Protein AF-A0A1W9QPV8-F1 (afdb_monomer_lite)

Structure (mmCIF, N/CA/C/O backbone):
data_AF-A0A1W9QPV8-F1
#
_entry.id   AF-A0A1W9QPV8-F1
#
loop_
_atom_site.group_PDB
_atom_site.id
_atom_site.type_symbol
_atom_site.label_atom_id
_atom_site.label_alt_id
_atom_site.label_comp_id
_atom_site.label_asym_id
_atom_site.label_entity_id
_atom_site.label_seq_id
_atom_site.pdbx_PDB_ins_code
_atom_site.Cartn_x
_atom_site.Cartn_y
_atom_site.Cartn_z
_atom_site.occupancy
_atom_site.B_iso_or_equiv
_atom_site.auth_seq_id
_atom_site.auth_comp_id
_atom_site.auth_asym_id
_atom_site.auth_atom_id
_atom_site.pdbx_PDB_model_num
ATOM 1 N N . PHE A 1 1 ? 1.964 -17.399 -36.280 1.00 34.78 1 PHE A N 1
ATOM 2 C CA . PHE A 1 1 ? 0.607 -16.808 -36.168 1.00 34.78 1 PHE A CA 1
ATOM 3 C C . PHE A 1 1 ? -0.359 -17.374 -37.215 1.00 34.78 1 PHE A C 1
ATOM 5 O O . PHE A 1 1 ? 0.056 -17.690 -38.329 1.00 34.78 1 PHE A O 1
ATOM 12 N N . SER A 1 2 ? -1.652 -17.508 -36.872 1.00 34.12 2 SER A N 1
ATOM 13 C CA . SER A 1 2 ? -2.726 -17.988 -37.774 1.00 34.12 2 SER A CA 1
ATOM 14 C C . SER A 1 2 ? -3.276 -16.906 -38.723 1.00 34.12 2 SER A C 1
ATOM 16 O O . SER A 1 2 ? -4.057 -17.199 -39.630 1.00 34.12 2 SER A O 1
ATOM 18 N N . SER A 1 3 ? -2.827 -15.660 -38.560 1.00 48.94 3 SER A N 1
ATOM 19 C CA . SER A 1 3 ? -3.122 -14.510 -39.417 1.00 48.94 3 SER A CA 1
ATOM 20 C C . SER A 1 3 ? -1.878 -13.632 -39.571 1.00 48.94 3 SER A C 1
ATOM 22 O O . SER A 1 3 ? -1.022 -13.631 -38.693 1.00 48.94 3 SER A O 1
ATOM 24 N N . ALA A 1 4 ? -1.786 -12.892 -40.679 1.00 53.75 4 ALA A N 1
ATOM 25 C CA . ALA A 1 4 ? -0.687 -11.962 -40.947 1.00 53.75 4 ALA A CA 1
ATOM 26 C C . ALA A 1 4 ? -0.536 -10.912 -39.836 1.00 53.75 4 ALA A C 1
ATOM 28 O O . ALA A 1 4 ? -1.549 -10.498 -39.262 1.00 53.75 4 ALA A O 1
ATOM 29 N N . ILE A 1 5 ? 0.681 -10.398 -39.614 1.00 61.19 5 ILE A N 1
ATOM 30 C CA . ILE A 1 5 ? 0.854 -9.130 -38.889 1.00 61.19 5 ILE A CA 1
ATOM 31 C C . ILE A 1 5 ? 0.200 -8.049 -39.753 1.00 61.19 5 ILE A C 1
ATOM 33 O O . ILE A 1 5 ? 0.721 -7.655 -40.800 1.00 61.19 5 ILE A O 1
ATOM 37 N N . SER A 1 6 ? -1.008 -7.653 -39.360 1.00 59.75 6 SER A N 1
ATOM 38 C CA . SER A 1 6 ? -1.895 -6.838 -40.177 1.00 59.75 6 SER A CA 1
ATOM 39 C C . SER A 1 6 ? -1.816 -5.379 -39.757 1.00 59.75 6 SER A C 1
ATOM 41 O O . SER A 1 6 ? -2.353 -4.980 -38.729 1.00 59.75 6 SER A O 1
ATOM 43 N N . ILE A 1 7 ? -1.175 -4.570 -40.592 1.00 59.84 7 ILE A N 1
ATOM 44 C CA . ILE A 1 7 ? -1.059 -3.123 -40.439 1.00 59.84 7 ILE A CA 1
ATOM 45 C C . ILE A 1 7 ? -2.258 -2.506 -41.164 1.00 59.84 7 ILE A C 1
ATOM 47 O O . ILE A 1 7 ? -2.306 -2.579 -42.389 1.00 59.84 7 ILE A O 1
ATOM 51 N N . ILE A 1 8 ? -3.262 -1.995 -40.436 1.00 52.81 8 ILE A N 1
ATOM 52 C CA . ILE A 1 8 ? -4.569 -1.613 -41.029 1.00 52.81 8 ILE A CA 1
ATOM 53 C C . ILE A 1 8 ? -4.961 -0.140 -40.796 1.00 52.81 8 ILE A C 1
ATOM 55 O O . ILE A 1 8 ? -5.785 0.386 -41.543 1.00 52.81 8 ILE A O 1
ATOM 59 N N . SER A 1 9 ? -4.407 0.540 -39.781 1.00 50.62 9 SER A N 1
ATOM 60 C CA . SER A 1 9 ? -4.856 1.893 -39.379 1.00 50.62 9 SER A CA 1
ATOM 61 C C . SER A 1 9 ? -3.764 2.875 -38.931 1.00 50.62 9 SER A C 1
ATOM 63 O O . SER A 1 9 ? -4.057 4.057 -38.772 1.00 50.62 9 SER A O 1
ATOM 65 N N . ALA A 1 10 ? -2.517 2.433 -38.764 1.00 56.22 10 ALA A N 1
ATOM 66 C CA . ALA A 1 10 ? -1.366 3.279 -38.434 1.00 56.22 10 ALA A CA 1
ATOM 67 C C . ALA A 1 10 ? -0.387 3.306 -39.619 1.00 56.22 10 ALA A C 1
ATOM 69 O O . ALA A 1 10 ? -0.411 2.390 -40.435 1.00 56.22 10 ALA A O 1
ATOM 70 N N . SER A 1 11 ? 0.494 4.310 -39.721 1.00 70.81 11 SER A N 1
ATOM 71 C CA . SER A 1 11 ? 1.635 4.302 -40.665 1.00 70.81 11 SER A CA 1
ATOM 72 C C . SER A 1 11 ? 2.939 3.921 -39.945 1.00 70.81 11 SER A C 1
ATOM 74 O O . SER A 1 11 ? 3.831 4.762 -39.858 1.00 70.81 11 SER A O 1
ATOM 76 N N . PRO A 1 12 ? 3.057 2.699 -39.380 1.00 69.81 12 PRO A N 1
ATOM 77 C CA . PRO A 1 12 ? 4.211 2.313 -38.581 1.00 69.81 12 PRO A CA 1
ATOM 78 C C . PRO A 1 12 ? 5.470 2.179 -39.436 1.00 69.81 12 PRO A C 1
ATOM 80 O O . PRO A 1 12 ? 5.405 1.871 -40.636 1.00 69.81 12 PRO A O 1
ATOM 83 N N . THR A 1 13 ? 6.608 2.354 -38.772 1.00 67.56 13 THR A N 1
ATOM 84 C CA . THR A 1 13 ? 7.922 1.969 -39.281 1.00 67.56 13 THR A CA 1
ATOM 85 C C . THR A 1 13 ? 8.312 0.657 -38.604 1.00 67.56 13 THR A C 1
ATOM 87 O O . THR A 1 13 ? 8.445 0.616 -37.388 1.00 67.56 13 THR A O 1
ATOM 90 N N . ILE A 1 14 ? 8.457 -0.412 -39.383 1.00 57.84 14 ILE A N 1
ATOM 91 C CA . ILE A 1 14 ? 8.998 -1.697 -38.936 1.00 57.84 14 ILE A CA 1
ATOM 92 C C . ILE A 1 14 ? 10.449 -1.728 -39.380 1.00 57.84 14 ILE A C 1
ATOM 94 O O . ILE A 1 14 ? 10.734 -1.584 -40.571 1.00 57.84 14 ILE A O 1
ATOM 98 N N . ILE A 1 15 ? 11.354 -1.879 -38.425 1.00 49.75 15 ILE A N 1
ATOM 99 C CA . ILE A 1 15 ? 12.788 -1.894 -38.670 1.00 49.75 15 ILE A CA 1
ATOM 100 C C . ILE A 1 15 ? 13.296 -3.225 -38.147 1.00 49.75 15 ILE A C 1
ATOM 102 O O . ILE A 1 15 ? 12.879 -3.664 -37.077 1.00 49.75 15 ILE A O 1
ATOM 106 N N . ASN A 1 16 ? 14.218 -3.844 -38.875 1.00 48.56 16 ASN A N 1
ATOM 107 C CA . ASN A 1 16 ? 15.126 -4.796 -38.265 1.00 48.56 16 ASN A CA 1
ATOM 108 C C . ASN A 1 16 ? 14.419 -6.021 -37.639 1.00 48.56 16 ASN A C 1
ATOM 110 O O . ASN A 1 16 ? 14.691 -6.434 -36.518 1.00 48.56 16 ASN A O 1
ATOM 114 N N . SER A 1 17 ? 13.434 -6.570 -38.352 1.00 49.12 17 SER A N 1
ATOM 115 C CA . SER A 1 17 ? 12.549 -7.613 -37.820 1.00 49.12 17 SER A CA 1
ATOM 116 C C . SER A 1 17 ? 12.583 -8.888 -38.657 1.00 49.12 17 SER A C 1
ATOM 118 O O . SER A 1 17 ? 12.691 -8.844 -39.886 1.00 49.12 17 SER A O 1
ATOM 120 N N . TRP A 1 18 ? 12.449 -10.036 -37.996 1.00 54.41 18 TRP A N 1
ATOM 121 C CA . TRP A 1 18 ? 12.322 -11.347 -38.633 1.00 54.41 18 TRP A CA 1
ATOM 122 C C . TRP A 1 18 ? 10.866 -11.813 -38.568 1.00 54.41 18 TRP A C 1
ATOM 124 O O . TRP A 1 18 ? 10.258 -11.831 -37.503 1.00 54.41 18 TRP A O 1
ATOM 134 N N . VAL A 1 19 ? 10.281 -12.153 -39.717 1.00 64.44 19 VAL A N 1
ATOM 135 C CA . VAL A 1 19 ? 8.868 -12.536 -39.850 1.00 64.44 19 VAL A CA 1
ATOM 136 C C . VAL A 1 19 ? 8.767 -13.819 -40.659 1.00 64.44 19 VAL A C 1
ATOM 138 O O . VAL A 1 19 ? 8.725 -13.818 -41.892 1.00 64.44 19 VAL A O 1
ATOM 141 N N . LEU A 1 20 ? 8.757 -14.930 -39.938 1.00 70.94 20 LEU A N 1
ATOM 142 C CA . LEU A 1 20 ? 8.993 -16.254 -40.496 1.00 70.94 20 LEU A CA 1
ATOM 143 C C . LEU A 1 20 ? 7.765 -17.160 -40.274 1.00 70.94 20 LEU A C 1
ATOM 145 O O . LEU A 1 20 ? 6.973 -16.912 -39.363 1.00 70.94 20 LEU A O 1
ATOM 149 N N . ASN A 1 21 ? 7.606 -18.220 -41.072 1.00 74.31 21 ASN A N 1
ATOM 150 C CA . ASN A 1 21 ? 6.706 -19.357 -40.791 1.00 74.31 21 ASN A CA 1
ATOM 151 C C . ASN A 1 21 ? 5.210 -19.039 -40.562 1.00 74.31 21 ASN A C 1
ATOM 153 O O . ASN A 1 21 ? 4.493 -19.783 -39.888 1.00 74.31 21 ASN A O 1
ATOM 157 N N . ASN A 1 22 ? 4.675 -17.952 -41.121 1.00 79.88 22 ASN A N 1
ATOM 158 C CA . ASN A 1 22 ? 3.257 -17.629 -40.945 1.00 79.88 22 ASN A CA 1
ATOM 159 C C . ASN A 1 22 ? 2.339 -18.524 -41.795 1.00 79.88 22 ASN A C 1
ATOM 161 O O . ASN A 1 22 ? 2.616 -18.849 -42.954 1.00 79.88 22 ASN A O 1
ATOM 165 N N . ALA A 1 23 ? 1.165 -18.860 -41.246 1.00 79.75 23 ALA A N 1
ATOM 166 C CA . ALA A 1 23 ? 0.139 -19.680 -41.907 1.00 79.75 23 ALA A CA 1
ATOM 167 C C . ALA A 1 23 ? -0.569 -18.972 -43.090 1.00 79.75 23 ALA A C 1
ATOM 169 O O . ALA A 1 23 ? -1.482 -19.530 -43.701 1.00 79.75 23 ALA A O 1
ATOM 170 N N . ASN A 1 24 ? -0.158 -17.742 -43.418 1.00 83.88 24 ASN A N 1
ATOM 171 C CA . ASN A 1 24 ? -0.572 -17.008 -44.609 1.00 83.88 24 ASN A CA 1
ATOM 172 C C . ASN A 1 24 ? 0.503 -15.959 -44.966 1.00 83.88 24 ASN A C 1
ATOM 174 O O . ASN A 1 24 ? 1.666 -16.313 -45.123 1.00 83.88 24 ASN A O 1
ATOM 178 N N . THR A 1 25 ? 0.146 -14.681 -45.109 1.00 86.75 25 THR A N 1
ATOM 179 C CA . THR A 1 25 ? 1.093 -13.583 -45.323 1.00 86.75 25 THR A CA 1
ATOM 180 C C . THR A 1 25 ? 1.970 -13.351 -44.092 1.00 86.75 25 THR A C 1
ATOM 182 O O . THR A 1 25 ? 1.428 -13.316 -42.992 1.00 86.75 25 THR A O 1
ATOM 185 N N . GLY A 1 26 ? 3.272 -13.112 -44.270 1.00 86.38 26 GLY A N 1
ATOM 186 C CA . GLY A 1 26 ? 4.159 -12.653 -43.196 1.00 86.38 26 GLY A CA 1
ATOM 187 C C . GLY A 1 26 ? 3.787 -11.249 -42.705 1.00 86.38 26 GLY A C 1
ATOM 188 O O . GLY A 1 26 ? 3.194 -11.082 -41.639 1.00 86.38 26 GLY A O 1
ATOM 189 N N . LEU A 1 27 ? 4.070 -10.228 -43.517 1.00 88.56 27 LEU A N 1
ATOM 190 C CA . LEU A 1 27 ? 3.725 -8.830 -43.228 1.00 88.56 27 LEU A CA 1
ATOM 191 C C . LEU A 1 27 ? 2.608 -8.330 -44.140 1.00 88.56 27 LEU A C 1
ATOM 193 O O . LEU A 1 27 ? 2.736 -8.395 -45.360 1.00 88.56 27 LEU A O 1
ATOM 197 N N . TYR A 1 28 ? 1.538 -7.770 -43.576 1.00 87.75 28 TYR A N 1
ATOM 198 C CA . TYR A 1 28 ? 0.454 -7.160 -44.348 1.00 87.75 28 TYR A CA 1
ATOM 199 C C . TYR A 1 28 ? 0.390 -5.638 -44.132 1.00 87.75 28 TYR A C 1
ATOM 201 O O . TYR A 1 28 ? 0.033 -5.170 -43.058 1.00 87.75 28 TYR A O 1
ATOM 209 N N . CYS A 1 29 ? 0.699 -4.863 -45.174 1.00 82.50 29 CYS A N 1
ATOM 210 C CA . CYS A 1 29 ? 0.618 -3.398 -45.252 1.00 82.50 29 CYS A CA 1
ATOM 211 C C . CYS A 1 29 ? -0.703 -2.969 -45.922 1.00 82.50 29 CYS A C 1
ATOM 213 O O . CYS A 1 29 ? -0.764 -2.747 -47.135 1.00 82.50 29 CYS A O 1
ATOM 215 N N . GLY A 1 30 ? -1.794 -2.888 -45.159 1.00 70.44 30 GLY A N 1
ATOM 216 C CA . GLY A 1 30 ? -3.111 -2.477 -45.649 1.00 70.44 30 GLY A CA 1
ATOM 217 C C . GLY A 1 30 ? -3.462 -1.038 -45.270 1.00 70.44 30 GLY A C 1
ATOM 218 O O . GLY A 1 30 ? -3.569 -0.708 -44.100 1.00 70.44 30 GLY A O 1
ATOM 219 N N . SER A 1 31 ? -3.764 -0.188 -46.252 1.00 71.31 31 SER A N 1
ATOM 220 C CA . SER A 1 31 ? -4.318 1.162 -46.007 1.00 71.31 31 SER A CA 1
ATOM 221 C C . SER A 1 31 ? -3.438 2.132 -45.182 1.00 71.31 31 SER A C 1
ATOM 223 O O . SER A 1 31 ? -3.970 2.971 -44.455 1.00 71.31 31 SER A O 1
ATOM 225 N N . SER A 1 32 ? -2.107 2.069 -45.313 1.00 71.56 32 SER A N 1
ATOM 226 C CA . SER A 1 32 ? -1.156 2.911 -44.563 1.00 71.56 32 SER A CA 1
ATOM 227 C C . SER A 1 32 ? 0.103 3.295 -45.362 1.00 71.56 32 SER A C 1
ATOM 229 O O . SER A 1 32 ? 0.490 2.605 -46.306 1.00 71.56 32 SER A O 1
ATOM 231 N N . ASN A 1 33 ? 0.794 4.379 -44.971 1.00 81.06 33 ASN A N 1
ATOM 232 C CA . ASN A 1 33 ? 2.111 4.762 -45.517 1.00 81.06 33 ASN A CA 1
ATOM 233 C C . ASN A 1 33 ? 3.260 4.090 -44.740 1.00 81.06 33 ASN A C 1
ATOM 235 O O . ASN A 1 33 ? 4.209 4.754 -44.327 1.00 81.06 33 ASN A O 1
ATOM 239 N N . SER A 1 34 ? 3.150 2.786 -44.484 1.00 82.06 34 SER A N 1
ATOM 240 C CA . SER A 1 34 ? 4.127 2.056 -43.670 1.00 82.06 34 SER A CA 1
ATOM 241 C C . SER A 1 34 ? 5.520 2.031 -44.293 1.00 82.06 34 SER A C 1
ATOM 243 O O . SER A 1 34 ? 5.664 1.914 -45.513 1.00 82.06 34 SER A O 1
ATOM 245 N N . LYS A 1 35 ? 6.544 2.072 -43.440 1.00 78.94 35 LYS A N 1
ATOM 246 C CA . LYS A 1 35 ? 7.940 1.836 -43.818 1.00 78.94 35 LYS A CA 1
ATOM 247 C C . LYS A 1 35 ? 8.372 0.485 -43.261 1.00 78.94 35 LYS A C 1
ATOM 249 O O . LYS A 1 35 ? 8.193 0.240 -42.078 1.00 78.94 35 LYS A O 1
ATOM 254 N N . ILE A 1 36 ? 8.910 -0.390 -44.099 1.00 73.44 36 ILE A N 1
ATOM 255 C CA . ILE A 1 36 ? 9.445 -1.694 -43.692 1.00 73.44 36 ILE A CA 1
ATOM 256 C C . ILE A 1 36 ? 10.904 -1.714 -44.127 1.00 73.44 36 ILE A C 1
ATOM 258 O O . ILE A 1 36 ? 11.193 -1.592 -45.323 1.00 73.44 36 ILE A O 1
ATOM 262 N N . ILE A 1 37 ? 11.809 -1.779 -43.158 1.00 61.00 37 ILE A N 1
ATOM 263 C CA . ILE A 1 37 ? 13.235 -1.534 -43.348 1.00 61.00 37 ILE A CA 1
ATOM 264 C C . ILE A 1 37 ? 14.023 -2.699 -42.756 1.00 61.00 37 ILE A C 1
ATOM 266 O O . ILE A 1 37 ? 13.832 -3.040 -41.594 1.00 61.00 37 ILE A O 1
ATOM 270 N N . GLY A 1 38 ? 14.906 -3.309 -43.546 1.00 51.56 38 GLY A N 1
ATOM 271 C CA . GLY A 1 38 ? 15.836 -4.323 -43.042 1.00 51.56 38 GLY A CA 1
ATOM 272 C C . GLY A 1 38 ? 15.154 -5.585 -42.517 1.00 51.56 38 GLY A C 1
ATOM 273 O O . GLY A 1 38 ? 15.672 -6.219 -41.619 1.00 51.56 38 GLY A O 1
ATOM 274 N N . CYS A 1 39 ? 13.963 -5.945 -42.990 1.00 57.69 39 CYS A N 1
ATOM 275 C CA . CYS A 1 39 ? 13.253 -7.110 -42.464 1.00 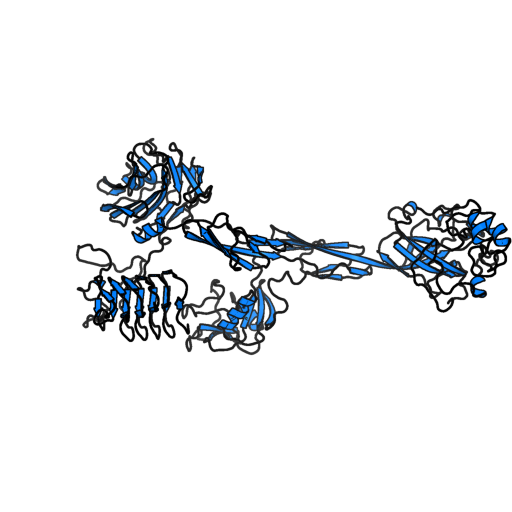57.69 39 CYS A CA 1
ATOM 276 C C . CYS A 1 39 ? 13.555 -8.376 -43.275 1.00 57.69 39 CYS A C 1
ATOM 278 O O . CYS A 1 39 ? 13.595 -8.340 -44.510 1.00 57.69 39 CYS A O 1
ATOM 280 N N . LEU A 1 40 ? 13.692 -9.510 -42.586 1.00 63.94 40 LEU A N 1
ATOM 281 C CA . LEU A 1 40 ? 13.715 -10.842 -43.192 1.00 63.94 40 LEU A CA 1
ATOM 282 C C . LEU A 1 40 ? 12.322 -11.459 -43.064 1.00 63.94 40 LEU A C 1
ATOM 284 O O . LEU A 1 40 ? 11.841 -11.666 -41.959 1.00 63.94 40 LEU A O 1
ATOM 288 N N . VAL A 1 41 ? 11.668 -11.753 -44.185 1.00 71.75 41 VAL A N 1
ATOM 289 C CA . VAL A 1 41 ? 10.299 -12.276 -44.219 1.00 71.75 41 VAL A CA 1
ATOM 290 C C . VAL A 1 41 ? 10.255 -13.561 -45.035 1.00 71.75 41 VAL A C 1
ATOM 292 O O . VAL A 1 41 ? 10.134 -13.524 -46.266 1.00 71.75 41 VAL A O 1
ATOM 295 N N . ASN A 1 42 ? 10.415 -14.707 -44.379 1.00 74.75 42 ASN A N 1
ATOM 296 C CA . ASN A 1 42 ? 10.621 -15.974 -45.070 1.00 74.75 42 ASN A CA 1
ATOM 297 C C . ASN A 1 42 ? 9.706 -17.117 -44.613 1.00 74.75 42 ASN A C 1
ATOM 299 O O . ASN A 1 42 ? 9.011 -17.016 -43.611 1.00 74.75 42 ASN A O 1
ATOM 303 N N . ASP A 1 43 ? 9.668 -18.191 -45.400 1.00 72.06 43 ASP A N 1
ATOM 304 C CA . ASP A 1 43 ? 9.010 -19.458 -45.055 1.00 72.06 43 ASP A CA 1
ATOM 305 C C . ASP A 1 43 ? 7.513 -19.321 -44.678 1.00 72.06 43 ASP A C 1
ATOM 307 O O . ASP A 1 43 ? 6.910 -20.197 -44.061 1.00 72.06 43 ASP A O 1
ATOM 311 N N . ASN A 1 44 ? 6.856 -18.228 -45.084 1.00 84.38 44 ASN A N 1
ATOM 312 C CA . ASN A 1 44 ? 5.433 -18.009 -44.832 1.00 84.38 44 ASN A CA 1
ATOM 313 C C . ASN A 1 44 ? 4.606 -18.735 -45.896 1.00 84.38 44 ASN A C 1
ATOM 315 O O . ASN A 1 44 ? 4.848 -18.577 -47.085 1.00 84.38 44 ASN A O 1
ATOM 319 N N . SER A 1 45 ? 3.577 -19.489 -45.519 1.00 86.44 45 SER A N 1
ATOM 320 C CA . SER A 1 45 ? 2.775 -20.295 -46.463 1.00 86.44 45 SER A CA 1
ATOM 321 C C . SER A 1 45 ? 1.955 -19.484 -47.490 1.00 86.44 45 SER A C 1
ATOM 323 O O . SER A 1 45 ? 1.502 -20.042 -48.492 1.00 86.44 45 SER A O 1
ATOM 325 N N . GLY A 1 46 ? 1.779 -18.175 -47.274 1.00 89.38 46 GLY A N 1
ATOM 326 C CA . GLY A 1 46 ? 1.158 -17.219 -48.195 1.00 89.38 46 GLY A CA 1
ATOM 327 C C . GLY A 1 46 ? 2.180 -16.279 -48.847 1.00 89.38 46 GLY A C 1
ATOM 328 O O . GLY A 1 46 ? 3.123 -16.725 -49.497 1.00 89.38 46 GLY A O 1
ATOM 329 N N . TYR A 1 47 ? 1.962 -14.964 -48.753 1.00 92.19 47 TYR A N 1
ATOM 330 C CA . TYR A 1 47 ? 2.908 -13.961 -49.265 1.00 92.19 47 TYR A CA 1
ATOM 331 C C . TYR A 1 47 ? 4.006 -13.650 -48.233 1.00 92.19 47 TYR A C 1
ATOM 333 O O . TYR A 1 47 ? 3.763 -13.757 -47.037 1.00 92.19 47 TYR A O 1
ATOM 341 N N . GLY A 1 48 ? 5.184 -13.190 -48.658 1.00 91.69 48 GLY A N 1
ATOM 342 C CA . GLY A 1 48 ? 6.147 -12.618 -47.707 1.00 91.69 48 GLY A CA 1
ATOM 343 C C . GLY A 1 48 ? 5.614 -11.292 -47.157 1.00 91.69 48 GLY A C 1
ATOM 344 O O . GLY A 1 48 ? 5.076 -11.219 -46.055 1.00 91.69 48 GLY A O 1
ATOM 345 N N . ILE A 1 49 ? 5.678 -10.245 -47.978 1.00 92.25 49 ILE A N 1
ATOM 346 C CA . ILE A 1 49 ? 5.114 -8.924 -47.683 1.00 92.25 49 ILE A CA 1
ATOM 347 C C . ILE A 1 49 ? 3.942 -8.665 -48.630 1.00 92.25 49 ILE A C 1
ATOM 349 O O . ILE A 1 49 ? 4.114 -8.667 -49.846 1.00 92.25 49 ILE A O 1
ATOM 353 N N . GLN A 1 50 ? 2.751 -8.399 -48.106 1.00 91.62 50 GLN A N 1
ATOM 354 C CA . GLN A 1 50 ? 1.570 -8.044 -48.886 1.00 91.62 50 GLN A CA 1
ATOM 355 C C . GLN A 1 50 ? 1.134 -6.607 -48.609 1.00 91.62 50 GLN A C 1
ATOM 357 O O . GLN A 1 50 ? 0.602 -6.332 -47.540 1.00 91.62 50 GLN A O 1
ATOM 362 N N . CYS A 1 51 ? 1.225 -5.717 -49.596 1.00 88.56 51 CYS A N 1
ATOM 363 C CA . CYS A 1 51 ? 0.633 -4.384 -49.502 1.00 88.56 51 CYS A CA 1
ATOM 364 C C . CYS A 1 51 ? -0.683 -4.294 -50.283 1.00 88.56 51 CYS A C 1
ATOM 366 O O . CYS A 1 51 ? -0.721 -4.601 -51.474 1.00 88.56 51 CYS A O 1
ATOM 368 N N . SER A 1 52 ? -1.764 -3.858 -49.627 1.00 84.06 52 SER A N 1
ATOM 369 C CA . SER A 1 52 ? -3.096 -3.689 -50.234 1.00 84.06 52 SER A CA 1
ATOM 370 C C . SER A 1 52 ? -3.613 -2.252 -50.053 1.00 84.06 52 SER A C 1
ATOM 372 O O . SER A 1 52 ? -4.261 -1.942 -49.053 1.00 84.06 52 SER A O 1
ATOM 374 N N . ASN A 1 53 ? -3.329 -1.350 -51.003 1.00 71.50 53 ASN A N 1
ATOM 375 C CA . ASN A 1 53 ? -3.509 0.101 -50.826 1.00 71.50 53 ASN A CA 1
ATOM 376 C C . ASN A 1 53 ? -4.706 0.667 -51.615 1.00 71.50 53 ASN A C 1
ATOM 378 O O . ASN A 1 53 ? -4.553 1.302 -52.660 1.00 71.50 53 ASN A O 1
ATOM 382 N N . TYR A 1 54 ? -5.922 0.496 -51.096 1.00 67.88 54 TYR A N 1
ATOM 383 C CA . TYR A 1 54 ? -7.158 0.909 -51.780 1.00 67.88 54 TYR A CA 1
ATOM 384 C C . TYR A 1 54 ? -7.383 2.443 -51.890 1.00 67.88 54 TYR A C 1
ATOM 386 O O . TYR A 1 54 ? -8.313 2.855 -52.582 1.00 67.88 54 TYR A O 1
ATOM 394 N N . TYR A 1 55 ? -6.542 3.301 -51.278 1.00 60.66 55 TYR A N 1
ATOM 395 C CA . TYR A 1 55 ? -6.817 4.748 -51.119 1.00 60.66 55 TYR A CA 1
ATOM 396 C C . TYR A 1 55 ? -5.618 5.720 -51.298 1.00 60.66 55 TYR A C 1
ATOM 398 O O . TYR A 1 55 ? -5.560 6.753 -50.641 1.00 60.66 55 TYR A O 1
ATOM 406 N N . SER A 1 56 ? -4.695 5.476 -52.238 1.00 67.38 56 SER A N 1
ATOM 407 C CA . SER A 1 56 ? -3.528 6.358 -52.535 1.00 67.38 56 SER A CA 1
ATOM 408 C C . SER A 1 56 ? -2.397 6.374 -51.488 1.00 67.38 56 SER A C 1
ATOM 410 O O . SER A 1 56 ? -1.603 7.315 -51.461 1.00 67.38 56 SER A O 1
ATOM 412 N N . TYR A 1 57 ? -2.297 5.342 -50.649 1.00 77.31 57 TYR A N 1
ATOM 413 C CA . TYR A 1 57 ? -1.160 5.154 -49.742 1.00 77.31 57 TYR A CA 1
ATOM 414 C C . TYR A 1 57 ? 0.088 4.660 -50.481 1.00 77.31 57 TYR A C 1
ATOM 416 O O . TYR A 1 57 ? -0.026 3.936 -51.478 1.00 77.31 57 TYR A O 1
ATOM 424 N N . ASN A 1 58 ? 1.263 5.052 -49.978 1.00 82.12 58 ASN A N 1
ATOM 425 C CA . ASN A 1 58 ? 2.558 4.793 -50.597 1.00 82.12 58 ASN A CA 1
ATOM 426 C C . ASN A 1 58 ? 3.566 4.142 -49.628 1.00 82.12 58 ASN A C 1
ATOM 428 O O . ASN A 1 58 ? 4.487 4.820 -49.162 1.00 82.12 58 ASN A O 1
ATOM 432 N N . PRO A 1 59 ? 3.409 2.848 -49.293 1.00 86.88 59 PRO A N 1
ATOM 433 C CA . PRO A 1 59 ? 4.351 2.166 -48.412 1.00 86.88 59 PRO A CA 1
ATOM 434 C C . PRO A 1 59 ? 5.758 2.072 -49.027 1.00 86.88 59 PRO A C 1
ATOM 436 O O . PRO A 1 59 ? 5.922 2.018 -50.252 1.00 86.88 59 PRO A O 1
ATOM 439 N N . GLN A 1 60 ? 6.777 2.043 -48.167 1.00 87.00 60 GLN A N 1
ATOM 440 C CA . GLN A 1 60 ? 8.189 1.955 -48.547 1.00 87.00 60 GLN A CA 1
ATOM 441 C C . GLN A 1 60 ? 8.802 0.666 -48.002 1.00 87.00 60 GLN A C 1
ATOM 443 O O . GLN A 1 60 ? 8.762 0.419 -46.801 1.00 87.00 60 GLN A O 1
ATOM 448 N N . LEU A 1 61 ? 9.387 -0.136 -48.887 1.00 86.81 61 LEU A N 1
ATOM 449 C CA . LEU A 1 61 ? 10.101 -1.367 -48.573 1.00 86.81 61 LEU A CA 1
ATOM 450 C C . LEU A 1 61 ? 11.581 -1.156 -48.909 1.00 86.81 61 LEU A C 1
ATOM 452 O O . LEU A 1 61 ? 11.935 -0.978 -50.077 1.00 86.81 61 LEU A O 1
ATOM 456 N N . ILE A 1 62 ? 12.441 -1.141 -47.895 1.00 68.12 62 ILE A N 1
ATOM 457 C CA . ILE A 1 62 ? 13.866 -0.828 -48.031 1.00 68.12 62 ILE A CA 1
ATOM 458 C C . ILE A 1 62 ? 14.694 -1.951 -47.402 1.00 68.12 62 ILE A C 1
ATOM 460 O O . ILE A 1 62 ? 14.451 -2.322 -46.262 1.00 68.12 62 ILE A O 1
ATOM 464 N N . ASN A 1 63 ? 15.681 -2.488 -48.122 1.00 59.75 63 ASN A N 1
ATOM 465 C CA . ASN A 1 63 ? 16.612 -3.509 -47.611 1.00 59.75 63 ASN A CA 1
ATOM 466 C C . ASN A 1 63 ? 15.932 -4.785 -47.067 1.00 59.75 63 ASN A C 1
ATOM 468 O O . ASN A 1 63 ? 16.465 -5.434 -46.176 1.00 59.75 63 ASN A O 1
ATOM 472 N N . ASN A 1 64 ? 14.745 -5.148 -47.560 1.00 67.62 64 ASN A N 1
ATOM 473 C CA . ASN A 1 64 ? 14.045 -6.335 -47.067 1.00 67.62 64 ASN A CA 1
ATOM 474 C C . ASN A 1 64 ? 14.432 -7.576 -47.861 1.00 67.62 64 ASN A C 1
ATOM 476 O O . ASN A 1 64 ? 14.542 -7.522 -49.090 1.00 67.62 64 ASN A O 1
ATOM 480 N N . THR A 1 65 ? 14.527 -8.707 -47.173 1.00 72.69 65 THR A N 1
ATOM 481 C CA . THR A 1 65 ? 14.685 -10.019 -47.797 1.00 72.69 65 THR A CA 1
ATOM 482 C C . THR A 1 65 ? 13.403 -10.810 -47.634 1.00 72.69 65 THR A C 1
ATOM 484 O O . THR A 1 65 ? 12.914 -10.978 -46.526 1.00 72.69 65 THR A O 1
ATOM 487 N N . THR A 1 66 ? 12.848 -11.314 -48.733 1.00 78.75 66 THR A N 1
ATOM 488 C CA . THR A 1 66 ? 11.670 -12.186 -48.719 1.00 78.75 66 THR A CA 1
ATOM 489 C C . THR A 1 66 ? 12.016 -13.526 -49.347 1.00 78.75 66 THR A C 1
ATOM 491 O O . THR A 1 66 ? 12.374 -13.575 -50.526 1.00 78.75 66 THR A O 1
ATOM 494 N N . ALA A 1 67 ? 11.947 -14.612 -48.579 1.00 75.75 67 ALA A N 1
ATOM 495 C CA . ALA A 1 67 ? 12.417 -15.903 -49.069 1.00 75.75 67 ALA A CA 1
ATOM 496 C C . ALA A 1 67 ? 11.463 -17.069 -48.823 1.00 75.75 67 ALA A C 1
ATOM 498 O O . ALA A 1 67 ? 10.767 -17.080 -47.825 1.00 75.75 67 ALA A O 1
ATOM 499 N N . ASN A 1 68 ? 11.430 -18.065 -49.709 1.00 74.81 68 ASN A N 1
ATOM 500 C CA . ASN A 1 68 ? 10.733 -19.339 -49.458 1.00 74.81 68 ASN A CA 1
ATOM 501 C C . ASN A 1 68 ? 9.240 -19.237 -49.074 1.00 74.81 68 ASN A C 1
ATOM 503 O O . ASN A 1 68 ? 8.681 -20.153 -48.478 1.00 74.81 68 ASN A O 1
ATOM 507 N N . ASN A 1 69 ? 8.561 -18.139 -49.413 1.00 86.56 69 ASN A N 1
ATOM 508 C CA . ASN A 1 69 ? 7.146 -17.986 -49.088 1.00 86.56 69 ASN A CA 1
ATOM 509 C C . ASN A 1 69 ? 6.284 -18.784 -50.083 1.00 86.56 69 ASN A C 1
ATOM 511 O O . ASN A 1 69 ? 6.610 -18.849 -51.264 1.00 86.56 69 ASN A O 1
ATOM 515 N N . GLY A 1 70 ? 5.161 -19.362 -49.659 1.00 86.31 70 GLY A N 1
ATOM 516 C CA . GLY A 1 70 ? 4.319 -20.254 -50.466 1.00 86.31 70 GLY A CA 1
ATOM 517 C C . GLY A 1 70 ? 3.664 -19.605 -51.695 1.00 86.31 70 GLY A C 1
ATOM 518 O O . GLY A 1 70 ? 3.164 -20.312 -52.571 1.00 86.31 70 GLY A O 1
ATOM 519 N N . ASN A 1 71 ? 3.678 -18.272 -51.799 1.00 91.81 71 ASN A N 1
ATOM 520 C CA . ASN A 1 71 ? 3.146 -17.506 -52.926 1.00 91.81 71 ASN A CA 1
ATOM 521 C C . ASN A 1 71 ? 4.177 -16.480 -53.454 1.00 91.81 71 ASN A C 1
ATOM 523 O O . ASN A 1 71 ? 5.295 -16.866 -53.775 1.00 91.81 71 ASN A O 1
ATOM 527 N N . TYR A 1 72 ? 3.828 -15.198 -53.630 1.00 93.00 72 TYR A N 1
ATOM 528 C CA . TYR A 1 72 ? 4.790 -14.150 -54.005 1.00 93.00 72 TYR A CA 1
ATOM 529 C C . TYR A 1 72 ? 5.589 -13.670 -52.787 1.00 93.00 72 TYR A C 1
ATOM 531 O O . TYR A 1 72 ? 5.012 -13.490 -51.713 1.00 93.00 72 TYR A O 1
ATOM 539 N N . GLY A 1 73 ? 6.880 -13.378 -52.961 1.00 90.12 73 GLY A N 1
ATOM 540 C CA . GLY A 1 73 ? 7.690 -12.798 -51.882 1.00 90.12 73 GLY A CA 1
ATOM 541 C C . GLY A 1 73 ? 7.203 -11.405 -51.483 1.00 90.12 73 GLY A C 1
ATOM 542 O O . GLY A 1 73 ? 7.010 -11.126 -50.306 1.00 90.12 73 GLY A O 1
ATOM 543 N N . ILE A 1 74 ? 6.891 -10.563 -52.468 1.00 93.25 74 ILE A N 1
ATOM 544 C CA . ILE A 1 74 ? 6.266 -9.253 -52.284 1.00 93.25 74 ILE A CA 1
ATOM 545 C C . ILE A 1 74 ? 5.029 -9.156 -53.184 1.00 93.25 74 ILE A C 1
ATOM 547 O O . ILE A 1 74 ? 5.117 -9.231 -54.412 1.00 93.25 74 ILE A O 1
ATOM 551 N N . HIS A 1 75 ? 3.859 -8.972 -52.576 1.00 92.62 75 HIS A N 1
ATOM 552 C CA . HIS A 1 75 ? 2.561 -8.894 -53.237 1.00 92.62 75 HIS A CA 1
ATOM 553 C C . HIS A 1 75 ? 1.936 -7.507 -53.070 1.00 92.62 75 HIS A C 1
ATOM 555 O O . HIS A 1 75 ? 1.539 -7.124 -51.975 1.00 92.62 75 HIS A O 1
ATOM 561 N N . ILE A 1 76 ? 1.797 -6.752 -54.160 1.00 90.56 76 ILE A N 1
ATOM 562 C CA . ILE A 1 76 ? 1.240 -5.393 -54.133 1.00 90.56 76 ILE A CA 1
ATOM 563 C C . ILE A 1 76 ? -0.072 -5.345 -54.913 1.00 90.56 76 ILE A C 1
ATOM 565 O O . ILE A 1 76 ? -0.139 -5.643 -56.109 1.00 90.56 76 ILE A O 1
ATOM 569 N N . SER A 1 77 ? -1.131 -4.941 -54.220 1.00 84.81 77 SER A N 1
ATOM 570 C CA . SER A 1 77 ? -2.474 -4.752 -54.756 1.00 84.81 77 SER A CA 1
ATOM 571 C C . SER A 1 77 ? -2.922 -3.316 -54.497 1.00 84.81 77 SER A C 1
ATOM 573 O O . SER A 1 77 ? -3.102 -2.942 -53.345 1.00 84.81 77 SER A O 1
ATOM 575 N N . TYR A 1 78 ? -3.165 -2.528 -55.549 1.00 72.75 78 TYR A N 1
ATOM 576 C CA . TYR A 1 78 ? -3.571 -1.112 -55.464 1.00 72.75 78 TYR A CA 1
ATOM 577 C C . TYR A 1 78 ? -2.472 -0.175 -54.866 1.00 72.75 78 TYR A C 1
ATOM 579 O O . TYR A 1 78 ? -1.696 -0.575 -54.001 1.00 72.75 78 TYR A O 1
ATOM 587 N N . GLY A 1 79 ? -2.388 1.086 -55.329 1.00 68.38 79 GLY A N 1
ATOM 588 C CA . GLY A 1 79 ? -1.475 2.147 -54.823 1.00 68.38 79 GLY A CA 1
ATOM 589 C C . GLY A 1 79 ? -0.028 2.160 -55.359 1.00 68.38 79 GLY A C 1
ATOM 590 O O . GLY A 1 79 ? 0.308 1.391 -56.253 1.00 68.38 79 GLY A O 1
ATOM 591 N N . ASN A 1 80 ? 0.828 3.069 -54.861 1.00 80.75 80 ASN A N 1
ATOM 592 C CA . ASN A 1 80 ? 2.228 3.204 -55.316 1.00 80.75 80 ASN A CA 1
ATOM 593 C C . ASN A 1 80 ? 3.203 2.792 -54.206 1.00 80.75 80 ASN A C 1
ATOM 595 O O . ASN A 1 80 ? 3.383 3.530 -53.251 1.00 80.75 80 ASN A O 1
ATOM 599 N N . THR A 1 81 ? 3.871 1.648 -54.312 1.00 87.00 81 THR A N 1
ATOM 600 C CA . THR A 1 81 ? 4.887 1.233 -53.323 1.00 87.00 81 THR A CA 1
ATOM 601 C C . THR A 1 81 ? 6.290 1.540 -53.840 1.00 87.00 81 THR A C 1
ATOM 603 O O . THR A 1 81 ? 6.541 1.415 -55.038 1.00 87.00 81 THR A O 1
ATOM 606 N N . VAL A 1 82 ? 7.218 1.916 -52.960 1.00 88.12 82 VAL A N 1
ATOM 607 C CA . VAL A 1 82 ? 8.644 2.047 -53.311 1.00 88.12 82 VAL A CA 1
ATOM 608 C C . VAL A 1 82 ? 9.402 0.836 -52.783 1.00 88.12 82 VAL A C 1
ATOM 610 O O . VAL A 1 82 ? 9.360 0.575 -51.586 1.00 88.12 82 VAL A O 1
ATOM 613 N N . LEU A 1 83 ? 10.093 0.111 -53.662 1.00 87.38 83 LEU A N 1
ATOM 614 C CA . LEU A 1 83 ? 11.017 -0.970 -53.320 1.00 87.38 83 LEU A CA 1
ATOM 615 C C . LEU A 1 83 ? 12.437 -0.508 -53.621 1.00 87.38 83 LEU A C 1
ATOM 617 O O . LEU A 1 83 ? 12.745 -0.148 -54.761 1.00 87.38 83 LEU A O 1
ATOM 621 N N . LYS A 1 84 ? 13.305 -0.552 -52.613 1.00 70.44 84 LYS A N 1
ATOM 622 C CA . LYS A 1 84 ? 14.727 -0.241 -52.763 1.00 70.44 84 LYS A CA 1
ATOM 623 C C . LYS A 1 84 ? 15.569 -1.325 -52.103 1.00 70.44 84 LYS A C 1
ATOM 625 O O . LYS A 1 84 ? 15.299 -1.691 -50.961 1.00 70.44 84 LYS A O 1
ATOM 630 N N . ASN A 1 85 ? 16.584 -1.820 -52.811 1.00 60.50 85 ASN A N 1
ATOM 631 C CA . ASN A 1 85 ? 17.570 -2.774 -52.285 1.00 60.50 85 ASN A CA 1
ATOM 632 C C . ASN A 1 85 ? 16.950 -4.059 -51.686 1.00 60.50 85 ASN A C 1
ATOM 634 O O . ASN A 1 85 ? 17.477 -4.620 -50.732 1.00 60.50 85 ASN A O 1
ATOM 638 N N . CYS A 1 86 ? 15.796 -4.502 -52.186 1.00 72.75 86 CYS A N 1
ATOM 639 C CA . CYS A 1 86 ? 15.123 -5.685 -51.655 1.00 72.75 86 CYS A CA 1
ATOM 640 C C . CYS A 1 86 ? 15.575 -6.956 -52.384 1.00 72.75 86 CYS A C 1
ATOM 642 O O . CYS A 1 86 ? 15.817 -6.941 -53.594 1.00 72.75 86 CYS A O 1
ATOM 644 N N . ILE A 1 87 ? 15.618 -8.066 -51.654 1.00 72.94 87 ILE A N 1
ATOM 645 C CA . ILE A 1 87 ? 15.874 -9.403 -52.187 1.00 72.94 87 ILE A CA 1
ATOM 646 C C . ILE A 1 87 ? 14.583 -10.211 -52.079 1.00 72.94 87 ILE A C 1
ATOM 648 O O . ILE A 1 87 ? 13.920 -10.218 -51.043 1.00 72.94 87 ILE A O 1
ATOM 652 N N . SER A 1 88 ? 14.198 -10.893 -53.152 1.00 81.88 88 SER A N 1
ATOM 653 C CA . SER A 1 88 ? 13.043 -11.782 -53.135 1.00 81.88 88 SER A CA 1
ATOM 654 C C . SER A 1 88 ? 13.300 -13.059 -53.921 1.00 81.88 88 SER A C 1
ATOM 656 O O . SER A 1 88 ? 13.404 -13.012 -55.149 1.00 81.88 88 SER A O 1
ATOM 658 N N . TRP A 1 89 ? 13.420 -14.191 -53.222 1.00 73.25 89 TRP A N 1
ATOM 659 C CA . TRP A 1 89 ? 13.917 -15.445 -53.799 1.00 73.25 89 TRP A CA 1
ATOM 660 C C . TRP A 1 89 ? 13.325 -16.717 -53.168 1.00 73.25 89 TRP A C 1
ATOM 662 O O . TRP A 1 89 ? 12.976 -16.729 -52.003 1.00 73.25 89 TRP A O 1
ATOM 672 N N . GLY A 1 90 ? 13.221 -17.814 -53.918 1.00 69.44 90 GLY A N 1
ATOM 673 C CA . GLY A 1 90 ? 12.741 -19.106 -53.411 1.00 69.44 90 GLY A CA 1
ATOM 674 C C . GLY A 1 90 ? 11.235 -19.169 -53.136 1.00 69.44 90 GLY A C 1
ATOM 675 O O . GLY A 1 90 ? 10.746 -20.170 -52.628 1.00 69.44 90 GLY A O 1
ATOM 676 N N . ASN A 1 91 ? 10.482 -18.126 -53.479 1.00 83.94 91 ASN A N 1
ATOM 677 C CA . ASN A 1 91 ? 9.043 -18.065 -53.258 1.00 83.94 91 ASN A CA 1
ATOM 678 C C . ASN A 1 91 ? 8.297 -18.967 -54.263 1.00 83.94 91 ASN A C 1
ATOM 680 O O . ASN A 1 91 ? 8.775 -19.219 -55.373 1.00 83.94 91 ASN A O 1
ATOM 684 N N . GLY A 1 92 ? 7.116 -19.459 -53.886 1.00 83.88 92 GLY A N 1
ATOM 685 C CA . GLY A 1 92 ? 6.314 -20.399 -54.674 1.00 83.88 92 GLY A CA 1
ATOM 686 C C . GLY A 1 92 ? 5.842 -19.834 -56.018 1.00 83.88 92 GLY A C 1
ATOM 687 O O . GLY A 1 92 ? 5.606 -20.595 -56.955 1.00 83.88 92 GLY A O 1
ATOM 688 N N . ASN A 1 93 ? 5.743 -18.505 -56.128 1.00 89.94 93 ASN A N 1
ATOM 689 C CA . ASN A 1 93 ? 5.534 -17.769 -57.375 1.00 89.94 93 ASN A CA 1
ATOM 690 C C . ASN A 1 93 ? 6.688 -16.766 -57.614 1.00 89.94 93 ASN A C 1
ATOM 692 O O . ASN A 1 93 ? 7.833 -17.026 -57.271 1.00 89.94 93 ASN A O 1
ATOM 696 N N . ASN A 1 94 ? 6.420 -15.614 -58.239 1.00 89.69 94 ASN A N 1
ATOM 697 C CA . ASN A 1 94 ? 7.443 -14.592 -58.474 1.00 89.69 94 ASN A CA 1
ATOM 698 C C . ASN A 1 94 ? 7.874 -13.885 -57.172 1.00 89.69 94 ASN A C 1
ATOM 700 O O . ASN A 1 94 ? 7.102 -13.773 -56.220 1.00 89.69 94 ASN A O 1
ATOM 704 N N . GLY A 1 95 ? 9.069 -13.302 -57.161 1.00 86.06 95 GLY A N 1
ATOM 705 C CA . GLY A 1 95 ? 9.558 -12.489 -56.048 1.00 86.06 95 GLY A CA 1
ATOM 706 C C . GLY A 1 95 ? 8.755 -11.198 -55.871 1.00 86.06 95 GLY A C 1
ATOM 707 O O . GLY A 1 95 ? 8.443 -10.792 -54.759 1.00 86.06 95 GLY A O 1
ATOM 708 N N . LEU A 1 96 ? 8.319 -10.590 -56.974 1.00 92.44 96 LEU A N 1
ATOM 709 C CA . LEU A 1 96 ? 7.454 -9.413 -56.972 1.00 92.44 96 LEU A CA 1
ATOM 710 C C . LEU A 1 96 ? 6.216 -9.621 -57.842 1.00 92.44 96 LEU A C 1
ATOM 712 O O . LEU A 1 96 ? 6.312 -9.972 -59.024 1.00 92.44 96 LEU A O 1
ATOM 716 N N . TYR A 1 97 ? 5.058 -9.286 -57.283 1.00 93.12 97 TYR A N 1
ATOM 717 C CA . TYR A 1 97 ? 3.803 -9.121 -58.003 1.00 93.12 97 TYR A CA 1
ATOM 718 C C . TYR A 1 97 ? 3.201 -7.740 -57.740 1.00 93.12 97 TYR A C 1
ATOM 720 O O . TYR A 1 97 ? 3.126 -7.294 -56.599 1.00 93.12 97 TYR A O 1
ATOM 728 N N . ALA A 1 98 ? 2.720 -7.091 -58.801 1.00 90.25 98 ALA A N 1
ATOM 729 C CA . ALA A 1 98 ? 1.970 -5.842 -58.724 1.00 90.25 98 ALA A CA 1
ATOM 730 C C . ALA A 1 98 ? 0.792 -5.884 -59.707 1.00 90.25 98 ALA A C 1
ATOM 732 O O . ALA A 1 98 ? 0.992 -6.227 -60.876 1.00 90.25 98 ALA A O 1
ATOM 733 N N . SER A 1 99 ? -0.420 -5.544 -59.250 1.00 85.19 99 SER A N 1
ATOM 734 C CA . SER A 1 99 ? -1.649 -5.656 -60.060 1.00 85.19 99 SER A CA 1
ATOM 735 C C . SER A 1 99 ? -2.321 -4.337 -60.441 1.00 85.19 99 SER A C 1
ATOM 737 O O . SER A 1 99 ? -3.056 -4.330 -61.425 1.00 85.19 99 SER A O 1
ATOM 739 N N . GLN A 1 100 ? -2.113 -3.242 -59.695 1.00 79.06 100 GLN A N 1
ATOM 740 C CA . GLN A 1 100 ? -2.682 -1.907 -59.959 1.00 79.06 100 GLN A CA 1
ATOM 741 C C . GLN A 1 100 ? -1.849 -0.817 -59.259 1.00 79.06 100 GLN A C 1
ATOM 743 O O . GLN A 1 100 ? -1.383 -1.049 -58.148 1.00 79.06 100 GLN A O 1
ATOM 748 N N . GLY A 1 101 ? -1.727 0.374 -59.865 1.00 78.06 101 GLY A N 1
ATOM 749 C CA . GLY A 1 101 ? -0.926 1.500 -59.352 1.00 78.06 101 GLY A CA 1
ATOM 750 C C . GLY A 1 101 ? 0.433 1.652 -60.050 1.00 78.06 101 GLY A C 1
ATOM 751 O O . GLY A 1 101 ? 0.583 1.174 -61.176 1.00 78.06 101 GLY A O 1
ATOM 752 N N . ASN A 1 102 ? 1.390 2.352 -59.424 1.00 84.31 102 ASN A N 1
ATOM 753 C CA . ASN A 1 102 ? 2.758 2.499 -59.933 1.00 84.31 102 ASN A CA 1
ATOM 754 C C . ASN A 1 102 ? 3.812 2.176 -58.861 1.00 84.31 102 ASN A C 1
ATOM 756 O O . ASN A 1 102 ? 4.273 3.064 -58.144 1.00 84.31 102 ASN A O 1
ATOM 760 N N . THR A 1 103 ? 4.217 0.910 -58.766 1.00 89.06 103 THR A N 1
ATOM 761 C CA . THR A 1 103 ? 5.291 0.495 -57.854 1.00 89.06 103 THR A CA 1
ATOM 762 C C . THR A 1 103 ? 6.655 0.865 -58.429 1.00 89.06 103 THR A C 1
ATOM 764 O O . THR A 1 103 ? 7.033 0.399 -59.500 1.00 89.06 103 THR A O 1
ATOM 767 N N . GLN A 1 104 ? 7.419 1.685 -57.721 1.00 89.50 104 GLN A N 1
ATOM 768 C CA . GLN A 1 104 ? 8.778 2.054 -58.107 1.00 89.50 104 GLN A CA 1
ATOM 769 C C . GLN A 1 104 ? 9.767 1.028 -57.558 1.00 89.50 104 GLN A C 1
ATOM 771 O O . GLN A 1 104 ? 9.728 0.732 -56.368 1.00 89.50 104 GLN A O 1
ATOM 776 N N . VAL A 1 105 ? 10.646 0.489 -58.404 1.00 84.44 105 VAL A N 1
ATOM 777 C CA . VAL A 1 105 ? 11.597 -0.560 -58.005 1.00 84.44 105 VAL A CA 1
ATOM 778 C C . VAL A 1 105 ? 13.014 -0.135 -58.374 1.00 84.44 105 VAL A C 1
ATOM 780 O O . VAL A 1 105 ? 13.280 0.171 -59.538 1.00 84.44 105 VAL A O 1
ATOM 783 N N . ALA A 1 106 ? 13.922 -0.122 -57.400 1.00 71.69 106 ALA A N 1
ATOM 784 C CA . ALA A 1 106 ? 15.330 0.226 -57.579 1.00 71.69 106 ALA A CA 1
ATOM 785 C C . ALA A 1 106 ? 16.248 -0.787 -56.880 1.00 71.69 106 ALA A C 1
ATOM 787 O O . ALA A 1 106 ? 16.011 -1.141 -55.723 1.00 71.69 106 ALA A O 1
ATOM 788 N N . ASN A 1 107 ? 17.336 -1.191 -57.542 1.00 58.16 107 ASN A N 1
ATOM 789 C CA . ASN A 1 107 ? 18.411 -2.013 -56.966 1.00 58.16 107 ASN A CA 1
ATOM 790 C C . ASN A 1 107 ? 17.964 -3.340 -56.312 1.00 58.16 107 ASN A C 1
ATOM 792 O O . ASN A 1 107 ? 18.580 -3.797 -55.353 1.00 58.16 107 ASN A O 1
ATOM 796 N N . CYS A 1 108 ? 16.872 -3.946 -56.774 1.00 67.56 108 CYS A N 1
ATOM 797 C CA . CYS A 1 108 ? 16.323 -5.169 -56.191 1.00 67.56 108 CYS A CA 1
ATOM 798 C C . CYS A 1 108 ? 16.776 -6.427 -56.946 1.00 67.56 108 CYS A C 1
ATOM 800 O O . CYS A 1 108 ? 16.898 -6.414 -58.173 1.00 67.56 108 CYS A O 1
ATOM 802 N N . LEU A 1 109 ? 16.937 -7.535 -56.221 1.00 69.12 109 LEU A N 1
ATOM 803 C CA . LEU A 1 109 ? 17.090 -8.876 -56.791 1.00 69.12 109 LEU A CA 1
ATOM 804 C C . LEU A 1 109 ? 15.761 -9.617 -56.658 1.00 69.12 109 LEU A C 1
ATOM 806 O O . LEU A 1 109 ? 15.329 -9.912 -55.546 1.00 69.12 109 LEU A O 1
ATOM 810 N N . LEU A 1 110 ? 15.104 -9.909 -57.779 1.00 79.06 110 LEU A N 1
ATOM 811 C CA . LEU A 1 110 ? 13.750 -10.454 -57.780 1.00 79.06 110 LEU A CA 1
ATOM 812 C C . LEU A 1 110 ? 13.673 -11.746 -58.595 1.00 79.06 110 LEU A C 1
ATOM 814 O O . LEU A 1 110 ? 14.084 -11.782 -59.757 1.00 79.06 110 LEU A O 1
ATOM 818 N N . GLN A 1 111 ? 13.073 -12.778 -58.000 1.00 81.75 111 GLN A N 1
ATOM 819 C CA . GLN A 1 111 ? 12.672 -14.019 -58.663 1.00 81.75 111 GLN A CA 1
ATOM 820 C C . GLN A 1 111 ? 11.578 -13.762 -59.714 1.00 81.75 111 GLN A C 1
ATOM 822 O O . GLN A 1 111 ? 10.396 -14.028 -59.506 1.00 81.75 111 GLN A O 1
ATOM 827 N N . ASN A 1 112 ? 11.934 -13.160 -60.838 1.00 81.12 112 ASN A N 1
ATOM 828 C CA . ASN A 1 112 ? 11.013 -12.672 -61.853 1.00 81.12 112 ASN A CA 1
ATOM 829 C C . ASN A 1 112 ? 11.647 -12.857 -63.243 1.00 81.12 112 ASN A C 1
ATOM 831 O O . ASN A 1 112 ? 12.854 -12.769 -63.395 1.00 81.12 112 ASN A O 1
ATOM 835 N N . THR A 1 113 ? 10.849 -13.015 -64.304 1.00 75.81 113 THR A N 1
ATOM 836 C CA . THR A 1 113 ? 11.345 -12.922 -65.702 1.00 75.81 113 THR A CA 1
ATOM 837 C C . THR A 1 113 ? 11.579 -11.475 -66.163 1.00 75.81 113 THR A C 1
ATOM 839 O O . THR A 1 113 ? 11.965 -11.228 -67.303 1.00 75.81 113 THR A O 1
ATOM 842 N N . GLY A 1 114 ? 11.224 -10.512 -65.316 1.00 78.50 114 GLY A N 1
ATOM 843 C CA . GLY A 1 114 ? 11.147 -9.086 -65.601 1.00 78.50 114 GLY A CA 1
ATOM 844 C C . GLY A 1 114 ? 10.136 -8.405 -64.678 1.00 78.50 114 GLY A C 1
ATOM 845 O O . GLY A 1 114 ? 9.395 -9.063 -63.940 1.00 78.50 114 GLY A O 1
ATOM 846 N N . LEU A 1 115 ? 10.093 -7.078 -64.728 1.00 84.38 115 LEU A N 1
ATOM 847 C CA . LEU A 1 115 ? 9.176 -6.289 -63.914 1.00 84.38 115 LEU A CA 1
ATOM 848 C C . LEU A 1 115 ? 7.692 -6.530 -64.265 1.00 84.38 115 LEU A C 1
ATOM 850 O O . LEU A 1 115 ? 7.344 -6.604 -65.447 1.00 84.38 115 LEU A O 1
ATOM 854 N N . PRO A 1 116 ? 6.789 -6.609 -63.267 1.00 86.56 116 PRO A N 1
ATOM 855 C CA . PRO A 1 116 ? 5.346 -6.646 -63.510 1.00 86.56 116 PRO A CA 1
ATOM 856 C C . PRO A 1 116 ? 4.829 -5.368 -64.197 1.00 86.56 116 PRO A C 1
ATOM 858 O O . PRO A 1 116 ? 5.387 -4.286 -64.028 1.00 86.56 116 PRO A O 1
ATOM 861 N N . SER A 1 117 ? 3.709 -5.461 -64.925 1.00 84.12 117 SER A N 1
ATOM 862 C CA . SER A 1 117 ? 3.167 -4.376 -65.771 1.00 84.12 117 SER A CA 1
ATOM 863 C C . SER A 1 117 ? 2.790 -3.073 -65.045 1.00 84.12 117 SER A C 1
ATOM 865 O O . SER A 1 117 ? 2.611 -2.054 -65.705 1.00 84.12 117 SER A O 1
ATOM 867 N N . TYR A 1 118 ? 2.669 -3.094 -63.717 1.00 87.69 118 TYR A N 1
ATOM 868 C CA . TYR A 1 118 ? 2.296 -1.951 -62.869 1.00 87.69 118 TYR A CA 1
ATOM 869 C C . TYR A 1 118 ? 3.478 -1.420 -62.052 1.00 87.69 118 TYR A C 1
ATOM 871 O O . TYR A 1 118 ? 3.319 -0.964 -60.919 1.00 87.69 118 TYR A O 1
ATOM 879 N N . THR A 1 119 ? 4.681 -1.524 -62.614 1.00 87.56 119 THR A N 1
ATOM 880 C CA . THR A 1 119 ? 5.910 -1.071 -61.969 1.00 87.56 119 THR A CA 1
ATOM 881 C C . THR A 1 119 ? 6.693 -0.108 -62.862 1.00 87.56 119 THR A C 1
ATOM 883 O O . THR A 1 119 ? 6.640 -0.195 -64.090 1.00 87.56 119 THR A O 1
ATOM 886 N N . THR A 1 120 ? 7.416 0.820 -62.238 1.00 89.94 120 THR A N 1
ATOM 887 C CA . THR A 1 120 ? 8.411 1.679 -62.882 1.00 89.94 120 THR A CA 1
ATOM 888 C C . THR A 1 120 ? 9.798 1.211 -62.463 1.00 89.94 120 THR A C 1
ATOM 890 O O . THR A 1 120 ? 10.126 1.218 -61.275 1.00 89.94 120 THR A O 1
ATOM 893 N N . ASP A 1 121 ? 10.616 0.842 -63.447 1.00 85.06 121 ASP A N 1
ATOM 894 C CA . ASP A 1 121 ? 12.034 0.554 -63.244 1.00 85.06 121 ASP A CA 1
ATOM 895 C C . ASP A 1 121 ? 12.798 1.855 -62.981 1.00 85.06 121 ASP A C 1
ATOM 897 O O . ASP A 1 121 ? 12.831 2.741 -63.839 1.00 85.06 121 ASP A O 1
ATOM 901 N N . LEU A 1 122 ? 13.407 1.980 -61.804 1.00 71.00 122 LEU A N 1
ATOM 902 C CA . LEU A 1 122 ? 14.308 3.085 -61.473 1.00 71.00 122 LEU A CA 1
ATOM 903 C C . LEU A 1 122 ? 15.793 2.711 -61.655 1.00 71.00 122 LEU A C 1
ATOM 905 O O . LEU A 1 122 ? 16.661 3.544 -61.400 1.00 71.00 122 LEU A O 1
ATOM 909 N N . GLY A 1 123 ? 16.088 1.499 -62.142 1.00 58.81 123 GLY A N 1
ATOM 910 C CA . GLY A 1 123 ? 17.435 1.014 -62.445 1.00 58.81 123 GLY A CA 1
ATOM 911 C C . GLY A 1 123 ? 18.044 0.112 -61.364 1.00 58.81 123 GLY A C 1
ATOM 912 O O . GLY A 1 123 ? 17.600 0.077 -60.218 1.00 58.81 123 GLY A O 1
ATOM 913 N N . GLY A 1 124 ? 19.071 -0.653 -61.756 1.00 52.28 124 GLY A N 1
ATOM 914 C CA . GLY A 1 124 ? 19.860 -1.516 -60.862 1.00 52.28 124 GLY A CA 1
ATOM 915 C C . GLY A 1 124 ? 19.209 -2.850 -60.473 1.00 52.28 124 GLY A C 1
ATOM 916 O O . GLY A 1 124 ? 19.772 -3.582 -59.665 1.00 52.28 124 GLY A O 1
ATOM 917 N N . ASN A 1 125 ? 18.043 -3.177 -61.032 1.00 61.66 125 ASN A N 1
ATOM 918 C CA . ASN A 1 125 ? 17.307 -4.399 -60.710 1.00 61.66 125 ASN A CA 1
ATOM 919 C C . ASN A 1 125 ? 17.817 -5.621 -61.492 1.00 61.66 125 ASN A C 1
ATOM 921 O O . ASN A 1 125 ? 18.175 -5.510 -62.668 1.00 61.66 125 ASN A O 1
ATOM 925 N N . ILE A 1 126 ? 17.783 -6.798 -60.865 1.00 58.47 126 ILE A N 1
ATOM 926 C CA . ILE A 1 126 ? 18.071 -8.089 -61.500 1.00 58.47 126 ILE A CA 1
ATOM 927 C C . ILE A 1 126 ? 16.837 -8.983 -61.417 1.00 58.47 126 ILE A C 1
ATOM 929 O O . ILE A 1 126 ? 16.233 -9.130 -60.354 1.00 58.47 126 ILE A O 1
ATOM 933 N N . PHE A 1 127 ? 16.492 -9.597 -62.549 1.00 70.75 127 PHE A N 1
ATOM 934 C CA . PHE A 1 127 ? 15.366 -10.513 -62.684 1.00 70.75 127 PHE A CA 1
ATOM 935 C C . PHE A 1 127 ? 15.875 -11.853 -63.190 1.00 70.75 127 PHE A C 1
ATOM 937 O O . PHE A 1 127 ? 16.478 -11.915 -64.263 1.00 70.75 127 PHE A O 1
ATOM 944 N N . ASP A 1 128 ? 15.621 -12.907 -62.431 1.00 61.03 128 ASP A N 1
ATOM 945 C CA . ASP A 1 128 ? 15.863 -14.268 -62.884 1.00 61.03 128 ASP A CA 1
ATOM 946 C C . ASP A 1 128 ? 14.759 -15.199 -62.346 1.00 61.03 128 ASP A C 1
ATOM 948 O O . ASP A 1 128 ? 14.260 -15.019 -61.237 1.00 61.03 128 ASP A O 1
ATOM 952 N N . THR A 1 129 ? 14.309 -16.160 -63.156 1.00 59.69 129 THR A N 1
ATOM 953 C CA . THR A 1 129 ? 13.296 -17.164 -62.770 1.00 59.69 129 THR A CA 1
ATOM 954 C C . THR A 1 129 ? 13.819 -18.170 -61.765 1.00 59.69 129 THR A C 1
ATOM 956 O O . THR A 1 129 ? 13.046 -18.740 -60.997 1.00 59.69 129 THR A O 1
ATOM 959 N N . ALA A 1 130 ? 15.126 -18.379 -61.807 1.00 55.19 130 ALA A N 1
ATOM 960 C CA . ALA A 1 130 ? 15.885 -19.138 -60.850 1.00 55.19 130 ALA A CA 1
ATOM 961 C C . ALA A 1 130 ? 17.283 -18.524 -60.863 1.00 55.19 130 ALA A C 1
ATOM 963 O O . ALA A 1 130 ? 18.101 -19.002 -61.640 1.00 55.19 130 ALA A O 1
ATOM 964 N N . PRO A 1 131 ? 17.555 -17.427 -60.123 1.00 49.53 131 PRO A N 1
ATOM 965 C CA . PRO A 1 131 ? 18.918 -16.977 -59.868 1.00 49.53 131 PRO A CA 1
ATOM 966 C C . PRO A 1 131 ? 19.726 -18.139 -59.278 1.00 49.53 131 PRO A C 1
ATOM 968 O O . PRO A 1 131 ? 19.800 -18.328 -58.066 1.00 49.53 131 PRO A O 1
ATOM 971 N N . ASP A 1 132 ? 20.277 -18.966 -60.163 1.00 41.41 132 ASP A N 1
ATOM 972 C CA . ASP A 1 132 ? 21.042 -20.154 -59.837 1.00 41.41 132 ASP A CA 1
ATOM 973 C C . ASP A 1 132 ? 22.328 -19.678 -59.169 1.00 41.41 132 ASP A C 1
ATOM 975 O O . ASP A 1 132 ? 23.254 -19.169 -59.806 1.00 41.41 132 ASP A O 1
ATOM 979 N N . PHE A 1 133 ? 22.391 -19.850 -57.854 1.00 47.19 133 PHE A N 1
ATOM 980 C CA . PHE A 1 133 ? 23.601 -19.683 -57.062 1.00 47.19 133 PHE A CA 1
ATOM 981 C C . PHE A 1 133 ? 24.598 -20.830 -57.324 1.00 47.19 133 PHE A C 1
ATOM 983 O O . PHE A 1 133 ? 25.113 -21.384 -56.366 1.00 47.19 133 PHE A O 1
ATOM 990 N N . VAL A 1 134 ? 24.877 -21.266 -58.561 1.00 38.62 134 VAL A N 1
ATOM 991 C CA . VAL A 1 134 ? 25.728 -22.459 -58.790 1.00 38.62 134 VAL A CA 1
ATOM 992 C C . VAL A 1 134 ? 26.730 -22.277 -59.935 1.00 38.62 134 VAL A C 1
ATOM 994 O O . VAL A 1 134 ? 26.362 -22.009 -61.075 1.00 38.62 134 VAL A O 1
ATOM 997 N N . ASP A 1 135 ? 28.015 -22.503 -59.635 1.00 38.88 135 ASP A N 1
ATOM 998 C CA . ASP A 1 135 ? 29.033 -22.910 -60.616 1.00 38.88 135 ASP A CA 1
ATOM 999 C C . ASP A 1 135 ? 29.107 -24.451 -60.613 1.00 38.88 135 ASP A C 1
ATOM 1001 O O . ASP A 1 135 ? 29.590 -25.063 -59.652 1.00 38.88 135 ASP A O 1
ATOM 1005 N N . GLU A 1 136 ? 28.582 -25.083 -61.669 1.00 35.38 136 GLU A N 1
ATOM 1006 C CA . GLU A 1 136 ? 28.391 -26.542 -61.784 1.00 35.38 136 GLU A CA 1
ATOM 1007 C C . GLU A 1 136 ? 29.621 -27.450 -61.530 1.00 35.38 136 GLU A C 1
ATOM 1009 O O . GLU A 1 136 ? 29.411 -28.611 -61.178 1.00 35.38 136 GLU A O 1
ATOM 1014 N N . PRO A 1 137 ? 30.899 -27.033 -61.651 1.00 36.16 137 PRO A N 1
ATOM 1015 C CA . PRO A 1 137 ? 32.013 -27.954 -61.423 1.00 36.16 137 PRO A CA 1
ATOM 1016 C C . PRO A 1 137 ? 32.280 -28.274 -59.947 1.00 36.16 137 PRO A C 1
ATOM 1018 O O . PRO A 1 137 ? 32.866 -29.318 -59.662 1.00 36.16 137 PRO A O 1
ATOM 1021 N N . ASN A 1 138 ? 31.897 -27.387 -59.018 1.00 36.66 138 ASN A N 1
ATOM 1022 C CA . ASN A 1 138 ? 32.389 -27.439 -57.633 1.00 36.66 138 ASN A CA 1
ATOM 1023 C C . ASN A 1 138 ? 31.297 -27.331 -56.560 1.00 36.66 138 ASN A C 1
ATOM 1025 O O . ASN A 1 138 ? 31.638 -27.335 -55.379 1.00 36.66 138 ASN A O 1
ATOM 1029 N N . ASN A 1 139 ? 30.018 -27.220 -56.941 1.00 36.94 139 ASN A N 1
ATOM 1030 C CA . ASN A 1 139 ? 28.895 -27.141 -55.998 1.00 36.94 139 ASN A CA 1
ATOM 1031 C C . ASN A 1 139 ? 29.025 -26.007 -54.951 1.00 36.94 139 ASN A C 1
ATOM 1033 O O . ASN A 1 139 ? 28.559 -26.143 -53.826 1.00 36.94 139 ASN A O 1
ATOM 1037 N N . ASN A 1 140 ? 29.669 -24.889 -55.310 1.00 35.72 140 ASN A N 1
ATOM 1038 C CA . ASN A 1 140 ? 29.841 -23.728 -54.431 1.00 35.72 140 ASN A CA 1
ATOM 1039 C C . ASN A 1 140 ? 28.874 -22.602 -54.832 1.00 35.72 140 ASN A C 1
ATOM 1041 O O . ASN A 1 140 ? 28.776 -22.263 -56.017 1.00 35.72 140 ASN A O 1
ATOM 1045 N N . PHE A 1 141 ? 28.207 -22.017 -53.835 1.00 40.50 141 PHE A N 1
ATOM 1046 C CA . PHE A 1 141 ? 27.229 -20.948 -53.977 1.00 40.50 141 PHE A CA 1
ATOM 1047 C C . PHE A 1 141 ? 27.868 -19.619 -54.413 1.00 40.50 141 PHE A C 1
ATOM 1049 O O . PHE A 1 141 ? 28.647 -19.025 -53.667 1.00 40.50 141 PHE A O 1
ATOM 1056 N N . ARG A 1 142 ? 27.572 -19.116 -55.623 1.00 38.94 142 ARG A N 1
ATOM 1057 C CA . ARG A 1 142 ? 28.109 -17.824 -56.112 1.00 38.94 142 ARG A CA 1
ATOM 1058 C C . ARG A 1 142 ? 27.107 -17.035 -56.951 1.00 38.94 142 ARG A C 1
ATOM 1060 O O . ARG A 1 142 ? 26.462 -17.586 -57.833 1.00 38.94 142 ARG A O 1
ATOM 1067 N N . ILE A 1 143 ? 27.079 -15.715 -56.753 1.00 41.31 143 ILE A N 1
ATOM 1068 C CA . ILE A 1 143 ? 26.499 -14.754 -57.703 1.00 41.31 143 ILE A CA 1
ATOM 1069 C C . ILE A 1 143 ? 27.452 -14.611 -58.905 1.00 41.31 143 ILE A C 1
ATOM 1071 O O . ILE A 1 143 ? 28.666 -14.479 -58.730 1.00 41.31 143 ILE A O 1
ATOM 1075 N N . ASN A 1 144 ? 26.915 -14.607 -60.129 1.00 37.31 144 ASN A N 1
ATOM 1076 C CA . ASN A 1 144 ? 27.681 -14.419 -61.367 1.00 37.31 144 ASN A CA 1
ATOM 1077 C C . ASN A 1 144 ? 28.591 -13.168 -61.298 1.00 37.31 144 ASN A C 1
ATOM 1079 O O . ASN A 1 144 ? 28.141 -12.089 -60.922 1.00 37.31 144 ASN A O 1
ATOM 1083 N N . TYR A 1 145 ? 29.858 -13.288 -61.719 1.00 37.72 145 TYR A N 1
ATOM 1084 C CA . TYR A 1 145 ? 30.862 -12.204 -61.710 1.00 37.72 145 TYR A CA 1
ATOM 1085 C C . TYR A 1 145 ? 30.432 -10.932 -62.470 1.00 37.72 145 TYR A C 1
ATOM 1087 O O . TYR A 1 145 ? 30.942 -9.849 -62.200 1.00 37.72 145 TYR A O 1
ATOM 1095 N N . SER A 1 146 ? 29.486 -11.053 -63.402 1.00 35.91 146 SER A N 1
ATOM 1096 C CA . SER A 1 146 ? 28.919 -9.936 -64.173 1.00 35.91 146 SER A CA 1
ATOM 1097 C C . SER A 1 146 ? 27.619 -9.349 -63.589 1.00 35.91 146 SER A C 1
ATOM 1099 O O . SER A 1 146 ? 27.011 -8.477 -64.206 1.00 35.91 146 SER A O 1
ATOM 1101 N N . SER A 1 147 ? 27.198 -9.798 -62.400 1.00 36.38 147 SER A N 1
ATOM 1102 C CA . SER A 1 147 ? 25.991 -9.338 -61.699 1.00 36.38 147 SER A CA 1
ATOM 1103 C C . SER A 1 147 ? 26.199 -8.002 -60.979 1.00 36.38 147 SER A C 1
ATOM 1105 O O . SER A 1 147 ? 27.124 -7.847 -60.180 1.00 36.38 147 SER A O 1
ATOM 1107 N N . VAL A 1 148 ? 25.288 -7.052 -61.205 1.00 35.41 148 VAL A N 1
ATOM 1108 C CA . VAL A 1 148 ? 25.289 -5.727 -60.559 1.00 35.41 148 VAL A CA 1
ATOM 1109 C C . VAL A 1 148 ? 24.847 -5.755 -59.084 1.00 35.41 148 VAL A C 1
ATOM 1111 O O . VAL A 1 148 ? 25.201 -4.850 -58.337 1.00 35.41 148 VAL A O 1
ATOM 1114 N N . CYS A 1 149 ? 24.171 -6.817 -58.619 1.00 36.50 149 CYS A N 1
ATOM 1115 C CA . CYS A 1 149 ? 23.774 -6.990 -57.208 1.00 36.50 149 CYS A CA 1
ATOM 1116 C C . CYS A 1 149 ? 24.943 -7.343 -56.278 1.00 36.50 149 CYS A C 1
ATOM 1118 O O . CYS A 1 149 ? 24.778 -7.356 -55.065 1.00 36.50 149 CYS A O 1
ATOM 1120 N N . ARG A 1 150 ? 26.138 -7.595 -56.822 1.00 38.69 150 ARG A N 1
ATOM 1121 C CA . ARG A 1 150 ? 27.362 -7.775 -56.028 1.00 38.69 150 ARG A CA 1
ATOM 1122 C C . ARG A 1 150 ? 27.837 -6.468 -55.369 1.00 38.69 150 ARG A C 1
ATOM 1124 O O . ARG A 1 150 ? 28.737 -6.518 -54.543 1.00 38.69 150 ARG A O 1
ATOM 1131 N N . ASN A 1 151 ? 27.292 -5.316 -55.780 1.00 36.12 151 ASN A N 1
ATOM 1132 C CA . ASN A 1 151 ? 27.876 -3.999 -55.528 1.00 36.12 151 ASN A CA 1
ATOM 1133 C C . ASN A 1 151 ? 26.806 -2.903 -55.309 1.00 36.12 151 ASN A C 1
ATOM 1135 O O . ASN A 1 151 ? 26.862 -1.842 -55.924 1.00 36.12 151 ASN A O 1
ATOM 1139 N N . ALA A 1 152 ? 25.815 -3.143 -54.441 1.00 35.47 152 ALA A N 1
ATOM 1140 C CA . ALA A 1 152 ? 24.812 -2.132 -54.059 1.00 35.47 152 ALA A CA 1
ATOM 1141 C C . ALA A 1 152 ? 25.344 -1.060 -53.066 1.00 35.47 152 ALA A C 1
ATOM 1143 O O . ALA A 1 152 ? 24.562 -0.423 -52.366 1.00 35.47 152 ALA A O 1
ATOM 1144 N N . GLY A 1 153 ? 26.665 -0.845 -53.043 1.00 34.78 153 GLY A N 1
ATOM 1145 C CA . GLY A 1 153 ? 27.380 0.267 -52.407 1.00 34.78 153 GLY A CA 1
ATOM 1146 C C . GLY A 1 153 ? 28.463 0.800 -53.362 1.00 34.78 153 GLY A C 1
ATOM 1147 O O . GLY A 1 153 ? 28.858 0.105 -54.302 1.00 34.78 153 GLY A O 1
ATOM 1148 N N . THR A 1 154 ? 28.896 2.053 -53.201 1.00 30.23 154 THR A N 1
ATOM 1149 C CA . THR A 1 154 ? 29.777 2.752 -54.163 1.00 30.23 154 THR A CA 1
ATOM 1150 C C . THR A 1 154 ? 31.201 2.158 -54.273 1.00 30.23 154 THR A C 1
ATOM 1152 O O . THR A 1 154 ? 31.667 1.513 -53.339 1.00 30.23 154 THR A O 1
ATOM 1155 N N . PRO A 1 155 ? 31.902 2.325 -55.421 1.00 33.47 155 PRO A N 1
ATOM 1156 C CA . PRO A 1 155 ? 32.988 1.437 -55.860 1.00 33.47 155 PRO A CA 1
ATOM 1157 C C . PRO A 1 155 ? 34.418 1.940 -55.570 1.00 33.47 155 PRO A C 1
ATOM 1159 O O . PRO A 1 155 ? 34.687 3.121 -55.756 1.00 33.47 155 PRO A O 1
ATOM 1162 N N . ASP A 1 156 ? 35.369 1.025 -55.315 1.00 34.62 156 ASP A N 1
ATOM 1163 C CA . ASP A 1 156 ? 36.800 1.235 -55.622 1.00 34.62 156 ASP A CA 1
ATOM 1164 C C . ASP A 1 156 ? 37.424 0.025 -56.366 1.00 34.62 156 ASP A C 1
ATOM 1166 O O . ASP A 1 156 ? 36.939 -1.106 -56.335 1.00 34.62 156 ASP A O 1
ATOM 1170 N N . THR A 1 157 ? 38.473 0.306 -57.133 1.00 39.31 157 THR A N 1
ATOM 1171 C CA . THR A 1 157 ? 38.742 -0.104 -58.517 1.00 39.31 157 THR A CA 1
ATOM 1172 C C . THR A 1 157 ? 40.020 -0.945 -58.671 1.00 39.31 157 THR A C 1
ATOM 1174 O O . THR A 1 157 ? 40.567 -1.075 -59.767 1.00 39.31 157 THR A O 1
ATOM 1177 N N . THR A 1 158 ? 40.509 -1.552 -57.587 1.00 32.09 158 THR A N 1
ATOM 1178 C CA . THR A 1 158 ? 41.882 -2.093 -57.489 1.00 32.09 158 THR A CA 1
ATOM 1179 C C . THR A 1 158 ? 42.042 -3.583 -57.805 1.00 32.09 158 THR A C 1
ATOM 1181 O O . THR A 1 158 ? 43.165 -4.055 -57.958 1.00 32.09 158 THR A O 1
ATOM 1184 N N . GLY A 1 159 ? 40.948 -4.327 -57.981 1.00 39.94 159 GLY A N 1
ATOM 1185 C CA . GLY A 1 159 ? 40.979 -5.677 -58.545 1.00 39.94 159 GLY A CA 1
ATOM 1186 C C . GLY A 1 159 ? 41.853 -6.702 -57.804 1.00 39.94 159 GLY A C 1
ATOM 1187 O O . GLY A 1 159 ? 42.790 -7.204 -58.412 1.00 39.94 159 GLY A O 1
ATOM 1188 N N . LEU A 1 160 ? 41.520 -7.066 -56.554 1.00 28.25 160 LEU A N 1
ATOM 1189 C CA . LEU A 1 160 ? 41.571 -8.436 -55.976 1.00 28.25 160 LEU A CA 1
ATOM 1190 C C . LEU A 1 160 ? 41.358 -8.433 -54.442 1.00 28.25 160 LEU A C 1
ATOM 1192 O O . LEU A 1 160 ? 41.889 -7.576 -53.752 1.00 28.25 160 LEU A O 1
ATOM 1196 N N . ASN A 1 161 ? 40.687 -9.495 -53.960 1.00 31.45 161 ASN A N 1
ATOM 1197 C CA . ASN A 1 161 ? 40.485 -9.988 -52.578 1.00 31.45 161 ASN A CA 1
ATOM 1198 C C . ASN A 1 161 ? 39.448 -9.302 -51.663 1.00 31.45 161 ASN A C 1
ATOM 1200 O O . ASN A 1 161 ? 39.649 -8.198 -51.180 1.00 31.45 161 ASN A O 1
ATOM 1204 N N . LEU A 1 162 ? 38.379 -10.047 -51.340 1.00 36.62 162 LEU A N 1
ATOM 1205 C CA . LEU A 1 162 ? 37.490 -9.778 -50.202 1.00 36.62 162 LEU A CA 1
ATOM 1206 C C . LEU A 1 162 ? 38.003 -10.535 -48.954 1.00 36.62 162 LEU A C 1
ATOM 1208 O O . LEU A 1 162 ? 38.499 -11.656 -49.113 1.00 36.62 162 LEU A O 1
ATOM 1212 N N . PRO A 1 163 ? 37.897 -9.963 -47.740 1.00 38.28 163 PRO A N 1
ATOM 1213 C CA . PRO A 1 163 ? 38.297 -10.611 -46.490 1.00 38.28 163 PRO A CA 1
ATOM 1214 C C . PRO A 1 163 ? 37.383 -11.788 -46.100 1.00 38.28 163 PRO A C 1
ATOM 1216 O O . PRO A 1 163 ? 36.240 -11.892 -46.539 1.00 38.28 163 PRO A O 1
ATOM 1219 N N . ILE A 1 164 ? 37.926 -12.686 -45.271 1.00 38.59 164 ILE A N 1
ATOM 1220 C CA . ILE A 1 164 ? 37.310 -13.952 -44.826 1.00 38.59 164 ILE A CA 1
ATOM 1221 C C . ILE A 1 164 ? 36.187 -13.705 -43.798 1.00 38.59 164 ILE A C 1
ATOM 1223 O O . ILE A 1 164 ? 35.351 -14.578 -43.593 1.00 38.59 164 ILE A O 1
ATOM 1227 N N . TYR A 1 165 ? 36.145 -12.511 -43.199 1.00 43.25 165 TYR A N 1
ATOM 1228 C CA . TYR A 1 165 ? 35.192 -12.114 -42.165 1.00 43.25 165 TYR A CA 1
ATOM 1229 C C . TYR A 1 165 ? 34.342 -10.900 -42.578 1.00 43.25 165 TYR A C 1
ATOM 1231 O O . TYR A 1 165 ? 34.733 -10.132 -43.467 1.00 43.25 165 TYR A O 1
ATOM 1239 N N . ASP A 1 166 ? 33.164 -10.754 -41.974 1.00 41.00 166 ASP A N 1
ATOM 1240 C CA . ASP A 1 166 ? 32.291 -9.593 -42.094 1.00 41.00 166 ASP A CA 1
ATOM 1241 C C . ASP A 1 166 ? 32.658 -8.485 -41.119 1.00 41.00 166 ASP A C 1
ATOM 1243 O O . ASP A 1 166 ? 33.686 -8.561 -40.447 1.00 41.00 166 ASP A O 1
ATOM 1247 N N . LEU A 1 167 ? 31.897 -7.390 -41.151 1.00 36.69 167 LEU A N 1
ATOM 1248 C CA . LEU A 1 167 ? 32.208 -6.206 -40.354 1.00 36.69 167 LEU A CA 1
ATOM 1249 C C . LEU A 1 167 ? 31.849 -6.394 -38.866 1.00 36.69 167 LEU A C 1
ATOM 1251 O O . LEU A 1 167 ? 32.315 -5.601 -38.054 1.00 36.69 167 LEU A O 1
ATOM 1255 N N . ALA A 1 168 ? 31.138 -7.475 -38.512 1.00 35.25 168 ALA A N 1
ATOM 1256 C CA . ALA A 1 168 ? 30.932 -7.977 -37.152 1.00 35.25 168 ALA A CA 1
ATOM 1257 C C . ALA A 1 168 ? 31.938 -9.081 -36.745 1.00 35.25 168 ALA A C 1
ATOM 1259 O O . ALA A 1 168 ? 31.898 -9.587 -35.625 1.00 35.25 168 ALA A O 1
ATOM 1260 N N . GLY A 1 169 ? 32.867 -9.461 -37.632 1.00 37.41 169 GLY A N 1
ATOM 1261 C CA . GLY A 1 169 ? 33.884 -10.484 -37.375 1.00 37.41 169 GLY A CA 1
ATOM 1262 C C . GLY A 1 169 ? 33.452 -11.930 -37.663 1.00 37.41 169 GLY A C 1
ATOM 1263 O O . GLY A 1 169 ? 34.237 -12.848 -37.409 1.00 37.41 169 GLY A O 1
ATOM 1264 N N . ASN A 1 170 ? 32.264 -12.169 -38.233 1.00 40.84 170 ASN A N 1
ATOM 1265 C CA . ASN A 1 170 ? 31.785 -13.510 -38.600 1.00 40.84 170 ASN A CA 1
ATOM 1266 C C . ASN A 1 170 ? 32.338 -13.956 -39.955 1.00 40.84 170 ASN A C 1
ATOM 1268 O O . ASN A 1 170 ? 32.657 -13.144 -40.811 1.00 40.84 170 ASN A O 1
ATOM 1272 N N . THR A 1 171 ? 32.480 -15.260 -40.198 1.00 41.03 171 THR A N 1
ATOM 1273 C CA . THR A 1 171 ? 33.120 -15.761 -41.431 1.00 41.03 171 THR A CA 1
ATOM 1274 C C . THR A 1 171 ? 32.185 -15.608 -42.645 1.00 41.03 171 THR A C 1
ATOM 1276 O O . THR A 1 171 ? 31.216 -16.349 -42.760 1.00 41.03 171 THR A O 1
ATOM 1279 N N . ARG A 1 172 ? 32.501 -14.715 -43.601 1.00 41.47 172 ARG A N 1
ATOM 1280 C CA . ARG A 1 172 ? 31.682 -14.435 -44.812 1.00 41.47 172 ARG A CA 1
ATOM 1281 C C . ARG A 1 172 ? 31.524 -15.626 -45.758 1.00 41.47 172 ARG A C 1
ATOM 1283 O O . ARG A 1 172 ? 30.627 -15.644 -46.598 1.00 41.47 172 ARG A O 1
ATOM 1290 N N . ILE A 1 173 ? 32.448 -16.582 -45.699 1.00 41.75 173 ILE A N 1
ATOM 1291 C CA . ILE A 1 173 ? 32.467 -17.757 -46.574 1.00 41.75 173 ILE A CA 1
ATOM 1292 C C . ILE A 1 173 ? 32.644 -18.996 -45.703 1.00 41.75 173 ILE A C 1
ATOM 1294 O O . ILE A 1 173 ? 33.762 -19.309 -45.291 1.00 41.75 173 ILE A O 1
ATOM 1298 N N . MET A 1 174 ? 31.554 -19.722 -45.463 1.00 38.00 174 MET A N 1
ATOM 1299 C CA . MET A 1 174 ? 31.627 -21.100 -44.982 1.00 38.00 174 MET A CA 1
ATOM 1300 C C . MET A 1 174 ? 31.617 -22.063 -46.172 1.00 38.00 174 MET A C 1
ATOM 1302 O O . MET A 1 174 ? 31.178 -21.715 -47.268 1.00 38.00 174 MET A O 1
ATOM 1306 N N . THR A 1 175 ? 32.133 -23.278 -45.973 1.00 35.53 175 THR A N 1
ATOM 1307 C CA . THR A 1 175 ? 32.251 -24.308 -47.021 1.00 35.53 175 THR A CA 1
ATOM 1308 C C . THR A 1 175 ? 30.917 -24.620 -47.703 1.00 35.53 175 THR A C 1
ATOM 1310 O O . THR A 1 175 ? 30.929 -24.977 -48.880 1.00 35.53 175 THR A O 1
ATOM 1313 N N . ASP A 1 176 ? 29.796 -24.400 -47.001 1.00 32.84 176 ASP A N 1
ATOM 1314 C CA . ASP A 1 176 ? 28.472 -24.874 -47.408 1.00 32.84 176 ASP A CA 1
ATOM 1315 C C . ASP A 1 176 ? 27.345 -23.816 -47.275 1.00 32.84 176 ASP A C 1
ATOM 1317 O O . ASP A 1 176 ? 26.200 -24.108 -47.611 1.00 32.84 176 ASP A O 1
ATOM 1321 N N . THR A 1 177 ? 27.641 -22.580 -46.839 1.00 32.44 177 THR A N 1
ATOM 1322 C CA . THR A 1 177 ? 26.680 -21.456 -46.752 1.00 32.44 177 THR A CA 1
ATOM 1323 C C . THR A 1 177 ? 27.375 -20.109 -46.985 1.00 32.44 177 THR A C 1
ATOM 1325 O O . THR A 1 177 ? 28.460 -19.860 -46.455 1.00 32.44 177 THR A O 1
ATOM 1328 N N . VAL A 1 178 ? 26.740 -19.226 -47.766 1.00 37.50 178 VAL A N 1
ATOM 1329 C CA . VAL A 1 178 ? 27.162 -17.826 -47.945 1.00 37.50 178 VAL A CA 1
ATOM 1330 C C . VAL A 1 178 ? 26.254 -16.950 -47.095 1.00 37.50 178 VAL A C 1
ATOM 1332 O O . VAL A 1 178 ? 25.046 -16.927 -47.326 1.00 37.50 178 VAL A O 1
ATOM 1335 N N . ASP A 1 179 ? 26.836 -16.214 -46.154 1.00 40.53 179 ASP A N 1
ATOM 1336 C CA . ASP A 1 179 ? 26.142 -15.118 -45.490 1.00 40.53 179 ASP A CA 1
ATOM 1337 C C . ASP A 1 179 ? 26.142 -13.903 -46.429 1.00 40.53 179 ASP A C 1
ATOM 1339 O O . ASP A 1 179 ? 27.175 -13.280 -46.693 1.00 40.53 179 ASP A O 1
ATOM 1343 N N . MET A 1 180 ? 24.980 -13.621 -47.015 1.00 43.59 180 MET A N 1
ATOM 1344 C CA . MET A 1 180 ? 24.734 -12.401 -47.780 1.00 43.59 180 MET A CA 1
ATOM 1345 C C . MET A 1 180 ? 23.752 -11.528 -47.007 1.00 43.59 180 MET A C 1
ATOM 1347 O O . MET A 1 180 ? 22.657 -11.253 -47.501 1.00 43.59 180 MET A O 1
ATOM 1351 N N . GLY A 1 181 ? 24.124 -11.136 -45.788 1.00 40.22 181 GLY A N 1
ATOM 1352 C CA . GLY A 1 181 ? 23.369 -10.201 -44.967 1.00 40.22 181 GLY A CA 1
ATOM 1353 C C . GLY A 1 181 ? 22.923 -8.966 -45.752 1.00 40.22 181 GLY A C 1
ATOM 1354 O O . GLY A 1 181 ? 23.663 -8.000 -45.916 1.00 40.22 181 GLY A O 1
ATOM 1355 N N . ALA A 1 182 ? 21.660 -8.959 -46.172 1.00 37.34 182 ALA A N 1
ATOM 1356 C CA . ALA A 1 182 ? 20.855 -7.749 -46.168 1.00 37.34 182 ALA A CA 1
ATOM 1357 C C . ALA A 1 182 ? 20.391 -7.523 -44.722 1.00 37.34 182 ALA A C 1
ATOM 1359 O O . ALA A 1 182 ? 19.200 -7.587 -44.436 1.00 37.34 182 ALA A O 1
ATOM 1360 N N . TYR A 1 183 ? 21.356 -7.363 -43.813 1.00 35.47 183 TYR A N 1
ATOM 1361 C CA . TYR A 1 183 ? 21.145 -6.928 -42.443 1.00 35.47 183 TYR A CA 1
ATOM 1362 C C . TYR A 1 183 ? 22.474 -6.583 -41.772 1.00 35.47 183 TYR A C 1
ATOM 1364 O O . TYR A 1 183 ? 23.073 -7.423 -41.126 1.00 35.47 183 TYR A O 1
ATOM 1372 N N . GLU A 1 184 ? 22.907 -5.337 -41.905 1.00 35.59 184 GLU A N 1
ATOM 1373 C CA . GLU A 1 184 ? 23.538 -4.602 -40.806 1.00 35.59 184 GLU A CA 1
ATOM 1374 C C . GLU A 1 184 ? 23.101 -3.149 -41.013 1.00 35.59 184 GLU A C 1
ATOM 1376 O O . GLU A 1 184 ? 23.815 -2.332 -41.590 1.00 35.59 184 GLU A O 1
ATOM 1381 N N . ALA A 1 185 ? 21.858 -2.821 -40.642 1.00 36.25 185 ALA A N 1
ATOM 1382 C CA . ALA A 1 185 ? 21.624 -1.447 -40.224 1.00 36.25 185 ALA A CA 1
ATOM 1383 C C . ALA A 1 185 ? 22.379 -1.331 -38.903 1.00 36.25 185 ALA A C 1
ATOM 1385 O O . ALA A 1 185 ? 21.952 -1.896 -37.895 1.00 36.25 185 ALA A O 1
ATOM 1386 N N . TYR A 1 186 ? 23.556 -0.716 -38.946 1.00 41.50 186 TYR A N 1
ATOM 1387 C CA . TYR A 1 186 ? 24.269 -0.373 -37.736 1.00 41.50 186 TYR A CA 1
ATOM 1388 C C . TYR A 1 186 ? 23.326 0.446 -36.845 1.00 41.50 186 TYR A C 1
ATOM 1390 O O . TYR A 1 186 ? 22.772 1.455 -37.275 1.00 41.50 186 TYR A O 1
ATOM 1398 N N . SER A 1 187 ? 23.102 -0.027 -35.622 1.00 53.78 187 SER A N 1
ATOM 1399 C CA . SER A 1 187 ? 22.495 0.803 -34.588 1.00 53.78 187 SER A CA 1
ATOM 1400 C C . SER A 1 187 ? 23.521 1.846 -34.158 1.00 53.78 187 SER A C 1
ATOM 1402 O O . SER A 1 187 ? 24.692 1.508 -33.950 1.00 53.78 187 SER A O 1
ATOM 1404 N N . ILE A 1 188 ? 23.080 3.080 -33.917 1.00 66.38 188 ILE A N 1
ATOM 1405 C CA . ILE A 1 188 ? 23.896 4.135 -33.298 1.00 66.38 188 ILE A CA 1
ATOM 1406 C C . ILE A 1 188 ? 24.350 3.792 -31.863 1.00 66.38 188 ILE A C 1
ATOM 1408 O O . ILE A 1 188 ? 25.061 4.584 -31.252 1.00 66.38 188 ILE A O 1
ATOM 1412 N N . SER A 1 189 ? 23.966 2.636 -31.309 1.00 64.69 189 SER A N 1
ATOM 1413 C CA . SER A 1 189 ? 24.537 2.079 -30.072 1.00 64.69 189 SER A CA 1
ATOM 1414 C C . SER A 1 189 ? 25.758 1.177 -30.306 1.00 64.69 189 SER A C 1
ATOM 1416 O O . SER A 1 189 ? 26.544 0.951 -29.391 1.00 64.69 189 SER A O 1
ATOM 1418 N N . SER A 1 190 ? 25.956 0.665 -31.524 1.00 67.94 190 SER A N 1
ATOM 1419 C CA . SER A 1 190 ? 27.071 -0.230 -31.845 1.00 67.94 190 SER A CA 1
ATOM 1420 C C . SER A 1 190 ? 28.381 0.544 -31.954 1.00 67.94 190 SER A C 1
ATOM 1422 O O . SER A 1 190 ? 28.462 1.512 -32.713 1.00 67.94 190 SER A O 1
ATOM 1424 N N . GLY A 1 191 ? 29.425 0.062 -31.278 1.00 74.25 191 GLY A N 1
ATOM 1425 C CA . GLY A 1 191 ? 30.758 0.672 -31.282 1.00 74.25 191 GLY A CA 1
ATOM 1426 C C . GLY A 1 191 ? 30.851 1.981 -30.495 1.00 74.25 191 GLY A C 1
ATOM 1427 O O . GLY A 1 191 ? 31.803 2.727 -30.677 1.00 74.25 191 GLY A O 1
ATOM 1428 N N . LEU A 1 192 ? 29.853 2.311 -29.670 1.00 88.56 192 LEU A N 1
ATOM 1429 C CA . LEU A 1 192 ? 29.866 3.497 -28.813 1.00 88.56 192 LEU A CA 1
ATOM 1430 C C . LEU A 1 192 ? 30.813 3.260 -27.627 1.00 88.56 192 LEU A C 1
ATOM 1432 O O . LEU A 1 192 ? 30.595 2.345 -26.840 1.00 88.56 192 LEU A O 1
ATOM 1436 N N . VAL A 1 193 ? 31.852 4.086 -27.500 1.00 92.25 193 VAL A N 1
ATOM 1437 C CA . VAL A 1 193 ? 32.907 3.948 -26.474 1.00 92.25 193 VAL A CA 1
ATOM 1438 C C . VAL A 1 193 ? 32.971 5.112 -25.488 1.00 92.25 193 VAL A C 1
ATOM 1440 O O . VAL A 1 193 ? 33.686 5.035 -24.488 1.00 92.25 193 VAL A O 1
ATOM 1443 N N . ALA A 1 194 ? 32.261 6.203 -25.776 1.00 94.19 194 ALA A N 1
ATOM 1444 C CA . ALA A 1 194 ? 31.992 7.258 -24.809 1.00 94.19 194 ALA A CA 1
ATOM 1445 C C . ALA A 1 194 ? 30.698 8.002 -25.165 1.00 94.19 194 ALA A C 1
ATOM 1447 O O . ALA A 1 194 ? 30.493 8.354 -26.332 1.00 94.19 194 ALA A O 1
ATOM 1448 N N . HIS A 1 195 ? 29.850 8.278 -24.173 1.00 93.94 195 HIS A N 1
ATOM 1449 C CA . HIS A 1 195 ? 28.629 9.074 -24.333 1.00 93.94 195 HIS A CA 1
ATOM 1450 C C . HIS A 1 195 ? 28.419 9.998 -23.137 1.00 93.94 195 HIS A C 1
ATOM 1452 O O . HIS A 1 195 ? 28.238 9.537 -22.017 1.00 93.94 195 HIS A O 1
ATOM 1458 N N . TYR A 1 196 ? 28.420 11.306 -23.388 1.00 95.25 196 TYR A N 1
ATOM 1459 C CA . TYR A 1 196 ? 28.199 12.338 -22.379 1.00 95.25 196 TYR A CA 1
ATOM 1460 C C . TYR A 1 196 ? 26.955 13.150 -22.748 1.00 95.25 196 TYR A C 1
ATOM 1462 O O . TYR A 1 196 ? 27.066 14.135 -23.484 1.00 95.25 196 TYR A O 1
ATOM 1470 N N . PRO A 1 197 ? 25.769 12.764 -22.250 1.00 86.81 197 PRO A N 1
ATOM 1471 C CA . PRO A 1 197 ? 24.544 13.537 -22.447 1.00 86.81 197 PRO A CA 1
ATOM 1472 C C . PRO A 1 197 ? 24.464 14.776 -21.542 1.00 86.81 197 PRO A C 1
ATOM 1474 O O . PRO A 1 197 ? 23.530 15.549 -21.657 1.00 86.81 197 PRO A O 1
ATOM 1477 N N . PHE A 1 198 ? 25.407 14.947 -20.608 1.00 88.94 198 PHE A N 1
ATOM 1478 C CA . PHE A 1 198 ? 25.494 16.082 -19.681 1.00 88.94 198 PHE A CA 1
ATOM 1479 C C . PHE A 1 198 ? 24.250 16.359 -18.820 1.00 88.94 198 PHE A C 1
ATOM 1481 O O . PHE A 1 198 ? 24.030 17.489 -18.386 1.00 88.94 198 PHE A O 1
ATOM 1488 N N . ASN A 1 199 ? 23.510 15.304 -18.463 1.00 79.44 199 ASN A N 1
ATOM 1489 C CA . ASN A 1 199 ? 22.354 15.326 -17.557 1.00 79.44 199 ASN A CA 1
ATOM 1490 C C . ASN A 1 199 ? 22.755 15.567 -16.083 1.00 79.44 199 ASN A C 1
ATOM 1492 O O . ASN A 1 199 ? 22.612 14.707 -15.213 1.00 79.44 199 ASN A O 1
ATOM 1496 N N . GLY A 1 200 ? 23.290 16.751 -15.793 1.00 86.38 200 GLY A N 1
ATOM 1497 C CA . GLY A 1 200 ? 23.685 17.205 -14.458 1.00 86.38 200 GLY A CA 1
ATOM 1498 C C . GLY A 1 200 ? 25.105 16.818 -14.039 1.00 86.38 200 GLY A C 1
ATOM 1499 O O . GLY A 1 200 ? 25.533 17.168 -12.938 1.00 86.38 200 GLY A O 1
ATOM 1500 N N . ASN A 1 201 ? 25.845 16.100 -14.882 1.00 89.12 201 ASN A N 1
ATOM 1501 C CA . ASN A 1 201 ? 27.205 15.636 -14.607 1.00 89.12 201 ASN A CA 1
ATOM 1502 C C . ASN A 1 201 ? 27.973 15.369 -15.921 1.00 89.12 201 ASN A C 1
ATOM 1504 O O . ASN A 1 201 ? 27.394 15.442 -16.997 1.00 89.12 201 ASN A O 1
ATOM 1508 N N . ALA A 1 202 ? 29.270 15.057 -15.839 1.00 92.38 202 ALA A N 1
ATOM 1509 C CA . ALA A 1 202 ? 30.105 14.661 -16.982 1.00 92.38 202 ALA A CA 1
ATOM 1510 C C . ALA A 1 202 ? 30.450 13.155 -16.964 1.00 92.38 202 ALA A C 1
ATOM 1512 O O . ALA A 1 202 ? 31.575 12.763 -17.277 1.00 92.38 202 ALA A O 1
ATOM 1513 N N . ILE A 1 203 ? 29.507 12.309 -16.543 1.00 92.12 203 ILE A N 1
ATOM 1514 C CA . ILE A 1 203 ? 29.673 10.851 -16.485 1.00 92.12 203 ILE A CA 1
ATOM 1515 C C . ILE A 1 203 ? 29.462 10.265 -17.886 1.00 92.12 203 ILE A C 1
ATOM 1517 O O . ILE A 1 203 ? 28.520 10.620 -18.584 1.00 92.12 203 ILE A O 1
ATOM 1521 N N . ASP A 1 204 ? 30.374 9.382 -18.288 1.00 90.88 204 ASP A N 1
ATOM 1522 C CA . ASP A 1 204 ? 30.220 8.517 -19.461 1.00 90.88 204 ASP A CA 1
ATOM 1523 C C . ASP A 1 204 ? 29.140 7.436 -19.245 1.00 90.88 204 ASP A C 1
ATOM 1525 O O . ASP A 1 204 ? 29.277 6.607 -18.343 1.00 90.88 204 ASP A O 1
ATOM 1529 N N . GLU A 1 205 ? 28.112 7.429 -20.097 1.00 87.94 205 GLU A N 1
ATOM 1530 C CA . GLU A 1 205 ? 26.982 6.483 -20.097 1.00 87.94 205 GLU A CA 1
ATOM 1531 C C . GLU A 1 205 ? 27.135 5.344 -21.130 1.00 87.94 205 GLU A C 1
ATOM 1533 O O . GLU A 1 205 ? 26.240 4.516 -21.283 1.00 87.94 205 GLU A O 1
ATOM 1538 N N . SER A 1 206 ? 28.276 5.243 -21.826 1.00 80.25 206 SER A N 1
ATOM 1539 C CA . SER A 1 206 ? 28.523 4.177 -22.818 1.00 80.25 206 SER A CA 1
ATOM 1540 C C . SER A 1 206 ? 28.801 2.790 -22.217 1.00 80.25 206 SER A C 1
ATOM 1542 O O . SER A 1 206 ? 28.818 1.796 -22.940 1.00 80.25 206 SER A O 1
ATOM 1544 N N . GLY A 1 207 ? 29.058 2.716 -20.906 1.00 82.38 207 GLY A N 1
ATOM 1545 C CA . GLY A 1 207 ? 29.474 1.495 -20.206 1.00 82.38 207 GLY A CA 1
ATOM 1546 C C . GLY A 1 207 ? 30.992 1.270 -20.139 1.00 82.38 207 GLY A C 1
ATOM 1547 O O . GLY A 1 207 ? 31.424 0.289 -19.540 1.00 82.38 207 GLY A O 1
ATOM 1548 N N . TYR A 1 208 ? 31.808 2.172 -20.701 1.00 85.62 208 TYR A N 1
ATOM 1549 C CA . TYR A 1 208 ? 33.278 2.095 -20.653 1.00 85.62 208 TYR A CA 1
ATOM 1550 C C . TYR A 1 208 ? 33.919 2.850 -19.479 1.00 85.62 208 TYR A C 1
ATOM 1552 O O . TYR A 1 208 ? 35.141 2.816 -19.332 1.00 85.62 208 TYR A O 1
ATOM 1560 N N . GLU A 1 209 ? 33.115 3.506 -18.638 1.00 91.25 209 GLU A N 1
ATOM 1561 C CA . GLU A 1 209 ? 33.559 4.253 -17.451 1.00 91.25 209 GLU A CA 1
ATOM 1562 C C . GLU A 1 209 ? 34.575 5.375 -17.756 1.00 91.25 209 GLU A C 1
ATOM 1564 O O . GLU A 1 209 ? 35.358 5.782 -16.893 1.00 91.25 209 GLU A O 1
ATOM 1569 N N . ASN A 1 210 ? 34.547 5.942 -18.968 1.00 93.25 210 ASN A N 1
ATOM 1570 C CA . ASN A 1 210 ? 35.410 7.051 -19.382 1.00 93.25 210 ASN A CA 1
ATOM 1571 C C . ASN A 1 210 ? 34.929 8.394 -18.789 1.00 93.25 210 ASN A C 1
ATOM 1573 O O . ASN A 1 210 ? 34.692 9.364 -19.506 1.00 93.25 210 ASN A O 1
ATOM 1577 N N . HIS A 1 211 ? 34.709 8.478 -17.479 1.00 95.50 211 HIS A N 1
ATOM 1578 C CA . HIS A 1 211 ? 34.086 9.649 -16.856 1.00 95.50 211 HIS A CA 1
ATOM 1579 C C . HIS A 1 211 ? 34.953 10.919 -16.957 1.00 95.50 211 HIS A C 1
ATOM 1581 O O . HIS A 1 211 ? 36.172 10.889 -16.774 1.00 95.50 211 HIS A O 1
ATOM 1587 N N . GLY A 1 212 ? 34.306 12.056 -17.217 1.00 94.69 212 GLY A N 1
ATOM 1588 C CA . GLY A 1 212 ? 34.945 13.364 -17.308 1.00 94.69 212 GLY A CA 1
ATOM 1589 C C . GLY A 1 212 ? 35.056 14.077 -15.963 1.00 94.69 212 GLY A C 1
ATOM 1590 O O . GLY A 1 212 ? 34.159 14.037 -15.120 1.00 94.69 212 GLY A O 1
ATOM 1591 N N . VAL A 1 213 ? 36.162 14.793 -15.779 1.00 97.50 213 VAL A N 1
ATOM 1592 C CA . VAL A 1 213 ? 36.402 15.707 -14.661 1.00 97.50 213 VAL A CA 1
ATOM 1593 C C . VAL A 1 213 ? 36.186 17.135 -15.145 1.00 97.50 213 VAL A C 1
ATOM 1595 O O . VAL A 1 213 ? 36.903 17.617 -16.019 1.00 97.50 213 VAL A O 1
ATOM 1598 N N . VAL A 1 214 ? 35.202 17.816 -14.563 1.00 97.62 214 VAL A N 1
ATOM 1599 C CA . VAL A 1 214 ? 34.841 19.193 -14.923 1.00 97.62 214 VAL A CA 1
ATOM 1600 C C . VAL A 1 214 ? 35.746 20.193 -14.205 1.00 97.62 214 VAL A C 1
ATOM 1602 O O . VAL A 1 214 ? 35.854 20.171 -12.977 1.00 97.62 214 VAL A O 1
ATOM 1605 N N . ILE A 1 215 ? 36.363 21.100 -14.962 1.00 96.75 215 ILE A N 1
ATOM 1606 C CA . ILE A 1 215 ? 37.211 22.182 -14.456 1.00 96.75 215 ILE A CA 1
ATOM 1607 C C . ILE A 1 215 ? 36.682 23.501 -15.031 1.00 96.75 215 ILE A C 1
ATOM 1609 O O . ILE A 1 215 ? 36.795 23.755 -16.224 1.00 96.75 215 ILE A O 1
ATOM 1613 N N . GLY A 1 216 ? 36.079 24.337 -14.184 1.00 96.06 216 GLY A N 1
ATOM 1614 C CA . GLY A 1 216 ? 35.585 25.673 -14.553 1.00 96.06 216 GLY A CA 1
ATOM 1615 C C . GLY A 1 216 ? 34.209 25.695 -15.234 1.00 96.06 216 GLY A C 1
ATOM 1616 O O . GLY A 1 216 ? 33.338 26.444 -14.788 1.00 96.06 216 GLY A O 1
ATOM 1617 N N . ALA A 1 217 ? 33.972 24.809 -16.211 1.00 97.12 217 ALA A N 1
ATOM 1618 C CA . ALA A 1 217 ? 32.715 24.757 -16.964 1.00 97.12 217 ALA A CA 1
ATOM 1619 C C . ALA A 1 217 ? 31.488 24.571 -16.050 1.00 97.12 217 ALA A C 1
ATOM 1621 O O . ALA A 1 217 ? 31.522 23.842 -15.053 1.00 97.12 217 ALA A O 1
ATOM 1622 N N . THR A 1 218 ? 30.370 25.209 -16.407 1.00 97.69 218 THR A N 1
ATOM 1623 C CA . THR A 1 218 ? 29.152 25.233 -15.574 1.00 97.69 218 THR A CA 1
ATOM 1624 C C . THR A 1 218 ? 27.957 24.614 -16.281 1.00 97.69 218 THR A C 1
ATOM 1626 O O . THR A 1 218 ? 27.788 24.771 -17.485 1.00 97.69 218 THR A O 1
ATOM 1629 N N . LEU A 1 219 ? 27.111 23.915 -15.525 1.00 95.69 219 LEU A N 1
ATOM 1630 C CA . LEU A 1 219 ? 25.868 23.350 -16.043 1.00 95.69 219 LEU A CA 1
ATOM 1631 C C . LEU A 1 219 ? 24.927 24.457 -16.539 1.00 95.69 219 LEU A C 1
ATOM 1633 O O . LEU A 1 219 ? 24.783 25.502 -15.902 1.00 95.69 219 LEU A O 1
ATOM 1637 N N . THR A 1 220 ? 24.281 24.222 -17.677 1.00 94.81 220 THR A N 1
ATOM 1638 C CA . THR A 1 220 ? 23.408 25.189 -18.348 1.00 94.81 220 THR A CA 1
ATOM 1639 C C . THR A 1 220 ? 22.252 24.500 -19.077 1.00 94.81 220 THR A C 1
ATOM 1641 O O . THR A 1 220 ? 22.015 23.306 -18.909 1.00 94.81 220 THR A O 1
ATOM 1644 N N . THR A 1 221 ? 21.478 25.284 -19.825 1.00 88.25 221 THR A N 1
ATOM 1645 C CA . THR A 1 221 ? 20.359 24.812 -20.641 1.00 88.25 221 THR A CA 1
ATOM 1646 C C . THR A 1 221 ? 20.842 24.217 -21.965 1.00 88.25 221 THR A C 1
ATOM 1648 O O . THR A 1 221 ? 21.673 24.832 -22.636 1.00 88.25 221 THR A O 1
ATOM 1651 N N . ASP A 1 222 ? 20.322 23.051 -22.334 1.00 87.12 222 ASP A N 1
ATOM 1652 C CA . ASP A 1 222 ? 20.662 22.343 -23.574 1.00 87.12 222 ASP A CA 1
ATOM 1653 C C . ASP A 1 222 ? 19.916 22.880 -24.818 1.00 87.12 222 ASP A C 1
ATOM 1655 O O . ASP A 1 222 ? 19.310 23.960 -24.810 1.00 87.12 222 ASP A O 1
ATOM 1659 N N . ARG A 1 223 ? 19.971 22.121 -25.922 1.00 86.56 223 ARG A N 1
ATOM 1660 C CA . ARG A 1 223 ? 19.298 22.456 -27.189 1.00 86.56 223 ARG A CA 1
ATOM 1661 C C . ARG A 1 223 ? 17.776 22.324 -27.160 1.00 86.56 223 ARG A C 1
ATOM 1663 O O . ARG A 1 223 ? 17.115 22.906 -28.022 1.00 86.56 223 ARG A O 1
ATOM 1670 N N . PHE A 1 224 ? 17.233 21.612 -26.177 1.00 77.88 224 PHE A N 1
ATOM 1671 C CA . PHE A 1 224 ? 15.802 21.363 -26.014 1.00 77.88 224 PHE A CA 1
ATOM 1672 C C . PHE A 1 224 ? 15.156 22.262 -24.949 1.00 77.88 224 PHE A C 1
ATOM 1674 O O . PHE A 1 224 ? 13.932 22.351 -24.879 1.00 77.88 224 PHE A O 1
ATOM 1681 N N . GLY A 1 225 ? 15.957 22.998 -24.173 1.00 76.31 225 GLY A N 1
ATOM 1682 C CA . GLY A 1 225 ? 15.472 23.897 -23.127 1.00 76.31 225 GLY A CA 1
ATOM 1683 C C . GLY A 1 225 ? 15.541 23.307 -21.716 1.00 76.31 225 GLY A C 1
ATOM 1684 O O . GLY A 1 225 ? 15.060 23.949 -20.778 1.00 76.31 225 GLY A O 1
ATOM 1685 N N . TYR A 1 226 ? 16.150 22.133 -21.537 1.00 71.31 226 TYR A N 1
ATOM 1686 C CA . TYR A 1 226 ? 16.306 21.484 -20.238 1.00 71.31 226 TYR A CA 1
ATOM 1687 C C . TYR A 1 226 ? 17.472 22.088 -19.459 1.00 71.31 226 TYR A C 1
ATOM 1689 O O . TYR A 1 226 ? 18.590 22.205 -19.955 1.00 71.31 226 TYR A O 1
ATOM 1697 N N . THR A 1 227 ? 17.218 22.487 -18.214 1.00 81.19 227 THR A N 1
ATOM 1698 C CA . THR A 1 227 ? 18.242 23.060 -17.333 1.00 81.19 227 THR A CA 1
ATOM 1699 C C . THR A 1 227 ? 19.190 21.988 -16.807 1.00 81.19 227 THR A C 1
ATOM 1701 O O . THR A 1 227 ? 18.736 20.915 -16.426 1.00 81.19 227 THR A O 1
ATOM 1704 N N . ASN A 1 228 ? 20.473 22.325 -16.663 1.00 83.62 228 ASN A N 1
ATOM 1705 C CA . ASN A 1 228 ? 21.533 21.415 -16.219 1.00 83.62 228 ASN A CA 1
ATOM 1706 C C . ASN A 1 228 ? 21.724 20.190 -17.127 1.00 83.62 228 ASN A C 1
ATOM 1708 O O . ASN A 1 228 ? 22.135 19.147 -16.635 1.00 83.62 228 ASN A O 1
ATOM 1712 N N . ALA A 1 229 ? 21.432 20.321 -18.419 1.00 85.38 229 ALA A N 1
ATOM 1713 C CA . ALA A 1 229 ? 21.547 19.248 -19.408 1.00 85.38 229 ALA A CA 1
ATOM 1714 C C . ALA A 1 229 ? 22.668 19.500 -20.440 1.00 85.38 229 ALA A C 1
ATOM 1716 O O . ALA A 1 229 ? 22.786 18.790 -21.420 1.00 85.38 229 ALA A O 1
ATOM 1717 N N . ALA A 1 230 ? 23.490 20.534 -20.242 1.00 94.56 230 ALA A N 1
ATOM 1718 C CA . ALA A 1 230 ? 24.651 20.852 -21.074 1.00 94.56 230 ALA A CA 1
ATOM 1719 C C . ALA A 1 230 ? 25.702 21.615 -20.252 1.00 94.56 230 ALA A C 1
ATOM 1721 O O . ALA A 1 230 ? 25.396 22.097 -19.155 1.00 94.56 230 ALA A O 1
ATOM 1722 N N . TYR A 1 231 ? 26.915 21.800 -20.786 1.00 98.19 231 TYR A N 1
ATOM 1723 C CA . TYR A 1 231 ? 27.956 22.620 -20.147 1.00 98.19 231 TYR A CA 1
ATOM 1724 C C . TYR A 1 231 ? 28.254 23.901 -20.930 1.00 98.19 231 TYR A C 1
ATOM 1726 O O . TYR A 1 231 ? 28.475 23.879 -22.141 1.00 98.19 231 TYR A O 1
ATOM 1734 N N . TYR A 1 232 ? 28.288 25.023 -20.212 1.00 98.00 232 TYR A N 1
ATOM 1735 C CA . TYR A 1 232 ? 28.758 26.319 -20.684 1.00 98.00 232 TYR A CA 1
ATOM 1736 C C . TYR A 1 232 ? 30.253 26.483 -20.394 1.00 98.00 232 TYR A C 1
ATOM 1738 O O . TYR A 1 232 ? 30.687 26.292 -19.255 1.00 98.00 232 TYR A O 1
ATOM 1746 N N . PHE A 1 233 ? 30.989 26.893 -21.426 1.00 98.00 233 PHE A N 1
ATOM 1747 C CA . PHE A 1 233 ? 32.411 27.221 -21.415 1.00 98.00 233 PHE A CA 1
ATOM 1748 C C . PHE A 1 233 ? 32.583 28.715 -21.703 1.00 98.00 233 PHE A C 1
ATOM 1750 O O . PHE A 1 233 ? 32.021 29.244 -22.669 1.00 98.00 233 PHE A O 1
ATOM 1757 N N . ASP A 1 234 ? 33.353 29.407 -20.869 1.00 95.44 234 ASP A N 1
ATOM 1758 C CA . ASP A 1 234 ? 33.432 30.870 -20.849 1.00 95.44 234 ASP A CA 1
ATOM 1759 C C . ASP A 1 234 ? 34.419 31.492 -21.857 1.00 95.44 234 ASP A C 1
ATOM 1761 O O . ASP A 1 234 ? 34.450 32.717 -22.031 1.00 95.44 234 ASP A O 1
ATOM 1765 N N . GLY A 1 235 ? 35.206 30.665 -22.551 1.00 94.00 235 GLY A N 1
ATOM 1766 C CA . GLY A 1 235 ? 36.218 31.106 -23.506 1.00 94.00 235 GLY A CA 1
ATOM 1767 C C . GLY A 1 235 ? 37.580 31.473 -22.917 1.00 94.00 235 GLY A C 1
ATOM 1768 O O . GLY A 1 235 ? 38.376 32.059 -23.652 1.00 94.00 235 GLY A O 1
ATOM 1769 N N . ASN A 1 236 ? 37.864 31.160 -21.648 1.00 92.38 236 ASN A N 1
ATOM 1770 C CA . ASN A 1 236 ? 39.145 31.459 -21.002 1.00 92.38 236 ASN A CA 1
ATOM 1771 C C . ASN A 1 236 ? 39.942 30.189 -20.667 1.00 92.38 236 ASN A C 1
ATOM 1773 O O . ASN A 1 236 ? 40.990 29.941 -21.276 1.00 92.38 236 ASN A O 1
ATOM 1777 N N . ASP A 1 237 ? 39.471 29.409 -19.695 1.00 92.44 237 ASP A N 1
ATOM 1778 C CA . ASP A 1 237 ? 40.203 28.279 -19.108 1.00 92.44 237 ASP A CA 1
ATOM 1779 C C . ASP A 1 237 ? 39.343 27.037 -18.819 1.00 92.44 237 ASP A C 1
ATOM 1781 O O . ASP A 1 237 ? 39.909 25.985 -18.519 1.00 92.44 237 ASP A O 1
ATOM 1785 N N . ASP A 1 238 ? 38.023 27.118 -18.996 1.00 97.25 238 ASP A N 1
ATOM 1786 C CA . ASP A 1 238 ? 37.092 26.006 -18.784 1.00 97.25 238 ASP A CA 1
ATOM 1787 C C . ASP A 1 238 ? 37.440 24.770 -19.632 1.00 97.25 238 ASP A C 1
ATOM 1789 O O . ASP A 1 238 ? 37.634 24.871 -20.843 1.00 97.25 238 ASP A O 1
ATOM 1793 N N . VAL A 1 239 ? 37.488 23.588 -19.012 1.00 97.00 239 VAL A N 1
ATOM 1794 C CA . VAL A 1 239 ? 37.781 22.311 -19.681 1.00 97.00 239 VAL A CA 1
ATOM 1795 C C . VAL A 1 239 ? 37.121 21.140 -18.955 1.00 97.00 239 VAL A C 1
ATOM 1797 O O . VAL A 1 239 ? 37.038 21.115 -17.727 1.00 97.00 239 VAL A O 1
ATOM 1800 N N . ILE A 1 240 ? 36.672 20.135 -19.705 1.00 98.25 240 ILE A N 1
ATOM 1801 C CA . ILE A 1 240 ? 36.348 18.814 -19.148 1.00 98.25 240 ILE A CA 1
ATOM 1802 C C . ILE A 1 240 ? 37.435 17.846 -19.604 1.00 98.25 240 ILE A C 1
ATOM 1804 O O . ILE A 1 240 ? 37.688 17.748 -20.802 1.00 98.25 240 ILE A O 1
ATOM 1808 N N . THR A 1 241 ? 38.072 17.145 -18.667 1.00 97.19 241 THR A N 1
ATOM 1809 C CA . THR A 1 241 ? 39.184 16.223 -18.950 1.00 97.19 241 THR A CA 1
ATOM 1810 C C . THR A 1 241 ? 38.783 14.784 -18.653 1.00 97.19 241 THR A C 1
ATOM 1812 O O . THR A 1 241 ? 38.275 14.493 -17.573 1.00 97.19 241 THR A O 1
ATOM 1815 N N . VAL A 1 242 ? 39.056 13.879 -19.586 1.00 97.19 242 VAL A N 1
ATOM 1816 C CA . VAL A 1 242 ? 38.825 12.435 -19.491 1.00 97.19 242 VAL A CA 1
ATOM 1817 C C . VAL A 1 242 ? 40.177 11.737 -19.622 1.00 97.19 242 VAL A C 1
ATOM 1819 O O . VAL A 1 242 ? 40.906 11.969 -20.589 1.00 97.19 242 VAL A O 1
ATOM 1822 N N . ALA A 1 243 ? 40.524 10.902 -18.642 1.00 95.44 243 ALA A N 1
ATOM 1823 C CA . ALA A 1 243 ? 41.805 10.199 -18.628 1.00 95.44 243 ALA A CA 1
ATOM 1824 C C . ALA A 1 243 ? 41.970 9.297 -19.864 1.00 95.44 243 ALA A C 1
ATOM 1826 O O . ALA A 1 243 ? 41.004 8.700 -20.339 1.00 95.44 243 ALA A O 1
ATOM 1827 N N . ASP A 1 244 ? 43.197 9.185 -20.375 1.00 93.00 244 ASP A N 1
ATOM 1828 C CA . ASP A 1 244 ? 43.496 8.268 -21.477 1.00 93.00 244 ASP A CA 1
ATOM 1829 C C . ASP A 1 244 ? 43.113 6.807 -21.157 1.00 93.00 244 ASP A C 1
ATOM 1831 O O . ASP A 1 244 ? 43.391 6.293 -20.070 1.00 93.00 244 ASP A O 1
ATOM 1835 N N . ALA A 1 245 ? 42.502 6.127 -22.131 1.00 92.25 245 ALA A N 1
ATOM 1836 C CA . ALA A 1 245 ? 42.035 4.748 -22.016 1.00 92.25 245 ALA A CA 1
ATOM 1837 C C . ALA A 1 245 ? 42.128 4.013 -23.367 1.00 92.25 245 ALA A C 1
ATOM 1839 O O . ALA A 1 245 ? 41.992 4.646 -24.417 1.00 92.25 245 ALA A O 1
ATOM 1840 N N . PRO A 1 246 ? 42.298 2.673 -23.393 1.00 90.38 246 PRO A N 1
ATOM 1841 C CA . PRO A 1 246 ? 42.375 1.914 -24.644 1.00 90.38 246 PRO A CA 1
ATOM 1842 C C . PRO A 1 246 ? 41.163 2.095 -25.571 1.00 90.38 246 PRO A C 1
ATOM 1844 O O . PRO A 1 246 ? 41.342 2.175 -26.782 1.00 90.38 246 PRO A O 1
ATOM 1847 N N . SER A 1 247 ? 39.950 2.212 -25.018 1.00 90.19 247 SER A N 1
ATOM 1848 C CA . SER A 1 247 ? 38.715 2.433 -25.789 1.00 90.19 247 SER A CA 1
ATOM 1849 C C . SER A 1 247 ? 38.665 3.802 -26.478 1.00 90.19 247 SER A C 1
ATOM 1851 O O . SER A 1 247 ? 37.988 3.952 -27.488 1.00 90.19 247 SER A O 1
ATOM 1853 N N . LEU A 1 248 ? 39.439 4.779 -25.994 1.00 91.88 248 LEU A N 1
ATOM 1854 C CA . LEU A 1 248 ? 39.597 6.110 -26.592 1.00 91.88 248 LEU A CA 1
ATOM 1855 C C . LEU A 1 248 ? 40.774 6.187 -27.580 1.00 91.88 248 LEU A C 1
ATOM 1857 O O . LEU A 1 248 ? 41.117 7.271 -28.041 1.00 91.88 248 LEU A O 1
ATOM 1861 N N . ASN A 1 249 ? 41.415 5.063 -27.909 1.00 88.50 249 ASN A N 1
ATOM 1862 C CA . ASN A 1 249 ? 42.478 4.994 -28.917 1.00 88.50 249 ASN A CA 1
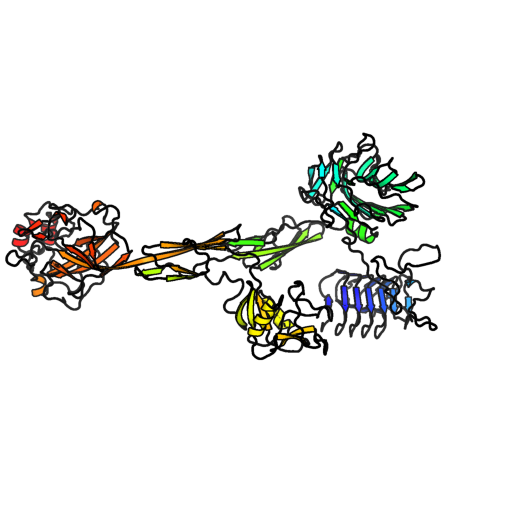ATOM 1863 C C . ASN A 1 249 ? 42.126 4.002 -30.045 1.00 88.50 249 ASN A C 1
ATOM 1865 O O . ASN A 1 249 ? 42.891 3.063 -30.291 1.00 88.50 249 ASN A O 1
ATOM 1869 N N . PRO A 1 250 ? 40.968 4.153 -30.716 1.00 86.88 250 PRO A N 1
ATOM 1870 C CA . PRO A 1 250 ? 40.521 3.182 -31.705 1.00 86.88 250 PRO A CA 1
ATOM 1871 C C . PRO A 1 250 ? 41.239 3.349 -33.059 1.00 86.88 250 PRO A C 1
ATOM 1873 O O . PRO A 1 250 ? 41.726 4.425 -33.408 1.00 86.88 250 PRO A O 1
ATOM 1876 N N . GLU A 1 251 ? 41.290 2.274 -33.852 1.00 85.25 251 GLU A N 1
ATOM 1877 C CA . GLU A 1 251 ? 41.897 2.289 -35.199 1.00 85.25 251 GLU A CA 1
ATOM 1878 C C . GLU A 1 251 ? 41.028 3.027 -36.235 1.00 85.25 251 GLU A C 1
ATOM 1880 O O . GLU A 1 251 ? 41.538 3.563 -37.220 1.00 85.25 251 GLU A O 1
ATOM 1885 N N . ASN A 1 252 ? 39.718 3.069 -35.986 1.00 87.62 252 ASN A N 1
ATOM 1886 C CA . ASN A 1 252 ? 38.695 3.793 -36.736 1.00 87.62 252 ASN A CA 1
ATOM 1887 C C . ASN A 1 252 ? 37.835 4.552 -35.728 1.00 87.62 252 ASN A C 1
ATOM 1889 O O . ASN A 1 252 ? 37.737 4.126 -34.585 1.00 87.62 252 ASN A O 1
ATOM 1893 N N . PHE A 1 253 ? 37.183 5.645 -36.112 1.00 91.44 253 PHE A N 1
ATOM 1894 C CA . PHE A 1 253 ? 36.344 6.350 -35.145 1.00 91.44 253 PHE A CA 1
ATOM 1895 C C . PHE A 1 253 ? 35.234 7.179 -35.761 1.00 91.44 253 PHE A C 1
ATOM 1897 O O . PHE A 1 253 ? 35.258 7.524 -36.944 1.00 91.44 253 PHE A O 1
ATOM 1904 N N . THR A 1 254 ? 34.299 7.565 -34.897 1.00 95.81 254 THR A N 1
ATOM 1905 C CA . THR A 1 254 ? 33.398 8.690 -35.130 1.00 95.81 254 THR A CA 1
ATOM 1906 C C . THR A 1 254 ? 33.363 9.585 -33.909 1.00 95.81 254 THR A C 1
ATOM 1908 O O . THR A 1 254 ? 33.236 9.103 -32.789 1.00 95.81 254 THR A O 1
ATOM 1911 N N . LEU A 1 255 ? 33.458 10.889 -34.131 1.00 97.56 255 LEU A N 1
ATOM 1912 C CA . LEU A 1 255 ? 33.279 11.928 -33.124 1.00 97.56 255 LEU A CA 1
ATOM 1913 C C . LEU A 1 255 ? 31.981 12.662 -33.436 1.00 97.56 255 LEU A C 1
ATOM 1915 O O . LEU A 1 255 ? 31.758 13.010 -34.594 1.00 97.56 255 LEU A O 1
ATOM 1919 N N . SER A 1 256 ? 31.156 12.922 -32.429 1.00 96.88 256 SER A N 1
ATOM 1920 C CA . SER A 1 256 ? 29.900 13.659 -32.564 1.00 96.88 256 SER A CA 1
ATOM 1921 C C . SER A 1 256 ? 29.706 14.580 -31.367 1.00 96.88 256 SER A C 1
ATOM 1923 O O . SER A 1 256 ? 29.929 14.160 -30.235 1.00 96.88 256 SER A O 1
ATOM 1925 N N . ALA A 1 257 ? 29.271 15.815 -31.609 1.00 97.31 257 ALA A N 1
ATOM 1926 C CA . ALA A 1 257 ? 28.885 16.753 -30.558 1.00 97.31 257 ALA A CA 1
ATOM 1927 C C . ALA A 1 257 ? 27.832 17.747 -31.053 1.00 97.31 257 ALA A C 1
ATOM 1929 O O . ALA A 1 257 ? 27.891 18.227 -32.192 1.00 97.31 257 ALA A O 1
ATOM 1930 N N . TRP A 1 258 ? 26.918 18.115 -30.159 1.00 96.69 258 TRP A N 1
ATOM 1931 C CA . TRP A 1 258 ? 26.095 19.307 -30.303 1.00 96.69 258 TRP A CA 1
ATOM 1932 C C . TRP A 1 258 ? 26.776 20.487 -29.626 1.00 96.69 258 TRP A C 1
ATOM 1934 O O . TRP A 1 258 ? 27.367 20.367 -28.556 1.00 96.69 258 TRP A O 1
ATOM 1944 N N . PHE A 1 259 ? 26.714 21.657 -30.250 1.00 97.31 259 PHE A N 1
ATOM 1945 C CA . PHE A 1 259 ? 27.320 22.852 -29.680 1.00 97.31 259 PHE A CA 1
ATOM 1946 C C . PHE A 1 259 ? 26.619 24.128 -30.141 1.00 97.31 259 PHE A C 1
ATOM 1948 O O . PHE A 1 259 ? 26.001 24.184 -31.205 1.00 97.31 259 PHE A O 1
ATOM 1955 N N . ASN A 1 260 ? 26.747 25.180 -29.341 1.00 96.94 260 ASN A N 1
ATOM 1956 C CA . ASN A 1 260 ? 26.290 26.525 -29.650 1.00 96.94 260 ASN A CA 1
ATOM 1957 C C . ASN A 1 260 ? 27.395 27.514 -29.274 1.00 96.94 260 ASN A C 1
ATOM 1959 O O . ASN A 1 260 ? 27.595 27.830 -28.100 1.00 96.94 260 ASN A O 1
ATOM 1963 N N . GLN A 1 261 ? 28.146 27.976 -30.273 1.00 95.19 261 GLN A N 1
ATOM 1964 C CA . GLN A 1 261 ? 29.234 28.924 -30.054 1.00 95.19 261 GLN A CA 1
ATOM 1965 C C . GLN A 1 261 ? 28.672 30.327 -29.792 1.00 95.19 261 GLN A C 1
ATOM 1967 O O . GLN A 1 261 ? 28.002 30.901 -30.646 1.00 95.19 261 GLN A O 1
ATOM 1972 N N . THR A 1 262 ? 29.005 30.936 -28.656 1.00 94.06 262 THR A N 1
ATOM 1973 C CA . THR A 1 262 ? 28.653 32.335 -28.364 1.00 94.06 262 THR A CA 1
ATOM 1974 C C . THR A 1 262 ? 29.526 33.293 -29.175 1.00 94.06 262 THR A C 1
ATOM 1976 O O . THR A 1 262 ? 29.041 34.276 -29.742 1.00 94.06 262 THR A O 1
ATOM 1979 N N . GLN A 1 263 ? 30.830 33.017 -29.234 1.00 88.25 263 GLN A N 1
ATOM 1980 C CA . GLN A 1 263 ? 31.813 33.838 -29.936 1.00 88.25 263 GLN A CA 1
ATOM 1981 C C . GLN A 1 263 ? 33.034 32.996 -30.321 1.00 88.25 263 GLN A C 1
ATOM 1983 O O . GLN A 1 263 ? 33.566 32.279 -29.483 1.00 88.25 263 GLN A O 1
ATOM 1988 N N . GLY A 1 264 ? 33.518 33.122 -31.559 1.00 79.69 264 GLY A N 1
ATOM 1989 C CA . GLY A 1 264 ? 34.761 32.465 -31.981 1.00 79.69 264 GLY A CA 1
ATOM 1990 C C . GLY A 1 264 ? 35.971 32.994 -31.208 1.00 79.69 264 GLY A C 1
ATOM 1991 O O . GLY A 1 264 ? 36.093 34.209 -31.013 1.00 79.69 264 GLY A O 1
ATOM 1992 N N . GLN A 1 265 ? 36.856 32.093 -30.773 1.00 77.69 265 GLN A N 1
ATOM 1993 C CA . GLN A 1 265 ? 38.046 32.423 -29.988 1.00 77.69 265 GLN A CA 1
ATOM 1994 C C . GLN A 1 265 ? 39.331 32.094 -30.750 1.00 77.69 265 GLN A C 1
ATOM 1996 O O . GLN A 1 265 ? 39.545 30.971 -31.206 1.00 77.69 265 GLN A O 1
ATOM 2001 N N . GLY A 1 266 ? 40.228 33.080 -30.825 1.00 78.44 266 GLY A N 1
ATOM 2002 C CA . GLY A 1 266 ? 41.586 32.895 -31.332 1.00 78.44 266 GLY A CA 1
ATOM 2003 C C . GLY A 1 266 ? 41.657 32.328 -32.755 1.00 78.44 266 GLY A C 1
ATOM 2004 O O . GLY A 1 266 ? 40.848 32.660 -33.617 1.00 78.44 266 GLY A O 1
ATOM 2005 N N . ILE A 1 267 ? 42.693 31.521 -33.001 1.00 82.31 267 ILE A N 1
ATOM 2006 C CA . ILE A 1 267 ? 42.928 30.849 -34.290 1.00 82.31 267 ILE A CA 1
ATOM 2007 C C . ILE A 1 267 ? 42.195 29.504 -34.398 1.00 82.31 267 ILE A C 1
ATOM 2009 O O . ILE A 1 267 ? 41.841 29.118 -35.510 1.00 82.31 267 ILE A O 1
ATOM 2013 N N . PHE A 1 268 ? 41.961 28.838 -33.260 1.00 88.12 268 PHE A N 1
ATOM 2014 C CA . PHE A 1 268 ? 41.178 27.612 -33.115 1.00 88.12 268 PHE A CA 1
ATOM 2015 C C . PHE A 1 268 ? 40.500 27.571 -31.739 1.00 88.12 268 PHE A C 1
ATOM 2017 O O . PHE A 1 268 ? 41.122 27.935 -30.740 1.00 88.12 268 PHE A O 1
ATOM 2024 N N . SER A 1 269 ? 39.268 27.070 -31.688 1.00 92.81 269 SER A N 1
ATOM 2025 C CA . SER A 1 269 ? 38.513 26.761 -30.464 1.00 92.81 269 SER A CA 1
ATOM 2026 C C . SER A 1 269 ? 38.199 25.260 -30.427 1.00 92.81 269 SER A C 1
ATOM 2028 O O . SER A 1 269 ? 37.660 24.739 -31.405 1.00 92.81 269 SER A O 1
ATOM 2030 N N . LYS A 1 270 ? 38.552 24.538 -29.355 1.00 93.38 270 LYS A N 1
ATOM 2031 C CA . LYS A 1 270 ? 38.391 23.068 -29.292 1.00 93.38 270 LYS A CA 1
ATOM 2032 C C . LYS A 1 270 ? 37.015 22.650 -28.768 1.00 93.38 270 LYS A C 1
ATOM 2034 O O . LYS A 1 270 ? 36.624 23.076 -27.691 1.00 93.38 270 LYS A O 1
ATOM 2039 N N . ILE A 1 271 ? 36.323 21.768 -29.495 1.00 96.75 271 ILE A N 1
ATOM 2040 C CA . ILE A 1 271 ? 35.079 21.123 -29.032 1.00 96.75 271 ILE A CA 1
ATOM 2041 C C . ILE A 1 271 ? 35.422 19.769 -28.406 1.00 96.75 271 ILE A C 1
ATOM 2043 O O . ILE A 1 271 ? 35.154 19.552 -27.229 1.00 96.75 271 ILE A O 1
ATOM 2047 N N . ILE A 1 272 ? 36.081 18.901 -29.182 1.00 96.75 272 ILE A N 1
ATOM 2048 C CA . ILE A 1 272 ? 36.627 17.605 -28.760 1.00 96.75 272 ILE A CA 1
ATOM 2049 C C . ILE A 1 272 ? 38.106 17.589 -29.139 1.00 96.75 272 ILE A C 1
ATOM 2051 O O . ILE A 1 272 ? 38.439 17.866 -30.291 1.00 96.75 272 ILE A O 1
ATOM 2055 N N . ASN A 1 273 ? 38.998 17.249 -28.212 1.00 93.44 273 ASN A N 1
ATOM 2056 C CA . ASN A 1 273 ? 40.429 17.211 -28.482 1.00 93.44 273 ASN A CA 1
ATOM 2057 C C . ASN A 1 273 ? 41.103 16.003 -27.827 1.00 93.44 273 ASN A C 1
ATOM 2059 O O . ASN A 1 273 ? 41.169 15.899 -26.608 1.00 93.44 273 ASN A O 1
ATOM 2063 N N . LYS A 1 274 ? 41.696 15.142 -28.651 1.00 91.31 274 LYS A N 1
ATOM 2064 C CA . LYS A 1 274 ? 42.699 14.146 -28.252 1.00 91.31 274 LYS A CA 1
ATOM 2065 C C . LYS A 1 274 ? 43.927 14.262 -29.160 1.00 91.31 274 LYS A C 1
ATOM 2067 O O . LYS A 1 274 ? 44.539 13.274 -29.559 1.00 91.31 274 LYS A O 1
ATOM 2072 N N . TYR A 1 275 ? 44.257 15.503 -29.513 1.00 85.44 275 TYR A N 1
ATOM 2073 C CA . TYR A 1 275 ? 45.280 15.874 -30.480 1.00 85.44 275 TYR A CA 1
ATOM 2074 C C . TYR A 1 275 ? 46.291 16.868 -29.885 1.00 85.44 275 TYR A C 1
ATOM 2076 O O . TYR A 1 275 ? 45.920 17.754 -29.108 1.00 85.44 275 TYR A O 1
ATOM 2084 N N . LYS A 1 276 ? 47.563 16.733 -30.285 1.00 79.88 276 LYS A N 1
ATOM 2085 C CA . LYS A 1 276 ? 48.633 17.725 -30.078 1.00 79.88 276 LYS A CA 1
ATOM 2086 C C . LYS A 1 276 ? 49.458 17.881 -31.353 1.00 79.88 276 LYS A C 1
ATOM 2088 O O . LYS A 1 276 ? 49.974 16.901 -31.891 1.00 79.88 276 LYS A O 1
ATOM 2093 N N . PHE A 1 277 ? 49.636 19.119 -31.808 1.00 74.50 277 PHE A N 1
ATOM 2094 C CA . PHE A 1 277 ? 50.283 19.426 -33.084 1.00 74.50 277 PHE A CA 1
ATOM 2095 C C . PHE A 1 277 ? 51.740 18.949 -33.153 1.00 74.50 277 PHE A C 1
ATOM 2097 O O . PHE A 1 277 ? 52.181 18.446 -34.187 1.00 74.50 277 PHE A O 1
ATOM 2104 N N . PHE A 1 278 ? 52.509 19.104 -32.073 1.00 69.81 278 PHE A N 1
ATOM 2105 C CA . PHE A 1 278 ? 53.937 18.752 -32.083 1.00 69.81 278 PHE A CA 1
ATOM 2106 C C . PHE A 1 278 ? 54.242 17.312 -31.665 1.00 69.81 278 PHE A C 1
ATOM 2108 O O . PHE A 1 278 ? 55.319 16.823 -32.010 1.00 69.81 278 PHE A O 1
ATOM 2115 N N . ASP A 1 279 ? 53.312 16.645 -30.977 1.00 69.56 279 ASP A N 1
ATOM 2116 C CA . ASP A 1 279 ? 53.404 15.204 -30.709 1.00 69.56 279 ASP A CA 1
ATOM 2117 C C . ASP A 1 279 ? 52.984 14.389 -31.948 1.00 69.56 279 ASP A C 1
ATOM 2119 O O . ASP A 1 279 ? 53.349 13.227 -32.054 1.00 69.56 279 ASP A O 1
ATOM 2123 N N . GLN A 1 280 ? 52.341 15.045 -32.930 1.00 70.31 280 GLN A N 1
ATOM 2124 C CA . GLN A 1 280 ? 52.021 14.538 -34.271 1.00 70.31 280 GLN A CA 1
ATOM 2125 C C . GLN A 1 280 ? 51.053 13.346 -34.291 1.00 70.31 280 GLN A C 1
ATOM 2127 O O . GLN A 1 280 ? 51.069 12.556 -35.226 1.00 70.31 280 GLN A O 1
ATOM 2132 N N . GLU A 1 281 ? 50.184 13.210 -33.290 1.00 74.81 281 GLU A N 1
ATOM 2133 C CA . GLU A 1 281 ? 49.263 12.072 -33.177 1.00 74.81 281 GLU A CA 1
ATOM 2134 C C . GLU A 1 281 ? 47.933 12.523 -32.554 1.00 74.81 281 GLU A C 1
ATOM 2136 O O . GLU A 1 281 ? 47.909 13.420 -31.702 1.00 74.81 281 GLU A O 1
ATOM 2141 N N . GLY A 1 282 ? 46.823 11.907 -32.973 1.00 84.00 282 GLY A N 1
ATOM 2142 C CA . GLY A 1 282 ? 45.515 12.088 -32.337 1.00 84.00 282 GLY A CA 1
ATOM 2143 C C . GLY A 1 282 ? 44.351 12.366 -33.285 1.00 84.00 282 GLY A C 1
ATOM 2144 O O . GLY A 1 282 ? 44.422 12.100 -34.483 1.00 84.00 282 GLY A O 1
ATOM 2145 N N . TYR A 1 283 ? 43.263 12.879 -32.709 1.00 90.88 283 TYR A N 1
ATOM 2146 C CA . TYR A 1 283 ? 42.047 13.287 -33.410 1.00 90.88 283 TYR A CA 1
ATOM 2147 C C . TYR A 1 283 ? 41.329 14.419 -32.656 1.00 90.88 283 TYR A C 1
ATOM 2149 O O . TYR A 1 283 ? 41.535 14.624 -31.456 1.00 90.88 283 TYR A O 1
ATOM 2157 N N . GLY A 1 284 ? 40.445 15.148 -33.337 1.00 93.06 284 GLY A N 1
ATOM 2158 C CA . GLY A 1 284 ? 39.667 16.216 -32.712 1.00 93.06 284 GLY A CA 1
ATOM 2159 C C . GLY A 1 284 ? 38.665 16.889 -33.645 1.00 93.06 284 GLY A C 1
ATOM 2160 O O . GLY A 1 284 ? 38.649 16.638 -34.853 1.00 93.06 284 GLY A O 1
ATOM 2161 N N . ILE A 1 285 ? 37.836 17.748 -33.048 1.00 95.88 285 ILE A N 1
ATOM 2162 C CA . ILE A 1 285 ? 36.932 18.695 -33.707 1.00 95.88 285 ILE A CA 1
ATOM 2163 C C . ILE A 1 285 ? 37.173 20.080 -33.097 1.00 95.88 285 ILE A C 1
ATOM 2165 O O . ILE A 1 285 ? 37.134 20.266 -31.876 1.00 95.88 285 ILE A O 1
ATOM 2169 N N . SER A 1 286 ? 37.390 21.071 -33.955 1.00 94.88 286 SER A N 1
ATOM 2170 C CA . SER A 1 286 ? 37.621 22.463 -33.581 1.00 94.88 286 SER A CA 1
ATOM 2171 C C . SER A 1 286 ? 36.913 23.433 -34.524 1.00 94.88 286 SER A C 1
ATOM 2173 O O . SER A 1 286 ? 36.395 23.035 -35.564 1.00 94.88 286 SER A O 1
ATOM 2175 N N . ILE A 1 287 ? 36.872 24.709 -34.153 1.00 95.12 287 ILE A N 1
ATOM 2176 C CA . ILE A 1 287 ? 36.352 25.799 -34.984 1.00 95.12 287 ILE A CA 1
ATOM 2177 C C . ILE A 1 287 ? 37.493 26.774 -35.260 1.00 95.12 287 ILE A C 1
ATOM 2179 O O . ILE A 1 287 ? 38.188 27.177 -34.326 1.00 95.12 287 ILE A O 1
ATOM 2183 N N . ASP A 1 288 ? 37.708 27.143 -36.522 1.00 92.38 288 ASP A N 1
ATOM 2184 C CA . ASP A 1 288 ? 38.745 28.103 -36.910 1.00 92.38 288 ASP A CA 1
ATOM 2185 C C . ASP A 1 288 ? 38.309 29.571 -36.696 1.00 92.38 288 ASP A C 1
ATOM 2187 O O . ASP A 1 288 ? 37.151 29.889 -36.422 1.00 92.38 288 ASP A O 1
ATOM 2191 N N . GLN A 1 289 ? 39.240 30.509 -36.888 1.00 90.38 289 GLN A N 1
ATOM 2192 C CA . GLN A 1 289 ? 38.976 31.956 -36.797 1.00 90.38 289 GLN A CA 1
ATOM 2193 C C . GLN A 1 289 ? 37.907 32.499 -37.773 1.00 90.38 289 GLN A C 1
ATOM 2195 O O . GLN A 1 289 ? 37.474 33.645 -37.633 1.00 90.38 289 GLN A O 1
ATOM 2200 N N . ASN A 1 290 ? 37.519 31.724 -38.790 1.00 90.88 290 ASN A N 1
ATOM 2201 C CA . ASN A 1 290 ? 36.477 32.070 -39.756 1.00 90.88 290 ASN A CA 1
ATOM 2202 C C . ASN A 1 290 ? 35.132 31.396 -39.421 1.00 90.88 290 ASN A C 1
ATOM 2204 O O . ASN A 1 290 ? 34.169 31.567 -40.167 1.00 90.88 290 ASN A O 1
ATOM 2208 N N . ASN A 1 291 ? 35.039 30.679 -38.297 1.00 91.69 291 ASN A N 1
ATOM 2209 C CA . ASN A 1 291 ? 33.909 29.839 -37.899 1.00 91.69 291 ASN A CA 1
ATOM 2210 C C . ASN A 1 291 ? 33.665 28.622 -38.810 1.00 91.69 291 ASN A C 1
ATOM 2212 O O . ASN A 1 291 ? 32.528 28.164 -38.917 1.00 91.69 291 ASN A O 1
ATOM 2216 N N . ASN A 1 292 ? 34.694 28.101 -39.476 1.00 94.38 292 ASN A N 1
ATOM 2217 C CA . ASN A 1 292 ? 34.616 26.800 -40.141 1.00 94.38 292 ASN A CA 1
ATOM 2218 C C . ASN A 1 292 ? 34.891 25.698 -39.114 1.00 94.38 292 ASN A C 1
ATOM 2220 O O . ASN A 1 292 ? 35.790 25.841 -38.280 1.00 94.38 292 ASN A O 1
ATOM 2224 N N . LEU A 1 293 ? 34.150 24.593 -39.185 1.00 95.50 293 LEU A N 1
ATOM 2225 C CA . LEU A 1 293 ? 34.493 23.387 -38.439 1.00 95.50 293 LEU A CA 1
ATOM 2226 C C . LEU A 1 293 ? 35.718 22.736 -39.074 1.00 95.50 293 LEU A C 1
ATOM 2228 O O . LEU A 1 293 ? 35.802 22.615 -40.293 1.00 95.50 293 LEU A O 1
ATOM 2232 N N . VAL A 1 294 ? 36.651 22.307 -38.234 1.00 94.69 294 VAL A N 1
ATOM 2233 C CA . VAL A 1 294 ? 37.883 21.623 -38.616 1.00 94.69 294 VAL A CA 1
ATOM 2234 C C . VAL A 1 294 ? 37.961 20.321 -37.839 1.00 94.69 294 VAL A C 1
ATOM 2236 O O . VAL A 1 294 ? 37.899 20.338 -36.609 1.00 94.69 294 VAL A O 1
ATOM 2239 N N . ALA A 1 295 ? 38.088 19.196 -38.536 1.00 93.69 295 ALA A N 1
ATOM 2240 C CA . ALA A 1 295 ? 38.029 17.882 -37.905 1.00 93.69 295 ALA A CA 1
ATOM 2241 C C . ALA A 1 295 ? 39.011 16.868 -38.501 1.00 93.69 295 ALA A C 1
ATOM 2243 O O . ALA A 1 295 ? 39.564 17.077 -39.583 1.00 93.69 295 ALA A O 1
ATOM 2244 N N . GLY A 1 296 ? 39.232 15.778 -37.761 1.00 83.62 296 GLY A N 1
ATOM 2245 C CA . GLY A 1 296 ? 40.134 14.691 -38.148 1.00 83.62 296 GLY A CA 1
ATOM 2246 C C . GLY A 1 296 ? 41.618 15.046 -38.036 1.00 83.62 296 GLY A C 1
ATOM 2247 O O . GLY A 1 296 ? 42.423 14.434 -38.720 1.00 83.62 296 GLY A O 1
ATOM 2248 N N . GLU A 1 297 ? 41.966 16.041 -37.209 1.00 85.38 297 GLU A N 1
ATOM 2249 C CA . GLU A 1 297 ? 43.330 16.548 -36.982 1.00 85.38 297 GLU A CA 1
ATOM 2250 C C . GLU A 1 297 ? 44.329 15.417 -36.655 1.00 85.38 297 GLU A C 1
ATOM 2252 O O . GLU A 1 297 ? 44.453 15.010 -35.502 1.00 85.38 297 GLU A O 1
ATOM 2257 N N . MET A 1 298 ? 45.036 14.911 -37.672 1.00 86.56 298 MET A N 1
ATOM 2258 C CA . MET A 1 298 ? 45.929 13.746 -37.569 1.00 86.56 298 MET A CA 1
ATOM 2259 C C . MET A 1 298 ? 47.173 13.907 -38.452 1.00 86.56 298 MET A C 1
ATOM 2261 O O . MET A 1 298 ? 47.128 14.598 -39.474 1.00 86.56 298 MET A O 1
ATOM 2265 N N . PHE A 1 299 ? 48.287 13.258 -38.098 1.00 84.75 299 PHE A N 1
ATOM 2266 C CA . PHE A 1 299 ? 49.464 13.172 -38.972 1.00 84.75 299 PHE A CA 1
ATOM 2267 C C . PHE A 1 299 ? 49.707 11.750 -39.469 1.00 84.75 299 PHE A C 1
ATOM 2269 O O . PHE A 1 299 ? 49.201 10.782 -38.907 1.00 84.75 299 PHE A O 1
ATOM 2276 N N . ASP A 1 300 ? 50.513 11.628 -40.521 1.00 82.75 300 ASP A N 1
ATOM 2277 C CA . ASP A 1 300 ? 51.108 10.357 -40.926 1.00 82.75 300 ASP A CA 1
ATOM 2278 C C . ASP A 1 300 ? 52.573 10.217 -40.486 1.00 82.75 300 ASP A C 1
ATOM 2280 O O . ASP A 1 300 ? 53.220 11.157 -40.021 1.00 82.75 300 ASP A O 1
ATOM 2284 N N . ASN A 1 301 ? 53.136 9.030 -40.716 1.00 77.75 301 ASN A N 1
ATOM 2285 C CA . ASN A 1 301 ? 54.545 8.719 -40.451 1.00 77.75 301 ASN A CA 1
ATOM 2286 C C . ASN A 1 301 ? 55.572 9.526 -41.284 1.00 77.75 301 ASN A C 1
ATOM 2288 O O . ASN A 1 301 ? 56.781 9.327 -41.123 1.00 77.75 301 ASN A O 1
ATOM 2292 N N . THR A 1 302 ? 55.117 10.409 -42.180 1.00 82.12 302 THR A N 1
ATOM 2293 C CA . THR A 1 302 ? 55.939 11.356 -42.953 1.00 82.12 302 THR A CA 1
ATOM 2294 C C . THR A 1 302 ? 55.799 12.803 -42.472 1.00 82.12 302 THR A C 1
ATOM 2296 O O . THR A 1 302 ? 56.432 13.698 -43.041 1.00 82.12 302 THR A O 1
ATOM 2299 N N . ASN A 1 303 ? 55.038 13.023 -41.395 1.00 78.62 303 ASN A N 1
ATOM 2300 C CA . ASN A 1 303 ? 54.691 14.316 -40.806 1.00 78.62 303 ASN A CA 1
ATOM 2301 C C . ASN A 1 303 ? 53.780 15.181 -41.694 1.00 78.62 303 ASN A C 1
ATOM 2303 O O . ASN A 1 303 ? 53.783 16.411 -41.561 1.00 78.62 303 ASN A O 1
ATOM 2307 N N . ALA A 1 304 ? 53.008 14.581 -42.604 1.00 84.44 304 ALA A N 1
ATOM 2308 C CA . ALA A 1 304 ? 51.940 15.303 -43.289 1.00 84.44 304 ALA A CA 1
ATOM 2309 C C . ALA A 1 304 ? 50.734 15.445 -42.352 1.00 84.44 304 ALA A C 1
ATOM 2311 O O . ALA A 1 304 ? 50.347 14.474 -41.713 1.00 84.44 304 ALA A O 1
ATOM 2312 N N . HIS A 1 305 ? 50.164 16.648 -42.267 1.00 86.69 305 HIS A N 1
ATOM 2313 C CA . HIS A 1 305 ? 48.996 16.955 -41.436 1.00 86.69 305 HIS A CA 1
ATOM 2314 C C . HIS A 1 305 ? 47.718 16.885 -42.276 1.00 86.69 305 HIS A C 1
ATOM 2316 O O . HIS A 1 305 ? 47.626 17.558 -43.309 1.00 86.69 305 HIS A O 1
ATOM 2322 N N . TYR A 1 306 ? 46.740 16.114 -41.812 1.00 89.38 306 TYR A N 1
ATOM 2323 C CA . TYR A 1 306 ? 45.444 15.909 -42.449 1.00 89.38 306 TYR A CA 1
ATOM 2324 C C . TYR A 1 306 ? 44.342 16.504 -41.577 1.00 89.38 306 TYR A C 1
ATOM 2326 O O . TYR A 1 306 ? 44.329 16.328 -40.360 1.00 89.38 306 TYR A O 1
ATOM 2334 N N . LYS A 1 307 ? 43.436 17.239 -42.222 1.00 90.81 307 LYS A N 1
ATOM 2335 C CA . LYS A 1 307 ? 42.242 17.827 -41.618 1.00 90.81 307 LYS A CA 1
ATOM 2336 C C . LYS A 1 307 ? 41.219 18.133 -42.706 1.00 90.81 307 LYS A C 1
ATOM 2338 O O . LYS A 1 307 ? 41.603 18.533 -43.805 1.00 90.81 307 LYS A O 1
ATOM 2343 N N . THR A 1 308 ? 39.949 17.982 -42.377 1.00 95.19 308 THR A N 1
ATOM 2344 C CA . THR A 1 308 ? 38.814 18.426 -43.200 1.00 95.19 308 THR A CA 1
ATOM 2345 C C . THR A 1 308 ? 38.289 19.758 -42.681 1.00 95.19 308 THR A C 1
ATOM 2347 O O . THR A 1 308 ? 38.325 19.986 -41.468 1.00 95.19 308 THR A O 1
ATOM 2350 N N . GLU A 1 309 ? 37.790 20.619 -43.566 1.00 95.94 309 GLU A N 1
ATOM 2351 C CA . GLU A 1 309 ? 37.234 21.934 -43.210 1.00 95.94 309 GLU A CA 1
ATOM 2352 C C . GLU A 1 309 ? 35.822 22.096 -43.791 1.00 95.94 309 GLU A C 1
ATOM 2354 O O . GLU A 1 309 ? 35.598 21.822 -44.968 1.00 95.94 309 GLU A O 1
ATOM 2359 N N . SER A 1 310 ? 34.855 22.549 -42.987 1.00 95.38 310 SER A N 1
ATOM 2360 C CA . SER A 1 310 ? 33.482 22.739 -43.470 1.00 95.38 310 SER A CA 1
ATOM 2361 C C . SER A 1 310 ? 33.385 23.890 -44.475 1.00 95.38 310 SER A C 1
ATOM 2363 O O . SER A 1 310 ? 34.077 24.904 -44.354 1.00 95.38 310 SER A O 1
ATOM 2365 N N . VAL A 1 311 ? 32.477 23.767 -45.450 1.00 90.38 311 VAL A N 1
ATOM 2366 C CA . VAL A 1 311 ? 32.144 24.862 -46.376 1.00 90.38 311 VAL A CA 1
ATOM 2367 C C . VAL A 1 311 ? 31.104 25.784 -45.741 1.00 90.38 311 VAL A C 1
ATOM 2369 O O . VAL A 1 311 ? 31.137 27.002 -45.935 1.00 90.38 311 VAL A O 1
ATOM 2372 N N . THR A 1 312 ? 30.189 25.212 -44.960 1.00 87.56 312 THR A N 1
ATOM 2373 C CA . THR A 1 312 ? 29.214 25.957 -44.163 1.00 87.56 312 THR A CA 1
ATOM 2374 C C . THR A 1 312 ? 29.851 26.490 -42.876 1.00 87.56 312 THR A C 1
ATOM 2376 O O . THR A 1 312 ? 30.351 25.725 -42.048 1.00 87.56 312 THR A O 1
ATOM 2379 N N . ASN A 1 313 ? 29.802 27.812 -42.683 1.00 87.75 313 ASN A N 1
ATOM 2380 C CA . ASN A 1 313 ? 30.230 28.461 -41.442 1.00 87.75 313 ASN A CA 1
ATOM 2381 C C . ASN A 1 313 ? 29.216 28.227 -40.317 1.00 87.75 313 ASN A C 1
ATOM 2383 O O . ASN A 1 313 ? 28.004 28.371 -40.506 1.00 87.75 313 ASN A O 1
ATOM 2387 N N . VAL A 1 314 ? 29.720 27.988 -39.110 1.00 89.56 314 VAL A N 1
ATOM 2388 C CA . VAL A 1 314 ? 28.898 27.970 -37.903 1.00 89.56 314 VAL A CA 1
ATOM 2389 C C . VAL A 1 314 ? 28.427 29.388 -37.579 1.00 89.56 314 VAL A C 1
ATOM 2391 O O . VAL A 1 314 ? 29.192 30.355 -37.616 1.00 89.56 314 VAL A O 1
ATOM 2394 N N . THR A 1 315 ? 27.141 29.519 -37.260 1.00 93.19 315 THR A N 1
ATOM 2395 C CA . THR A 1 315 ? 26.542 30.790 -36.849 1.00 93.19 315 THR A CA 1
ATOM 2396 C C . THR A 1 315 ? 26.561 30.902 -35.330 1.00 93.19 315 THR A C 1
ATOM 2398 O O . THR A 1 315 ? 25.999 30.057 -34.642 1.00 93.19 315 THR A O 1
ATOM 2401 N N . ASN A 1 316 ? 27.166 31.968 -34.802 1.00 92.62 316 ASN A N 1
ATOM 2402 C CA . ASN A 1 316 ? 27.192 32.198 -33.359 1.00 92.62 316 ASN A CA 1
ATOM 2403 C C . ASN A 1 316 ? 25.772 32.334 -32.781 1.00 92.62 316 ASN A C 1
ATOM 2405 O O . ASN A 1 316 ? 24.928 33.024 -33.359 1.00 92.62 316 ASN A O 1
ATOM 2409 N N . GLY A 1 317 ? 25.532 31.729 -31.619 1.00 91.56 317 GLY A N 1
ATOM 2410 C CA . GLY A 1 317 ? 24.243 31.731 -30.927 1.00 91.56 317 GLY A CA 1
ATOM 2411 C C . GLY A 1 317 ? 23.238 30.704 -31.455 1.00 91.56 317 GLY A C 1
ATOM 2412 O O . GLY A 1 317 ? 22.118 30.648 -30.944 1.00 91.56 317 GLY A O 1
ATOM 2413 N N . VAL A 1 318 ? 23.603 29.898 -32.458 1.00 93.25 318 VAL A N 1
ATOM 2414 C CA . VAL A 1 318 ? 22.741 28.871 -33.057 1.00 93.25 318 VAL A CA 1
ATOM 2415 C C . VAL A 1 318 ? 23.338 27.491 -32.796 1.00 93.25 318 VAL A C 1
ATOM 2417 O O . VAL A 1 318 ? 24.534 27.286 -32.993 1.00 93.25 318 VAL A O 1
ATOM 2420 N N . TRP A 1 319 ? 22.498 26.548 -32.366 1.00 94.31 319 TRP A N 1
ATOM 2421 C CA . TRP A 1 319 ? 22.893 25.151 -32.209 1.00 94.31 319 TRP A CA 1
ATOM 2422 C C . TRP A 1 319 ? 23.288 24.535 -33.551 1.00 94.31 319 TRP A C 1
ATOM 2424 O O . TRP A 1 319 ? 22.577 24.679 -34.548 1.00 94.31 319 TRP A O 1
ATOM 2434 N N . ALA A 1 320 ? 24.414 23.833 -33.552 1.00 94.31 320 ALA A N 1
ATOM 2435 C CA . ALA A 1 320 ? 24.905 23.043 -34.664 1.00 94.31 320 ALA A CA 1
ATOM 2436 C C . ALA A 1 320 ? 25.356 21.666 -34.164 1.00 94.31 320 ALA A C 1
ATOM 2438 O O . ALA A 1 320 ? 25.785 21.509 -33.019 1.00 94.31 320 ALA A O 1
ATOM 2439 N N . HIS A 1 321 ? 25.270 20.677 -35.045 1.00 95.19 321 HIS A N 1
ATOM 2440 C CA . HIS A 1 321 ? 25.812 19.340 -34.834 1.00 95.19 321 HIS A CA 1
ATOM 2441 C C . HIS A 1 321 ? 27.058 19.164 -35.696 1.00 95.19 321 HIS A C 1
ATOM 2443 O O . HIS A 1 321 ? 27.020 19.426 -36.902 1.00 95.19 321 HIS A O 1
ATOM 2449 N N . ALA A 1 322 ? 28.160 18.750 -35.076 1.00 97.00 322 ALA A N 1
ATOM 2450 C CA . ALA A 1 322 ? 29.386 18.376 -35.768 1.00 97.00 322 ALA A CA 1
ATOM 2451 C C . ALA A 1 322 ? 29.588 16.870 -35.645 1.00 97.00 322 ALA A C 1
ATOM 2453 O O . ALA A 1 322 ? 29.571 16.340 -34.532 1.00 97.00 322 ALA A O 1
ATOM 2454 N N . ALA A 1 323 ? 29.854 16.206 -36.769 1.00 97.06 323 ALA A N 1
ATOM 2455 C CA . ALA A 1 323 ? 30.316 14.827 -36.763 1.00 97.06 323 ALA A CA 1
ATOM 2456 C C . ALA A 1 323 ? 31.519 14.620 -37.687 1.00 97.06 323 ALA A C 1
ATOM 2458 O O . ALA A 1 323 ? 31.574 15.155 -38.791 1.00 97.06 323 ALA A O 1
ATOM 2459 N N . CYS A 1 324 ? 32.486 13.828 -37.235 1.00 97.19 324 CYS A N 1
ATOM 2460 C CA . CYS A 1 324 ? 33.692 13.485 -37.981 1.00 97.19 324 CYS A CA 1
ATOM 2461 C C . CYS A 1 324 ? 33.899 11.977 -37.939 1.00 97.19 324 CYS A C 1
ATOM 2463 O O . CYS A 1 324 ? 33.995 11.408 -36.856 1.00 97.19 324 CYS A O 1
ATOM 2465 N N . THR A 1 325 ? 34.018 11.345 -39.101 1.00 95.81 325 THR A N 1
ATOM 2466 C CA . THR A 1 325 ? 34.240 9.896 -39.224 1.00 95.81 325 THR A CA 1
ATOM 2467 C C . THR A 1 325 ? 35.625 9.623 -39.799 1.00 95.81 325 THR A C 1
ATOM 2469 O O . THR A 1 325 ? 36.098 10.379 -40.649 1.00 95.81 325 THR A O 1
ATOM 2472 N N . PHE A 1 326 ? 36.269 8.548 -39.350 1.00 92.50 326 PHE A N 1
ATOM 2473 C CA . PHE A 1 326 ? 37.517 8.041 -39.907 1.00 92.50 326 PHE A CA 1
ATOM 2474 C C . PHE A 1 326 ? 37.470 6.519 -40.038 1.00 92.50 326 PHE A C 1
ATOM 2476 O O . PHE A 1 326 ? 37.359 5.805 -39.043 1.00 92.50 326 PHE A O 1
ATOM 2483 N N . ASN A 1 327 ? 37.563 6.017 -41.271 1.00 85.94 327 ASN A N 1
ATOM 2484 C CA . ASN A 1 327 ? 37.400 4.590 -41.593 1.00 85.94 327 ASN A CA 1
ATOM 2485 C C . ASN A 1 327 ? 38.726 3.833 -41.808 1.00 85.94 327 ASN A C 1
ATOM 2487 O O . ASN A 1 327 ? 38.747 2.812 -42.497 1.00 85.94 327 ASN A O 1
ATOM 2491 N N . GLY A 1 328 ? 39.842 4.386 -41.328 1.00 85.88 328 GLY A N 1
ATOM 2492 C CA . GLY A 1 328 ? 41.180 3.828 -41.546 1.00 85.88 328 GLY A CA 1
ATOM 2493 C C . GLY A 1 328 ? 41.882 4.392 -42.784 1.00 85.88 328 GLY A C 1
ATOM 2494 O O . GLY A 1 328 ? 43.099 4.263 -42.917 1.00 85.88 328 GLY A O 1
ATOM 2495 N N . SER A 1 329 ? 41.147 5.064 -43.677 1.00 86.88 329 SER A N 1
ATOM 2496 C CA . SER A 1 329 ? 41.693 5.604 -44.931 1.00 86.88 329 SER A CA 1
ATOM 2497 C C . SER A 1 329 ? 41.153 6.971 -45.344 1.00 86.88 329 SER A C 1
ATOM 2499 O O . SER A 1 329 ? 41.752 7.628 -46.188 1.00 86.88 329 SER A O 1
ATOM 2501 N N . THR A 1 330 ? 40.016 7.407 -44.806 1.00 89.56 330 THR A N 1
ATOM 2502 C CA . THR A 1 330 ? 39.348 8.652 -45.201 1.00 89.56 330 THR A CA 1
ATOM 2503 C C . THR A 1 330 ? 38.737 9.315 -43.978 1.00 89.56 330 THR A C 1
ATOM 2505 O O . THR A 1 330 ? 38.073 8.637 -43.193 1.00 89.56 330 THR A O 1
ATOM 2508 N N . ILE A 1 331 ? 38.963 10.623 -43.835 1.00 93.75 331 ILE A N 1
ATOM 2509 C CA . ILE A 1 331 ? 38.237 11.496 -42.907 1.00 93.75 331 ILE A CA 1
ATOM 2510 C C . ILE A 1 331 ? 37.023 12.047 -43.655 1.00 93.75 331 ILE A C 1
ATOM 2512 O O . ILE A 1 331 ? 37.181 12.518 -44.780 1.00 93.75 331 ILE A O 1
ATOM 2516 N N . ALA A 1 332 ? 35.846 12.045 -43.037 1.00 95.00 332 ALA A N 1
ATOM 2517 C CA . ALA A 1 332 ? 34.677 12.757 -43.551 1.00 95.00 332 ALA A CA 1
ATOM 2518 C C . ALA A 1 332 ? 34.035 13.619 -42.457 1.00 95.00 332 ALA A C 1
ATOM 2520 O O . ALA A 1 332 ? 33.792 13.132 -41.348 1.00 95.00 332 ALA A O 1
ATOM 2521 N N . LEU A 1 333 ? 33.763 14.883 -42.788 1.00 97.50 333 LEU A N 1
ATOM 2522 C CA . LEU A 1 333 ? 33.177 15.891 -41.905 1.00 97.50 333 LEU A CA 1
ATOM 2523 C C . LEU A 1 333 ? 31.736 16.187 -42.309 1.00 97.50 333 LEU A C 1
ATOM 2525 O O . LEU A 1 333 ? 31.448 16.522 -43.458 1.00 97.50 333 LEU A O 1
ATOM 2529 N N . TYR A 1 334 ? 30.851 16.123 -41.322 1.00 96.56 334 TYR A N 1
ATOM 2530 C CA . TYR A 1 334 ? 29.433 16.398 -41.449 1.00 96.56 334 TYR A CA 1
ATOM 2531 C C . TYR A 1 334 ? 29.036 17.562 -40.544 1.00 96.56 334 TYR A C 1
ATOM 2533 O O . TYR A 1 334 ? 29.456 17.641 -39.385 1.00 96.56 334 TYR A O 1
ATOM 2541 N N . VAL A 1 335 ? 28.182 18.440 -41.064 1.00 95.69 335 VAL A N 1
ATOM 2542 C CA . VAL A 1 335 ? 27.570 19.538 -40.311 1.00 95.69 335 VAL A CA 1
ATOM 2543 C C . VAL A 1 335 ? 26.060 19.400 -40.413 1.00 95.69 335 VAL A C 1
ATOM 2545 O O . VAL A 1 335 ? 25.512 19.339 -41.513 1.00 95.69 335 VAL A O 1
ATOM 2548 N N . ASN A 1 336 ? 25.378 19.332 -39.268 1.00 92.31 336 ASN A N 1
ATOM 2549 C CA . ASN A 1 336 ? 23.925 19.139 -39.192 1.00 92.31 336 ASN A CA 1
ATOM 2550 C C . ASN A 1 336 ? 23.436 17.929 -40.013 1.00 92.31 336 ASN A C 1
ATOM 2552 O O . ASN A 1 336 ? 22.477 18.023 -40.779 1.00 92.31 336 ASN A O 1
ATOM 2556 N N . GLY A 1 337 ? 24.158 16.808 -39.910 1.00 88.06 337 GLY A N 1
ATOM 2557 C CA . GLY A 1 337 ? 23.853 15.573 -40.636 1.00 88.06 337 GLY A CA 1
ATOM 2558 C C . GLY A 1 337 ? 24.210 15.568 -42.132 1.00 88.06 337 GLY A C 1
ATOM 2559 O O . GLY A 1 337 ? 23.964 14.567 -42.801 1.00 88.06 337 GLY A O 1
ATOM 2560 N N . VAL A 1 338 ? 24.781 16.648 -42.680 1.00 90.88 338 VAL A N 1
ATOM 2561 C CA . VAL A 1 338 ? 25.130 16.774 -44.109 1.00 90.88 338 VAL A CA 1
ATOM 2562 C C . VAL A 1 338 ? 26.643 16.684 -44.301 1.00 90.88 338 VAL A C 1
ATOM 2564 O O . VAL A 1 338 ? 27.379 17.389 -43.621 1.00 90.88 338 VAL A O 1
ATOM 2567 N N . LEU A 1 339 ? 27.108 15.843 -45.235 1.00 93.69 339 LEU A N 1
ATOM 2568 C CA . LEU A 1 339 ? 28.526 15.741 -45.607 1.00 93.69 339 LEU A CA 1
ATOM 2569 C C . LEU A 1 339 ? 29.007 17.050 -46.250 1.00 93.69 339 LEU A C 1
ATOM 2571 O O . LEU A 1 339 ? 28.421 17.508 -47.232 1.00 93.69 339 LEU A O 1
ATOM 2575 N N . GLU A 1 340 ? 30.087 17.615 -45.722 1.00 94.81 340 GLU A N 1
ATOM 2576 C CA . GLU A 1 340 ? 30.640 18.908 -46.144 1.00 94.81 340 GLU A CA 1
ATOM 2577 C C . GLU A 1 340 ? 32.033 18.776 -46.771 1.00 94.81 340 GLU A C 1
ATOM 2579 O O . GLU A 1 340 ? 32.325 19.477 -47.739 1.00 94.81 340 GLU A O 1
ATOM 2584 N N . ASP A 1 341 ? 32.873 17.871 -46.257 1.00 96.50 341 ASP A N 1
ATOM 2585 C CA . ASP A 1 341 ? 34.229 17.642 -46.767 1.00 96.50 341 ASP A CA 1
ATOM 2586 C C . ASP A 1 341 ? 34.697 16.200 -46.509 1.00 96.50 341 ASP A C 1
ATOM 2588 O O . ASP A 1 341 ? 34.281 15.561 -45.538 1.00 96.50 341 ASP A O 1
ATOM 2592 N N . GLU A 1 342 ? 35.571 15.692 -47.378 1.00 94.81 342 GLU A N 1
ATOM 2593 C CA . GLU A 1 342 ? 36.171 14.359 -47.275 1.00 94.81 342 GLU A CA 1
ATOM 2594 C C . GLU A 1 342 ? 37.629 14.367 -47.758 1.00 94.81 342 GLU A C 1
ATOM 2596 O O . GLU A 1 342 ? 37.964 14.936 -48.799 1.00 94.81 342 GLU A O 1
ATOM 2601 N N . LEU A 1 343 ? 38.519 13.714 -47.006 1.00 94.06 343 LEU A N 1
ATOM 2602 C CA . LEU A 1 343 ? 39.955 13.719 -47.281 1.00 94.06 343 LEU A CA 1
ATOM 2603 C C . LEU A 1 343 ? 40.573 12.320 -47.128 1.00 94.06 343 LEU A C 1
ATOM 2605 O O . LEU A 1 343 ? 40.512 11.741 -46.040 1.00 94.06 343 LEU A O 1
ATOM 2609 N N . PRO A 1 344 ? 41.235 11.783 -48.171 1.00 91.00 344 PRO A N 1
ATOM 2610 C CA . PRO A 1 344 ? 42.023 10.560 -48.061 1.00 91.00 344 PRO A CA 1
ATOM 2611 C C . PRO A 1 344 ? 43.266 10.745 -47.180 1.00 91.00 344 PRO A C 1
ATOM 2613 O O . PRO A 1 344 ? 43.998 11.728 -47.315 1.00 91.00 344 PRO A O 1
ATOM 2616 N N . VAL A 1 345 ? 43.554 9.749 -46.345 1.00 85.56 345 VAL A N 1
ATOM 2617 C CA . VAL A 1 345 ? 44.694 9.703 -45.421 1.00 85.56 345 VAL A CA 1
ATOM 2618 C C . VAL A 1 345 ? 45.481 8.412 -45.638 1.00 85.56 345 VAL A C 1
ATOM 2620 O O . VAL A 1 345 ? 44.916 7.352 -45.897 1.00 85.56 345 VAL A O 1
ATOM 2623 N N . SER A 1 346 ? 46.809 8.485 -45.549 1.00 83.06 346 SER A N 1
ATOM 2624 C CA . SER A 1 346 ? 47.702 7.328 -45.687 1.00 83.06 346 SER A CA 1
ATOM 2625 C C . SER A 1 346 ? 48.542 7.143 -44.427 1.00 83.06 346 SER A C 1
ATOM 2627 O O . SER A 1 346 ? 49.266 8.053 -44.055 1.00 83.06 346 SER A O 1
ATOM 2629 N N . ASN A 1 347 ? 48.517 5.950 -43.821 1.00 80.38 347 ASN A N 1
ATOM 2630 C CA . ASN A 1 347 ? 49.310 5.590 -42.629 1.00 80.38 347 ASN A CA 1
ATOM 2631 C C . ASN A 1 347 ? 49.171 6.581 -41.450 1.00 80.38 347 ASN A C 1
ATOM 2633 O O . ASN A 1 347 ? 50.181 7.156 -41.027 1.00 80.38 347 ASN A O 1
ATOM 2637 N N . PRO A 1 348 ? 47.954 6.797 -40.928 1.00 81.62 348 PRO A N 1
ATOM 2638 C CA . PRO A 1 348 ? 47.736 7.750 -39.847 1.00 81.62 348 PRO A CA 1
ATOM 2639 C C . PRO A 1 348 ? 48.385 7.318 -38.528 1.00 81.62 348 PRO A C 1
ATOM 2641 O O . PRO A 1 348 ? 48.527 6.125 -38.249 1.00 81.62 348 PRO A O 1
ATOM 2644 N N . LEU A 1 349 ? 48.715 8.297 -37.691 1.00 78.94 349 LEU A N 1
ATOM 2645 C CA . LEU A 1 349 ? 49.149 8.112 -36.312 1.00 78.94 349 LEU A CA 1
ATOM 2646 C C . LEU A 1 349 ? 48.043 8.609 -35.363 1.00 78.94 349 LEU A C 1
ATOM 2648 O O . LEU A 1 349 ? 47.779 9.807 -35.269 1.00 78.94 349 LEU A O 1
ATOM 2652 N N . LEU A 1 350 ? 47.365 7.673 -34.692 1.00 72.38 350 LEU A N 1
ATOM 2653 C CA . LEU A 1 350 ? 46.152 7.943 -33.899 1.00 72.38 350 LEU A CA 1
ATOM 2654 C C . LEU A 1 350 ? 46.332 7.811 -32.381 1.00 72.38 350 LEU A C 1
ATOM 2656 O O . LEU A 1 350 ? 45.505 8.315 -31.628 1.00 72.38 350 LEU A O 1
ATOM 2660 N N . ASN A 1 351 ? 47.387 7.139 -31.922 1.00 69.12 351 ASN A N 1
ATOM 2661 C CA . ASN A 1 351 ? 47.557 6.783 -30.515 1.00 69.12 351 ASN A CA 1
ATOM 2662 C C . ASN A 1 351 ? 48.383 7.834 -29.770 1.00 69.12 351 ASN A C 1
ATOM 2664 O O . ASN A 1 351 ? 49.592 7.688 -29.643 1.00 69.12 351 ASN A O 1
ATOM 2668 N N . SER A 1 352 ? 47.731 8.885 -29.279 1.00 67.19 352 SER A N 1
ATOM 2669 C CA . SER A 1 352 ? 48.425 10.034 -28.693 1.00 67.19 352 SER A CA 1
ATOM 2670 C C . SER A 1 352 ? 48.775 9.882 -27.206 1.00 67.19 352 SER A C 1
ATOM 2672 O O . SER A 1 352 ? 49.531 10.699 -26.687 1.00 67.19 352 SER A O 1
ATOM 2674 N N . GLY A 1 353 ? 48.266 8.867 -26.491 1.00 78.31 353 GLY A N 1
ATOM 2675 C CA . GLY A 1 353 ? 48.522 8.660 -25.052 1.00 78.31 353 GLY A CA 1
ATOM 2676 C C . GLY A 1 353 ? 48.184 9.865 -24.154 1.00 78.31 353 GLY A C 1
ATOM 2677 O O . GLY A 1 353 ? 48.612 9.922 -23.001 1.00 78.31 353 GLY A O 1
ATOM 2678 N N . ILE A 1 354 ? 47.477 10.862 -24.695 1.00 87.75 354 ILE A N 1
ATOM 2679 C CA . ILE A 1 354 ? 47.062 12.072 -23.991 1.00 87.75 354 ILE A CA 1
ATOM 2680 C C . ILE A 1 354 ? 45.609 11.954 -23.567 1.00 87.75 354 ILE A C 1
ATOM 2682 O O . ILE A 1 354 ? 44.803 11.306 -24.235 1.00 87.75 354 ILE A O 1
ATOM 2686 N N . ASP A 1 355 ? 45.268 12.649 -22.493 1.00 92.44 355 ASP A N 1
ATOM 2687 C CA . ASP A 1 355 ? 43.890 12.761 -22.036 1.00 92.44 355 ASP A CA 1
ATOM 2688 C C . ASP A 1 355 ? 43.004 13.402 -23.115 1.00 92.44 355 ASP A C 1
ATOM 2690 O O . ASP A 1 355 ? 43.423 14.290 -23.866 1.00 92.44 355 ASP A O 1
ATOM 2694 N N . LEU A 1 356 ? 41.766 12.925 -23.189 1.00 94.81 356 LEU A N 1
ATOM 2695 C CA . LEU A 1 356 ? 40.723 13.501 -24.023 1.00 94.81 356 LEU A CA 1
ATOM 2696 C C . LEU A 1 356 ? 40.167 14.740 -23.310 1.00 94.81 356 LEU A C 1
ATOM 2698 O O . LEU A 1 356 ? 39.868 14.692 -22.118 1.00 94.81 356 LEU A O 1
ATOM 2702 N N . THR A 1 357 ? 40.013 15.852 -24.023 1.00 96.25 357 THR A N 1
ATOM 2703 C CA . THR A 1 357 ? 39.464 17.089 -23.458 1.00 96.25 357 THR A CA 1
ATOM 2704 C C . THR A 1 357 ? 38.293 17.630 -24.269 1.00 96.25 357 THR A C 1
ATOM 2706 O O . THR A 1 357 ? 38.254 17.511 -25.497 1.00 96.25 357 THR A O 1
ATOM 2709 N N . PHE A 1 358 ? 37.346 18.265 -23.578 1.00 98.00 358 PHE A N 1
ATOM 2710 C CA . PHE A 1 358 ? 36.229 18.993 -24.177 1.00 98.00 358 PHE A CA 1
ATOM 2711 C C . PHE A 1 358 ? 36.304 20.477 -23.829 1.00 98.00 358 PHE A C 1
ATOM 2713 O O . PHE A 1 358 ? 36.639 20.843 -22.700 1.00 98.00 358 PHE A O 1
ATOM 2720 N N . GLY A 1 359 ? 35.997 21.329 -24.806 1.00 95.75 359 GLY A N 1
ATOM 2721 C CA . GLY A 1 359 ? 35.903 22.782 -24.636 1.00 95.75 359 GLY A CA 1
ATOM 2722 C C . GLY A 1 359 ? 37.228 23.545 -24.510 1.00 95.75 359 GLY A C 1
ATOM 2723 O O . GLY A 1 359 ? 37.220 24.770 -24.573 1.00 95.75 359 GLY A O 1
ATOM 2724 N N . ASN A 1 360 ? 38.376 22.871 -24.372 1.00 93.75 360 ASN A N 1
ATOM 2725 C CA . ASN A 1 360 ? 39.699 23.505 -24.389 1.00 93.75 360 ASN A CA 1
ATOM 2726 C C . ASN A 1 360 ? 40.809 22.475 -24.647 1.00 93.75 360 ASN A C 1
ATOM 2728 O O . ASN A 1 360 ? 40.621 21.269 -24.478 1.00 93.75 360 ASN A O 1
ATOM 2732 N N . ALA A 1 361 ? 41.988 22.964 -25.020 1.00 90.44 361 ALA A N 1
ATOM 2733 C CA . ALA A 1 361 ? 43.238 22.215 -25.003 1.00 90.44 361 ALA A CA 1
ATOM 2734 C C . ALA A 1 361 ? 44.398 23.164 -24.677 1.00 90.44 361 ALA A C 1
ATOM 2736 O O . ALA A 1 361 ? 44.367 24.336 -25.058 1.00 90.44 361 ALA A O 1
ATOM 2737 N N . GLU A 1 362 ? 45.434 22.651 -24.014 1.00 86.44 362 GLU A N 1
ATOM 2738 C CA . GLU A 1 362 ? 46.665 23.394 -23.740 1.00 86.44 362 GLU A CA 1
ATOM 2739 C C . GLU A 1 362 ? 47.843 22.802 -24.524 1.00 86.44 362 GLU A C 1
ATOM 2741 O O . GLU A 1 362 ? 48.146 21.611 -24.422 1.00 86.44 362 GLU A O 1
ATOM 2746 N N . GLU A 1 363 ? 48.550 23.650 -25.272 1.00 80.62 363 GLU A N 1
ATOM 2747 C CA . GLU A 1 363 ? 49.763 23.278 -26.000 1.00 80.62 363 GLU A CA 1
ATOM 2748 C C . GLU A 1 363 ? 50.832 24.376 -25.873 1.00 80.62 363 GLU A C 1
ATOM 2750 O O . GLU A 1 363 ? 50.580 25.543 -26.161 1.00 80.62 363 GLU A O 1
ATOM 2755 N N . PHE A 1 364 ? 52.048 24.026 -25.429 1.00 74.75 364 PHE A N 1
ATOM 2756 C CA . PHE A 1 364 ? 53.181 24.961 -25.249 1.00 74.75 364 PHE A CA 1
ATOM 2757 C C . PHE A 1 364 ? 52.861 26.239 -24.442 1.00 74.75 364 PHE A C 1
ATOM 2759 O O . PHE A 1 364 ? 53.447 27.297 -24.684 1.00 74.75 364 PHE A O 1
ATOM 2766 N N . GLY A 1 365 ? 51.959 26.149 -23.459 1.00 78.94 365 GLY A N 1
ATOM 2767 C CA . GLY A 1 365 ? 51.519 27.293 -22.653 1.00 78.94 365 GLY A CA 1
ATOM 2768 C C . GLY A 1 365 ? 50.559 28.241 -23.384 1.00 78.94 365 GLY A C 1
ATOM 2769 O O . GLY A 1 365 ? 50.370 29.375 -22.943 1.00 78.94 365 GLY A O 1
ATOM 2770 N N . MET A 1 366 ? 49.986 27.800 -24.507 1.00 85.00 366 MET A N 1
ATOM 2771 C CA . MET A 1 366 ? 48.846 28.419 -25.180 1.00 85.00 366 MET A CA 1
ATOM 2772 C C . MET A 1 366 ? 47.591 27.583 -24.928 1.00 85.00 366 MET A C 1
ATOM 2774 O O . MET A 1 366 ? 47.668 26.357 -24.907 1.00 85.00 366 MET A O 1
ATOM 2778 N N . THR A 1 367 ? 46.445 28.242 -24.780 1.00 88.44 367 THR A N 1
ATOM 2779 C CA . THR A 1 367 ? 45.136 27.592 -24.656 1.00 88.44 367 THR A CA 1
ATOM 2780 C C . THR A 1 367 ? 44.289 27.839 -25.902 1.00 88.44 367 THR A C 1
ATOM 2782 O O . THR A 1 367 ? 44.460 28.848 -26.596 1.00 88.44 367 THR A O 1
ATOM 2785 N N . PHE A 1 368 ? 43.367 26.919 -26.177 1.00 92.44 368 PHE A N 1
ATOM 2786 C CA . PHE A 1 368 ? 42.440 26.974 -27.311 1.00 92.44 368 PHE A CA 1
ATOM 2787 C C . PHE A 1 368 ? 40.983 26.859 -26.830 1.00 92.44 368 PHE A C 1
ATOM 2789 O O . PHE A 1 368 ? 40.288 25.898 -27.184 1.00 92.44 368 PHE A O 1
ATOM 2796 N N . PRO A 1 369 ? 40.525 27.806 -25.990 1.00 94.94 369 PRO A N 1
ATOM 2797 C CA . PRO A 1 369 ? 39.259 27.685 -25.286 1.00 94.94 369 PRO A CA 1
ATOM 2798 C C . PRO A 1 369 ? 38.062 27.883 -26.218 1.00 94.94 369 PRO A C 1
ATOM 2800 O O . PRO A 1 369 ? 38.091 28.693 -27.147 1.00 94.94 369 PRO A O 1
ATOM 2803 N N . PHE A 1 370 ? 36.985 27.165 -25.936 1.00 96.81 370 PHE A N 1
ATOM 2804 C CA . PHE A 1 370 ? 35.677 27.328 -26.552 1.00 96.81 370 PHE A CA 1
ATOM 2805 C C . PHE A 1 370 ? 34.825 28.293 -25.724 1.00 96.81 370 PHE A C 1
ATOM 2807 O O . PHE A 1 370 ? 34.822 28.234 -24.498 1.00 96.81 370 PHE A O 1
ATOM 2814 N N . ASN A 1 371 ? 34.109 29.200 -26.392 1.00 96.38 371 ASN A N 1
ATOM 2815 C CA . ASN A 1 371 ? 33.155 30.107 -25.752 1.00 96.38 371 ASN A CA 1
ATOM 2816 C C . ASN A 1 371 ? 31.746 29.790 -26.253 1.00 96.38 371 ASN A C 1
ATOM 2818 O O . ASN A 1 371 ? 31.382 30.169 -27.373 1.00 96.38 371 ASN A O 1
ATOM 2822 N N . GLY A 1 372 ? 30.959 29.102 -25.434 1.00 97.19 372 GLY A N 1
ATOM 2823 C CA . GLY A 1 372 ? 29.651 28.601 -25.831 1.00 97.19 372 GLY A CA 1
ATOM 2824 C C . GLY A 1 372 ? 29.173 27.427 -24.993 1.00 97.19 372 GLY A C 1
ATOM 2825 O O . GLY A 1 372 ? 29.712 27.136 -23.931 1.00 97.19 372 GLY A O 1
ATOM 2826 N N . VAL A 1 373 ? 28.152 26.743 -25.497 1.00 98.06 373 VAL A N 1
ATOM 2827 C CA . VAL A 1 373 ? 27.572 25.548 -24.876 1.00 98.06 373 VAL A CA 1
ATOM 2828 C C . VAL A 1 373 ? 27.957 24.312 -25.686 1.00 98.06 373 VAL A C 1
ATOM 2830 O O . VAL A 1 373 ? 27.907 24.367 -26.915 1.00 98.06 373 VAL A O 1
ATOM 2833 N N . ILE A 1 374 ? 28.336 23.221 -25.019 1.00 98.25 374 ILE A N 1
ATOM 2834 C CA . ILE A 1 374 ? 28.542 21.897 -25.630 1.00 98.25 374 ILE A CA 1
ATOM 2835 C C . ILE A 1 374 ? 27.587 20.902 -24.965 1.00 98.25 374 ILE A C 1
ATOM 2837 O O . ILE A 1 374 ? 27.377 20.952 -23.751 1.00 98.25 374 ILE A O 1
ATOM 2841 N N . ASP A 1 375 ? 27.016 20.021 -25.779 1.00 95.00 375 ASP A N 1
ATOM 2842 C CA . ASP A 1 375 ? 26.008 19.034 -25.415 1.00 95.00 375 ASP A CA 1
ATOM 2843 C C . ASP A 1 375 ? 26.204 17.715 -26.193 1.00 95.00 375 ASP A C 1
ATOM 2845 O O . ASP A 1 375 ? 26.755 17.705 -27.298 1.00 95.00 375 ASP A O 1
ATOM 2849 N N . ASP A 1 376 ? 25.745 16.613 -25.600 1.00 92.25 376 ASP A N 1
ATOM 2850 C CA . ASP A 1 376 ? 25.561 15.294 -26.213 1.00 92.25 376 ASP A CA 1
ATOM 2851 C C . ASP A 1 376 ? 26.759 14.805 -27.049 1.00 92.25 376 ASP A C 1
ATOM 2853 O O . ASP A 1 376 ? 26.675 14.572 -28.263 1.00 92.25 376 ASP A O 1
ATOM 2857 N N . ILE A 1 377 ? 27.909 14.674 -26.379 1.00 96.94 377 ILE A N 1
ATOM 2858 C CA . ILE A 1 377 ? 29.142 14.167 -26.989 1.00 96.94 377 ILE A CA 1
ATOM 2859 C C . ILE A 1 377 ? 29.057 12.647 -27.113 1.00 96.94 377 ILE A C 1
ATOM 2861 O O . ILE A 1 377 ? 28.809 11.955 -26.126 1.00 96.94 377 ILE A O 1
ATOM 2865 N N . LYS A 1 378 ? 29.342 12.117 -28.305 1.00 95.75 378 LYS A N 1
ATOM 2866 C CA . LYS A 1 378 ? 29.468 10.676 -28.561 1.00 95.75 378 LYS A CA 1
ATOM 2867 C C . LYS A 1 378 ? 30.769 10.360 -29.295 1.00 95.75 378 LYS A C 1
ATOM 2869 O O . LYS A 1 378 ? 31.142 11.067 -30.236 1.00 95.75 378 LYS A O 1
ATOM 2874 N N . ILE A 1 379 ? 31.442 9.291 -28.876 1.00 96.19 379 ILE A N 1
ATOM 2875 C CA . ILE A 1 379 ? 32.652 8.759 -29.512 1.00 96.19 379 ILE A CA 1
ATOM 2876 C C . ILE A 1 379 ? 32.430 7.286 -29.825 1.00 96.19 379 ILE A C 1
ATOM 2878 O O . ILE A 1 379 ? 32.007 6.522 -28.959 1.00 96.19 379 ILE A O 1
ATOM 2882 N N . TYR A 1 380 ? 32.751 6.900 -31.054 1.00 92.94 380 TYR A N 1
ATOM 2883 C CA . TYR A 1 380 ? 32.654 5.533 -31.542 1.00 92.94 380 TYR A CA 1
ATOM 2884 C C . TYR A 1 380 ? 34.024 4.985 -31.930 1.00 92.94 380 TYR A C 1
ATOM 2886 O O . TYR A 1 380 ? 34.846 5.739 -32.449 1.00 92.94 380 TYR A O 1
ATOM 2894 N N . ASP A 1 381 ? 34.232 3.678 -31.775 1.00 91.88 381 ASP A N 1
ATOM 2895 C CA . ASP A 1 381 ? 35.416 2.931 -32.237 1.00 91.88 381 ASP A CA 1
ATOM 2896 C C . ASP A 1 381 ? 35.326 2.465 -33.704 1.00 91.88 381 ASP A C 1
ATOM 2898 O O . ASP A 1 381 ? 36.141 1.677 -34.195 1.00 91.88 381 ASP A O 1
ATOM 2902 N N . ARG A 1 382 ? 34.332 2.985 -34.430 1.00 86.62 382 ARG A N 1
ATOM 2903 C CA . ARG A 1 382 ? 34.109 2.748 -35.855 1.00 86.62 382 ARG A CA 1
ATOM 2904 C C . ARG A 1 382 ? 33.679 4.020 -36.575 1.00 86.62 382 ARG A C 1
ATOM 2906 O O . ARG A 1 382 ? 33.136 4.948 -35.973 1.00 86.62 382 ARG A O 1
ATOM 2913 N N . ALA A 1 383 ? 33.872 4.038 -37.889 1.00 87.81 383 ALA A N 1
ATOM 2914 C CA . ALA A 1 383 ? 33.276 5.051 -38.752 1.00 87.81 383 ALA A CA 1
ATOM 2915 C C . ALA A 1 383 ? 31.781 4.762 -38.948 1.00 87.81 383 ALA A C 1
ATOM 2917 O O . ALA A 1 383 ? 31.425 3.695 -39.451 1.00 87.81 383 ALA A O 1
ATOM 2918 N N . LEU A 1 384 ? 30.923 5.706 -38.566 1.00 83.25 384 LEU A N 1
ATOM 2919 C CA . LEU A 1 384 ? 29.495 5.673 -38.867 1.00 83.25 384 LEU A CA 1
ATOM 2920 C C . LEU A 1 384 ? 29.256 6.021 -40.342 1.00 83.25 384 LEU A C 1
ATOM 2922 O O . LEU A 1 384 ? 29.985 6.829 -40.926 1.00 83.25 384 LEU A O 1
ATOM 2926 N N . ILE A 1 385 ? 28.224 5.435 -40.947 1.00 79.25 385 ILE A N 1
ATOM 2927 C CA . ILE A 1 385 ? 27.804 5.789 -42.312 1.00 79.25 385 ILE A CA 1
ATOM 2928 C C . ILE A 1 385 ? 26.937 7.057 -42.319 1.00 79.25 385 ILE A C 1
ATOM 2930 O O . ILE A 1 385 ? 26.395 7.464 -41.293 1.00 79.25 385 ILE A O 1
ATOM 2934 N N . ALA A 1 386 ? 26.763 7.683 -43.487 1.00 76.19 386 ALA A N 1
ATOM 2935 C CA . ALA A 1 386 ? 26.012 8.936 -43.621 1.00 76.19 386 ALA A CA 1
ATOM 2936 C C . ALA A 1 386 ? 24.565 8.842 -43.093 1.00 76.19 386 ALA A C 1
ATOM 2938 O O . ALA A 1 386 ? 24.058 9.803 -42.517 1.00 76.19 386 ALA A O 1
ATOM 2939 N N . GLU A 1 387 ? 23.905 7.693 -43.254 1.00 66.62 387 GLU A N 1
ATOM 2940 C CA . GLU A 1 387 ? 22.568 7.443 -42.712 1.00 66.62 387 GLU A CA 1
ATOM 2941 C C . GLU A 1 387 ? 22.548 7.454 -41.178 1.00 66.62 387 GLU A C 1
ATOM 2943 O O . GLU A 1 387 ? 21.657 8.067 -40.600 1.00 66.62 387 GLU A O 1
ATOM 2948 N N . GLU A 1 388 ? 23.546 6.859 -40.522 1.00 76.88 388 GLU A N 1
ATOM 2949 C CA . GLU A 1 388 ? 23.682 6.875 -39.058 1.00 76.88 388 GLU A CA 1
ATOM 2950 C C . GLU A 1 388 ? 24.049 8.265 -38.535 1.00 76.88 388 GLU A C 1
ATOM 2952 O O . GLU A 1 388 ? 23.583 8.676 -37.478 1.00 76.88 388 GLU A O 1
ATOM 2957 N N . ILE A 1 389 ? 24.857 9.024 -39.283 1.00 84.88 389 ILE A N 1
ATOM 2958 C CA . ILE A 1 389 ? 25.140 10.428 -38.960 1.00 84.88 389 ILE A CA 1
ATOM 2959 C C . ILE A 1 389 ? 23.869 11.276 -39.075 1.00 84.88 389 ILE A C 1
ATOM 2961 O O . ILE A 1 389 ? 23.618 12.146 -38.240 1.00 84.88 389 ILE A O 1
ATOM 2965 N N . SER A 1 390 ? 23.044 11.012 -40.090 1.00 78.31 390 SER A N 1
ATOM 2966 C CA . SER A 1 390 ? 21.734 11.644 -40.222 1.00 78.31 390 SER A CA 1
ATOM 2967 C C . SER A 1 390 ? 20.802 11.232 -39.082 1.00 78.31 390 SER A C 1
ATOM 2969 O O . SER A 1 390 ? 20.079 12.078 -38.563 1.00 78.31 390 SER A O 1
ATOM 2971 N N . GLU A 1 391 ? 20.836 9.971 -38.655 1.00 74.62 391 GLU A N 1
ATOM 2972 C CA . GLU A 1 391 ? 20.090 9.497 -37.491 1.00 74.62 391 GLU A CA 1
ATOM 2973 C C . GLU A 1 391 ? 20.540 10.219 -36.219 1.00 74.62 391 GLU A C 1
ATOM 2975 O O . GLU A 1 391 ? 19.697 10.840 -35.585 1.00 74.62 391 GLU A O 1
ATOM 2980 N N . LEU A 1 392 ? 21.847 10.276 -35.932 1.00 83.75 392 LEU A N 1
ATOM 2981 C CA . LEU A 1 392 ? 22.421 11.012 -34.797 1.00 83.75 392 LEU A CA 1
ATOM 2982 C C . LEU A 1 392 ? 22.032 12.493 -34.761 1.00 83.75 392 LEU A C 1
ATOM 2984 O O . LEU A 1 392 ? 21.808 13.049 -33.687 1.00 83.75 392 LEU A O 1
ATOM 2988 N N . TYR A 1 393 ? 21.958 13.139 -35.926 1.00 85.06 393 TYR A N 1
ATOM 2989 C CA . TYR A 1 393 ? 21.495 14.522 -36.036 1.00 85.06 393 TYR A CA 1
ATOM 2990 C C . TYR A 1 393 ? 19.990 14.665 -35.747 1.00 85.06 393 TYR A C 1
ATOM 2992 O O . TYR A 1 393 ? 19.550 15.686 -35.225 1.00 85.06 393 TYR A O 1
ATOM 3000 N N . ASN A 1 394 ? 19.189 13.657 -36.088 1.00 73.75 394 ASN A N 1
ATOM 3001 C CA . ASN A 1 394 ? 17.740 13.679 -35.892 1.00 73.75 394 ASN A CA 1
ATOM 3002 C C . ASN A 1 394 ? 17.296 13.048 -34.556 1.00 73.75 394 ASN A C 1
ATOM 3004 O O . ASN A 1 394 ? 16.117 13.148 -34.217 1.00 73.75 394 ASN A O 1
ATOM 3008 N N . THR A 1 395 ? 18.192 12.399 -33.800 1.00 66.62 395 THR A N 1
ATOM 3009 C CA . THR A 1 395 ? 17.868 11.787 -32.504 1.00 66.62 395 THR A CA 1
ATOM 3010 C C . THR A 1 395 ? 17.501 12.863 -31.478 1.00 66.62 395 THR A C 1
ATOM 3012 O O . THR A 1 395 ? 18.316 13.719 -31.120 1.00 66.62 395 THR A O 1
ATOM 3015 N N . CYS A 1 396 ? 16.273 12.795 -30.965 1.00 57.34 396 CYS A N 1
ATOM 3016 C CA . CYS A 1 396 ? 15.846 13.576 -29.810 1.00 57.34 396 CYS A CA 1
ATOM 3017 C C . CYS A 1 396 ? 16.232 12.829 -28.528 1.00 57.34 396 CYS A C 1
ATOM 3019 O O . CYS A 1 396 ? 15.880 11.663 -28.373 1.00 57.34 396 CYS A O 1
ATOM 3021 N N . THR A 1 397 ? 16.935 13.482 -27.607 1.00 54.06 397 THR A N 1
ATOM 3022 C CA . THR A 1 397 ? 17.275 12.917 -26.295 1.00 54.06 397 THR A CA 1
ATOM 3023 C C . THR A 1 397 ? 16.592 13.755 -25.224 1.00 54.06 397 THR A C 1
ATOM 3025 O O . THR A 1 397 ? 17.030 14.867 -24.948 1.00 54.06 397 THR A O 1
ATOM 3028 N N . PHE A 1 398 ? 15.509 13.250 -24.635 1.00 51.56 398 PHE A N 1
ATOM 3029 C CA . PHE A 1 398 ? 14.917 13.831 -23.432 1.00 51.56 398 PHE A CA 1
ATOM 3030 C C . PHE A 1 398 ? 14.626 12.730 -22.414 1.00 51.56 398 PHE A C 1
ATOM 3032 O O . PHE A 1 398 ? 14.274 11.612 -22.787 1.00 51.56 398 PHE A O 1
ATOM 3039 N N . LYS A 1 399 ? 14.828 13.043 -21.131 1.00 50.12 399 LYS A N 1
ATOM 3040 C CA . LYS A 1 399 ? 14.602 12.124 -20.015 1.00 50.12 399 LYS A CA 1
ATOM 3041 C C . LYS A 1 399 ? 13.276 12.475 -19.348 1.00 50.12 399 LYS A C 1
ATOM 3043 O O . LYS A 1 399 ? 13.086 13.609 -18.912 1.00 50.12 399 LYS A O 1
ATOM 3048 N N . LEU A 1 400 ? 12.375 11.505 -19.292 1.00 53.94 400 LEU A N 1
ATOM 3049 C CA . LEU A 1 400 ? 11.178 11.573 -18.464 1.00 53.94 400 LEU A CA 1
ATOM 3050 C C . LEU A 1 400 ? 11.559 11.280 -17.011 1.00 53.94 400 LEU A C 1
ATOM 3052 O O . LEU A 1 400 ? 12.579 10.642 -16.744 1.00 53.94 400 LEU A O 1
ATOM 3056 N N . ASN A 1 401 ? 10.809 11.858 -16.078 1.00 62.38 401 ASN A N 1
ATOM 3057 C CA . ASN A 1 401 ? 11.135 11.803 -14.655 1.00 62.38 401 ASN A CA 1
ATOM 3058 C C . ASN A 1 401 ? 10.057 11.065 -13.858 1.00 62.38 401 ASN A C 1
ATOM 3060 O O . ASN A 1 401 ? 9.530 11.607 -12.884 1.00 62.38 401 ASN A O 1
ATOM 3064 N N . LEU A 1 402 ? 9.713 9.845 -14.268 1.00 60.97 402 LEU A N 1
ATOM 3065 C CA . LEU A 1 402 ? 8.983 8.941 -13.393 1.00 60.97 402 LEU A CA 1
ATOM 3066 C C . LEU A 1 402 ? 9.973 8.228 -12.453 1.00 60.97 402 LEU A C 1
ATOM 3068 O O . LEU A 1 402 ? 11.011 7.745 -12.897 1.00 60.97 402 LEU A O 1
ATOM 3072 N N . PRO A 1 403 ? 9.707 8.180 -11.136 1.00 58.19 403 PRO A N 1
ATOM 3073 C CA . PRO A 1 403 ? 10.511 7.378 -10.216 1.00 58.19 403 PRO A CA 1
ATOM 3074 C C . PRO A 1 403 ? 10.371 5.888 -10.545 1.00 58.19 403 PRO A C 1
ATOM 3076 O O . PRO A 1 403 ? 9.255 5.442 -10.783 1.00 58.19 403 PRO A O 1
ATOM 3079 N N . ASP A 1 404 ? 11.438 5.092 -10.449 1.00 48.09 404 ASP A N 1
ATOM 3080 C CA . ASP A 1 404 ? 11.371 3.648 -10.749 1.00 48.09 404 ASP A CA 1
ATOM 3081 C C . ASP A 1 404 ? 10.333 2.905 -9.883 1.00 48.09 404 ASP A C 1
ATOM 3083 O O . ASP A 1 404 ? 9.650 1.984 -10.336 1.00 48.09 404 ASP A O 1
ATOM 3087 N N . THR A 1 405 ? 10.170 3.310 -8.619 1.00 54.97 405 THR A N 1
ATOM 3088 C CA . THR A 1 405 ? 9.152 2.761 -7.714 1.00 54.97 405 THR A CA 1
ATOM 3089 C C . THR A 1 405 ? 8.651 3.824 -6.742 1.00 54.97 405 THR A C 1
ATOM 3091 O O . THR A 1 405 ? 9.445 4.551 -6.143 1.00 54.97 405 THR A O 1
ATOM 3094 N N . ILE A 1 406 ? 7.331 3.897 -6.557 1.00 61.47 406 ILE A N 1
ATOM 3095 C CA . ILE A 1 406 ? 6.687 4.763 -5.566 1.00 61.47 406 ILE A CA 1
ATOM 3096 C C . ILE A 1 406 ? 5.876 3.904 -4.606 1.00 61.47 406 ILE A C 1
ATOM 3098 O O . ILE A 1 406 ? 4.952 3.209 -5.020 1.00 61.47 406 ILE A O 1
ATOM 3102 N N . MET A 1 407 ? 6.185 3.998 -3.314 1.00 62.94 407 MET A N 1
ATOM 3103 C CA . MET A 1 407 ? 5.391 3.387 -2.255 1.00 62.94 407 MET A CA 1
ATOM 3104 C C . MET A 1 407 ? 4.588 4.459 -1.515 1.00 62.94 407 MET A C 1
ATOM 3106 O O . MET A 1 407 ? 5.149 5.480 -1.119 1.00 62.94 407 MET A O 1
ATOM 3110 N N . THR A 1 408 ? 3.287 4.237 -1.318 1.00 64.69 408 THR A N 1
ATOM 3111 C CA . THR A 1 408 ? 2.423 5.139 -0.536 1.00 64.69 408 THR A CA 1
ATOM 3112 C C . THR A 1 408 ? 1.529 4.372 0.434 1.00 64.69 408 THR A C 1
ATOM 3114 O O . THR A 1 408 ? 1.268 3.182 0.253 1.00 64.69 408 THR A O 1
ATOM 3117 N N . CYS A 1 409 ? 1.030 5.083 1.443 1.00 66.56 409 CYS A N 1
ATOM 3118 C CA . CYS A 1 409 ? 0.164 4.572 2.499 1.00 66.56 409 CYS A CA 1
ATOM 3119 C C . CYS A 1 409 ? -1.145 5.360 2.517 1.00 66.56 409 CYS A C 1
ATOM 3121 O O . CYS A 1 409 ? -1.107 6.586 2.596 1.00 66.56 409 CYS A O 1
ATOM 3123 N N . HIS A 1 410 ? -2.293 4.679 2.535 1.00 60.66 410 HIS A N 1
ATOM 3124 C CA . HIS A 1 410 ? -3.614 5.293 2.771 1.00 60.66 410 HIS A CA 1
ATOM 3125 C C . HIS A 1 410 ? -4.025 6.448 1.836 1.00 60.66 410 HIS A C 1
ATOM 3127 O O . HIS A 1 410 ? -5.016 7.127 2.118 1.00 60.66 410 HIS A O 1
ATOM 3133 N N . GLU A 1 411 ? -3.319 6.692 0.733 1.00 54.00 411 GLU A N 1
ATOM 3134 C CA . GLU A 1 411 ? -3.778 7.656 -0.259 1.00 54.00 411 GLU A CA 1
ATOM 3135 C C . GLU A 1 411 ? -4.719 6.969 -1.249 1.00 54.00 411 GLU A C 1
ATOM 3137 O O . GLU A 1 411 ? -4.406 5.915 -1.798 1.00 54.00 411 GLU A O 1
ATOM 3142 N N . ASP A 1 412 ? -5.860 7.610 -1.525 1.00 59.66 412 ASP A N 1
ATOM 3143 C CA . ASP A 1 412 ? -6.781 7.202 -2.596 1.00 59.66 412 ASP A CA 1
ATOM 3144 C C . ASP A 1 412 ? -6.083 7.179 -3.977 1.00 59.66 412 ASP A C 1
ATOM 3146 O O . ASP A 1 412 ? -6.645 6.656 -4.944 1.00 59.66 412 ASP A O 1
ATOM 3150 N N . SER A 1 413 ? -4.894 7.795 -4.091 1.00 68.88 413 SER A N 1
ATOM 3151 C CA . SER A 1 413 ? -4.058 7.795 -5.290 1.00 68.88 413 SER A CA 1
ATOM 3152 C C . SER A 1 413 ? -2.650 8.375 -5.087 1.00 68.88 413 SER A C 1
ATOM 3154 O O . SER A 1 413 ? -2.512 9.335 -4.337 1.00 68.88 413 SER A O 1
ATOM 3156 N N . VAL A 1 414 ? -1.669 7.935 -5.881 1.00 78.62 414 VAL A N 1
ATOM 3157 C CA . VAL A 1 414 ? -0.335 8.553 -6.052 1.00 78.62 414 VAL A CA 1
ATOM 3158 C C . VAL A 1 414 ? -0.314 9.484 -7.266 1.00 78.62 414 VAL A C 1
ATOM 3160 O O . VAL A 1 414 ? -0.808 9.112 -8.328 1.00 78.62 414 VAL A O 1
ATOM 3163 N N . LEU A 1 415 ? 0.293 10.669 -7.147 1.00 83.94 415 LEU A N 1
ATOM 3164 C CA . LEU A 1 415 ? 0.531 11.569 -8.283 1.00 83.94 415 LEU A CA 1
ATOM 3165 C C . LEU A 1 415 ? 1.768 11.136 -9.086 1.00 83.94 415 LEU A C 1
ATOM 3167 O O . LEU A 1 415 ? 2.874 11.104 -8.551 1.00 83.94 415 LEU A O 1
ATOM 3171 N N . LEU A 1 416 ? 1.583 10.885 -10.379 1.00 82.62 416 LEU A N 1
ATOM 3172 C CA . LEU A 1 416 ? 2.635 10.630 -11.359 1.00 82.62 416 LEU A CA 1
ATOM 3173 C C . LEU A 1 416 ? 2.771 11.838 -12.296 1.00 82.62 416 LEU A C 1
ATOM 3175 O O . LEU A 1 416 ? 1.785 12.269 -12.896 1.00 82.62 416 LEU A O 1
ATOM 3179 N N . GLU A 1 417 ? 3.987 12.372 -12.430 1.00 83.88 417 GLU A N 1
ATOM 3180 C CA . GLU A 1 417 ? 4.302 13.544 -13.260 1.00 83.88 417 GLU A CA 1
ATOM 3181 C C . GLU A 1 417 ? 5.613 13.302 -14.041 1.00 83.88 417 GLU A C 1
ATOM 3183 O O . GLU A 1 417 ? 6.697 13.448 -13.480 1.00 83.88 417 GLU A O 1
ATOM 3188 N N . PRO A 1 418 ? 5.548 12.932 -15.332 1.00 72.81 418 PRO A N 1
ATOM 3189 C CA . PRO A 1 418 ? 6.720 12.587 -16.140 1.00 72.81 418 PRO A CA 1
ATOM 3190 C C . PRO A 1 418 ? 7.475 13.818 -16.668 1.00 72.81 418 PRO A C 1
ATOM 3192 O O . PRO A 1 418 ? 8.575 13.683 -17.204 1.00 72.81 418 PRO A O 1
ATOM 3195 N N . GLY A 1 419 ? 6.892 15.014 -16.522 1.00 69.69 419 GLY A N 1
ATOM 3196 C CA . GLY A 1 419 ? 7.433 16.295 -16.976 1.00 69.69 419 GLY A CA 1
ATOM 3197 C C . GLY A 1 419 ? 6.400 17.155 -17.717 1.00 69.69 419 GLY A C 1
ATOM 3198 O O . GLY A 1 419 ? 5.495 16.647 -18.379 1.00 69.69 419 GLY A O 1
ATOM 3199 N N . ALA A 1 420 ? 6.549 18.475 -17.618 1.00 73.44 420 ALA A N 1
ATOM 3200 C CA . ALA A 1 420 ? 5.601 19.456 -18.144 1.00 73.44 420 ALA A CA 1
ATOM 3201 C C . ALA A 1 420 ? 5.921 19.939 -19.569 1.00 73.44 420 ALA A C 1
ATOM 3203 O O . ALA A 1 420 ? 7.086 20.053 -19.950 1.00 73.44 420 ALA A O 1
ATOM 3204 N N . GLY A 1 421 ? 4.890 20.345 -20.319 1.00 68.50 421 GLY A N 1
ATOM 3205 C CA . GLY A 1 421 ? 5.049 21.105 -21.569 1.00 68.50 421 GLY A CA 1
ATOM 3206 C C . GLY A 1 421 ? 5.160 20.291 -22.864 1.00 68.50 421 GLY A C 1
ATOM 3207 O O . GLY A 1 421 ? 5.503 20.865 -23.901 1.00 68.50 421 GLY A O 1
ATOM 3208 N N . PHE A 1 422 ? 4.842 18.994 -22.835 1.00 78.19 422 PHE A N 1
ATOM 3209 C CA . PHE A 1 422 ? 4.725 18.170 -24.042 1.00 78.19 422 PHE A CA 1
ATOM 3210 C C . PHE A 1 422 ? 3.413 18.475 -24.803 1.00 78.19 422 PHE A C 1
ATOM 3212 O O . PHE A 1 422 ? 2.440 18.970 -24.229 1.00 78.19 422 PHE A O 1
ATOM 3219 N N . LEU A 1 423 ? 3.376 18.222 -26.117 1.00 79.31 423 LEU A N 1
ATOM 3220 C CA . LEU A 1 423 ? 2.164 18.360 -26.941 1.00 79.31 423 LEU A CA 1
ATOM 3221 C C . LEU A 1 423 ? 1.108 17.298 -26.633 1.00 79.31 423 LEU A C 1
ATOM 3223 O O . LEU A 1 423 ? -0.084 17.588 -26.758 1.00 79.31 423 LEU A O 1
ATOM 3227 N N . SER A 1 424 ? 1.529 16.083 -26.285 1.00 81.06 424 SER A N 1
ATOM 3228 C CA . SER A 1 424 ? 0.629 14.992 -25.911 1.00 81.06 424 SER A CA 1
ATOM 3229 C C . SER A 1 424 ? 1.249 14.092 -24.856 1.00 81.06 424 SER A C 1
ATOM 3231 O O . SER A 1 424 ? 2.468 13.947 -24.793 1.00 81.06 424 SER A O 1
ATOM 3233 N N . TYR A 1 425 ? 0.364 13.485 -24.073 1.00 86.94 425 TYR A N 1
ATOM 3234 C CA . TYR A 1 425 ? 0.630 12.463 -23.074 1.00 86.94 425 TYR A CA 1
ATOM 3235 C C . TYR A 1 425 ? -0.323 11.307 -23.375 1.00 86.94 425 TYR A C 1
ATOM 3237 O O . TYR A 1 425 ? -1.484 11.557 -23.697 1.00 86.94 425 TYR A O 1
ATOM 3245 N N . GLU A 1 426 ? 0.151 10.075 -23.284 1.00 84.75 426 GLU A N 1
ATOM 3246 C CA . GLU A 1 426 ? -0.633 8.855 -23.469 1.00 84.75 426 GLU A CA 1
ATOM 3247 C C . GLU A 1 426 ? -0.204 7.855 -22.395 1.00 84.75 426 GLU A C 1
ATOM 3249 O O . GLU A 1 426 ? 0.859 7.236 -22.467 1.00 84.75 426 GLU A O 1
ATOM 3254 N N . TRP A 1 427 ? -1.016 7.728 -21.352 1.00 82.00 427 TRP A N 1
ATOM 3255 C CA . TRP A 1 427 ? -0.750 6.823 -20.242 1.00 82.00 427 TRP A CA 1
ATOM 3256 C C . TRP A 1 427 ? -1.207 5.398 -20.559 1.00 82.00 427 TRP A C 1
ATOM 3258 O O . TRP A 1 427 ? -2.187 5.176 -21.266 1.00 82.00 427 TRP A O 1
ATOM 3268 N N . SER A 1 428 ? -0.562 4.419 -19.931 1.00 72.56 428 SER A N 1
ATOM 3269 C CA . SER A 1 428 ? -0.967 3.000 -19.884 1.00 72.56 428 SER A CA 1
ATOM 3270 C C . SER A 1 428 ? -2.434 2.765 -19.491 1.00 72.56 428 SER A C 1
ATOM 3272 O O . SER A 1 428 ? -3.044 1.782 -19.906 1.00 72.56 428 SER A O 1
ATOM 3274 N N . THR A 1 429 ? -3.030 3.690 -18.737 1.00 73.00 429 THR A N 1
ATOM 3275 C CA . THR A 1 429 ? -4.449 3.687 -18.346 1.00 73.00 429 THR A CA 1
ATOM 3276 C C . THR A 1 429 ? -5.392 4.212 -19.437 1.00 73.00 429 THR A C 1
ATOM 3278 O O . THR A 1 429 ? -6.613 4.116 -19.296 1.00 73.00 429 THR A O 1
ATOM 3281 N N . GLY A 1 430 ? -4.847 4.787 -20.512 1.00 73.81 430 GLY A N 1
ATOM 3282 C CA . GLY A 1 430 ? -5.567 5.526 -21.549 1.00 73.81 430 GLY A CA 1
ATOM 3283 C C . GLY A 1 430 ? -5.855 6.992 -21.204 1.00 73.81 430 GLY A C 1
ATOM 3284 O O . GLY A 1 430 ? -6.614 7.636 -21.928 1.00 73.81 430 GLY A O 1
ATOM 3285 N N . ASP A 1 431 ? -5.310 7.518 -20.099 1.00 85.69 431 ASP A N 1
ATOM 3286 C CA . ASP A 1 431 ? -5.378 8.952 -19.786 1.00 85.69 431 ASP A CA 1
ATOM 3287 C C . ASP A 1 431 ? -4.446 9.754 -20.712 1.00 85.69 431 ASP A C 1
ATOM 3289 O O . ASP A 1 431 ? -3.412 9.254 -21.151 1.00 85.69 431 ASP A O 1
ATOM 3293 N N . THR A 1 432 ? -4.795 11.008 -20.989 1.00 90.25 432 THR A N 1
ATOM 3294 C CA . THR A 1 432 ? -4.021 11.910 -21.853 1.00 90.25 432 THR A CA 1
ATOM 3295 C C . THR A 1 432 ? -3.629 13.217 -21.164 1.00 90.25 432 THR A C 1
ATOM 3297 O O . THR A 1 432 ? -3.268 14.195 -21.828 1.00 90.25 432 THR A O 1
ATOM 3300 N N . THR A 1 433 ? -3.790 13.309 -19.842 1.00 89.69 433 THR A N 1
ATOM 3301 C CA . THR A 1 433 ? -3.369 14.481 -19.069 1.00 89.69 433 THR A CA 1
ATOM 3302 C C . THR A 1 433 ? -1.876 14.459 -18.755 1.00 89.69 433 THR A C 1
ATOM 3304 O O . THR A 1 433 ? -1.242 13.413 -18.703 1.00 89.69 433 THR A O 1
ATOM 3307 N N . GLU A 1 434 ? -1.315 15.640 -18.499 1.00 86.06 434 GLU A N 1
ATOM 3308 C CA . GLU A 1 434 ? 0.094 15.834 -18.120 1.00 86.06 434 GLU A CA 1
ATOM 3309 C C . GLU A 1 434 ? 0.492 15.107 -16.827 1.00 86.06 434 GLU A C 1
ATOM 3311 O O . GLU A 1 434 ? 1.642 14.719 -16.657 1.00 86.06 434 GLU A O 1
ATOM 3316 N N . ILE A 1 435 ? -0.475 14.885 -15.937 1.00 87.38 435 ILE A N 1
ATOM 3317 C CA . ILE A 1 435 ? -0.319 14.146 -14.684 1.00 87.38 435 ILE A CA 1
ATOM 3318 C C . ILE A 1 435 ? -1.302 12.978 -14.627 1.00 87.38 435 ILE A C 1
ATOM 3320 O O . ILE A 1 435 ? -2.382 13.071 -15.211 1.00 87.38 435 ILE A O 1
ATOM 3324 N N . LEU A 1 436 ? -0.977 11.929 -13.872 1.00 88.62 436 LEU A N 1
ATOM 3325 C CA . LEU A 1 436 ? -1.875 10.804 -13.593 1.00 88.62 436 LEU A CA 1
ATOM 3326 C C . LEU A 1 436 ? -1.982 10.557 -12.085 1.00 88.62 436 LEU A C 1
ATOM 3328 O O . LEU A 1 436 ? -0.995 10.630 -11.364 1.00 88.62 436 LEU A O 1
ATOM 3332 N N . TYR A 1 437 ? -3.183 10.230 -11.610 1.00 85.56 437 TYR A N 1
ATOM 3333 C CA . TYR A 1 437 ? -3.406 9.753 -10.245 1.00 85.56 437 TYR A CA 1
ATOM 3334 C C . TYR A 1 437 ? -3.548 8.226 -10.257 1.00 85.56 437 TYR A C 1
ATOM 3336 O O . TYR A 1 437 ? -4.615 7.713 -10.600 1.00 85.56 437 TYR A O 1
ATOM 3344 N N . ALA A 1 438 ? -2.483 7.508 -9.901 1.00 78.94 438 ALA A N 1
ATOM 3345 C CA . ALA A 1 438 ? -2.457 6.050 -9.810 1.00 78.94 438 ALA A CA 1
ATOM 3346 C C . ALA A 1 438 ? -3.231 5.577 -8.574 1.00 78.94 438 ALA A C 1
ATOM 3348 O O . ALA A 1 438 ? -2.893 5.964 -7.461 1.00 78.94 438 ALA A O 1
ATOM 3349 N N . LYS A 1 439 ? -4.280 4.771 -8.766 1.00 75.62 439 LYS A N 1
ATOM 3350 C CA . LYS A 1 439 ? -5.214 4.344 -7.697 1.00 75.62 439 LYS A CA 1
ATOM 3351 C C . LYS A 1 439 ? -5.071 2.885 -7.292 1.00 75.62 439 LYS A C 1
ATOM 3353 O O . LYS A 1 439 ? -5.664 2.458 -6.308 1.00 75.62 439 LYS A O 1
ATOM 3358 N N . GLU A 1 440 ? -4.330 2.124 -8.081 1.00 67.31 440 GLU A N 1
ATOM 3359 C CA . GLU A 1 440 ? -4.134 0.692 -7.905 1.00 67.31 440 GLU A CA 1
ATOM 3360 C C . GLU A 1 440 ? -2.637 0.388 -7.960 1.00 67.31 440 GLU A C 1
ATOM 3362 O O . GLU A 1 440 ? -1.889 1.084 -8.655 1.00 67.31 440 GLU A O 1
ATOM 3367 N N . THR A 1 441 ? -2.210 -0.637 -7.223 1.00 65.75 441 THR A N 1
ATOM 3368 C CA . THR A 1 441 ? -0.841 -1.154 -7.305 1.00 65.75 441 THR A CA 1
ATOM 3369 C C . THR A 1 441 ? -0.592 -1.736 -8.695 1.00 65.75 441 THR A C 1
ATOM 3371 O O . THR A 1 441 ? -1.429 -2.475 -9.212 1.00 65.75 441 THR A O 1
ATOM 3374 N N . GLY A 1 442 ? 0.547 -1.406 -9.300 1.00 56.16 442 GLY A N 1
ATOM 3375 C CA . GLY A 1 442 ? 0.917 -1.890 -10.627 1.00 56.16 442 GLY A CA 1
ATOM 3376 C C . GLY A 1 442 ? 1.902 -0.979 -11.352 1.00 56.16 442 GLY A C 1
ATOM 3377 O O . GLY A 1 442 ? 2.263 0.097 -10.873 1.00 56.16 442 GLY A O 1
ATOM 3378 N N . THR A 1 443 ? 2.335 -1.419 -12.531 1.00 62.75 443 THR A N 1
ATOM 3379 C CA . THR A 1 443 ? 3.225 -0.645 -13.403 1.00 62.75 443 THR A CA 1
ATOM 3380 C C . THR A 1 443 ? 2.425 0.334 -14.253 1.00 62.75 443 THR A C 1
ATOM 3382 O O . THR A 1 443 ? 1.524 -0.063 -14.992 1.00 62.75 443 THR A O 1
ATOM 3385 N N . TYR A 1 444 ? 2.801 1.607 -14.201 1.00 67.69 444 TYR A N 1
ATOM 3386 C CA . TYR A 1 444 ? 2.262 2.673 -15.035 1.00 67.69 444 TYR A CA 1
ATOM 3387 C C . TYR A 1 444 ? 3.353 3.154 -15.977 1.00 67.69 444 TYR A C 1
ATOM 3389 O O . TYR A 1 444 ? 4.456 3.454 -15.535 1.00 67.69 444 TYR A O 1
ATOM 3397 N N . TYR A 1 445 ? 3.047 3.275 -17.264 1.00 70.94 445 TYR A N 1
ATOM 3398 C CA . TYR A 1 445 ? 3.925 3.938 -18.228 1.00 70.94 445 TYR A CA 1
ATOM 3399 C C . TYR A 1 445 ? 3.208 5.085 -18.936 1.00 70.94 445 TYR A C 1
ATOM 3401 O O . TYR A 1 445 ? 1.972 5.124 -18.968 1.00 70.94 445 TYR A O 1
ATOM 3409 N N . VAL A 1 446 ? 3.986 6.007 -19.495 1.00 75.75 446 VAL A N 1
ATOM 3410 C CA . VAL A 1 446 ? 3.509 7.148 -20.281 1.00 75.75 446 VAL A CA 1
ATOM 3411 C C . VAL A 1 446 ? 4.360 7.325 -21.527 1.00 75.75 446 VAL A C 1
ATOM 3413 O O . VAL A 1 446 ? 5.583 7.268 -21.450 1.00 75.75 446 VAL A O 1
ATOM 3416 N N . ASP A 1 447 ? 3.702 7.542 -22.660 1.00 75.69 447 ASP A N 1
ATOM 3417 C CA . ASP A 1 447 ? 4.303 8.023 -23.903 1.00 75.69 447 ASP A CA 1
ATOM 3418 C C . ASP A 1 447 ? 4.007 9.522 -24.023 1.00 75.69 447 ASP A C 1
ATOM 3420 O O . ASP A 1 447 ? 2.857 9.948 -23.881 1.00 75.69 447 ASP A O 1
ATOM 3424 N N . VAL A 1 448 ? 5.028 10.346 -24.242 1.00 73.12 448 VAL A N 1
ATOM 3425 C CA . VAL A 1 448 ? 4.844 11.785 -24.458 1.00 73.12 448 VAL A CA 1
ATOM 3426 C C . VAL A 1 448 ? 5.433 12.216 -25.787 1.00 73.12 448 VAL A C 1
ATOM 3428 O O . VAL A 1 448 ? 6.452 11.691 -26.226 1.00 73.12 448 VAL A O 1
ATOM 3431 N N . THR A 1 449 ? 4.824 13.224 -26.413 1.00 72.50 449 THR A N 1
ATOM 3432 C CA . THR A 1 449 ? 5.324 13.826 -27.658 1.00 72.50 449 THR A CA 1
ATOM 3433 C C . THR A 1 449 ? 5.551 15.321 -27.485 1.00 72.50 449 THR A C 1
ATOM 3435 O O . THR A 1 449 ? 4.650 16.021 -27.033 1.00 72.50 449 THR A O 1
ATOM 3438 N N . ASP A 1 450 ? 6.715 15.848 -27.865 1.00 68.88 450 ASP A N 1
ATOM 3439 C CA . ASP A 1 450 ? 7.029 17.282 -27.774 1.00 68.88 450 ASP A CA 1
ATOM 3440 C C . ASP A 1 450 ? 6.496 18.113 -28.968 1.00 68.88 450 ASP A C 1
ATOM 3442 O O . ASP A 1 450 ? 5.889 17.596 -29.907 1.00 68.88 450 ASP A O 1
ATOM 3446 N N . VAL A 1 451 ? 6.753 19.431 -28.954 1.00 58.16 451 VAL A N 1
ATOM 3447 C CA . VAL A 1 451 ? 6.368 20.380 -30.025 1.00 58.16 451 VAL A CA 1
ATOM 3448 C C . VAL A 1 451 ? 7.009 20.107 -31.385 1.00 58.16 451 VAL A C 1
ATOM 3450 O O . VAL A 1 451 ? 6.472 20.523 -32.416 1.00 58.16 451 VAL A O 1
ATOM 3453 N N . ASN A 1 452 ? 8.123 19.384 -31.401 1.00 52.47 452 ASN A N 1
ATOM 3454 C CA . ASN A 1 452 ? 8.873 19.038 -32.599 1.00 52.47 452 ASN A CA 1
ATOM 3455 C C . ASN A 1 452 ? 8.531 17.630 -33.122 1.00 52.47 452 ASN A C 1
ATOM 3457 O O . ASN A 1 452 ? 9.013 17.252 -34.190 1.00 52.47 452 ASN A O 1
ATOM 3461 N N . GLY A 1 453 ? 7.657 16.889 -32.427 1.00 54.94 453 GLY A N 1
ATOM 3462 C CA . GLY A 1 453 ? 7.235 15.535 -32.791 1.00 54.94 453 GLY A CA 1
ATOM 3463 C C . GLY A 1 453 ? 8.143 14.422 -32.256 1.00 54.94 453 GLY A C 1
ATOM 3464 O O . GLY A 1 453 ? 8.040 13.293 -32.731 1.00 54.94 453 GLY A O 1
ATOM 3465 N N . CYS A 1 454 ? 9.029 14.725 -31.305 1.00 59.97 454 CYS A N 1
ATOM 3466 C CA . CYS A 1 454 ? 9.874 13.752 -30.617 1.00 59.97 454 CYS A CA 1
ATOM 3467 C C . CYS A 1 454 ? 9.063 12.992 -29.560 1.00 59.97 454 CYS A C 1
ATOM 3469 O O . CYS A 1 454 ? 8.338 13.626 -28.797 1.00 59.97 454 CYS A O 1
ATOM 3471 N N . THR A 1 455 ? 9.225 11.669 -29.473 1.00 63.91 455 THR A N 1
ATOM 3472 C CA . THR A 1 455 ? 8.518 10.805 -28.510 1.00 63.91 455 THR A CA 1
ATOM 3473 C C . THR A 1 455 ? 9.464 10.198 -27.474 1.00 63.91 455 THR A C 1
ATOM 3475 O O . THR A 1 455 ? 10.582 9.830 -27.836 1.00 63.91 455 THR A O 1
ATOM 3478 N N . ALA A 1 456 ? 9.019 10.024 -26.227 1.00 56.47 456 ALA A N 1
ATOM 3479 C CA . ALA A 1 456 ? 9.713 9.207 -25.226 1.00 56.47 456 ALA A CA 1
ATOM 3480 C C . ALA A 1 456 ? 8.714 8.460 -24.349 1.00 56.47 456 ALA A C 1
ATOM 3482 O O . ALA A 1 456 ? 7.588 8.916 -24.157 1.00 56.47 456 ALA A O 1
ATOM 3483 N N . ILE A 1 457 ? 9.168 7.328 -23.811 1.00 64.50 457 ILE A N 1
ATOM 3484 C CA . ILE A 1 457 ? 8.394 6.455 -22.933 1.00 64.50 457 ILE A CA 1
ATOM 3485 C C . ILE A 1 457 ? 9.137 6.303 -21.611 1.00 64.50 457 ILE A C 1
ATOM 3487 O O . ILE A 1 457 ? 10.361 6.168 -21.608 1.00 64.50 457 ILE A O 1
ATOM 3491 N N . ASP A 1 458 ? 8.395 6.315 -20.511 1.00 57.31 458 ASP A N 1
ATOM 3492 C CA . ASP A 1 458 ? 8.913 6.059 -19.167 1.00 57.31 458 ASP A CA 1
ATOM 3493 C C . ASP A 1 458 ? 7.883 5.316 -18.328 1.00 57.31 458 ASP A C 1
ATOM 3495 O O . ASP A 1 458 ? 6.685 5.356 -18.630 1.00 57.31 458 ASP A O 1
ATOM 3499 N N . SER A 1 459 ? 8.347 4.616 -17.297 1.00 68.31 459 SER A N 1
ATOM 3500 C CA . SER A 1 459 ? 7.523 3.739 -16.473 1.00 68.31 459 SER A CA 1
ATOM 3501 C C . SER A 1 459 ? 7.882 3.811 -14.998 1.00 68.31 459 SER A C 1
ATOM 3503 O O . SER A 1 459 ? 9.038 3.979 -14.638 1.00 68.31 459 SER A O 1
ATOM 3505 N N . THR A 1 460 ? 6.888 3.594 -14.145 1.00 65.81 460 THR A N 1
ATOM 3506 C CA . THR A 1 460 ? 7.024 3.521 -12.692 1.00 65.81 460 THR A CA 1
ATOM 3507 C C . THR A 1 460 ? 6.177 2.388 -12.140 1.00 65.81 460 THR A C 1
ATOM 3509 O O . THR A 1 460 ? 5.057 2.159 -12.605 1.00 65.81 460 THR A O 1
ATOM 3512 N N . TYR A 1 461 ? 6.688 1.685 -11.134 1.00 60.25 461 TYR A N 1
ATOM 3513 C CA . TYR A 1 461 ? 5.878 0.770 -10.339 1.00 60.25 461 TYR A CA 1
ATOM 3514 C C . TYR A 1 461 ? 5.283 1.502 -9.132 1.00 60.25 461 TYR A C 1
ATOM 3516 O O . TYR A 1 461 ? 6.009 2.026 -8.285 1.00 60.25 461 TYR A O 1
ATOM 3524 N N . VAL A 1 462 ? 3.956 1.534 -9.028 1.00 66.75 462 VAL A N 1
ATOM 3525 C CA . VAL A 1 462 ? 3.256 2.114 -7.877 1.00 66.75 462 VAL A CA 1
ATOM 3526 C C . VAL A 1 462 ? 2.837 0.992 -6.939 1.00 66.75 462 VAL A C 1
ATOM 3528 O O . VAL A 1 462 ? 2.112 0.089 -7.345 1.00 66.75 462 VAL A O 1
ATOM 3531 N N . ASN A 1 463 ? 3.256 1.075 -5.677 1.00 66.56 463 ASN A N 1
ATOM 3532 C CA . ASN A 1 463 ? 2.867 0.166 -4.607 1.00 66.56 463 ASN A CA 1
ATOM 3533 C C . ASN A 1 463 ? 2.042 0.910 -3.545 1.00 66.56 463 ASN A C 1
ATOM 3535 O O . ASN A 1 463 ? 2.583 1.657 -2.726 1.00 66.56 463 ASN A O 1
ATOM 3539 N N . ILE A 1 464 ? 0.721 0.725 -3.561 1.00 69.31 464 ILE A N 1
ATOM 3540 C CA . ILE A 1 464 ? -0.181 1.286 -2.548 1.00 69.31 464 ILE A CA 1
ATOM 3541 C C . ILE A 1 464 ? -0.351 0.246 -1.442 1.00 69.31 464 ILE A C 1
ATOM 3543 O O . ILE A 1 464 ? -1.046 -0.757 -1.617 1.00 69.31 464 ILE A O 1
ATOM 3547 N N . ILE A 1 465 ? 0.266 0.495 -0.287 1.00 67.94 465 ILE A N 1
ATOM 3548 C CA . ILE A 1 465 ? 0.142 -0.380 0.876 1.00 67.94 465 ILE A CA 1
ATOM 3549 C C . ILE A 1 465 ? -1.091 0.029 1.679 1.00 67.94 465 ILE A C 1
ATOM 3551 O O . ILE A 1 465 ? -1.198 1.148 2.188 1.00 67.94 465 ILE A O 1
ATOM 3555 N N . ASN A 1 466 ? -2.003 -0.928 1.849 1.00 65.00 466 ASN A N 1
ATOM 3556 C CA . ASN A 1 466 ? -3.116 -0.818 2.781 1.00 65.00 466 ASN A CA 1
ATOM 3557 C C . ASN A 1 466 ? -2.804 -1.658 4.019 1.00 65.00 466 ASN A C 1
ATOM 3559 O O . ASN A 1 466 ? -2.891 -2.886 3.977 1.00 65.00 466 ASN A O 1
ATOM 3563 N N . VAL A 1 467 ? -2.446 -0.998 5.121 1.00 72.12 467 VAL A N 1
ATOM 3564 C CA . VAL A 1 467 ? -2.268 -1.656 6.420 1.00 72.12 467 VAL A CA 1
ATOM 3565 C C . VAL A 1 467 ? -3.550 -1.499 7.214 1.00 72.12 467 VAL A C 1
ATOM 3567 O O . VAL A 1 467 ? -4.014 -0.382 7.426 1.00 72.12 467 VAL A O 1
ATOM 3570 N N . TYR A 1 468 ? -4.129 -2.615 7.644 1.00 78.00 468 TYR A N 1
ATOM 3571 C CA . TYR A 1 468 ? -5.176 -2.598 8.654 1.00 78.00 468 TYR A CA 1
ATOM 3572 C C . TYR A 1 468 ? -5.117 -3.848 9.529 1.00 78.00 468 TYR A C 1
ATOM 3574 O O . TYR A 1 468 ? -4.735 -4.929 9.072 1.00 78.00 468 TYR A O 1
ATOM 3582 N N . ILE A 1 469 ? -5.502 -3.693 10.787 1.00 85.69 469 ILE A N 1
ATOM 3583 C CA . ILE A 1 469 ? -5.696 -4.762 11.758 1.00 85.69 469 ILE A CA 1
ATOM 3584 C C . ILE A 1 469 ? -7.116 -5.308 11.554 1.00 85.69 469 ILE A C 1
ATOM 3586 O O . ILE A 1 469 ? -8.087 -4.551 11.532 1.00 85.69 469 ILE A O 1
ATOM 3590 N N . GLU A 1 470 ? -7.262 -6.623 11.375 1.00 87.81 470 GLU A N 1
ATOM 3591 C CA . GLU A 1 470 ? -8.565 -7.247 11.087 1.00 87.81 470 GLU A CA 1
ATOM 3592 C C . GLU A 1 470 ? -9.564 -7.067 12.235 1.00 87.81 470 GLU A C 1
ATOM 3594 O O . GLU A 1 470 ? -10.774 -6.933 12.025 1.00 87.81 470 GLU A O 1
ATOM 3599 N N . GLN A 1 471 ? -9.062 -7.077 13.466 1.00 89.81 471 GLN A N 1
ATOM 3600 C CA . GLN A 1 471 ? -9.855 -6.852 14.660 1.00 89.81 471 GLN A CA 1
ATOM 3601 C C . GLN A 1 471 ? -10.048 -5.348 14.843 1.00 89.81 471 GLN A C 1
ATOM 3603 O O . GLN A 1 471 ? -9.099 -4.610 15.084 1.00 89.81 471 GLN A O 1
ATOM 3608 N N . GLY A 1 472 ? -11.301 -4.901 14.779 1.00 85.81 472 GLY A N 1
ATOM 3609 C CA . GLY A 1 472 ? -11.666 -3.558 15.219 1.00 85.81 472 GLY A CA 1
ATOM 3610 C C . GLY A 1 472 ? -11.667 -3.431 16.745 1.00 85.81 472 GLY A C 1
ATOM 3611 O O . GLY A 1 472 ? -11.512 -4.416 17.477 1.00 85.81 472 GLY A O 1
ATOM 3612 N N . ASP A 1 473 ? -11.914 -2.214 17.230 1.00 91.62 473 ASP A N 1
ATOM 3613 C CA . ASP A 1 473 ? -12.027 -1.925 18.661 1.00 91.62 473 ASP A CA 1
ATOM 3614 C C . ASP A 1 473 ? -12.994 -2.895 19.358 1.00 91.62 473 ASP A C 1
ATOM 3616 O O . ASP A 1 473 ? -14.186 -2.965 19.044 1.00 91.62 473 ASP A O 1
ATOM 3620 N N . THR A 1 474 ? -12.471 -3.653 20.322 1.00 89.56 474 THR A N 1
ATOM 3621 C CA . THR A 1 474 ? -13.184 -4.768 20.961 1.00 89.56 474 THR A CA 1
ATOM 3622 C C . THR A 1 474 ? -12.988 -4.729 22.473 1.00 89.56 474 THR A C 1
ATOM 3624 O O . THR A 1 474 ? -11.966 -4.258 22.969 1.00 89.56 474 THR A O 1
ATOM 3627 N N . ALA A 1 475 ? -13.983 -5.208 23.225 1.00 89.94 475 ALA A N 1
ATOM 3628 C CA . ALA A 1 475 ? -13.883 -5.392 24.668 1.00 89.94 475 ALA A CA 1
ATOM 3629 C C . ALA A 1 475 ? -13.675 -6.871 25.025 1.00 89.94 475 ALA A C 1
ATOM 3631 O O . ALA A 1 475 ? -14.415 -7.725 24.535 1.00 89.94 475 ALA A O 1
ATOM 3632 N N . ILE A 1 476 ? -12.718 -7.157 25.908 1.00 91.19 476 ILE A N 1
ATOM 3633 C CA . ILE A 1 476 ? -12.430 -8.501 26.436 1.00 91.19 476 ILE A CA 1
ATOM 3634 C C . ILE A 1 476 ? -12.498 -8.503 27.967 1.00 91.19 476 ILE A C 1
ATOM 3636 O O . ILE A 1 476 ? -12.328 -7.452 28.594 1.00 91.19 476 ILE A O 1
ATOM 3640 N N . LEU A 1 477 ? -12.752 -9.665 28.581 1.00 89.62 477 LEU A N 1
ATOM 3641 C CA . LEU A 1 477 ? -12.669 -9.785 30.037 1.00 89.62 477 LEU A CA 1
ATOM 3642 C C . LEU A 1 477 ? -11.206 -9.780 30.487 1.00 89.62 477 LEU A C 1
ATOM 3644 O O . LEU A 1 477 ? -10.322 -10.265 29.783 1.00 89.62 477 LEU A O 1
ATOM 3648 N N . ILE A 1 478 ? -10.942 -9.244 31.676 1.00 88.44 478 ILE A N 1
ATOM 3649 C CA . ILE A 1 478 ? -9.603 -9.281 32.264 1.00 88.44 478 ILE A CA 1
ATOM 3650 C C . ILE A 1 478 ? -9.084 -10.726 32.349 1.00 88.44 478 ILE A C 1
ATOM 3652 O O . ILE A 1 478 ? -9.751 -11.619 32.870 1.00 88.44 478 ILE A O 1
ATOM 3656 N N . GLY A 1 479 ? -7.875 -10.945 31.826 1.00 86.38 479 GLY A N 1
ATOM 3657 C CA . GLY A 1 479 ? -7.245 -12.264 31.740 1.00 86.38 479 GLY A CA 1
ATOM 3658 C C . GLY A 1 479 ? -7.562 -13.055 30.466 1.00 86.38 479 GLY A C 1
ATOM 3659 O O . GLY A 1 479 ? -6.885 -14.055 30.224 1.00 86.38 479 GLY A O 1
ATOM 3660 N N . ASP A 1 480 ? -8.516 -12.609 29.643 1.00 92.06 480 ASP A N 1
ATOM 3661 C CA . ASP A 1 480 ? -8.732 -13.176 28.311 1.00 92.06 480 ASP A CA 1
ATOM 3662 C C . ASP A 1 480 ? -7.644 -12.709 27.335 1.00 92.06 480 ASP A C 1
ATOM 3664 O O . ASP A 1 480 ? -7.051 -11.635 27.473 1.00 92.06 480 ASP A O 1
ATOM 3668 N N . SER A 1 481 ? -7.403 -13.528 26.314 1.00 92.94 481 SER A N 1
ATOM 3669 C CA . SER A 1 481 ? -6.487 -13.217 25.220 1.00 92.94 481 SER A CA 1
ATOM 3670 C C . SER A 1 481 ? -7.257 -12.964 23.928 1.00 92.94 481 SER A C 1
ATOM 3672 O O . SER A 1 481 ? -8.281 -13.601 23.675 1.00 92.94 481 SER A O 1
ATOM 3674 N N . ILE A 1 482 ? -6.729 -12.081 23.084 1.00 94.44 482 ILE A N 1
ATOM 3675 C CA . ILE A 1 482 ? -7.205 -11.863 21.716 1.00 94.44 482 ILE A CA 1
ATOM 3676 C C . ILE A 1 482 ? -6.021 -11.911 20.752 1.00 94.44 482 ILE A C 1
ATOM 3678 O O . ILE A 1 482 ? -4.924 -11.453 21.074 1.00 94.44 482 ILE A O 1
ATOM 3682 N N . GLU A 1 483 ? -6.244 -12.504 19.587 1.00 94.94 483 GLU A N 1
ATOM 3683 C CA . GLU A 1 483 ? -5.303 -12.481 18.474 1.00 94.94 483 GLU A CA 1
ATOM 3684 C C . GLU A 1 483 ? -5.598 -11.259 17.600 1.00 94.94 483 GLU A C 1
ATOM 3686 O O . GLU A 1 483 ? -6.749 -11.034 17.223 1.00 94.94 483 GLU A O 1
ATOM 3691 N N . LEU A 1 484 ? -4.566 -10.462 17.331 1.00 92.19 484 LEU A N 1
ATOM 3692 C CA . LEU A 1 484 ? -4.585 -9.326 16.419 1.00 92.19 484 LEU A CA 1
ATOM 3693 C C . LEU A 1 484 ? -3.817 -9.722 15.161 1.00 92.19 484 LEU A C 1
ATOM 3695 O O . LEU A 1 484 ? -2.632 -10.035 15.260 1.00 92.19 484 LEU A O 1
ATOM 3699 N N . SER A 1 485 ? -4.474 -9.717 14.009 1.00 88.62 485 SER A N 1
ATOM 3700 C CA . SER A 1 485 ? -3.917 -10.108 12.712 1.00 88.62 485 SER A CA 1
ATOM 3701 C C . SER A 1 485 ? -3.950 -8.942 11.733 1.00 88.62 485 SER A C 1
ATOM 3703 O O . SER A 1 485 ? -4.866 -8.118 11.748 1.00 88.62 485 SER A O 1
ATOM 3705 N N . LEU A 1 486 ? -2.943 -8.873 10.866 1.00 82.12 486 LEU A N 1
ATOM 3706 C CA . LEU A 1 486 ? -2.970 -7.989 9.706 1.00 82.12 486 LEU A CA 1
ATOM 3707 C C . LEU A 1 486 ? -3.949 -8.514 8.650 1.00 82.12 486 LEU A C 1
ATOM 3709 O O . LEU A 1 486 ? -3.990 -9.712 8.368 1.00 82.12 486 LEU A O 1
ATOM 3713 N N . GLY A 1 487 ? -4.714 -7.599 8.058 1.00 65.56 487 GLY A N 1
ATOM 3714 C CA . GLY A 1 487 ? -5.652 -7.887 6.984 1.00 65.56 487 GLY A CA 1
ATOM 3715 C C . GLY A 1 487 ? -4.991 -8.240 5.656 1.00 65.56 487 GLY A C 1
ATOM 3716 O O . GLY A 1 487 ? -3.817 -7.972 5.403 1.00 65.56 487 GLY A O 1
ATOM 3717 N N . THR A 1 488 ? -5.781 -8.840 4.766 1.00 52.19 488 THR A N 1
ATOM 3718 C CA . THR A 1 488 ? -5.322 -9.546 3.557 1.00 52.19 488 THR A CA 1
ATOM 3719 C C . THR A 1 488 ? -4.723 -8.665 2.451 1.00 52.19 488 THR A C 1
ATOM 3721 O O . THR A 1 488 ? -4.494 -9.155 1.351 1.00 52.19 488 THR A O 1
ATOM 3724 N N . THR A 1 489 ? -4.496 -7.376 2.693 1.00 51.12 489 THR A N 1
ATOM 3725 C CA . THR A 1 489 ? -3.858 -6.441 1.747 1.00 51.12 489 THR A CA 1
ATOM 3726 C C . THR A 1 489 ? -2.340 -6.349 1.914 1.00 51.12 489 THR A C 1
ATOM 3728 O O . THR A 1 489 ? -1.705 -5.564 1.222 1.00 51.12 489 THR A O 1
ATOM 3731 N N . TYR A 1 490 ? -1.754 -7.167 2.795 1.00 48.53 490 TYR A N 1
ATOM 3732 C CA . TYR A 1 490 ? -0.306 -7.418 2.839 1.00 48.53 490 TYR A CA 1
ATOM 3733 C C . TYR A 1 490 ? 0.167 -8.361 1.719 1.00 48.53 490 TYR A C 1
ATOM 3735 O O . TYR A 1 490 ? 1.346 -8.415 1.385 1.00 48.53 490 TYR A O 1
ATOM 3743 N N . TYR A 1 491 ? -0.753 -9.127 1.140 1.00 49.72 491 TYR A N 1
ATOM 3744 C CA . TYR A 1 491 ? -0.425 -10.135 0.152 1.00 49.72 491 TYR A CA 1
ATOM 3745 C C . TYR A 1 491 ? -0.460 -9.505 -1.241 1.00 49.72 491 TYR A C 1
ATOM 3747 O O . TYR A 1 491 ? -1.516 -9.074 -1.701 1.00 49.72 491 TYR A O 1
ATOM 3755 N N . ASN A 1 492 ? 0.666 -9.538 -1.958 1.00 54.41 492 ASN A N 1
ATOM 3756 C CA . ASN A 1 492 ? 0.727 -9.268 -3.405 1.00 54.41 492 ASN A CA 1
ATOM 3757 C C . ASN A 1 492 ? -0.025 -10.328 -4.243 1.00 54.41 492 ASN A C 1
ATOM 3759 O O . ASN A 1 492 ? 0.165 -10.431 -5.449 1.00 54.41 492 ASN A O 1
ATOM 3763 N N . HIS A 1 493 ? -0.875 -11.138 -3.607 1.00 61.69 493 HIS A N 1
ATOM 3764 C CA . HIS A 1 493 ? -1.635 -12.215 -4.213 1.00 61.69 493 HIS A CA 1
ATOM 3765 C C . HIS A 1 493 ? -2.987 -12.411 -3.486 1.00 61.69 493 HIS A C 1
ATOM 3767 O O . HIS A 1 493 ? -3.093 -12.190 -2.276 1.00 61.69 493 HIS A O 1
ATOM 3773 N N . PRO A 1 494 ? -4.059 -12.856 -4.169 1.00 62.41 494 PRO A N 1
ATOM 3774 C CA . PRO A 1 494 ? -5.380 -13.012 -3.548 1.00 62.41 494 PRO A CA 1
ATOM 3775 C C . PRO A 1 494 ? -5.502 -14.312 -2.732 1.00 62.41 494 PRO A C 1
ATOM 3777 O O . PRO A 1 494 ? -5.406 -15.398 -3.300 1.00 62.41 494 PRO A O 1
ATOM 3780 N N . LEU A 1 495 ? -5.844 -14.265 -1.434 1.00 57.16 495 LEU A N 1
ATOM 3781 C CA . LEU A 1 495 ? -6.039 -15.482 -0.603 1.00 57.16 495 LEU A CA 1
ATOM 3782 C C . LEU A 1 495 ? -7.080 -16.478 -1.156 1.00 57.16 495 LEU A C 1
ATOM 3784 O O . LEU A 1 495 ? -7.060 -17.664 -0.830 1.00 57.16 495 LEU A O 1
ATOM 3788 N N . SER A 1 496 ? -8.001 -16.002 -1.994 1.00 71.12 496 SER A N 1
ATOM 3789 C CA . SER A 1 496 ? -8.945 -16.825 -2.743 1.00 71.12 496 SER A CA 1
ATOM 3790 C C . SER A 1 496 ? -9.052 -16.292 -4.163 1.00 71.12 496 SER A C 1
ATOM 3792 O O . SER A 1 496 ? -9.567 -15.194 -4.375 1.00 71.12 496 SER A O 1
ATOM 3794 N N . LEU A 1 497 ? -8.636 -17.099 -5.134 1.00 82.38 497 LEU A N 1
ATOM 3795 C CA . LEU A 1 497 ? -8.679 -16.754 -6.548 1.00 82.38 497 LEU A CA 1
ATOM 3796 C C . LEU A 1 497 ? -9.626 -17.704 -7.290 1.00 82.38 497 LEU A C 1
ATOM 3798 O O . LEU A 1 497 ? -9.484 -18.925 -7.232 1.00 82.38 497 LEU A O 1
ATOM 3802 N N . ASN A 1 498 ? -10.633 -17.147 -7.968 1.00 84.94 498 ASN A N 1
ATOM 3803 C CA . ASN A 1 498 ? -11.605 -17.954 -8.703 1.00 84.94 498 ASN A CA 1
ATOM 3804 C C . ASN A 1 498 ? -10.903 -18.727 -9.825 1.00 84.94 498 ASN A C 1
ATOM 3806 O O . ASN A 1 498 ? -10.179 -18.139 -10.619 1.00 84.94 498 ASN A O 1
ATOM 3810 N N . GLY A 1 499 ? -11.137 -20.035 -9.896 1.00 87.94 499 GLY A N 1
ATOM 3811 C CA . GLY A 1 499 ? -10.463 -20.899 -10.858 1.00 87.94 499 GLY A CA 1
ATOM 3812 C C . GLY A 1 499 ? -9.118 -21.449 -10.382 1.00 87.94 499 GLY A C 1
ATOM 3813 O O . GLY A 1 499 ? -8.563 -22.279 -11.095 1.00 87.94 499 GLY A O 1
ATOM 3814 N N . PHE A 1 500 ? -8.641 -21.104 -9.180 1.00 93.31 500 PHE A N 1
ATOM 3815 C CA . PHE A 1 500 ? -7.353 -21.550 -8.641 1.00 93.31 500 PHE A CA 1
ATOM 3816 C C . PHE A 1 500 ? -7.462 -22.061 -7.197 1.00 93.31 500 PHE A C 1
ATOM 3818 O O . PHE A 1 500 ? -8.382 -21.723 -6.455 1.00 93.31 500 PHE A O 1
ATOM 3825 N N . SER A 1 501 ? -6.512 -22.903 -6.795 1.00 91.56 501 SER A N 1
ATOM 3826 C CA . SER A 1 501 ? -6.348 -23.413 -5.432 1.00 91.56 501 SER A CA 1
ATOM 3827 C C . SER A 1 501 ? -4.959 -23.054 -4.914 1.00 91.56 501 SER A C 1
ATOM 3829 O O . SER A 1 501 ? -3.961 -23.483 -5.489 1.00 91.56 501 SER A O 1
ATOM 3831 N N . TYR A 1 502 ? -4.893 -22.300 -3.818 1.00 91.06 502 TYR A N 1
ATOM 3832 C CA . TYR A 1 502 ? -3.630 -21.906 -3.187 1.00 91.06 502 TYR A CA 1
ATOM 3833 C C . TYR A 1 502 ? -2.840 -23.127 -2.696 1.00 91.06 502 TYR A C 1
ATOM 3835 O O . TYR A 1 502 ? -3.426 -24.027 -2.087 1.00 91.06 502 TYR A O 1
ATOM 3843 N N . GLN A 1 503 ? -1.538 -23.168 -2.984 1.00 91.44 503 GLN A N 1
ATOM 3844 C CA . GLN A 1 503 ? -0.650 -24.295 -2.667 1.00 91.44 503 GLN A CA 1
ATOM 3845 C C . GLN A 1 503 ? 0.403 -23.967 -1.603 1.00 91.44 503 GLN A C 1
ATOM 3847 O O . GLN A 1 503 ? 0.924 -24.886 -0.972 1.00 91.44 503 GLN A O 1
ATOM 3852 N N . GLY A 1 504 ? 0.676 -22.686 -1.353 1.00 84.19 504 GLY A N 1
ATOM 3853 C CA . GLY A 1 504 ? 1.631 -22.238 -0.343 1.00 84.19 504 GLY A CA 1
ATOM 3854 C C . GLY A 1 504 ? 2.640 -21.235 -0.889 1.00 84.19 504 GLY A C 1
ATOM 3855 O O . GLY A 1 504 ? 2.540 -20.793 -2.033 1.00 84.19 504 GLY A O 1
ATOM 3856 N N . GLU A 1 505 ? 3.619 -20.924 -0.047 1.00 85.06 505 GLU A N 1
ATOM 3857 C CA . GLU A 1 505 ? 4.679 -19.951 -0.300 1.00 85.06 505 GLU A CA 1
ATOM 3858 C C . GLU A 1 505 ? 6.052 -20.645 -0.287 1.00 85.06 505 GLU A C 1
ATOM 3860 O O . GLU A 1 505 ? 6.302 -21.522 0.551 1.00 85.06 505 GLU A O 1
ATOM 3865 N N . LEU A 1 506 ? 6.947 -20.238 -1.189 1.00 79.31 506 LEU A N 1
ATOM 3866 C CA . LEU A 1 506 ? 8.358 -20.634 -1.218 1.00 79.31 506 LEU A CA 1
ATOM 3867 C C . LEU A 1 506 ? 9.208 -19.419 -1.617 1.00 79.31 506 LEU A C 1
ATOM 3869 O O . LEU A 1 506 ? 8.911 -18.758 -2.598 1.00 79.31 506 LEU A O 1
ATOM 3873 N N . ASN A 1 507 ? 10.267 -19.115 -0.858 1.00 69.19 507 ASN A N 1
ATOM 3874 C CA . ASN A 1 507 ? 11.170 -17.976 -1.110 1.00 69.19 507 ASN A CA 1
ATOM 3875 C C . ASN A 1 507 ? 10.472 -16.603 -1.272 1.00 69.19 507 ASN A C 1
ATOM 3877 O O . ASN A 1 507 ? 11.022 -15.713 -1.910 1.00 69.19 507 ASN A O 1
ATOM 3881 N N . GLY A 1 508 ? 9.291 -16.410 -0.674 1.00 65.94 508 GLY A N 1
ATOM 3882 C CA . GLY A 1 508 ? 8.492 -15.185 -0.808 1.00 65.94 508 GLY A CA 1
ATOM 3883 C C . GLY A 1 508 ? 7.538 -15.171 -2.009 1.00 65.94 508 GLY A C 1
ATOM 3884 O O . GLY A 1 508 ? 6.678 -14.295 -2.082 1.00 65.94 508 GLY A O 1
ATOM 3885 N N . HIS A 1 509 ? 7.643 -16.147 -2.912 1.00 78.31 509 HIS A N 1
ATOM 3886 C CA . HIS A 1 509 ? 6.729 -16.342 -4.034 1.00 78.31 509 HIS A CA 1
ATOM 3887 C C . HIS A 1 509 ? 5.493 -17.121 -3.576 1.00 78.31 509 HIS A C 1
ATOM 3889 O O . HIS A 1 509 ? 5.586 -18.021 -2.732 1.00 78.31 509 HIS A O 1
ATOM 3895 N N . ASN A 1 510 ? 4.330 -16.800 -4.143 1.00 86.69 510 ASN A N 1
ATOM 3896 C CA . ASN A 1 510 ? 3.057 -17.433 -3.795 1.00 86.69 510 ASN A CA 1
ATOM 3897 C C . ASN A 1 510 ? 2.483 -18.225 -4.963 1.00 86.69 510 ASN A C 1
ATOM 3899 O O . ASN A 1 510 ? 2.317 -17.702 -6.064 1.00 86.69 510 ASN A O 1
ATOM 3903 N N . TYR A 1 511 ? 2.115 -19.479 -4.695 1.00 92.00 511 TYR A N 1
ATOM 3904 C CA . TYR A 1 511 ? 1.832 -20.445 -5.749 1.00 92.00 511 TYR A CA 1
ATOM 3905 C C . TYR A 1 511 ? 0.407 -20.985 -5.696 1.00 92.00 511 TYR A C 1
ATOM 3907 O O . TYR A 1 511 ? -0.141 -21.326 -4.639 1.00 92.00 511 TYR A O 1
ATOM 3915 N N . TYR A 1 512 ? -0.185 -21.116 -6.877 1.00 94.19 512 TYR A N 1
ATOM 3916 C CA . TYR A 1 512 ? -1.553 -21.565 -7.077 1.00 94.19 512 TYR A CA 1
ATOM 3917 C C . TYR A 1 512 ? -1.610 -22.599 -8.193 1.00 94.19 512 TYR A C 1
ATOM 3919 O O . TYR A 1 512 ? -1.056 -22.391 -9.266 1.00 94.19 512 TYR A O 1
ATOM 3927 N N . ILE A 1 513 ? -2.365 -23.677 -7.990 1.00 95.19 513 ILE A N 1
ATOM 3928 C CA . ILE A 1 513 ? -2.712 -24.607 -9.070 1.00 95.19 513 ILE A CA 1
ATOM 3929 C C . ILE A 1 513 ? -4.094 -24.248 -9.615 1.00 95.19 513 ILE A C 1
ATOM 3931 O O . ILE A 1 513 ? -5.047 -24.036 -8.860 1.00 95.19 513 ILE A O 1
ATOM 3935 N N . SER A 1 514 ? -4.218 -24.166 -10.932 1.00 95.50 514 SER A N 1
ATOM 3936 C CA . SER A 1 514 ? -5.517 -24.018 -11.598 1.00 95.50 514 SER A CA 1
ATOM 3937 C C . SER A 1 514 ? -6.475 -25.176 -11.266 1.00 95.50 514 SER A C 1
ATOM 3939 O O . SER A 1 514 ? -6.083 -26.306 -10.980 1.00 95.50 514 SER A O 1
ATOM 3941 N N . THR A 1 515 ? -7.775 -24.894 -11.303 1.00 93.69 515 THR A N 1
ATOM 3942 C CA . THR A 1 515 ? -8.861 -25.873 -11.089 1.00 93.69 515 THR A CA 1
ATOM 3943 C C . THR A 1 515 ? -9.489 -26.356 -12.396 1.00 93.69 515 THR A C 1
ATOM 3945 O O . THR A 1 515 ? -10.263 -27.315 -12.383 1.00 93.69 515 THR A O 1
ATOM 3948 N N . ASN A 1 516 ? -9.108 -25.751 -13.525 1.00 92.50 516 ASN A N 1
ATOM 3949 C CA . ASN A 1 516 ? -9.467 -26.159 -14.880 1.00 92.50 516 ASN A CA 1
ATOM 3950 C C . ASN A 1 516 ? -8.205 -26.216 -15.750 1.00 92.50 516 ASN A C 1
ATOM 3952 O O . ASN A 1 516 ? -7.238 -25.513 -15.483 1.00 92.50 516 ASN A O 1
ATOM 3956 N N . SER A 1 517 ? -8.233 -27.038 -16.797 1.00 94.38 517 SER A N 1
ATOM 3957 C CA . SER A 1 517 ? -7.145 -27.141 -17.769 1.00 94.38 517 SER A CA 1
ATOM 3958 C C . SER A 1 517 ? -7.336 -26.180 -18.946 1.00 94.38 517 SER A C 1
ATOM 3960 O O . SER A 1 517 ? -8.438 -26.122 -19.498 1.00 94.38 517 SER A O 1
ATOM 3962 N N . GLU A 1 518 ? -6.264 -25.531 -19.395 1.00 95.50 518 GLU A N 1
ATOM 3963 C CA . GLU A 1 518 ? -6.253 -24.555 -20.496 1.00 95.50 518 GLU A CA 1
ATOM 3964 C C . GLU A 1 518 ? -5.125 -24.858 -21.501 1.00 95.50 518 GLU A C 1
ATOM 3966 O O . GLU A 1 518 ? -4.234 -25.675 -21.233 1.00 95.50 518 GLU A O 1
ATOM 3971 N N . TYR A 1 519 ? -5.182 -24.237 -22.685 1.00 96.00 519 TYR A N 1
ATOM 3972 C CA . TYR A 1 519 ? -4.026 -24.185 -23.584 1.00 96.00 519 TYR A CA 1
ATOM 3973 C C . TYR A 1 519 ? -2.954 -23.289 -22.965 1.00 96.00 519 TYR A C 1
ATOM 3975 O O . TYR A 1 519 ? -3.291 -22.344 -22.260 1.00 96.00 519 TYR A O 1
ATOM 3983 N N . TRP A 1 520 ? -1.676 -23.539 -23.251 1.00 96.25 520 TRP A N 1
ATOM 3984 C CA . TRP A 1 520 ? -0.582 -22.801 -22.610 1.00 96.25 520 TRP A CA 1
ATOM 3985 C C . TRP A 1 520 ? -0.688 -21.273 -22.787 1.00 96.25 520 TRP A C 1
ATOM 3987 O O . TRP A 1 520 ? -0.514 -20.528 -21.829 1.00 96.25 520 TRP A O 1
ATOM 3997 N N . ILE A 1 521 ? -1.066 -20.801 -23.982 1.00 91.81 521 ILE A N 1
ATOM 3998 C CA . ILE A 1 521 ? -1.240 -19.364 -24.271 1.00 91.81 521 ILE A CA 1
ATOM 3999 C C . ILE A 1 521 ? -2.380 -18.755 -23.441 1.00 91.81 521 ILE A C 1
ATOM 4001 O O . ILE A 1 521 ? -2.240 -17.654 -22.908 1.00 91.81 521 ILE A O 1
ATOM 4005 N N . ASP A 1 522 ? -3.500 -19.471 -23.320 1.00 93.12 522 ASP A N 1
ATOM 4006 C CA . ASP A 1 522 ? -4.637 -19.026 -22.511 1.00 93.12 522 ASP A CA 1
ATOM 4007 C C . ASP A 1 522 ? -4.255 -19.029 -21.027 1.00 93.12 522 ASP A C 1
ATOM 4009 O O . ASP A 1 522 ? -4.489 -18.042 -20.342 1.00 93.12 522 ASP A O 1
ATOM 4013 N N . ALA A 1 523 ? -3.560 -20.073 -20.565 1.00 93.56 523 ALA A N 1
ATOM 4014 C CA . ALA A 1 523 ? -3.054 -20.183 -19.202 1.00 93.56 523 ALA A CA 1
ATOM 4015 C C . ALA A 1 523 ? -2.118 -19.017 -18.841 1.00 93.56 523 ALA A C 1
ATOM 4017 O O . ALA A 1 523 ? -2.287 -18.404 -17.786 1.00 93.56 523 ALA A O 1
ATOM 4018 N N . LYS A 1 524 ? -1.187 -18.656 -19.739 1.00 92.75 524 LYS A N 1
ATOM 4019 C CA . LYS A 1 524 ? -0.326 -17.471 -19.604 1.00 92.75 524 LYS A CA 1
ATOM 4020 C C . LYS A 1 524 ? -1.158 -16.201 -19.460 1.00 92.75 524 LYS A C 1
ATOM 4022 O O . LYS A 1 524 ? -0.987 -15.472 -18.487 1.00 92.75 524 LYS A O 1
ATOM 4027 N N . SER A 1 525 ? -2.096 -15.972 -20.379 1.00 85.19 525 SER A N 1
ATOM 4028 C CA . SER A 1 525 ? -2.962 -14.790 -20.337 1.00 85.19 525 SER A CA 1
ATOM 4029 C C . SER A 1 525 ? -3.829 -14.748 -19.075 1.00 85.19 525 SER A C 1
ATOM 4031 O O . SER A 1 525 ? -4.040 -13.670 -18.519 1.00 85.19 525 SER A O 1
ATOM 4033 N N . THR A 1 526 ? -4.313 -15.898 -18.602 1.00 86.69 526 THR A N 1
ATOM 4034 C CA . THR A 1 526 ? -5.091 -16.009 -17.368 1.00 86.69 526 THR A CA 1
ATOM 4035 C C . THR A 1 526 ? -4.237 -15.628 -16.161 1.00 86.69 526 THR A C 1
ATOM 4037 O O . THR A 1 526 ? -4.698 -14.827 -15.347 1.00 86.69 526 THR A O 1
ATOM 4040 N N . CYS A 1 527 ? -2.998 -16.126 -16.063 1.00 86.69 527 CYS A N 1
ATOM 4041 C CA . CYS A 1 527 ? -2.067 -15.744 -14.998 1.00 86.69 527 CYS A CA 1
ATOM 4042 C C . CYS A 1 527 ? -1.760 -14.237 -15.005 1.00 86.69 527 CYS A C 1
ATOM 4044 O O . CYS A 1 527 ? -1.875 -13.578 -13.972 1.00 86.69 527 CYS A O 1
ATOM 4046 N N . GLU A 1 528 ? -1.473 -13.674 -16.179 1.00 81.25 528 GLU A N 1
ATOM 4047 C CA . GLU A 1 528 ? -1.173 -12.244 -16.338 1.00 81.25 528 GLU A CA 1
ATOM 4048 C C . GLU A 1 528 ? -2.371 -11.357 -15.979 1.00 81.25 528 GLU A C 1
ATOM 4050 O O . GLU A 1 528 ? -2.217 -10.314 -15.346 1.00 81.25 528 GLU A O 1
ATOM 4055 N N . SER A 1 529 ? -3.593 -11.788 -16.314 1.00 77.19 529 SER A N 1
ATOM 4056 C CA . SER A 1 529 ? -4.817 -11.027 -16.024 1.00 77.19 529 SER A CA 1
ATOM 4057 C C . SER A 1 529 ? -5.113 -10.856 -14.532 1.00 77.19 529 SER A C 1
ATOM 4059 O O . SER A 1 529 ? -5.895 -9.981 -14.158 1.00 77.19 529 SER A O 1
ATOM 4061 N N . VAL A 1 530 ? -4.511 -11.695 -13.685 1.00 74.62 530 VAL A N 1
ATOM 4062 C CA . VAL A 1 530 ? -4.675 -11.659 -12.227 1.00 74.62 530 VAL A CA 1
ATOM 4063 C C . VAL A 1 530 ? -3.443 -11.103 -11.514 1.00 74.62 530 VAL A C 1
ATOM 4065 O O . VAL A 1 530 ? -3.415 -11.120 -10.287 1.00 74.62 530 VAL A O 1
ATOM 4068 N N . GLY A 1 531 ? -2.463 -10.585 -12.266 1.00 71.00 531 GLY A N 1
ATOM 4069 C CA . GLY A 1 531 ? -1.267 -9.928 -11.737 1.00 71.00 531 GLY A CA 1
ATOM 4070 C C . GLY A 1 531 ? -0.099 -10.859 -11.400 1.00 71.00 531 GLY A C 1
ATOM 4071 O O . GLY A 1 531 ? 0.822 -10.412 -10.728 1.00 71.00 531 GLY A O 1
ATOM 4072 N N . GLY A 1 532 ? -0.133 -12.124 -11.829 1.00 84.75 532 GLY A N 1
ATOM 4073 C CA . GLY A 1 532 ? 0.997 -13.054 -11.708 1.00 84.75 532 GLY A CA 1
ATOM 4074 C C . GLY A 1 532 ? 1.450 -13.572 -13.074 1.00 84.75 532 GLY A C 1
ATOM 4075 O O . GLY A 1 532 ? 1.087 -13.021 -14.113 1.00 84.75 532 GLY A O 1
ATOM 4076 N N . HIS A 1 533 ? 2.218 -14.654 -13.103 1.00 92.44 533 HIS A N 1
ATOM 4077 C CA . HIS A 1 533 ? 2.678 -15.287 -14.343 1.00 92.44 533 HIS A CA 1
ATOM 4078 C C . HIS A 1 533 ? 2.617 -16.815 -14.248 1.00 92.44 533 HIS A C 1
ATOM 4080 O O . HIS A 1 533 ? 2.344 -17.392 -13.194 1.00 92.44 533 HIS A O 1
ATOM 4086 N N . LEU A 1 534 ? 2.793 -17.500 -15.384 1.00 96.06 534 LEU A N 1
ATOM 4087 C CA . LEU A 1 534 ? 3.059 -18.937 -15.335 1.00 96.06 534 LEU A CA 1
ATOM 4088 C C . LEU A 1 534 ? 4.374 -19.165 -14.604 1.00 96.06 534 LEU A C 1
ATOM 4090 O O . LEU A 1 534 ? 5.345 -18.456 -14.862 1.00 96.06 534 LEU A O 1
ATOM 4094 N N . ILE A 1 535 ? 4.378 -20.175 -13.743 1.00 94.94 535 ILE A N 1
ATOM 4095 C CA . ILE A 1 535 ? 5.498 -20.450 -12.854 1.00 94.94 535 ILE A CA 1
ATOM 4096 C C . ILE A 1 535 ? 6.843 -20.532 -13.572 1.00 94.94 535 ILE A C 1
ATOM 4098 O O . ILE A 1 535 ? 6.959 -21.183 -14.620 1.00 94.94 535 ILE A O 1
ATOM 4102 N N . THR A 1 536 ? 7.860 -19.938 -12.973 1.00 93.12 536 THR A N 1
ATOM 4103 C CA . THR A 1 536 ? 9.252 -20.153 -13.338 1.00 93.12 536 THR A CA 1
ATOM 4104 C C . THR A 1 536 ? 9.943 -21.040 -12.301 1.00 93.12 536 THR A C 1
ATOM 4106 O O . THR A 1 536 ? 9.405 -21.324 -11.234 1.00 93.12 536 THR A O 1
ATOM 4109 N N . ILE A 1 537 ? 11.052 -21.681 -12.678 1.00 91.56 537 ILE A N 1
ATOM 4110 C CA . ILE A 1 537 ? 11.728 -22.649 -11.801 1.00 91.56 537 ILE A CA 1
ATOM 4111 C C . ILE A 1 537 ? 13.229 -22.410 -11.846 1.00 91.56 537 ILE A C 1
ATOM 4113 O O . ILE A 1 537 ? 13.926 -22.847 -12.768 1.00 91.56 537 ILE A O 1
ATOM 4117 N N . GLU A 1 538 ? 13.751 -21.789 -10.799 1.00 85.69 538 GLU A N 1
ATOM 4118 C CA . GLU A 1 538 ? 15.150 -21.378 -10.728 1.00 85.69 538 GLU A CA 1
ATOM 4119 C C . GLU A 1 538 ? 16.070 -22.465 -10.162 1.00 85.69 538 GLU A C 1
ATOM 4121 O O . GLU A 1 538 ? 17.292 -22.414 -10.326 1.00 85.69 538 GLU A O 1
ATOM 4126 N N . ASN A 1 539 ? 15.523 -23.449 -9.441 1.00 81.31 539 ASN A N 1
ATOM 4127 C CA . ASN A 1 539 ? 16.329 -24.463 -8.762 1.00 81.31 539 ASN A CA 1
ATOM 4128 C C . ASN A 1 539 ? 15.560 -25.758 -8.430 1.00 81.31 539 ASN A C 1
ATOM 4130 O O . ASN A 1 539 ? 14.344 -25.872 -8.566 1.00 81.31 539 ASN A O 1
ATOM 4134 N N . GLN A 1 540 ? 16.295 -26.764 -7.940 1.00 89.81 540 GLN A N 1
ATOM 4135 C CA . GLN A 1 540 ? 15.734 -28.074 -7.583 1.00 89.81 540 GLN A CA 1
ATOM 4136 C C . GLN A 1 540 ? 14.705 -28.018 -6.445 1.00 89.81 540 GLN A C 1
ATOM 4138 O O . GLN A 1 540 ? 13.787 -28.833 -6.433 1.00 89.81 540 GLN A O 1
ATOM 4143 N N . ILE A 1 541 ? 14.860 -27.103 -5.483 1.00 89.12 541 ILE A N 1
ATOM 4144 C CA . ILE A 1 541 ? 13.947 -27.003 -4.333 1.00 89.12 541 ILE A CA 1
ATOM 4145 C C . ILE A 1 541 ? 12.571 -26.551 -4.818 1.00 89.12 541 ILE A C 1
ATOM 4147 O O . ILE A 1 541 ? 11.562 -27.145 -4.447 1.00 89.12 541 ILE A O 1
ATOM 4151 N N . GLU A 1 542 ? 12.547 -25.547 -5.686 1.00 90.31 542 GLU A N 1
ATOM 4152 C CA . GLU A 1 542 ? 11.329 -25.060 -6.320 1.00 90.31 542 GLU A CA 1
ATOM 4153 C C . GLU A 1 542 ? 10.693 -26.118 -7.218 1.00 90.31 542 GLU A C 1
ATOM 4155 O O . GLU A 1 542 ? 9.513 -26.417 -7.065 1.00 90.31 542 GLU A O 1
ATOM 4160 N N . ASN A 1 543 ? 11.480 -26.814 -8.046 1.00 93.69 543 ASN A N 1
ATOM 4161 C CA . ASN A 1 543 ? 10.963 -27.929 -8.842 1.00 93.69 543 ASN A CA 1
ATOM 4162 C C . ASN A 1 543 ? 10.261 -28.996 -7.976 1.00 93.69 543 ASN A C 1
ATOM 4164 O O . ASN A 1 543 ? 9.218 -29.527 -8.359 1.00 93.69 543 ASN A O 1
ATOM 4168 N N . ASP A 1 544 ? 10.839 -29.342 -6.823 1.00 93.50 544 ASP A N 1
ATOM 4169 C CA . ASP A 1 544 ? 10.263 -30.321 -5.893 1.00 93.50 544 ASP A CA 1
ATOM 4170 C C . ASP A 1 544 ? 8.990 -29.789 -5.208 1.00 93.50 544 ASP A C 1
ATOM 4172 O O . ASP A 1 544 ? 8.064 -30.560 -4.942 1.00 93.50 544 ASP A O 1
ATOM 4176 N N . PHE A 1 545 ? 8.920 -28.480 -4.948 1.00 92.81 545 PHE A N 1
ATOM 4177 C CA . PHE A 1 545 ? 7.737 -27.816 -4.398 1.00 92.81 545 PHE A CA 1
ATOM 4178 C C . PHE A 1 545 ? 6.564 -27.848 -5.386 1.00 92.81 545 PHE A C 1
ATOM 4180 O O . PHE A 1 545 ? 5.466 -28.275 -5.025 1.00 92.81 545 PHE A O 1
ATOM 4187 N N . VAL A 1 546 ? 6.823 -27.515 -6.653 1.00 93.38 546 VAL A N 1
ATOM 4188 C CA . VAL A 1 546 ? 5.844 -27.572 -7.752 1.00 93.38 546 VAL A CA 1
ATOM 4189 C C . VAL A 1 546 ? 5.350 -28.995 -7.993 1.00 93.38 546 VAL A C 1
ATOM 4191 O O . VAL A 1 546 ? 4.150 -29.224 -8.142 1.00 93.38 546 VAL A O 1
ATOM 4194 N N . LEU A 1 547 ? 6.247 -29.984 -7.926 1.00 93.44 547 LEU A N 1
ATOM 4195 C CA . LEU A 1 547 ? 5.874 -31.399 -7.981 1.00 93.44 547 LEU A CA 1
ATOM 4196 C C . LEU A 1 547 ? 4.902 -31.794 -6.851 1.00 93.44 547 LEU A C 1
ATOM 4198 O O . LEU A 1 547 ? 4.067 -32.682 -7.029 1.00 93.44 547 LEU A O 1
ATOM 4202 N N . GLY A 1 548 ? 4.973 -31.136 -5.692 1.00 90.81 548 GLY A N 1
ATOM 4203 C CA . GLY A 1 548 ? 4.033 -31.329 -4.586 1.00 90.81 548 GLY A CA 1
ATOM 4204 C C . GLY A 1 548 ? 2.595 -30.886 -4.893 1.00 90.81 548 GLY A C 1
ATOM 4205 O O . GLY A 1 548 ? 1.666 -31.402 -4.271 1.00 90.81 548 GLY A O 1
ATOM 4206 N N . MET A 1 549 ? 2.402 -29.996 -5.873 1.00 90.06 549 MET A N 1
ATOM 4207 C CA . MET A 1 549 ? 1.101 -29.435 -6.285 1.00 90.06 549 MET A CA 1
ATOM 4208 C C . MET A 1 549 ? 0.346 -30.318 -7.286 1.00 90.06 549 MET A C 1
ATOM 4210 O O . MET A 1 549 ? -0.720 -29.946 -7.779 1.00 90.06 549 MET A O 1
ATOM 4214 N N . TYR A 1 550 ? 0.919 -31.474 -7.630 1.00 84.88 550 TYR A N 1
ATOM 4215 C CA . TYR A 1 550 ? 0.489 -32.305 -8.745 1.00 84.88 550 TYR A CA 1
ATOM 4216 C C . TYR A 1 550 ? -1.000 -32.708 -8.647 1.00 84.88 550 TYR A C 1
ATOM 4218 O O . TYR A 1 550 ? -1.376 -33.470 -7.748 1.00 84.88 550 TYR A O 1
ATOM 4226 N N . PRO A 1 551 ? -1.862 -32.286 -9.596 1.00 79.44 551 PRO A N 1
ATOM 4227 C CA . PRO A 1 551 ? -3.304 -32.536 -9.530 1.00 79.44 551 PRO A CA 1
ATOM 4228 C C . PRO A 1 551 ? -3.705 -33.954 -9.977 1.00 79.44 551 PRO A C 1
ATOM 4230 O O . PRO A 1 551 ? -4.890 -34.288 -10.007 1.00 79.44 551 PRO A O 1
ATOM 4233 N N . GLY A 1 552 ? -2.740 -34.811 -10.329 1.00 80.12 552 GLY A N 1
ATOM 4234 C CA . GLY A 1 552 ? -2.985 -36.132 -10.917 1.00 80.12 552 GLY A CA 1
ATOM 4235 C C . GLY A 1 552 ? -2.804 -36.190 -12.441 1.00 80.12 552 GLY A C 1
ATOM 4236 O O . GLY A 1 552 ? -3.037 -37.250 -13.024 1.00 80.12 552 GLY A O 1
ATOM 4237 N N . SER A 1 553 ? -2.387 -35.088 -13.069 1.00 86.88 553 SER A N 1
ATOM 4238 C CA . SER A 1 553 ? -2.026 -34.966 -14.489 1.00 86.88 553 SER A CA 1
ATOM 4239 C C . SER A 1 553 ? -0.862 -33.987 -14.667 1.00 86.88 553 SER A C 1
ATOM 4241 O O . SER A 1 553 ? -0.582 -33.216 -13.752 1.00 86.88 553 SER A O 1
ATOM 4243 N N . ASP A 1 554 ? -0.213 -34.024 -15.831 1.00 92.69 554 ASP A N 1
ATOM 4244 C CA . ASP A 1 554 ? 0.860 -33.097 -16.215 1.00 92.69 554 ASP A CA 1
ATOM 4245 C C . ASP A 1 554 ? 0.388 -31.631 -16.106 1.00 92.69 554 ASP A C 1
ATOM 4247 O O . ASP A 1 554 ? -0.825 -31.357 -16.164 1.00 92.69 554 ASP A O 1
ATOM 4251 N N . ILE A 1 555 ? 1.333 -30.719 -15.849 1.00 95.44 555 ILE A N 1
ATOM 4252 C CA . ILE A 1 555 ? 1.052 -29.301 -15.589 1.00 95.44 555 ILE A CA 1
ATOM 4253 C C . ILE A 1 555 ? 1.899 -28.369 -16.453 1.00 95.44 555 ILE A C 1
ATOM 4255 O O . ILE A 1 555 ? 3.085 -28.617 -16.635 1.00 95.44 555 ILE A O 1
ATOM 4259 N N . TRP A 1 556 ? 1.332 -27.261 -16.925 1.00 97.75 556 TRP A N 1
ATOM 4260 C CA . TRP A 1 556 ? 2.088 -26.210 -17.598 1.00 97.75 556 TRP A CA 1
ATOM 4261 C C . TRP A 1 556 ? 2.959 -25.412 -16.637 1.00 97.75 556 TRP A C 1
ATOM 4263 O O . TRP A 1 556 ? 2.507 -25.013 -15.558 1.00 97.75 556 TRP A O 1
ATOM 4273 N N . ILE A 1 557 ? 4.178 -25.132 -17.100 1.00 96.75 557 ILE A N 1
ATOM 4274 C CA . ILE A 1 557 ? 5.112 -24.174 -16.508 1.00 96.75 557 ILE A CA 1
ATOM 4275 C C . ILE A 1 557 ? 5.448 -23.084 -17.532 1.00 96.75 557 ILE A C 1
ATOM 4277 O O . ILE A 1 557 ? 5.223 -23.253 -18.729 1.00 96.75 557 ILE A O 1
ATOM 4281 N N . GLY A 1 558 ? 5.987 -21.959 -17.077 1.00 95.94 558 GLY A N 1
ATOM 4282 C CA . GLY A 1 558 ? 6.243 -20.762 -17.878 1.00 95.94 558 GLY A CA 1
ATOM 4283 C C . GLY A 1 558 ? 7.444 -20.837 -18.823 1.00 95.94 558 GLY A C 1
ATOM 4284 O O . GLY A 1 558 ? 7.860 -19.804 -19.334 1.00 95.94 558 GLY A O 1
ATOM 4285 N N . LEU A 1 559 ? 8.028 -22.016 -19.049 1.00 95.62 559 LEU A N 1
ATOM 4286 C CA . LEU A 1 559 ? 9.157 -22.184 -19.964 1.00 95.62 559 LEU A CA 1
ATOM 4287 C C . LEU A 1 559 ? 8.659 -22.457 -21.388 1.00 95.62 559 LEU A C 1
ATOM 4289 O O . LEU A 1 559 ? 7.844 -23.359 -21.608 1.00 95.62 559 LEU A O 1
ATOM 4293 N N . THR A 1 560 ? 9.178 -21.719 -22.362 1.00 93.69 560 THR A N 1
ATOM 4294 C CA . THR A 1 560 ? 8.810 -21.866 -23.775 1.00 93.69 560 THR A CA 1
ATOM 4295 C C . THR A 1 560 ? 9.981 -21.516 -24.682 1.00 93.69 560 THR A C 1
ATOM 4297 O O . THR A 1 560 ? 10.802 -20.666 -24.347 1.00 93.69 560 THR A O 1
ATOM 4300 N N . ASP A 1 561 ? 10.060 -22.148 -25.841 1.00 90.00 561 ASP A N 1
ATOM 4301 C CA . ASP A 1 561 ? 10.971 -21.798 -26.929 1.00 90.00 561 ASP A CA 1
ATOM 4302 C C . ASP A 1 561 ? 10.210 -21.306 -28.174 1.00 90.00 561 ASP A C 1
ATOM 4304 O O . ASP A 1 561 ? 10.774 -21.238 -29.264 1.00 90.00 561 ASP A O 1
ATOM 4308 N N . GLU A 1 562 ? 8.960 -20.841 -28.007 1.00 87.50 562 GLU A N 1
ATOM 4309 C CA . GLU A 1 562 ? 8.081 -20.395 -29.106 1.00 87.50 562 GLU A CA 1
ATOM 4310 C C . GLU A 1 562 ? 8.671 -19.275 -29.983 1.00 87.50 562 GLU A C 1
ATOM 4312 O O . GLU A 1 562 ? 8.266 -19.095 -31.134 1.00 87.50 562 GLU A O 1
ATOM 4317 N N . ILE A 1 563 ? 9.621 -18.501 -29.444 1.00 76.94 563 ILE A N 1
ATOM 4318 C CA . ILE A 1 563 ? 10.335 -17.449 -30.182 1.00 76.94 563 ILE A CA 1
ATOM 4319 C C . ILE A 1 563 ? 11.472 -18.043 -31.019 1.00 76.94 563 ILE A C 1
ATOM 4321 O O . ILE A 1 563 ? 11.701 -17.609 -32.152 1.00 76.94 563 ILE A O 1
ATOM 4325 N N . GLN A 1 564 ? 12.194 -19.017 -30.468 1.00 80.81 564 GLN A N 1
ATOM 4326 C CA . GLN A 1 564 ? 13.332 -19.654 -31.111 1.00 80.81 564 GLN A CA 1
ATOM 4327 C C . GLN A 1 564 ? 13.469 -21.098 -30.624 1.00 80.81 564 GLN A C 1
ATOM 4329 O O . GLN A 1 564 ? 13.989 -21.342 -29.541 1.00 80.81 564 GLN A O 1
ATOM 4334 N N . GLU A 1 565 ? 13.103 -22.031 -31.498 1.00 81.81 565 GLU A N 1
ATOM 4335 C CA . GLU A 1 565 ? 13.256 -23.475 -31.323 1.00 81.81 565 GLU A CA 1
ATOM 4336 C C . GLU A 1 565 ? 14.593 -23.882 -30.675 1.00 81.81 565 GLU A C 1
ATOM 4338 O O . GLU A 1 565 ? 15.680 -23.514 -31.148 1.00 81.81 565 GLU A O 1
ATOM 4343 N N . GLY A 1 566 ? 14.511 -24.669 -29.602 1.00 78.69 566 GLY A N 1
ATOM 4344 C CA . GLY A 1 566 ? 15.649 -25.142 -28.816 1.00 78.69 566 GLY A CA 1
ATOM 4345 C C . GLY A 1 566 ? 16.286 -24.081 -27.910 1.00 78.69 566 GLY A C 1
ATOM 4346 O O . GLY A 1 566 ? 17.213 -24.404 -27.162 1.00 78.69 566 GLY A O 1
ATOM 4347 N N . SER A 1 567 ? 15.808 -22.833 -27.949 1.00 83.94 567 SER A N 1
ATOM 4348 C CA . SER A 1 567 ? 16.229 -21.729 -27.083 1.00 83.94 567 SER A CA 1
ATOM 4349 C C . SER A 1 567 ? 15.099 -21.348 -26.130 1.00 83.94 567 SER A C 1
ATOM 4351 O O . SER A 1 567 ? 14.405 -20.348 -26.310 1.00 83.94 567 SER A O 1
ATOM 4353 N N . PHE A 1 568 ? 14.950 -22.158 -25.087 1.00 87.94 568 PHE A N 1
ATOM 4354 C CA . PHE A 1 568 ? 13.947 -21.957 -24.051 1.00 87.94 568 PHE A CA 1
ATOM 4355 C C . PHE A 1 568 ? 14.214 -20.695 -23.226 1.00 87.94 568 PHE A C 1
ATOM 4357 O O . PHE A 1 568 ? 15.343 -20.434 -22.804 1.00 87.94 568 PHE A O 1
ATOM 4364 N N . GLN A 1 569 ? 13.146 -19.953 -22.956 1.00 88.12 569 GLN A N 1
ATOM 4365 C CA . GLN A 1 569 ? 13.115 -18.785 -22.086 1.00 88.12 569 GLN A CA 1
ATOM 4366 C C . GLN A 1 569 ? 11.887 -18.846 -21.176 1.00 88.12 569 GLN A C 1
ATOM 4368 O O . GLN A 1 569 ? 10.865 -19.456 -21.504 1.00 88.12 569 GLN A O 1
ATOM 4373 N N . TRP A 1 570 ? 11.989 -18.199 -20.024 1.00 90.12 570 TRP A N 1
ATOM 4374 C CA . TRP A 1 570 ? 10.861 -18.018 -19.124 1.00 90.12 570 TRP A CA 1
ATOM 4375 C C . TRP A 1 570 ? 9.951 -16.889 -19.603 1.00 90.12 570 TRP A C 1
ATOM 4377 O O . TRP A 1 570 ? 10.423 -15.902 -20.168 1.00 90.12 570 TRP A O 1
ATOM 4387 N N . VAL A 1 571 ? 8.654 -16.985 -19.309 1.00 84.56 571 VAL A N 1
ATOM 4388 C CA . VAL A 1 571 ? 7.671 -15.914 -19.571 1.00 84.56 571 VAL A CA 1
ATOM 4389 C C . VAL A 1 571 ? 8.011 -14.574 -18.905 1.00 84.56 571 VAL A C 1
ATOM 4391 O O . VAL A 1 571 ? 7.533 -13.543 -19.370 1.00 84.56 571 VAL A O 1
ATOM 4394 N N . THR A 1 572 ? 8.837 -14.577 -17.855 1.00 78.12 572 THR A N 1
ATOM 4395 C CA . THR A 1 572 ? 9.320 -13.387 -17.129 1.00 78.12 572 THR A CA 1
ATOM 4396 C C . THR A 1 572 ? 10.588 -12.769 -17.734 1.00 78.12 572 THR A C 1
ATOM 4398 O O . THR A 1 572 ? 10.984 -11.677 -17.337 1.00 78.12 572 THR A O 1
ATOM 4401 N N . ASN A 1 573 ? 11.226 -13.430 -18.712 1.00 73.19 573 ASN A N 1
ATOM 4402 C CA . ASN A 1 573 ? 12.570 -13.120 -19.229 1.00 73.19 573 ASN A CA 1
ATOM 4403 C C . ASN A 1 573 ? 13.710 -13.234 -18.197 1.00 73.19 573 ASN A C 1
ATOM 4405 O O . ASN A 1 573 ? 14.808 -12.721 -18.430 1.00 73.19 573 ASN A O 1
ATOM 4409 N N . GLU A 1 574 ? 13.487 -13.904 -17.065 1.00 72.62 574 GLU A N 1
ATOM 4410 C CA . GLU A 1 574 ? 14.551 -14.175 -16.097 1.00 72.62 574 GLU A CA 1
ATOM 4411 C C . GLU A 1 574 ? 15.624 -15.128 -16.662 1.00 72.62 574 GLU A C 1
ATOM 4413 O O . GLU A 1 574 ? 15.432 -15.844 -17.653 1.00 72.62 574 GLU A O 1
ATOM 4418 N N . TYR A 1 575 ? 16.790 -15.150 -16.013 1.00 65.44 575 TYR A N 1
ATOM 4419 C CA . TYR A 1 575 ? 17.939 -15.905 -16.501 1.00 65.44 575 TYR A CA 1
ATOM 4420 C C . TYR A 1 575 ? 17.737 -17.427 -16.366 1.00 65.44 575 TYR A C 1
ATOM 4422 O O . TYR A 1 575 ? 17.832 -18.004 -15.281 1.00 65.44 575 TYR A O 1
ATOM 4430 N N . PHE A 1 576 ? 17.538 -18.105 -17.499 1.00 75.25 576 PHE A N 1
ATOM 4431 C CA . PHE A 1 576 ? 17.357 -19.556 -17.581 1.00 75.25 576 PHE A CA 1
ATOM 4432 C C . PHE A 1 576 ? 18.649 -20.328 -17.242 1.00 75.25 576 PHE A C 1
ATOM 4434 O O . PHE A 1 576 ? 19.520 -20.537 -18.088 1.00 75.25 576 PHE A O 1
ATOM 4441 N N . SER A 1 577 ? 18.791 -20.751 -15.980 1.00 77.19 577 SER A N 1
ATOM 4442 C CA . SER A 1 577 ? 20.003 -21.424 -15.473 1.00 77.19 577 SER A CA 1
ATOM 4443 C C . SER A 1 577 ? 19.788 -22.835 -14.917 1.00 77.19 577 SER A C 1
ATOM 4445 O O . SER A 1 577 ? 20.747 -23.609 -14.827 1.00 77.19 577 SER A O 1
ATOM 4447 N N . TYR A 1 578 ? 18.549 -23.199 -14.584 1.00 85.88 578 TYR A N 1
ATOM 4448 C CA . TYR A 1 578 ? 18.178 -24.522 -14.090 1.00 85.88 578 TYR A CA 1
ATOM 4449 C C . TYR A 1 578 ? 17.351 -25.277 -15.128 1.00 85.88 578 TYR A C 1
ATOM 4451 O O . TYR A 1 578 ? 16.481 -24.719 -15.786 1.00 85.88 578 TYR A O 1
ATOM 4459 N N . THR A 1 579 ? 17.635 -26.572 -15.280 1.00 89.56 579 THR A N 1
ATOM 4460 C CA . THR A 1 579 ? 16.891 -27.453 -16.183 1.00 89.56 579 THR A CA 1
ATOM 4461 C C . THR A 1 579 ? 16.573 -28.769 -15.503 1.00 89.56 579 THR A C 1
ATOM 4463 O O . THR A 1 579 ? 17.396 -29.307 -14.755 1.00 89.56 579 THR A O 1
ATOM 4466 N N . ASN A 1 580 ? 15.397 -29.321 -15.795 1.00 94.62 580 ASN A N 1
ATOM 4467 C CA . ASN A 1 580 ? 15.000 -30.626 -15.277 1.00 94.62 580 ASN A CA 1
ATOM 4468 C C . ASN A 1 580 ? 14.295 -31.503 -16.320 1.00 94.62 580 ASN A C 1
ATOM 4470 O O . ASN A 1 580 ? 13.374 -32.256 -16.005 1.00 94.62 580 ASN A O 1
ATOM 4474 N N . TRP A 1 581 ? 14.753 -31.425 -17.568 1.00 95.56 581 TRP A N 1
ATOM 4475 C CA . TRP A 1 581 ? 14.243 -32.210 -18.690 1.00 95.56 581 TRP A CA 1
ATOM 4476 C C . TRP A 1 581 ? 14.209 -33.722 -18.418 1.00 95.56 581 TRP A C 1
ATOM 4478 O O . TRP A 1 581 ? 15.096 -34.289 -17.763 1.00 95.56 581 TRP A O 1
ATOM 4488 N N . ASP A 1 582 ? 13.166 -34.383 -18.921 1.00 95.62 582 ASP A N 1
ATOM 4489 C CA . ASP A 1 582 ? 13.052 -35.840 -18.923 1.00 95.62 582 ASP A CA 1
ATOM 4490 C C . ASP A 1 582 ? 14.046 -36.465 -19.917 1.00 95.62 582 ASP A C 1
ATOM 4492 O O . ASP A 1 582 ? 14.706 -35.796 -20.716 1.00 95.62 582 ASP A O 1
ATOM 4496 N N . VAL A 1 583 ? 14.201 -37.784 -19.856 1.00 92.50 583 VAL A N 1
ATOM 4497 C CA . VAL A 1 583 ? 15.132 -38.494 -20.734 1.00 92.50 583 VAL A CA 1
ATOM 4498 C C . VAL A 1 583 ? 14.734 -38.278 -22.196 1.00 92.50 583 VAL A C 1
ATOM 4500 O O . VAL A 1 583 ? 13.656 -38.691 -22.619 1.00 92.50 583 VAL A O 1
ATOM 4503 N N . ASN A 1 584 ? 15.669 -37.722 -22.970 1.00 90.56 584 ASN A N 1
ATOM 4504 C CA . ASN A 1 584 ? 15.503 -37.317 -24.369 1.00 90.56 584 ASN A CA 1
ATOM 4505 C C . ASN A 1 584 ? 14.567 -36.121 -24.581 1.00 90.56 584 ASN A C 1
ATOM 4507 O O . ASN A 1 584 ? 14.030 -36.017 -25.667 1.00 90.56 584 ASN A O 1
ATOM 4511 N N . GLN A 1 585 ? 14.362 -35.264 -23.585 1.00 90.25 585 GLN A N 1
ATOM 4512 C CA . GLN A 1 585 ? 13.631 -34.005 -23.731 1.00 90.25 585 GLN A CA 1
ATOM 4513 C C . GLN A 1 585 ? 14.599 -32.812 -23.629 1.00 90.25 585 GLN A C 1
ATOM 4515 O O . GLN A 1 585 ? 15.668 -32.964 -23.018 1.00 90.25 585 GLN A O 1
ATOM 4520 N N . PRO A 1 586 ? 14.260 -31.646 -24.200 1.00 90.69 586 PRO A N 1
ATOM 4521 C CA . PRO A 1 586 ? 13.140 -31.431 -25.123 1.00 90.69 586 PRO A CA 1
ATOM 4522 C C . PRO A 1 586 ? 13.409 -32.120 -26.476 1.00 90.69 586 PRO A C 1
ATOM 4524 O O . PRO A 1 586 ? 14.569 -32.194 -26.901 1.00 90.69 586 PRO A O 1
ATOM 4527 N N . ASP A 1 587 ? 12.389 -32.711 -27.108 1.00 87.38 587 ASP A N 1
ATOM 4528 C CA . ASP A 1 587 ? 12.540 -33.430 -28.394 1.00 87.38 587 ASP A CA 1
ATOM 4529 C C . ASP A 1 587 ? 11.822 -32.791 -29.580 1.00 87.38 587 ASP A C 1
ATOM 4531 O O . ASP A 1 587 ? 11.965 -33.285 -30.710 1.00 87.38 587 ASP A O 1
ATOM 4535 N N . ASN A 1 588 ? 11.106 -31.695 -29.335 1.00 84.06 588 ASN A N 1
ATOM 4536 C CA . ASN A 1 588 ? 10.332 -30.960 -30.314 1.00 84.06 588 ASN A CA 1
ATOM 4537 C C . ASN A 1 588 ? 9.398 -31.867 -31.139 1.00 84.06 588 ASN A C 1
ATOM 4539 O O . ASN A 1 588 ? 9.275 -31.786 -32.375 1.00 84.06 588 ASN A O 1
ATOM 4543 N N . TYR A 1 589 ? 8.760 -32.832 -30.479 1.00 80.56 589 TYR A N 1
ATOM 4544 C CA . TYR A 1 589 ? 7.958 -33.831 -31.164 1.00 80.56 589 TYR A CA 1
ATOM 4545 C C . TYR A 1 589 ? 6.595 -33.269 -31.618 1.00 80.56 589 TYR A C 1
ATOM 4547 O O . TYR A 1 589 ? 5.568 -33.434 -30.968 1.00 80.56 589 TYR A O 1
ATOM 4555 N N . ASN A 1 590 ? 6.549 -32.735 -32.845 1.00 76.44 590 ASN A N 1
ATOM 4556 C CA . ASN A 1 590 ? 5.416 -32.020 -33.474 1.00 76.44 590 ASN A CA 1
ATOM 4557 C C . ASN A 1 590 ? 5.351 -30.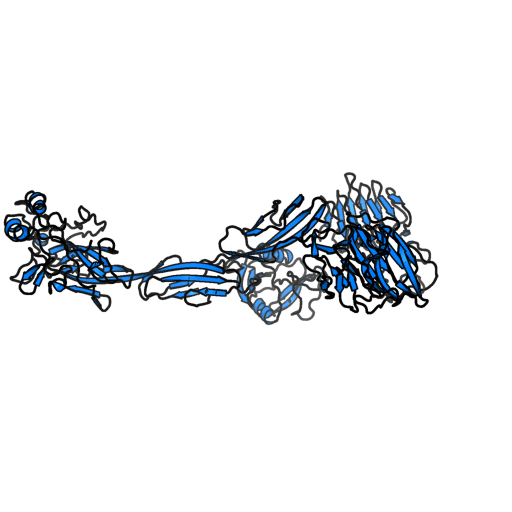510 -33.182 1.00 76.44 590 ASN A C 1
ATOM 4559 O O . ASN A 1 590 ? 4.243 -29.990 -33.031 1.00 76.44 590 ASN A O 1
ATOM 4563 N N . ASN A 1 591 ? 6.488 -29.805 -33.221 1.00 81.06 591 ASN A N 1
ATOM 4564 C CA . ASN A 1 591 ? 6.535 -28.354 -32.985 1.00 81.06 591 ASN A CA 1
ATOM 4565 C C . ASN A 1 591 ? 6.051 -28.030 -31.567 1.00 81.06 591 ASN A C 1
ATOM 4567 O O . ASN A 1 591 ? 5.027 -27.371 -31.360 1.00 81.06 591 ASN A O 1
ATOM 4571 N N . GLU A 1 592 ? 6.707 -28.680 -30.615 1.00 86.31 592 GLU A N 1
ATOM 4572 C CA . GLU A 1 592 ? 6.380 -28.636 -29.204 1.00 86.31 592 GLU A CA 1
ATOM 4573 C C . GLU A 1 592 ? 7.097 -27.438 -28.576 1.00 86.31 592 GLU A C 1
ATOM 4575 O O . GLU A 1 592 ? 8.252 -27.552 -28.217 1.00 86.31 592 GLU A O 1
ATOM 4580 N N . ASP A 1 593 ? 6.411 -26.295 -28.460 1.00 89.44 593 ASP A N 1
ATOM 4581 C CA . ASP A 1 593 ? 7.041 -25.037 -28.023 1.00 89.44 593 ASP A CA 1
ATOM 4582 C C . ASP A 1 593 ? 6.846 -24.718 -26.517 1.00 89.44 593 ASP A C 1
ATOM 4584 O O . ASP A 1 593 ? 7.344 -23.717 -25.992 1.00 89.44 593 ASP A O 1
ATOM 4588 N N . TYR A 1 594 ? 6.027 -25.505 -25.805 1.00 95.69 594 TYR A N 1
ATOM 4589 C CA . TYR A 1 594 ? 5.510 -25.160 -24.469 1.00 95.69 594 TYR A CA 1
ATOM 4590 C C . TYR A 1 594 ? 5.818 -26.226 -23.430 1.00 95.69 594 TYR A C 1
ATOM 4592 O O . TYR A 1 594 ? 5.518 -27.396 -23.634 1.00 95.69 594 TYR A O 1
ATOM 4600 N N . THR A 1 595 ? 6.353 -25.851 -22.273 1.00 96.44 595 THR A N 1
ATOM 4601 C CA . THR A 1 595 ? 6.867 -26.852 -21.328 1.00 96.44 595 THR A CA 1
ATOM 4602 C C . THR A 1 595 ? 5.819 -27.313 -20.313 1.00 96.44 595 THR A C 1
ATOM 4604 O O . THR A 1 595 ? 5.204 -26.505 -19.615 1.00 96.44 595 THR A O 1
ATOM 4607 N N . GLU A 1 596 ? 5.657 -28.632 -20.181 1.00 95.56 596 GLU A N 1
ATOM 4608 C CA . GLU A 1 596 ? 4.949 -29.302 -19.085 1.00 95.56 596 GLU A CA 1
ATOM 4609 C C . GLU A 1 596 ? 5.926 -29.864 -18.035 1.00 95.56 596 GLU A C 1
ATOM 4611 O O . GLU A 1 596 ? 7.044 -30.280 -18.354 1.00 95.56 596 GLU A O 1
ATOM 4616 N N . MET A 1 597 ? 5.469 -29.984 -16.787 1.00 96.81 597 MET A N 1
ATOM 4617 C CA . MET A 1 597 ? 6.065 -30.835 -15.759 1.00 96.81 597 MET A CA 1
ATOM 4618 C C . MET A 1 597 ? 5.218 -32.099 -15.550 1.00 96.81 597 MET A C 1
ATOM 4620 O O . MET A 1 597 ? 4.003 -32.048 -15.348 1.00 96.81 597 MET A O 1
ATOM 4624 N N . ARG A 1 598 ? 5.897 -33.248 -15.532 1.00 94.00 598 ARG A N 1
ATOM 4625 C CA . ARG A 1 598 ? 5.326 -34.587 -15.328 1.00 94.00 598 ARG A CA 1
ATOM 4626 C C . ARG A 1 598 ? 5.273 -35.009 -13.852 1.00 94.00 598 ARG A C 1
ATOM 4628 O O . ARG A 1 598 ? 6.005 -34.464 -13.027 1.00 94.00 598 ARG A O 1
ATOM 4635 N N . PRO A 1 599 ? 4.526 -36.078 -13.494 1.00 91.69 599 PRO A N 1
ATOM 4636 C CA . PRO A 1 599 ? 4.423 -36.601 -12.119 1.00 91.69 599 PRO A CA 1
ATOM 4637 C C . PRO A 1 599 ? 5.731 -37.137 -11.534 1.00 91.69 599 PRO A C 1
ATOM 4639 O O . PRO A 1 599 ? 5.793 -37.489 -10.359 1.00 91.69 599 PRO A O 1
ATOM 4642 N N . ASN A 1 600 ? 6.765 -37.287 -12.358 1.00 91.19 600 ASN A N 1
ATOM 4643 C CA . ASN A 1 600 ? 8.116 -37.641 -11.928 1.00 91.19 600 ASN A CA 1
ATOM 4644 C C . ASN A 1 600 ? 8.990 -36.399 -11.651 1.00 91.19 600 ASN A C 1
ATOM 4646 O O . ASN A 1 600 ? 10.175 -36.560 -11.359 1.00 91.19 600 ASN A O 1
ATOM 4650 N N . GLY A 1 601 ? 8.428 -35.191 -11.773 1.00 92.50 601 GLY A N 1
ATOM 4651 C CA . GLY A 1 601 ? 9.103 -33.903 -11.619 1.00 92.50 601 GLY A CA 1
ATOM 4652 C C . GLY A 1 601 ? 9.914 -33.460 -12.831 1.00 92.50 601 GLY A C 1
ATOM 4653 O O . GLY A 1 601 ? 10.542 -32.410 -12.754 1.00 92.50 601 GLY A O 1
ATOM 4654 N N . LYS A 1 602 ? 9.943 -34.249 -13.913 1.00 96.25 602 LYS A N 1
ATOM 4655 C CA . LYS A 1 602 ? 10.734 -33.972 -15.117 1.00 96.25 602 LYS A CA 1
ATOM 4656 C C . LYS A 1 602 ? 9.940 -33.193 -16.156 1.00 96.25 602 LYS A C 1
ATOM 4658 O O . LYS A 1 602 ? 8.716 -33.299 -16.203 1.00 96.25 602 LYS A O 1
ATOM 4663 N N . TRP A 1 603 ? 10.646 -32.428 -16.979 1.00 97.00 603 TRP A N 1
ATOM 4664 C CA . TRP A 1 603 ? 10.035 -31.541 -17.968 1.00 97.00 603 TRP A CA 1
ATOM 4665 C C . TRP A 1 603 ? 9.966 -32.171 -19.357 1.00 97.00 603 TRP A C 1
ATOM 4667 O O . TRP A 1 603 ? 10.824 -32.980 -19.724 1.00 97.00 603 TRP A O 1
ATOM 4677 N N . ASN A 1 604 ? 8.950 -31.786 -20.117 1.00 94.81 604 ASN A N 1
ATOM 4678 C CA . ASN A 1 604 ? 8.735 -32.170 -21.509 1.00 94.81 604 ASN A CA 1
ATOM 4679 C C . ASN A 1 604 ? 8.172 -30.957 -22.248 1.00 94.81 604 ASN A C 1
ATOM 4681 O O . ASN A 1 604 ? 7.343 -30.243 -21.699 1.00 94.81 604 ASN A O 1
ATOM 4685 N N . ASP A 1 605 ? 8.591 -30.721 -23.473 1.00 91.81 605 ASP A N 1
ATOM 4686 C CA . ASP A 1 605 ? 7.985 -29.726 -24.351 1.00 91.81 605 ASP A CA 1
ATOM 4687 C C . ASP A 1 605 ? 6.702 -30.289 -24.984 1.00 91.81 605 ASP A C 1
ATOM 4689 O O . ASP A 1 605 ? 6.509 -31.498 -25.086 1.00 91.81 605 ASP A O 1
ATOM 4693 N N . LYS A 1 606 ? 5.733 -29.442 -25.322 1.00 93.50 606 LYS A N 1
ATOM 4694 C CA . LYS A 1 606 ? 4.434 -29.837 -25.877 1.00 93.50 606 LYS A CA 1
ATOM 4695 C C . LYS A 1 606 ? 3.893 -28.830 -26.883 1.00 93.50 606 LYS A C 1
ATOM 4697 O O . LYS A 1 606 ? 4.246 -27.656 -26.841 1.00 93.50 606 LYS A O 1
ATOM 4702 N N . PRO A 1 607 ? 2.975 -29.252 -27.770 1.00 90.25 607 PRO A N 1
ATOM 4703 C CA . PRO A 1 607 ? 2.425 -28.378 -28.786 1.00 90.25 607 PRO A CA 1
ATOM 4704 C C . PRO A 1 607 ? 1.300 -27.519 -28.201 1.00 90.25 607 PRO A C 1
ATOM 4706 O O . PRO A 1 607 ? 0.645 -27.889 -27.223 1.00 90.25 607 PRO A O 1
ATOM 4709 N N . SER A 1 608 ? 1.002 -26.398 -28.862 1.00 86.69 608 SER A N 1
ATOM 4710 C CA . SER A 1 608 ? -0.034 -25.419 -28.459 1.00 86.69 608 SER A CA 1
ATOM 4711 C C . SER A 1 608 ? -1.446 -25.984 -28.257 1.00 86.69 608 SER A C 1
ATOM 4713 O O . SER A 1 608 ? -2.300 -25.313 -27.686 1.00 86.69 608 SER A O 1
ATOM 4715 N N . ASN A 1 609 ? -1.738 -27.188 -28.756 1.00 88.06 609 ASN A N 1
ATOM 4716 C CA . ASN A 1 609 ? -3.085 -27.756 -28.819 1.00 88.06 609 ASN A CA 1
ATOM 4717 C C . ASN A 1 609 ? -3.391 -28.784 -27.714 1.00 88.06 609 ASN A C 1
ATOM 4719 O O . ASN A 1 609 ? -4.328 -29.578 -27.859 1.00 88.06 609 ASN A O 1
ATOM 4723 N N . VAL A 1 610 ? -2.630 -28.773 -26.620 1.00 91.62 610 VAL A N 1
ATOM 4724 C CA . VAL A 1 610 ? -2.867 -29.619 -25.444 1.00 91.62 610 VAL A CA 1
ATOM 4725 C C . VAL A 1 610 ? -3.488 -28.792 -24.318 1.00 91.62 610 VAL A C 1
ATOM 4727 O O . VAL A 1 610 ? -3.116 -27.645 -24.098 1.00 91.62 610 VAL A O 1
ATOM 4730 N N . TYR A 1 611 ? -4.444 -29.383 -23.600 1.00 93.00 611 TYR A N 1
ATOM 4731 C CA . TYR A 1 611 ? -5.017 -28.799 -22.389 1.00 93.00 611 TYR A CA 1
ATOM 4732 C C . TYR A 1 611 ? -4.336 -29.390 -21.166 1.00 93.00 611 TYR A C 1
ATOM 4734 O O . TYR A 1 611 ? -4.350 -30.614 -21.009 1.00 93.00 611 TYR A O 1
ATOM 4742 N N . GLN A 1 612 ? -3.824 -28.543 -20.278 1.00 94.94 612 GLN A N 1
ATOM 4743 C CA . GLN A 1 612 ? -3.300 -28.981 -18.986 1.00 94.94 612 GLN A CA 1
ATOM 4744 C C . GLN A 1 612 ? -3.685 -28.014 -17.884 1.00 94.94 612 GLN A C 1
ATOM 4746 O O . GLN A 1 612 ? -4.007 -26.852 -18.132 1.00 94.94 612 GLN A O 1
ATOM 4751 N N . TYR A 1 613 ? -3.664 -28.521 -16.657 1.00 96.31 613 TYR A N 1
ATOM 4752 C CA . TYR A 1 613 ? -3.599 -27.645 -15.500 1.00 96.31 613 TYR A CA 1
ATOM 4753 C C . TYR A 1 613 ? -2.277 -26.885 -15.541 1.00 96.31 613 TYR A C 1
ATOM 4755 O O . TYR A 1 613 ? -1.313 -27.329 -16.141 1.00 96.31 613 TYR A O 1
ATOM 4763 N N . TYR A 1 614 ? -2.237 -25.728 -14.925 1.00 97.19 614 TYR A N 1
ATOM 4764 C CA . TYR A 1 614 ? -1.095 -24.831 -14.921 1.00 97.19 614 TYR A CA 1
ATOM 4765 C C . TYR A 1 614 ? -0.918 -24.220 -13.539 1.00 97.19 614 TYR A C 1
ATOM 4767 O O . TYR A 1 614 ? -1.887 -24.129 -12.767 1.00 97.19 614 TYR A O 1
ATOM 4775 N N . VAL A 1 615 ? 0.323 -23.849 -13.237 1.00 97.00 615 VAL A N 1
ATOM 4776 C CA . VAL A 1 615 ? 0.689 -23.217 -11.972 1.00 97.00 615 VAL A CA 1
ATOM 4777 C C . VAL A 1 615 ? 0.892 -21.726 -12.201 1.00 97.00 615 VAL A C 1
ATOM 4779 O O . VAL A 1 615 ? 1.645 -21.312 -13.083 1.00 97.00 615 VAL A O 1
ATOM 4782 N N . LEU A 1 616 ? 0.168 -20.947 -11.408 1.00 94.94 616 LEU A N 1
ATOM 4783 C CA . LEU A 1 616 ? 0.285 -19.504 -11.296 1.00 94.94 616 LEU A CA 1
ATOM 4784 C C . LEU A 1 616 ? 1.244 -19.185 -10.155 1.00 94.94 616 LEU A C 1
ATOM 4786 O O . LEU A 1 616 ? 1.114 -19.733 -9.056 1.00 94.94 616 LEU A O 1
ATOM 4790 N N . GLU A 1 617 ? 2.149 -18.266 -10.432 1.00 91.94 617 GLU A N 1
ATOM 4791 C CA . GLU A 1 617 ? 3.104 -17.709 -9.495 1.00 91.94 617 GLU A CA 1
ATOM 4792 C C . GLU A 1 617 ? 2.889 -16.201 -9.365 1.00 91.94 617 GLU A C 1
ATOM 4794 O O . GLU A 1 617 ? 2.634 -15.503 -10.350 1.00 91.94 617 GLU A O 1
ATOM 4799 N N . PHE A 1 618 ? 2.964 -15.719 -8.129 1.00 85.56 618 PHE A N 1
ATOM 4800 C CA . PHE A 1 618 ? 3.136 -14.309 -7.814 1.00 85.56 618 PHE A CA 1
ATOM 4801 C C . PHE A 1 618 ? 4.523 -14.121 -7.214 1.00 85.56 618 PHE A C 1
ATOM 4803 O O . PHE A 1 618 ? 4.815 -14.725 -6.175 1.00 85.56 618 PHE A O 1
ATOM 4810 N N . ASP A 1 619 ? 5.323 -13.263 -7.841 1.00 76.56 619 ASP A N 1
ATOM 4811 C CA . ASP A 1 619 ? 6.620 -12.841 -7.326 1.00 76.56 619 ASP A CA 1
ATOM 4812 C C . ASP A 1 619 ? 6.506 -12.246 -5.911 1.00 76.56 619 ASP A C 1
ATOM 4814 O O . ASP A 1 619 ? 5.472 -11.657 -5.550 1.00 76.56 619 ASP A O 1
ATOM 4818 N N . PRO A 1 620 ? 7.566 -12.350 -5.088 1.00 64.12 620 PRO A N 1
ATOM 4819 C CA . PRO A 1 620 ? 7.637 -11.641 -3.832 1.00 64.12 620 PRO A CA 1
ATOM 4820 C C . PRO A 1 620 ? 7.489 -10.143 -4.102 1.00 64.12 620 PRO A C 1
ATOM 4822 O O . PRO A 1 620 ? 7.888 -9.644 -5.160 1.00 64.12 620 PRO A O 1
ATOM 4825 N N . PRO A 1 621 ? 6.974 -9.374 -3.131 1.00 54.78 621 PRO A N 1
ATOM 4826 C CA . PRO A 1 621 ? 7.118 -7.932 -3.188 1.00 54.78 621 PRO A CA 1
ATOM 4827 C C . PRO A 1 621 ? 8.590 -7.594 -3.428 1.00 54.78 621 PRO A C 1
ATOM 4829 O O . PRO A 1 621 ? 9.463 -8.122 -2.740 1.00 54.78 621 PRO A O 1
ATOM 4832 N N . SER A 1 622 ? 8.875 -6.681 -4.357 1.00 49.88 622 SER A N 1
ATOM 4833 C CA . SER A 1 622 ? 10.236 -6.215 -4.676 1.00 49.88 622 SER A CA 1
ATOM 4834 C C . SER A 1 622 ? 10.952 -5.532 -3.490 1.00 49.88 622 SER A C 1
ATOM 4836 O O . SER A 1 622 ? 12.020 -4.948 -3.655 1.00 49.88 622 SER A O 1
ATOM 4838 N N . ILE A 1 623 ? 10.357 -5.566 -2.292 1.00 48.69 623 ILE A N 1
ATOM 4839 C CA . ILE A 1 623 ? 10.788 -4.910 -1.065 1.00 48.69 623 ILE A CA 1
ATOM 4840 C C . ILE A 1 623 ? 10.428 -5.805 0.129 1.00 48.69 623 ILE A C 1
ATOM 4842 O O . ILE A 1 623 ? 9.268 -6.166 0.320 1.00 48.69 623 ILE A O 1
ATOM 4846 N N . SER A 1 624 ? 11.421 -6.147 0.954 1.00 55.56 624 SER A N 1
ATOM 4847 C CA . SER A 1 624 ? 11.192 -6.763 2.266 1.00 55.56 624 SER A CA 1
ATOM 4848 C C . SER A 1 624 ? 10.518 -5.729 3.165 1.00 55.56 624 SER A C 1
ATOM 4850 O O . SER A 1 624 ? 11.154 -4.750 3.545 1.00 55.56 624 SER A O 1
ATOM 4852 N N . LEU A 1 625 ? 9.237 -5.922 3.476 1.00 64.94 625 LEU A N 1
ATOM 4853 C CA . LEU A 1 625 ? 8.498 -5.049 4.385 1.00 64.94 625 LEU A CA 1
ATOM 4854 C C . LEU A 1 625 ? 8.752 -5.471 5.836 1.00 64.94 625 LEU A C 1
ATOM 4856 O O . LEU A 1 625 ? 8.433 -6.597 6.221 1.00 64.94 625 LEU A O 1
ATOM 4860 N N . ASP A 1 626 ? 9.277 -4.556 6.645 1.00 79.25 626 ASP A N 1
ATOM 4861 C CA . ASP A 1 626 ? 9.498 -4.766 8.073 1.00 79.25 626 ASP A CA 1
ATOM 4862 C C . ASP A 1 626 ? 8.214 -4.450 8.849 1.00 79.25 626 ASP A C 1
ATOM 4864 O O . ASP A 1 626 ? 7.698 -3.333 8.790 1.00 79.25 626 ASP A O 1
ATOM 4868 N N . ILE A 1 627 ? 7.704 -5.438 9.589 1.00 86.31 627 ILE A N 1
ATOM 4869 C CA . ILE A 1 627 ? 6.552 -5.290 10.488 1.00 86.31 627 ILE A CA 1
ATOM 4870 C C . ILE A 1 627 ? 7.066 -4.990 11.896 1.00 86.31 627 ILE A C 1
ATOM 4872 O O . ILE A 1 627 ? 7.955 -5.681 12.395 1.00 86.31 627 ILE A O 1
ATOM 4876 N N . LEU A 1 628 ? 6.467 -4.007 12.567 1.00 91.62 628 LEU A N 1
ATOM 4877 C CA . LEU A 1 628 ? 6.750 -3.694 13.963 1.00 91.62 628 LEU A CA 1
ATOM 4878 C C . LEU A 1 628 ? 5.469 -3.356 14.729 1.00 91.62 628 LEU A C 1
ATOM 4880 O O . LEU A 1 628 ? 4.882 -2.285 14.582 1.00 91.62 628 LEU A O 1
ATOM 4884 N N . TRP A 1 629 ? 5.055 -4.258 15.611 1.00 93.81 629 TRP A N 1
ATOM 4885 C CA . TRP A 1 629 ? 3.993 -3.999 16.578 1.00 93.81 629 TRP A CA 1
ATOM 4886 C C . TRP A 1 629 ? 4.500 -3.141 17.741 1.00 93.81 629 TRP A C 1
ATOM 4888 O O . TRP A 1 629 ? 5.666 -3.210 18.128 1.00 93.81 629 TRP A O 1
ATOM 4898 N N . SER A 1 630 ? 3.602 -2.414 18.409 1.00 95.31 630 SER A N 1
ATOM 4899 C CA . SER A 1 630 ? 3.910 -1.655 19.634 1.00 95.31 630 SER A CA 1
ATOM 4900 C C . SER A 1 630 ? 4.383 -2.536 20.803 1.00 95.31 630 SER A C 1
ATOM 4902 O O . SER A 1 630 ? 4.946 -2.032 21.777 1.00 95.31 630 SER A O 1
ATOM 4904 N N . THR A 1 631 ? 4.194 -3.856 20.706 1.00 92.88 631 THR A N 1
ATOM 4905 C CA . THR A 1 631 ? 4.765 -4.873 21.604 1.00 92.88 631 THR A CA 1
ATOM 4906 C C . THR A 1 631 ? 6.249 -5.159 21.340 1.00 92.88 631 THR A C 1
ATOM 4908 O O . THR A 1 631 ? 6.905 -5.767 22.186 1.00 92.88 631 THR A O 1
ATOM 4911 N N . GLY A 1 632 ? 6.779 -4.725 20.192 1.00 92.38 632 GLY A N 1
ATOM 4912 C CA . GLY A 1 632 ? 8.103 -5.062 19.668 1.00 92.38 632 GLY A CA 1
ATOM 4913 C C . GLY A 1 632 ? 8.140 -6.337 18.818 1.00 92.38 632 GLY A C 1
ATOM 4914 O O . GLY A 1 632 ? 9.225 -6.770 18.441 1.00 92.38 632 GLY A O 1
ATOM 4915 N N . ASP A 1 633 ? 6.988 -6.958 18.555 1.00 93.25 633 ASP A N 1
ATOM 4916 C CA . ASP A 1 633 ? 6.878 -8.147 17.705 1.00 93.25 633 ASP A CA 1
ATOM 4917 C C . ASP A 1 633 ? 6.938 -7.772 16.213 1.00 93.25 633 ASP A C 1
ATOM 4919 O O . ASP A 1 633 ? 6.540 -6.671 15.837 1.00 93.25 633 ASP A O 1
ATOM 4923 N N . THR A 1 634 ? 7.411 -8.688 15.369 1.00 90.31 634 THR A N 1
ATOM 4924 C CA . THR A 1 634 ? 7.590 -8.485 13.920 1.00 90.31 634 THR A CA 1
ATOM 4925 C C . THR A 1 634 ? 6.816 -9.497 13.073 1.00 90.31 634 THR A C 1
ATOM 4927 O O . THR A 1 634 ? 7.079 -9.658 11.884 1.00 90.31 634 THR A O 1
ATOM 4930 N N . THR A 1 635 ? 5.909 -10.252 13.689 1.00 86.00 635 THR A N 1
ATOM 4931 C CA . THR A 1 635 ? 5.063 -11.235 13.004 1.00 86.00 635 THR A CA 1
ATOM 4932 C C . THR A 1 635 ? 3.796 -10.593 12.437 1.00 86.00 635 THR A C 1
ATOM 4934 O O . THR A 1 635 ? 3.389 -9.501 12.831 1.00 86.00 635 THR A O 1
ATOM 4937 N N . THR A 1 636 ? 3.129 -11.286 11.514 1.00 83.44 636 THR A N 1
ATOM 4938 C CA . THR A 1 636 ? 1.864 -10.843 10.897 1.00 83.44 636 THR A CA 1
ATOM 4939 C C . THR A 1 636 ? 0.663 -10.892 11.847 1.00 83.44 636 THR A C 1
ATOM 4941 O O . THR A 1 636 ? -0.404 -10.363 11.529 1.00 83.44 636 THR A O 1
ATOM 4944 N N . SER A 1 637 ? 0.827 -11.501 13.023 1.00 89.62 637 SER A N 1
ATOM 4945 C CA . SER A 1 637 ? -0.210 -11.613 14.042 1.00 89.62 637 SER A CA 1
ATOM 4946 C C . SER A 1 637 ? 0.385 -11.699 15.442 1.00 89.62 637 SER A C 1
ATOM 4948 O O . SER A 1 637 ? 1.302 -12.485 15.671 1.00 89.62 637 SER A O 1
ATOM 4950 N N . ILE A 1 638 ? -0.208 -11.002 16.407 1.00 93.94 638 ILE A N 1
ATOM 4951 C CA . ILE A 1 638 ? 0.176 -11.082 17.820 1.00 93.94 638 ILE A CA 1
ATOM 4952 C C . ILE A 1 638 ? -0.987 -11.568 18.677 1.00 93.94 638 ILE A C 1
ATOM 4954 O O . ILE A 1 638 ? -2.132 -11.186 18.475 1.00 93.94 638 ILE A O 1
ATOM 4958 N N . THR A 1 639 ? -0.704 -12.378 19.697 1.00 95.44 639 THR A N 1
ATOM 4959 C CA . THR A 1 639 ? -1.682 -12.672 20.755 1.00 95.44 639 THR A CA 1
ATOM 4960 C C . THR A 1 639 ? -1.397 -11.792 21.959 1.00 95.44 639 THR A C 1
ATOM 4962 O O . THR A 1 639 ? -0.309 -11.845 22.536 1.00 95.44 639 THR A O 1
ATOM 4965 N N . VAL A 1 640 ? -2.384 -11.000 22.367 1.00 95.12 640 VAL A N 1
ATOM 4966 C CA . VAL A 1 640 ? -2.260 -10.060 23.482 1.00 95.12 640 VAL A CA 1
ATOM 4967 C C . VAL A 1 640 ? -3.211 -10.430 24.614 1.00 95.12 640 VAL A C 1
ATOM 4969 O O . VAL A 1 640 ? -4.293 -10.963 24.396 1.00 95.12 640 VAL A O 1
ATOM 4972 N N . THR A 1 641 ? -2.786 -10.189 25.855 1.00 95.12 641 THR A N 1
ATOM 4973 C CA . THR A 1 641 ? -3.580 -10.410 27.083 1.00 95.12 641 THR A CA 1
ATOM 4974 C C . THR A 1 641 ? -3.443 -9.174 27.978 1.00 95.12 641 THR A C 1
ATOM 4976 O O . THR A 1 641 ? -2.733 -9.210 28.988 1.00 95.12 641 THR A O 1
ATOM 4979 N N . PRO A 1 642 ? -3.985 -8.018 27.554 1.00 93.12 642 PRO A N 1
ATOM 4980 C CA . PRO A 1 642 ? -3.863 -6.787 28.320 1.00 93.12 642 PRO A CA 1
ATOM 4981 C C . PRO A 1 642 ? -4.621 -6.879 29.653 1.00 93.12 642 PRO A C 1
ATOM 4983 O O . PRO A 1 642 ? -5.725 -7.407 29.725 1.00 93.12 642 PRO A O 1
ATOM 4986 N N . ASN A 1 643 ? -4.042 -6.310 30.715 1.00 87.00 643 ASN A N 1
ATOM 4987 C CA . ASN A 1 643 ? -4.695 -6.194 32.031 1.00 87.00 643 ASN A CA 1
ATOM 4988 C C . ASN A 1 643 ? -5.454 -4.866 32.209 1.00 87.00 643 ASN A C 1
ATOM 4990 O O . ASN A 1 643 ? -6.152 -4.680 33.201 1.00 87.00 643 ASN A O 1
ATOM 4994 N N . LEU A 1 644 ? -5.270 -3.928 31.279 1.00 87.50 644 LEU A N 1
ATOM 4995 C CA . LEU A 1 644 ? -5.893 -2.606 31.231 1.00 87.50 644 LEU A CA 1
ATOM 4996 C C . LEU A 1 644 ? -6.202 -2.276 29.773 1.00 87.50 644 LEU A C 1
ATOM 4998 O O . LEU A 1 644 ? -5.510 -2.776 28.885 1.00 87.50 644 LEU A O 1
ATOM 5002 N N . THR A 1 645 ? -7.180 -1.405 29.527 1.00 89.38 645 THR A N 1
ATOM 5003 C CA . THR A 1 645 ? -7.459 -0.893 28.180 1.00 89.38 645 THR A CA 1
ATOM 5004 C C . THR A 1 645 ? -6.173 -0.408 27.518 1.00 89.38 645 THR A C 1
ATOM 5006 O O . THR A 1 645 ? -5.482 0.459 28.056 1.00 89.38 645 THR A O 1
ATOM 5009 N N . THR A 1 646 ? -5.825 -1.011 26.382 1.00 93.12 646 THR A N 1
ATOM 5010 C CA . THR A 1 646 ? -4.541 -0.794 25.703 1.00 93.12 646 THR A CA 1
ATOM 5011 C C . THR A 1 646 ? -4.775 -0.609 24.210 1.00 93.12 646 THR A C 1
ATOM 5013 O O . THR A 1 646 ? -5.493 -1.391 23.589 1.00 93.12 646 THR A O 1
ATOM 5016 N N . THR A 1 647 ? -4.146 0.414 23.634 1.00 95.75 647 THR A N 1
ATOM 5017 C CA . THR A 1 647 ? -4.090 0.612 22.184 1.00 95.75 647 THR A CA 1
ATOM 5018 C C . THR A 1 647 ? -2.827 -0.043 21.640 1.00 95.75 647 THR A C 1
ATOM 5020 O O . THR A 1 647 ? -1.718 0.255 22.092 1.00 95.75 647 THR A O 1
ATOM 5023 N N . TYR A 1 648 ? -3.001 -0.940 20.677 1.00 95.50 648 TYR A N 1
ATOM 5024 C CA . TYR A 1 648 ? -1.922 -1.553 19.917 1.00 95.50 648 TYR A CA 1
ATOM 5025 C C . TYR A 1 648 ? -1.778 -0.827 18.585 1.00 95.50 648 TYR A C 1
ATOM 5027 O O . TYR A 1 648 ? -2.771 -0.437 17.974 1.00 95.50 648 TYR A O 1
ATOM 5035 N N . THR A 1 649 ? -0.537 -0.640 18.155 1.00 93.12 649 THR A N 1
ATOM 5036 C CA . THR A 1 649 ? -0.191 -0.026 16.870 1.00 93.12 649 THR A CA 1
ATOM 5037 C C . THR A 1 649 ? 0.678 -1.008 16.113 1.00 93.12 649 THR A C 1
ATOM 5039 O O . THR A 1 649 ? 1.524 -1.656 16.730 1.00 93.12 649 THR A O 1
ATOM 5042 N N . VAL A 1 650 ? 0.487 -1.105 14.806 1.00 91.12 650 VAL A N 1
ATOM 5043 C CA . VAL A 1 650 ? 1.399 -1.809 13.905 1.00 91.12 650 VAL A CA 1
ATOM 5044 C C . VAL A 1 650 ? 1.965 -0.813 12.909 1.00 91.12 650 VAL A C 1
ATOM 5046 O O . VAL A 1 650 ? 1.228 0.019 12.387 1.00 91.12 650 VAL A O 1
ATOM 5049 N N . GLU A 1 651 ? 3.272 -0.874 12.696 1.00 87.75 651 GLU A N 1
ATOM 5050 C CA . GLU A 1 651 ? 4.000 -0.129 11.675 1.00 87.75 651 GLU A CA 1
ATOM 5051 C C . GLU A 1 651 ? 4.517 -1.113 10.627 1.00 87.75 651 GLU A C 1
ATOM 5053 O O . GLU A 1 651 ? 5.017 -2.184 10.975 1.00 87.75 651 GLU A O 1
ATOM 5058 N N . ILE A 1 652 ? 4.385 -0.754 9.353 1.00 80.50 652 ILE A N 1
ATOM 5059 C CA . ILE A 1 652 ? 5.005 -1.471 8.237 1.00 80.50 652 ILE A CA 1
ATOM 5060 C C . ILE A 1 652 ? 5.879 -0.485 7.473 1.00 80.50 652 ILE A C 1
ATOM 5062 O O . ILE A 1 652 ? 5.393 0.582 7.097 1.00 80.50 652 ILE A O 1
ATOM 5066 N N . THR A 1 653 ? 7.147 -0.827 7.241 1.00 69.19 653 THR A N 1
ATOM 5067 C CA . THR A 1 653 ? 8.105 0.041 6.541 1.00 69.19 653 THR A CA 1
ATOM 5068 C C . THR A 1 653 ? 8.944 -0.714 5.514 1.00 69.19 653 THR A C 1
ATOM 5070 O O . THR A 1 653 ? 9.224 -1.897 5.675 1.00 69.19 653 THR A O 1
ATOM 5073 N N . ASP A 1 654 ? 9.369 -0.011 4.466 1.00 62.53 654 ASP A N 1
ATOM 5074 C CA . ASP A 1 654 ? 10.405 -0.445 3.515 1.00 62.53 654 ASP A CA 1
ATOM 5075 C C . ASP A 1 654 ? 11.797 0.148 3.835 1.00 62.53 654 ASP A C 1
ATOM 5077 O O . ASP A 1 654 ? 12.719 0.079 3.023 1.00 62.53 654 ASP A O 1
ATOM 5081 N N . GLY A 1 655 ? 11.950 0.791 4.999 1.00 60.84 655 GLY A N 1
ATOM 5082 C CA . GLY A 1 655 ? 13.150 1.534 5.388 1.00 60.84 655 GLY A CA 1
ATOM 5083 C C . GLY A 1 655 ? 13.176 3.004 4.945 1.00 60.84 655 GLY A C 1
ATOM 5084 O O . GLY A 1 655 ? 14.073 3.738 5.372 1.00 60.84 655 GLY A O 1
ATOM 5085 N N . VAL A 1 656 ? 12.206 3.461 4.142 1.00 59.88 656 VAL A N 1
ATOM 5086 C CA . VAL A 1 656 ? 12.078 4.856 3.675 1.00 59.88 656 VAL A CA 1
ATOM 5087 C C . VAL A 1 656 ? 10.709 5.442 4.032 1.00 59.88 656 VAL A C 1
ATOM 5089 O O . VAL A 1 656 ? 10.646 6.501 4.661 1.00 59.88 656 VAL A O 1
ATOM 5092 N N . ASN A 1 657 ? 9.623 4.756 3.676 1.00 66.75 657 ASN A N 1
ATOM 5093 C CA . ASN A 1 657 ? 8.249 5.121 4.011 1.00 66.75 657 ASN A CA 1
ATOM 5094 C C . ASN A 1 657 ? 7.661 4.124 5.012 1.00 66.75 657 ASN A C 1
ATOM 5096 O O . ASN A 1 657 ? 8.131 2.994 5.159 1.00 66.75 657 ASN A O 1
ATOM 5100 N N . TRP A 1 658 ? 6.633 4.559 5.732 1.00 70.94 658 TRP A N 1
ATOM 5101 C CA . TRP A 1 658 ? 6.002 3.764 6.776 1.00 70.94 658 TRP A CA 1
ATOM 5102 C C . TRP A 1 658 ? 4.494 4.003 6.801 1.00 70.94 658 TRP A C 1
ATOM 5104 O O . TRP A 1 658 ? 4.032 5.136 6.649 1.00 70.94 658 TRP A O 1
ATOM 5114 N N . CYS A 1 659 ? 3.739 2.928 7.010 1.00 77.25 659 CYS A N 1
ATOM 5115 C CA . CYS A 1 659 ? 2.292 2.944 7.196 1.00 77.25 659 CYS A CA 1
ATOM 5116 C C . CYS A 1 659 ? 1.966 2.452 8.608 1.00 77.25 659 CYS A C 1
ATOM 5118 O O . CYS A 1 659 ? 2.649 1.559 9.114 1.00 77.25 659 CYS A O 1
ATOM 5120 N N . THR A 1 660 ? 0.914 2.982 9.233 1.00 86.88 660 THR A N 1
ATOM 5121 C CA . THR A 1 660 ? 0.475 2.523 10.556 1.00 86.88 660 THR A CA 1
ATOM 5122 C C . THR A 1 660 ? -1.019 2.280 10.626 1.00 86.88 660 THR A C 1
ATOM 5124 O O . THR A 1 660 ? -1.801 2.984 9.996 1.00 86.88 660 THR A O 1
ATOM 5127 N N . ASP A 1 661 ? -1.405 1.322 11.466 1.00 89.44 661 ASP A N 1
ATOM 5128 C CA . ASP A 1 661 ? -2.787 1.158 11.910 1.00 89.44 661 ASP A CA 1
ATOM 5129 C C . ASP A 1 661 ? -2.859 0.907 13.424 1.00 89.44 661 ASP A C 1
ATOM 5131 O O . ASP A 1 661 ? -1.866 0.525 14.059 1.00 89.44 661 ASP A O 1
ATOM 5135 N N . THR A 1 662 ? -4.025 1.162 14.023 1.00 92.69 662 THR A N 1
ATOM 5136 C CA . THR A 1 662 ? -4.243 1.044 15.469 1.00 92.69 662 THR A CA 1
ATOM 5137 C C . THR A 1 662 ? -5.544 0.341 15.827 1.00 92.69 662 THR A C 1
ATOM 5139 O O . THR A 1 662 ? -6.583 0.624 15.242 1.00 92.69 662 THR A O 1
ATOM 5142 N N . VAL A 1 663 ? -5.506 -0.466 16.889 1.00 95.19 663 VAL A N 1
ATOM 5143 C CA . VAL A 1 663 ? -6.686 -1.088 17.508 1.00 95.19 663 VAL A CA 1
ATOM 5144 C C . VAL A 1 663 ? -6.679 -0.857 19.015 1.00 95.19 663 VAL A C 1
ATOM 5146 O O .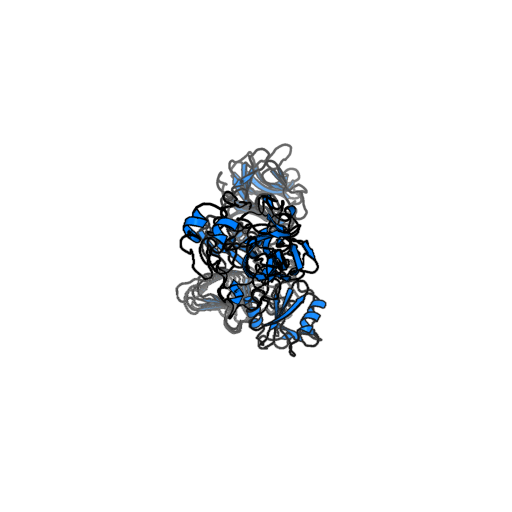 VAL A 1 663 ? -5.644 -0.999 19.673 1.00 95.19 663 VAL A O 1
ATOM 5149 N N . THR A 1 664 ? -7.833 -0.526 19.592 1.00 95.06 664 THR A N 1
ATOM 5150 C CA . THR A 1 664 ? -7.996 -0.402 21.045 1.00 95.06 664 THR A CA 1
ATOM 5151 C C . THR A 1 664 ? -8.721 -1.612 21.622 1.00 95.06 664 THR A C 1
ATOM 5153 O O . THR A 1 664 ? -9.884 -1.882 21.317 1.00 95.06 664 THR A O 1
ATOM 5156 N N . ILE A 1 665 ? -8.036 -2.322 22.520 1.00 95.00 665 ILE A N 1
ATOM 5157 C CA . ILE A 1 665 ? -8.599 -3.444 23.271 1.00 95.00 665 ILE A CA 1
ATOM 5158 C C . ILE A 1 665 ? -9.029 -2.940 24.643 1.00 95.00 665 ILE A C 1
ATOM 5160 O O . ILE A 1 665 ? -8.196 -2.666 25.509 1.00 95.00 665 ILE A O 1
ATOM 5164 N N . ASN A 1 666 ? -10.341 -2.805 24.828 1.00 91.25 666 ASN A N 1
ATOM 5165 C CA . ASN A 1 666 ? -10.949 -2.393 26.088 1.00 91.25 666 ASN A CA 1
ATOM 5166 C C . ASN A 1 666 ? -10.975 -3.580 27.055 1.00 91.25 666 ASN A C 1
ATOM 5168 O O . ASN A 1 666 ? -11.538 -4.628 26.738 1.00 91.25 666 ASN A O 1
ATOM 5172 N N . VAL A 1 667 ? -10.393 -3.425 28.243 1.00 91.00 667 VAL A N 1
ATOM 5173 C CA . VAL A 1 667 ? -10.370 -4.504 29.243 1.00 91.00 667 VAL A CA 1
ATOM 5174 C C . VAL A 1 667 ? -11.434 -4.232 30.290 1.00 91.00 667 VAL A C 1
ATOM 5176 O O . VAL A 1 667 ? -11.381 -3.230 31.009 1.00 91.00 667 VAL A O 1
ATOM 5179 N N . VAL A 1 668 ? -12.409 -5.132 30.370 1.00 89.94 668 VAL A N 1
ATOM 5180 C CA . VAL A 1 668 ? -13.516 -5.047 31.323 1.00 89.94 668 VAL A CA 1
ATOM 5181 C C . VAL A 1 668 ? -13.432 -6.151 32.370 1.00 89.94 668 VAL A C 1
ATOM 5183 O O . VAL A 1 668 ? -12.913 -7.234 32.119 1.00 89.94 668 VAL A O 1
ATOM 5186 N N . GLU A 1 669 ? -13.969 -5.892 33.552 1.00 87.94 669 GLU A N 1
ATOM 5187 C CA . GLU A 1 669 ? -14.111 -6.876 34.621 1.00 87.94 669 GLU A CA 1
ATOM 5188 C C . GLU A 1 669 ? -15.552 -6.905 35.135 1.00 87.94 669 GLU A C 1
ATOM 5190 O O . GLU A 1 669 ? -16.251 -5.885 35.146 1.00 87.94 669 GLU A O 1
ATOM 5195 N N . ASP A 1 670 ? -16.003 -8.094 35.535 1.00 89.31 670 ASP A N 1
ATOM 5196 C CA . ASP A 1 670 ? -17.267 -8.271 36.241 1.00 89.31 670 ASP A CA 1
ATOM 5197 C C . ASP A 1 670 ? -16.998 -8.128 37.739 1.00 89.31 670 ASP A C 1
ATOM 5199 O O . ASP A 1 670 ? -16.393 -8.998 38.362 1.00 89.31 670 ASP A O 1
ATOM 5203 N N . MET A 1 671 ? -17.446 -7.017 38.318 1.00 89.81 671 MET A N 1
ATOM 5204 C CA . MET A 1 671 ? -17.319 -6.757 39.745 1.00 89.81 671 MET A CA 1
ATOM 5205 C C . MET A 1 671 ? -18.570 -7.206 40.486 1.00 89.81 671 MET A C 1
ATOM 5207 O O . MET A 1 671 ? -19.637 -6.602 40.335 1.00 89.81 671 MET A O 1
ATOM 5211 N N . GLU A 1 672 ? -18.429 -8.228 41.323 1.00 94.94 672 GLU A N 1
ATOM 5212 C CA . GLU A 1 672 ? -19.448 -8.623 42.290 1.00 94.94 672 GLU A CA 1
ATOM 5213 C C . GLU A 1 672 ? -19.329 -7.757 43.551 1.00 94.94 672 GLU A C 1
ATOM 5215 O O . GLU A 1 672 ? -18.270 -7.708 44.173 1.00 94.94 672 GLU A O 1
ATOM 5220 N N . LEU A 1 673 ? -20.396 -7.047 43.924 1.00 96.56 673 LEU A N 1
ATOM 5221 C CA . LEU A 1 673 ? -20.380 -6.105 45.043 1.00 96.56 673 LEU A CA 1
ATOM 5222 C C . LEU A 1 673 ? -21.042 -6.686 46.294 1.00 96.56 673 LEU A C 1
ATOM 5224 O O . LEU A 1 673 ? -22.240 -6.947 46.294 1.00 96.56 673 LEU A O 1
ATOM 5228 N N . ASP A 1 674 ? -20.287 -6.783 47.382 1.00 97.50 674 ASP A N 1
ATOM 5229 C CA . ASP A 1 674 ? -20.796 -7.124 48.712 1.00 97.50 674 ASP A CA 1
ATOM 5230 C C . ASP A 1 674 ? -20.766 -5.865 49.590 1.00 97.50 674 ASP A C 1
ATOM 5232 O O . ASP A 1 674 ? -19.731 -5.462 50.135 1.00 97.50 674 ASP A O 1
ATOM 5236 N N . LEU A 1 675 ? -21.906 -5.173 49.635 1.00 98.31 675 LEU A N 1
ATOM 5237 C CA . LEU A 1 675 ? -22.052 -3.887 50.309 1.00 98.31 675 LEU A CA 1
ATOM 5238 C C . LEU A 1 675 ? -23.054 -3.988 51.456 1.00 98.31 675 LEU A C 1
ATOM 5240 O O . LEU A 1 675 ? -24.137 -4.554 51.298 1.00 98.31 675 LEU A O 1
ATOM 5244 N N . THR A 1 676 ? -22.722 -3.362 52.584 1.00 98.38 676 THR A N 1
ATOM 5245 C CA . THR A 1 676 ? -23.612 -3.272 53.751 1.00 98.38 676 THR A CA 1
ATOM 5246 C C . THR A 1 676 ? -23.875 -1.818 54.131 1.00 98.38 676 THR A C 1
ATOM 5248 O O . THR A 1 676 ? -22.938 -1.030 54.288 1.00 98.38 676 THR A O 1
ATOM 5251 N N . VAL A 1 677 ? -25.150 -1.455 54.294 1.00 98.44 677 VAL A N 1
ATOM 5252 C CA . VAL A 1 677 ? -25.588 -0.110 54.689 1.00 98.44 677 VAL A CA 1
ATOM 5253 C C . VAL A 1 677 ? -26.844 -0.154 55.561 1.00 98.44 677 VAL A C 1
ATOM 5255 O O . VAL A 1 677 ? -27.712 -0.996 55.370 1.00 98.44 677 VAL A O 1
ATOM 5258 N N . MET A 1 678 ? -26.970 0.779 56.505 1.00 98.25 678 MET A N 1
ATOM 5259 C CA . MET A 1 678 ? -28.162 0.927 57.349 1.00 98.25 678 MET A CA 1
ATOM 5260 C C . MET A 1 678 ? -28.819 2.284 57.121 1.00 98.25 678 MET A C 1
ATOM 5262 O O . MET A 1 678 ? -28.133 3.280 56.894 1.00 98.25 678 MET A O 1
ATOM 5266 N N . LEU A 1 679 ? -30.144 2.332 57.216 1.00 98.12 679 LEU A N 1
ATOM 5267 C CA . LEU A 1 679 ? -30.944 3.550 57.086 1.00 98.12 679 LEU A CA 1
ATOM 5268 C C . LEU A 1 679 ? -31.449 4.008 58.460 1.00 98.12 679 LEU A C 1
ATOM 5270 O O . LEU A 1 679 ? -32.013 3.212 59.215 1.00 98.12 679 LEU A O 1
ATOM 5274 N N . GLU A 1 680 ? -31.264 5.287 58.791 1.00 96.38 680 GLU A N 1
ATOM 5275 C CA . GLU A 1 680 ? -31.920 5.905 59.947 1.00 96.38 680 GLU A CA 1
ATOM 5276 C C . GLU A 1 680 ? -33.435 5.956 59.697 1.00 96.38 680 GLU A C 1
ATOM 5278 O O . GLU A 1 680 ? -33.879 6.424 58.661 1.00 96.38 680 GLU A O 1
ATOM 5283 N N . GLY A 1 681 ? -34.255 5.498 60.644 1.00 95.25 681 GLY A N 1
ATOM 5284 C CA . GLY A 1 681 ? -35.714 5.463 60.473 1.00 95.25 681 GLY A CA 1
ATOM 5285 C C . GLY A 1 681 ? -36.247 4.044 60.584 1.00 95.25 681 GLY A C 1
ATOM 5286 O O . GLY A 1 681 ? -36.751 3.691 61.653 1.00 95.25 681 GLY A O 1
ATOM 5287 N N . PRO A 1 682 ? -36.061 3.183 59.565 1.00 96.88 682 PRO A N 1
ATOM 5288 C CA . PRO A 1 682 ? -36.459 1.787 59.675 1.00 96.88 682 PRO A CA 1
ATOM 5289 C C . PRO A 1 682 ? -35.593 1.007 60.675 1.00 96.88 682 PRO A C 1
ATOM 5291 O O . PRO A 1 682 ? -36.021 -0.051 61.131 1.00 96.88 682 PRO A O 1
ATOM 5294 N N . TYR A 1 683 ? -34.386 1.467 61.026 1.00 97.75 683 TYR A N 1
ATOM 5295 C CA . TYR A 1 683 ? -33.505 0.744 61.948 1.00 97.75 683 TYR A CA 1
ATOM 5296 C C . TYR A 1 683 ? -34.104 0.569 63.353 1.00 97.75 683 TYR A C 1
ATOM 5298 O O . TYR A 1 683 ? -34.544 1.519 64.002 1.00 97.75 683 TYR A O 1
ATOM 5306 N N . ASN A 1 684 ? -34.065 -0.664 63.860 1.00 95.25 684 ASN A N 1
ATOM 5307 C CA . ASN A 1 684 ? -34.577 -1.044 65.168 1.00 95.25 684 ASN A CA 1
ATOM 5308 C C . ASN A 1 684 ? -33.434 -1.436 66.118 1.00 95.25 684 ASN A C 1
ATOM 5310 O O . ASN A 1 684 ? -32.876 -2.533 66.050 1.00 95.25 684 ASN A O 1
ATOM 5314 N N . THR A 1 685 ? -33.157 -0.565 67.089 1.00 92.88 685 THR A N 1
ATOM 5315 C CA . THR A 1 685 ? -32.120 -0.762 68.123 1.00 92.88 685 THR A CA 1
ATOM 5316 C C . THR A 1 685 ? -32.368 -1.971 69.032 1.00 92.88 685 THR A C 1
ATOM 5318 O O . THR A 1 685 ? -31.457 -2.467 69.687 1.00 92.88 685 THR A O 1
ATOM 5321 N N . GLY A 1 686 ? -33.597 -2.494 69.085 1.00 91.81 686 GLY A N 1
ATOM 5322 C CA . GLY A 1 686 ? -33.931 -3.659 69.901 1.00 91.81 686 GLY A CA 1
ATOM 5323 C C . GLY A 1 686 ? -33.413 -4.984 69.338 1.00 91.81 686 GLY A C 1
ATOM 5324 O O . GLY A 1 686 ? -33.212 -5.926 70.106 1.00 91.81 686 GLY A O 1
ATOM 5325 N N . ASN A 1 687 ? -33.223 -5.082 68.019 1.00 93.12 687 ASN A N 1
ATOM 5326 C CA . ASN A 1 687 ? -32.783 -6.315 67.358 1.00 93.12 687 ASN A CA 1
ATOM 5327 C C . ASN A 1 687 ? -31.639 -6.126 66.348 1.00 93.12 687 ASN A C 1
ATOM 5329 O O . ASN A 1 687 ? -31.172 -7.125 65.805 1.00 93.12 687 ASN A O 1
ATOM 5333 N N . GLY A 1 688 ? -31.188 -4.892 66.115 1.00 93.94 688 GLY A N 1
ATOM 5334 C CA . GLY A 1 688 ? -30.068 -4.584 65.227 1.00 93.94 688 GLY A CA 1
ATOM 5335 C C . GLY A 1 688 ? -30.381 -4.722 63.735 1.00 93.94 688 GLY A C 1
ATOM 5336 O O . GLY A 1 688 ? -29.467 -4.933 62.948 1.00 93.94 688 GLY A O 1
ATOM 5337 N N . THR A 1 689 ? -31.658 -4.662 63.344 1.00 97.00 689 THR A N 1
ATOM 5338 C CA . THR A 1 689 ? -32.098 -4.787 61.939 1.00 97.00 689 THR A CA 1
ATOM 5339 C C . THR A 1 689 ? -33.061 -3.667 61.564 1.00 97.00 689 THR A C 1
ATOM 5341 O O . THR A 1 689 ? -33.682 -3.055 62.431 1.00 97.00 689 THR A O 1
ATOM 5344 N N . MET A 1 690 ? -33.224 -3.415 60.272 1.00 98.19 690 MET A N 1
ATOM 5345 C CA . MET A 1 690 ? -34.231 -2.512 59.733 1.00 98.19 690 MET A CA 1
ATOM 5346 C C . MET A 1 690 ? -35.613 -3.166 59.671 1.00 98.19 690 MET A C 1
ATOM 5348 O O . MET A 1 690 ? -35.781 -4.374 59.521 1.00 98.19 690 MET A O 1
ATOM 5352 N N . MET A 1 691 ? -36.643 -2.344 59.784 1.00 96.25 691 MET A N 1
ATOM 5353 C CA . MET A 1 691 ? -38.013 -2.734 59.512 1.00 96.25 691 MET A CA 1
ATOM 5354 C C . MET A 1 691 ? -38.206 -2.904 57.999 1.00 96.25 691 MET A C 1
ATOM 5356 O O . MET A 1 691 ? -37.599 -2.213 57.184 1.00 96.25 691 MET A O 1
ATOM 5360 N N . ASN A 1 692 ? -39.067 -3.843 57.623 1.00 95.69 692 ASN A N 1
ATOM 5361 C CA . ASN A 1 692 ? -39.448 -4.153 56.243 1.00 95.69 692 ASN A CA 1
ATOM 5362 C C . ASN A 1 692 ? -40.966 -3.991 56.044 1.00 95.69 692 ASN A C 1
ATOM 5364 O O . ASN A 1 692 ? -41.590 -4.714 55.265 1.00 95.69 692 ASN A O 1
ATOM 5368 N N . TRP A 1 693 ? -41.597 -3.074 56.788 1.00 96.06 693 TRP A N 1
ATOM 5369 C CA . TRP A 1 693 ? -43.054 -2.913 56.784 1.00 96.06 693 TRP A CA 1
ATOM 5370 C C . TRP A 1 693 ? -43.601 -2.504 55.418 1.00 96.06 693 TRP A C 1
ATOM 5372 O O . TRP A 1 693 ? -44.658 -2.996 55.030 1.00 96.06 693 TRP A O 1
ATOM 5382 N N . LEU A 1 694 ? -42.859 -1.710 54.643 1.00 97.19 694 LEU A N 1
ATOM 5383 C CA . LEU A 1 694 ? -43.227 -1.395 53.261 1.00 97.19 694 LEU A CA 1
ATOM 5384 C C . LEU A 1 694 ? -43.377 -2.655 52.401 1.00 97.19 694 LEU A C 1
ATOM 5386 O O . LEU A 1 694 ? -44.314 -2.749 51.611 1.00 97.19 694 LEU A O 1
ATOM 5390 N N . ASN A 1 695 ? -42.497 -3.643 52.573 1.00 97.31 695 ASN A N 1
ATOM 5391 C CA . ASN A 1 695 ? -42.596 -4.927 51.882 1.00 97.31 695 ASN A CA 1
ATOM 5392 C C . ASN A 1 695 ? -43.739 -5.780 52.447 1.00 97.31 695 ASN A C 1
ATOM 5394 O O . ASN A 1 695 ? -44.564 -6.296 51.698 1.00 97.31 695 ASN A O 1
ATOM 5398 N N . PHE A 1 696 ? -43.844 -5.864 53.778 1.00 96.06 696 PHE A N 1
ATOM 5399 C CA . PHE A 1 696 ? -44.901 -6.612 54.466 1.00 96.06 696 PHE A CA 1
ATOM 5400 C C . PHE A 1 696 ? -46.313 -6.169 54.047 1.00 96.06 696 PHE A C 1
ATOM 5402 O O . PHE A 1 696 ? -47.198 -7.007 53.869 1.00 96.06 696 PHE A O 1
ATOM 5409 N N . TRP A 1 697 ? -46.520 -4.863 53.858 1.00 96.38 697 TRP A N 1
ATOM 5410 C CA . TRP A 1 697 ? -47.786 -4.290 53.392 1.00 96.38 697 TRP A CA 1
ATOM 5411 C C . TRP A 1 697 ? -47.928 -4.255 51.862 1.00 96.38 697 TRP A C 1
ATOM 5413 O O . TRP A 1 697 ? -48.986 -3.870 51.364 1.00 96.38 697 TRP A O 1
ATOM 5423 N N . GLY A 1 698 ? -46.905 -4.676 51.111 1.00 96.44 698 GLY A N 1
ATOM 5424 C CA . GLY A 1 698 ? -46.912 -4.688 49.646 1.00 96.44 698 GLY A CA 1
ATOM 5425 C C . GLY A 1 698 ? -46.886 -3.294 49.014 1.00 96.44 698 GLY A C 1
ATOM 5426 O O . GLY A 1 698 ? -47.431 -3.106 47.930 1.00 96.44 698 GLY A O 1
ATOM 5427 N N . TYR A 1 699 ? -46.303 -2.309 49.699 1.00 97.94 699 TYR A N 1
ATOM 5428 C CA . TYR A 1 699 ? -46.183 -0.937 49.208 1.00 97.94 699 TYR A CA 1
ATOM 5429 C C . TYR A 1 699 ? -44.974 -0.727 48.298 1.00 97.94 699 TYR A C 1
ATOM 5431 O O . TYR A 1 699 ? -45.054 0.121 47.414 1.00 97.94 699 TYR A O 1
ATOM 5439 N N . ILE A 1 700 ? -43.884 -1.488 48.461 1.00 98.06 700 ILE A N 1
ATOM 5440 C CA . ILE A 1 700 ? -42.707 -1.351 47.588 1.00 98.06 700 ILE A CA 1
ATOM 5441 C C . ILE A 1 700 ? -43.117 -1.619 46.128 1.00 98.06 700 ILE A C 1
ATOM 5443 O O . ILE A 1 700 ? -43.676 -2.683 45.840 1.00 98.06 700 ILE A O 1
ATOM 5447 N N . PRO A 1 701 ? -42.847 -0.688 45.195 1.00 97.69 701 PRO A N 1
ATOM 5448 C CA . PRO A 1 701 ? -43.170 -0.890 43.792 1.00 97.69 701 PRO A CA 1
ATOM 5449 C C . PRO A 1 701 ? -42.325 -2.023 43.206 1.00 97.69 701 PRO A C 1
ATOM 5451 O O . PRO A 1 701 ? -41.157 -2.200 43.542 1.00 97.69 701 PRO A O 1
ATOM 5454 N N . THR A 1 702 ? -42.902 -2.790 42.284 1.00 97.88 702 THR A N 1
ATOM 5455 C CA . THR A 1 702 ? -42.186 -3.871 41.592 1.00 97.88 702 THR A CA 1
ATOM 5456 C C . THR A 1 702 ? -41.231 -3.370 40.506 1.00 97.88 702 THR A C 1
ATOM 5458 O O . THR A 1 702 ? -40.384 -4.125 40.036 1.00 97.88 702 THR A O 1
ATOM 5461 N N . THR A 1 703 ? -41.355 -2.103 40.116 1.00 97.75 703 THR A N 1
ATOM 5462 C CA . THR A 1 703 ? -40.437 -1.394 39.219 1.00 97.75 703 THR A CA 1
ATOM 5463 C C . THR A 1 703 ? -39.606 -0.415 40.039 1.00 97.75 703 THR A C 1
ATOM 5465 O O . THR A 1 703 ? -40.144 0.215 40.953 1.00 97.75 703 THR A O 1
ATOM 5468 N N . GLN A 1 704 ? -38.323 -0.269 39.704 1.00 97.56 704 GLN A N 1
ATOM 5469 C CA . GLN A 1 704 ? -37.444 0.691 40.369 1.00 97.56 704 GLN A CA 1
ATOM 5470 C C . GLN A 1 704 ? -38.013 2.135 40.320 1.00 97.56 704 GLN A C 1
ATOM 5472 O O . GLN A 1 704 ? -38.540 2.537 39.277 1.00 97.56 704 GLN A O 1
ATOM 5477 N N . PRO A 1 705 ? -37.942 2.914 41.422 1.00 96.56 705 PRO A N 1
ATOM 5478 C CA . PRO A 1 705 ? -38.580 4.235 41.532 1.00 96.56 705 PRO A CA 1
ATOM 5479 C C . PRO A 1 705 ? -37.708 5.427 41.083 1.00 96.56 705 PRO A C 1
ATOM 5481 O O . PRO A 1 705 ? -38.128 6.575 41.194 1.00 96.56 705 PRO A O 1
ATOM 5484 N N . TYR A 1 706 ? -36.491 5.192 40.600 1.00 97.75 706 TYR A N 1
ATOM 5485 C CA . TYR A 1 706 ? -35.487 6.209 40.264 1.00 97.75 706 TYR A CA 1
ATOM 5486 C C . TYR A 1 706 ? -35.543 6.704 38.811 1.00 97.75 706 TYR A C 1
ATOM 5488 O O . TYR A 1 706 ? -34.755 7.567 38.426 1.00 97.75 706 TYR A O 1
ATOM 5496 N N . ASN A 1 707 ? -36.471 6.208 37.988 1.00 96.00 707 ASN A N 1
ATOM 5497 C CA . ASN A 1 707 ? -36.677 6.680 36.611 1.00 96.00 707 ASN A CA 1
ATOM 5498 C C . ASN A 1 707 ? -37.355 8.061 36.506 1.00 96.00 707 ASN A C 1
ATOM 5500 O O . ASN A 1 707 ? -37.532 8.584 35.404 1.00 96.00 707 ASN A O 1
ATOM 5504 N N . THR A 1 708 ? -37.725 8.668 37.633 1.00 93.06 708 THR A N 1
ATOM 5505 C CA . THR A 1 708 ? -38.271 10.027 37.712 1.00 93.06 708 THR A CA 1
ATOM 5506 C C . THR A 1 708 ? -37.260 11.016 38.296 1.00 93.06 708 THR A C 1
ATOM 5508 O O . THR A 1 708 ? -36.173 10.642 38.737 1.00 93.06 708 THR A O 1
ATOM 5511 N N . ALA A 1 709 ? -37.614 12.304 38.297 1.00 90.75 709 ALA A N 1
ATOM 5512 C CA . ALA A 1 709 ? -36.836 13.332 38.985 1.00 90.75 709 ALA A CA 1
ATOM 5513 C C . ALA A 1 709 ? -36.626 12.969 40.476 1.00 90.75 709 ALA A C 1
ATOM 5515 O O . ALA A 1 709 ? -37.541 12.391 41.068 1.00 90.75 709 ALA A O 1
ATOM 5516 N N . PRO A 1 710 ? -35.479 13.330 41.085 1.00 92.31 710 PRO A N 1
ATOM 5517 C CA . PRO A 1 710 ? -34.349 14.054 40.487 1.00 92.31 710 PRO A CA 1
ATOM 5518 C C . PRO A 1 710 ? -33.329 13.182 39.727 1.00 92.31 710 PRO A C 1
ATOM 5520 O O . PRO A 1 710 ? -32.454 13.743 39.073 1.00 92.31 710 PRO A O 1
ATOM 5523 N N . TRP A 1 711 ? -33.414 11.847 39.781 1.00 93.19 711 TRP A N 1
ATOM 5524 C CA . TRP A 1 711 ? -32.353 10.967 39.258 1.00 93.19 711 TRP A CA 1
ATOM 5525 C C . TRP A 1 711 ? -32.438 10.685 37.758 1.00 93.19 711 TRP A C 1
ATOM 5527 O O . TRP A 1 711 ? -31.400 10.586 37.111 1.00 93.19 711 TRP A O 1
ATOM 5537 N N . PHE A 1 712 ? -33.649 10.545 37.205 1.00 94.62 712 PHE A N 1
ATOM 5538 C CA . PHE A 1 712 ? -33.871 10.177 35.797 1.00 94.62 712 PHE A CA 1
ATOM 5539 C C . PHE A 1 712 ? -33.087 8.924 35.359 1.00 94.62 712 PHE A C 1
ATOM 5541 O O . PHE A 1 712 ? -32.615 8.832 34.224 1.00 94.62 712 PHE A O 1
ATOM 5548 N N . TYR A 1 713 ? -32.942 7.949 36.259 1.00 96.19 713 TYR A N 1
ATOM 5549 C CA . TYR A 1 713 ? -32.181 6.733 36.009 1.00 96.19 713 TYR A CA 1
ATOM 5550 C C . TYR A 1 713 ? -32.870 5.860 34.949 1.00 96.19 713 TYR A C 1
ATOM 5552 O O . TYR A 1 713 ? -33.999 5.399 35.134 1.00 96.19 713 TYR A O 1
ATOM 5560 N N . GLY A 1 714 ? -32.175 5.620 33.834 1.00 95.62 714 GLY A N 1
ATOM 5561 C CA . GLY A 1 714 ? -32.703 4.906 32.665 1.00 95.62 714 GLY A CA 1
ATOM 5562 C C . GLY A 1 714 ? -32.757 3.378 32.782 1.00 95.62 714 GLY A C 1
ATOM 5563 O O . GLY A 1 714 ? -33.107 2.722 31.801 1.00 95.62 714 GLY A O 1
ATOM 5564 N N . GLY A 1 715 ? -32.393 2.802 33.932 1.00 94.56 715 GLY A N 1
ATOM 5565 C CA . GLY A 1 715 ? -32.413 1.355 34.141 1.00 94.56 715 GLY A CA 1
ATOM 5566 C C . GLY A 1 715 ? -33.815 0.750 34.083 1.00 94.56 715 GLY A C 1
ATOM 5567 O O . GLY A 1 715 ? -34.821 1.397 34.393 1.00 94.56 715 GLY A O 1
ATOM 5568 N N . LEU A 1 716 ? -33.874 -0.510 33.653 1.00 95.56 716 LEU A N 1
ATOM 5569 C CA . LEU A 1 716 ? -35.112 -1.251 33.386 1.00 95.56 716 LEU A CA 1
ATOM 5570 C C . LEU A 1 716 ? -35.438 -2.286 34.473 1.00 95.56 716 LEU A C 1
ATOM 5572 O O . LEU A 1 716 ? -36.238 -3.194 34.239 1.00 95.56 716 LEU A O 1
ATOM 5576 N N . GLU A 1 717 ? -34.809 -2.188 35.645 1.00 97.31 717 GLU A N 1
ATOM 5577 C CA . GLU A 1 717 ? -35.005 -3.117 36.752 1.00 97.31 717 GLU A CA 1
ATOM 5578 C C . GLU A 1 717 ? -36.477 -3.178 37.169 1.00 97.31 717 GLU A C 1
ATOM 5580 O O . GLU A 1 717 ? -37.078 -2.217 37.661 1.00 97.31 717 GLU A O 1
ATOM 5585 N N . ASN A 1 718 ? -37.061 -4.355 36.965 1.00 96.94 718 ASN A N 1
ATOM 5586 C CA . ASN A 1 718 ? -38.434 -4.665 37.306 1.00 96.94 718 ASN A CA 1
ATOM 5587 C C . ASN A 1 718 ? -38.545 -6.144 37.678 1.00 96.94 718 ASN A C 1
ATOM 5589 O O . ASN A 1 718 ? -38.036 -7.013 36.968 1.00 96.94 718 ASN A O 1
ATOM 5593 N N . VAL A 1 719 ? -39.266 -6.431 38.755 1.00 97.56 719 VAL A N 1
ATOM 5594 C CA . VAL A 1 719 ? -39.548 -7.789 39.228 1.00 97.56 719 VAL A CA 1
ATOM 5595 C C . VAL A 1 719 ? -41.040 -8.107 39.088 1.00 97.56 719 VAL A C 1
ATOM 5597 O O . VAL A 1 719 ? -41.866 -7.201 39.075 1.00 97.56 719 VAL A O 1
ATOM 5600 N N . PRO A 1 720 ? -41.450 -9.378 38.969 1.00 96.00 720 PRO A N 1
ATOM 5601 C CA . PRO A 1 720 ? -42.874 -9.734 38.978 1.00 96.00 720 PRO A CA 1
ATOM 5602 C C . PRO A 1 720 ? -43.519 -9.563 40.368 1.00 96.00 720 PRO A C 1
ATOM 5604 O O . PRO A 1 720 ? -44.723 -9.344 40.476 1.00 96.00 720 PRO A O 1
ATOM 5607 N N . SER A 1 721 ? -42.715 -9.673 41.424 1.00 96.94 721 SER A N 1
ATOM 5608 C CA . SER A 1 721 ? -43.053 -9.442 42.830 1.00 96.94 721 SER A CA 1
ATOM 5609 C C . SER A 1 721 ? -41.754 -9.222 43.602 1.00 96.94 721 SER A C 1
ATOM 5611 O O . SER A 1 721 ? -40.717 -9.720 43.163 1.00 96.94 721 SER A O 1
ATOM 5613 N N . ILE A 1 722 ? -41.798 -8.547 44.753 1.00 98.00 722 ILE A N 1
ATOM 5614 C CA . ILE A 1 722 ? -40.612 -8.404 45.609 1.00 98.00 722 ILE A CA 1
ATOM 5615 C C . ILE A 1 722 ? -40.122 -9.807 46.019 1.00 98.00 722 ILE A C 1
ATOM 5617 O O . ILE A 1 722 ? -40.888 -10.560 46.626 1.00 98.00 722 ILE A O 1
ATOM 5621 N N . PRO A 1 723 ? -38.900 -10.211 45.625 1.00 96.69 723 PRO A N 1
ATOM 5622 C CA . PRO A 1 723 ? -38.503 -11.622 45.611 1.00 96.69 723 PRO A CA 1
ATOM 5623 C C . PRO A 1 723 ? -38.064 -12.157 46.979 1.00 96.69 723 PRO A C 1
ATOM 5625 O O . PRO A 1 723 ? -38.075 -13.367 47.197 1.00 96.69 723 PRO A O 1
ATOM 5628 N N . ASN A 1 724 ? -37.706 -11.270 47.910 1.00 97.38 724 ASN A N 1
ATOM 5629 C CA . ASN A 1 724 ? -37.260 -11.618 49.253 1.00 97.38 724 ASN A CA 1
ATOM 5630 C C . ASN A 1 724 ? -38.105 -10.860 50.294 1.00 97.38 724 ASN A C 1
ATOM 5632 O O . ASN A 1 724 ? -38.311 -9.651 50.193 1.00 97.38 724 ASN A O 1
ATOM 5636 N N . ALA A 1 725 ? -38.620 -11.580 51.296 1.00 97.12 725 ALA A N 1
ATOM 5637 C CA . ALA A 1 725 ? -39.441 -11.006 52.362 1.00 97.12 725 ALA A CA 1
ATOM 5638 C C . ALA A 1 725 ? -38.655 -10.030 53.251 1.00 97.12 725 ALA A C 1
ATOM 5640 O O . ALA A 1 725 ? -39.251 -9.153 53.868 1.00 97.12 725 ALA A O 1
ATOM 5641 N N . ASP A 1 726 ? -37.330 -10.155 53.293 1.00 98.06 726 ASP A N 1
ATOM 5642 C CA . ASP A 1 726 ? -36.446 -9.311 54.092 1.00 98.06 726 ASP A CA 1
ATOM 5643 C C . ASP A 1 726 ? -36.049 -8.007 53.388 1.00 98.06 726 ASP A C 1
ATOM 5645 O O . ASP A 1 726 ? -35.346 -7.205 53.990 1.00 98.06 726 ASP A O 1
ATOM 5649 N N . VAL A 1 727 ? -36.524 -7.749 52.161 1.00 98.56 727 VAL A N 1
ATOM 5650 C CA . VAL A 1 727 ? -36.319 -6.455 51.488 1.00 98.56 727 VAL A CA 1
ATOM 5651 C C . VAL A 1 727 ? -36.949 -5.331 52.312 1.00 98.56 727 VAL A C 1
ATOM 5653 O O . VAL A 1 727 ? -38.146 -5.368 52.601 1.00 98.56 727 VAL A O 1
ATOM 5656 N N . THR A 1 728 ? -36.142 -4.330 52.653 1.00 98.00 728 THR A N 1
ATOM 5657 C CA . THR A 1 728 ? -36.545 -3.073 53.286 1.00 98.00 728 THR A CA 1
ATOM 5658 C C . THR A 1 728 ? -37.005 -2.058 52.243 1.00 98.00 728 THR A C 1
ATOM 5660 O O . THR A 1 728 ? -38.096 -1.510 52.395 1.00 98.00 728 THR A O 1
ATOM 5663 N N . ASP A 1 729 ? -36.216 -1.817 51.187 1.00 98.38 729 ASP A N 1
ATOM 5664 C CA . ASP A 1 729 ? -36.561 -0.887 50.098 1.00 98.38 729 ASP A CA 1
ATOM 5665 C C . ASP A 1 729 ? -35.655 -1.063 48.861 1.00 98.38 729 ASP A C 1
ATOM 5667 O O . ASP A 1 729 ? -34.717 -1.863 48.867 1.00 98.38 729 ASP A O 1
ATOM 5671 N N . TRP A 1 730 ? -35.931 -0.300 47.804 1.00 98.38 730 TRP A N 1
ATOM 5672 C CA . TRP A 1 730 ? -35.014 -0.031 46.702 1.00 98.38 730 TRP A CA 1
ATOM 5673 C C . TRP A 1 730 ? -33.897 0.943 47.112 1.00 98.38 730 TRP A C 1
ATOM 5675 O O . TRP A 1 730 ? -34.095 1.834 47.940 1.00 98.38 730 TRP A O 1
ATOM 5685 N N . LEU A 1 731 ? -32.740 0.792 46.471 1.00 98.38 731 LEU A N 1
ATOM 5686 C CA . LEU A 1 731 ? -31.621 1.731 46.453 1.00 98.38 731 LEU A CA 1
ATOM 5687 C C . LEU A 1 731 ? -31.183 1.976 45.009 1.00 98.38 731 LEU A C 1
ATOM 5689 O O . LEU A 1 731 ? -31.296 1.087 44.164 1.00 98.38 731 LEU A O 1
ATOM 5693 N N . LEU A 1 732 ? -30.637 3.159 44.737 1.00 98.25 732 LEU A N 1
ATOM 5694 C CA . LEU A 1 732 ? -29.870 3.421 43.524 1.00 98.25 732 LEU A CA 1
ATOM 5695 C C . LEU A 1 732 ? -28.389 3.425 43.893 1.00 98.25 732 LEU A C 1
ATOM 5697 O O . LEU A 1 732 ? -27.939 4.229 44.714 1.00 98.25 732 LEU A O 1
ATOM 5701 N N . LEU A 1 733 ? -27.655 2.489 43.303 1.00 97.75 733 LEU A N 1
ATOM 5702 C CA . LEU A 1 733 ? -26.225 2.337 43.493 1.00 97.75 733 LEU A CA 1
ATOM 5703 C C . LEU A 1 733 ? -25.488 2.994 42.331 1.00 97.75 733 LEU A C 1
ATOM 5705 O O . LEU A 1 733 ? -25.630 2.572 41.185 1.00 97.75 733 LEU A O 1
ATOM 5709 N N . ASP A 1 734 ? -24.688 3.998 42.659 1.00 95.75 734 ASP A N 1
ATOM 5710 C CA . ASP A 1 734 ? -23.839 4.760 41.748 1.00 95.75 734 ASP A CA 1
ATOM 5711 C C . ASP A 1 734 ? -22.387 4.300 41.940 1.00 95.75 734 ASP A C 1
ATOM 5713 O O . ASP A 1 734 ? -21.873 4.324 43.059 1.00 95.75 734 ASP A O 1
ATOM 5717 N N . LEU A 1 735 ? -21.694 3.922 40.868 1.00 96.12 735 LEU A N 1
ATOM 5718 C CA . LEU A 1 735 ? -20.258 3.644 40.907 1.00 96.12 735 LEU A CA 1
ATOM 5719 C C . LEU A 1 735 ? -19.494 4.819 40.315 1.00 96.12 735 LEU A C 1
ATOM 5721 O O . LEU A 1 735 ? -19.669 5.157 39.142 1.00 96.12 735 LEU A O 1
ATOM 5725 N N . ARG A 1 736 ? -18.636 5.431 41.131 1.00 95.75 736 ARG A N 1
ATOM 5726 C CA . ARG A 1 736 ? -17.744 6.519 40.721 1.00 95.75 736 ARG A CA 1
ATOM 5727 C C . ARG A 1 736 ? -16.298 6.058 40.739 1.00 95.75 736 ARG A C 1
ATOM 5729 O O . ARG A 1 736 ? -15.939 5.223 41.570 1.00 95.75 736 ARG A O 1
ATOM 5736 N N . TYR A 1 737 ? -15.462 6.610 39.864 1.00 93.25 737 TYR A N 1
ATOM 5737 C CA . TYR A 1 737 ? -14.033 6.294 39.839 1.00 93.25 737 TYR A CA 1
ATOM 5738 C C . TYR A 1 737 ? -13.166 7.481 40.260 1.00 93.25 737 TYR A C 1
ATOM 5740 O O . TYR A 1 737 ? -13.522 8.641 40.082 1.00 93.25 737 TYR A O 1
ATOM 5748 N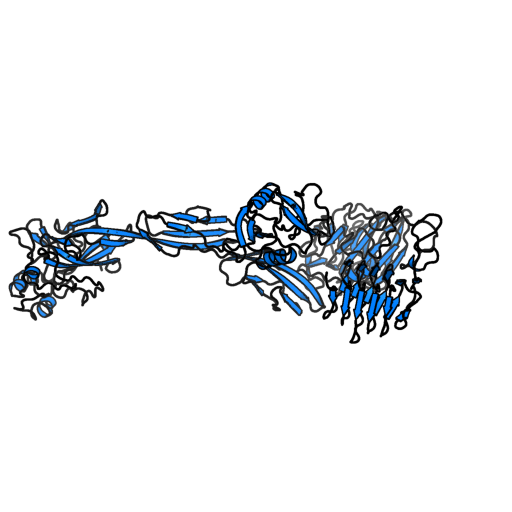 N . SER A 1 738 ? -11.981 7.195 40.792 1.00 90.50 738 SER A N 1
ATOM 5749 C CA . SER A 1 738 ? -10.956 8.215 41.011 1.00 90.50 738 SER A CA 1
ATOM 5750 C C . SER A 1 738 ? -9.559 7.603 41.016 1.00 90.50 738 SER A C 1
ATOM 5752 O O . SER A 1 738 ? -9.372 6.484 41.476 1.00 90.50 738 SER A O 1
ATOM 5754 N N . SER A 1 739 ? -8.557 8.337 40.530 1.00 83.88 739 SER A N 1
ATOM 5755 C CA . SER A 1 739 ? -7.140 7.948 40.621 1.00 83.88 739 SER A CA 1
ATOM 5756 C C . SER A 1 739 ? -6.401 8.601 41.797 1.00 83.88 739 SER A C 1
ATOM 5758 O O . SER A 1 739 ? -5.254 8.258 42.068 1.00 83.88 739 SER A O 1
ATOM 5760 N N . SER A 1 740 ? -7.033 9.565 42.478 1.00 86.00 740 SER A N 1
ATOM 5761 C CA . SER A 1 740 ? -6.381 10.463 43.449 1.00 86.00 740 SER A CA 1
ATOM 5762 C C . SER A 1 740 ? -7.095 10.526 44.808 1.00 86.00 740 SER A C 1
ATOM 5764 O O . SER A 1 740 ? -6.809 11.407 45.619 1.00 86.00 740 SER A O 1
ATOM 5766 N N . GLY A 1 741 ? -8.007 9.585 45.079 1.00 90.44 741 GLY A N 1
ATOM 5767 C CA . GLY A 1 741 ? -8.771 9.498 46.330 1.00 90.44 741 GLY A CA 1
ATOM 5768 C C . GLY A 1 741 ? -10.240 9.921 46.205 1.00 90.44 741 GLY A C 1
ATOM 5769 O O . GLY A 1 741 ? -10.682 10.405 45.163 1.00 90.44 741 GLY A O 1
ATOM 5770 N N . SER A 1 742 ? -11.011 9.759 47.282 1.00 91.25 742 SER A N 1
ATOM 5771 C CA . SER A 1 742 ? -12.467 9.990 47.297 1.00 91.25 742 SER A CA 1
ATOM 5772 C C . SER A 1 742 ? -12.885 11.427 46.959 1.00 91.25 742 SER A C 1
ATOM 5774 O O . SER A 1 742 ? -13.934 11.623 46.359 1.00 91.25 742 SER A O 1
ATOM 5776 N N . ALA A 1 743 ? -12.066 12.440 47.259 1.00 93.31 743 ALA A N 1
ATOM 5777 C CA . ALA A 1 743 ? -12.407 13.844 46.991 1.00 93.31 743 ALA A CA 1
ATOM 5778 C C . ALA A 1 743 ? -12.548 14.194 45.496 1.00 93.31 743 ALA A C 1
ATOM 5780 O O . ALA A 1 743 ? -13.169 15.200 45.170 1.00 93.31 743 ALA A O 1
ATOM 5781 N N . THR A 1 744 ? -11.982 13.383 44.598 1.00 93.19 744 THR A N 1
ATOM 5782 C CA . THR A 1 744 ? -12.065 13.574 43.140 1.00 93.19 744 THR A CA 1
ATOM 5783 C C . THR A 1 744 ? -13.022 12.592 42.457 1.00 93.19 744 THR A C 1
ATOM 5785 O O . THR A 1 744 ? -13.115 12.599 41.235 1.00 93.19 744 THR A O 1
ATOM 5788 N N . ALA A 1 745 ? -13.750 11.765 43.219 1.00 94.94 745 ALA A N 1
ATOM 5789 C CA . ALA A 1 745 ? -14.816 10.897 42.709 1.00 94.94 745 ALA A CA 1
ATOM 5790 C C . ALA A 1 745 ? -16.135 11.691 42.560 1.00 94.94 745 ALA A C 1
ATOM 5792 O O . ALA A 1 745 ? -17.109 11.490 43.294 1.00 94.94 745 ALA A O 1
ATOM 5793 N N . THR A 1 746 ? -16.145 12.664 41.648 1.00 94.50 746 THR A N 1
ATOM 5794 C CA . THR A 1 746 ? -17.266 13.595 41.428 1.00 94.50 746 THR A CA 1
ATOM 5795 C C . THR A 1 746 ? -18.391 12.976 40.598 1.00 94.50 746 THR A C 1
ATOM 5797 O O . THR A 1 746 ? -18.294 11.836 40.138 1.00 94.50 746 THR A O 1
ATOM 5800 N N . SER A 1 747 ? -19.482 13.716 40.389 1.00 91.25 747 SER A N 1
ATOM 5801 C CA . SER A 1 747 ? -20.585 13.262 39.529 1.00 91.25 747 SER A CA 1
ATOM 5802 C C . SER A 1 747 ? -20.160 12.981 38.076 1.00 91.25 747 SER A C 1
ATOM 5804 O O . SER A 1 747 ? -20.671 12.035 37.481 1.00 91.25 747 SER A O 1
ATOM 5806 N N . ASP A 1 748 ? -19.154 13.694 37.560 1.00 92.19 748 ASP A N 1
ATOM 5807 C CA . ASP A 1 748 ? -18.572 13.475 36.224 1.00 92.19 748 ASP A CA 1
ATOM 5808 C C . ASP A 1 748 ? -17.811 12.143 36.101 1.00 92.19 748 ASP A C 1
ATOM 5810 O O . ASP A 1 748 ? -17.579 11.647 35.001 1.00 92.19 748 ASP A O 1
ATOM 5814 N N . SER A 1 749 ? -17.427 11.542 37.231 1.00 93.31 749 SER A N 1
ATOM 5815 C CA . SER A 1 749 ? -16.717 10.256 37.284 1.00 93.31 749 SER A CA 1
ATOM 5816 C C . SER A 1 749 ? -17.649 9.043 37.409 1.00 93.31 749 SER A C 1
ATOM 5818 O O . SER A 1 749 ? -17.199 7.940 37.727 1.00 93.31 749 SER A O 1
ATOM 5820 N N . LEU A 1 750 ? -18.956 9.230 37.212 1.00 93.31 750 LEU A N 1
ATOM 5821 C CA . LEU A 1 750 ? -19.941 8.153 37.232 1.00 93.31 750 LEU A CA 1
ATOM 5822 C C . LEU A 1 750 ? -19.698 7.175 36.071 1.00 93.31 750 LEU A C 1
ATOM 5824 O O . LEU A 1 750 ? -19.740 7.567 34.909 1.00 93.31 750 LEU A O 1
ATOM 5828 N N . ILE A 1 751 ? -19.478 5.896 36.384 1.00 92.50 751 ILE A N 1
ATOM 5829 C CA . ILE A 1 751 ? -19.190 4.851 35.381 1.00 92.50 751 ILE A CA 1
ATOM 5830 C C . ILE A 1 751 ? -20.304 3.821 35.240 1.00 92.50 751 ILE A C 1
ATOM 5832 O O . ILE A 1 751 ? -20.424 3.194 34.192 1.00 92.50 751 ILE A O 1
ATOM 5836 N N . ALA A 1 752 ? -21.115 3.629 36.279 1.00 93.38 752 ALA A N 1
ATOM 5837 C CA . ALA A 1 752 ? -22.257 2.733 36.223 1.00 93.38 752 ALA A CA 1
ATOM 5838 C C . ALA A 1 752 ? -23.291 3.082 37.295 1.00 93.38 752 ALA A C 1
ATOM 5840 O O . ALA A 1 752 ? -22.956 3.635 38.343 1.00 93.38 752 ALA A O 1
ATOM 5841 N N . GLN A 1 753 ? -24.544 2.718 37.032 1.00 95.25 753 GLN A N 1
ATOM 5842 C CA . GLN A 1 753 ? -25.655 2.849 37.969 1.00 95.25 753 GLN A CA 1
ATOM 5843 C C . GLN A 1 753 ? -26.556 1.622 37.896 1.00 95.25 753 GLN A C 1
ATOM 5845 O O . GLN A 1 753 ? -26.783 1.093 36.802 1.00 95.25 753 GLN A O 1
ATOM 5850 N N . LYS A 1 754 ? -27.092 1.193 39.040 1.00 96.88 754 LYS A N 1
ATOM 5851 C CA . LYS A 1 754 ? -28.048 0.081 39.117 1.00 96.88 754 LYS A CA 1
ATOM 5852 C C . LYS A 1 754 ? -29.049 0.277 40.240 1.00 96.88 754 LYS A C 1
ATOM 5854 O O . LYS A 1 754 ? -28.659 0.625 41.354 1.00 96.88 754 LYS A O 1
ATOM 5859 N N . ALA A 1 755 ? -30.323 0.010 39.964 1.00 98.25 755 ALA A N 1
ATOM 5860 C CA . ALA A 1 755 ? -31.319 -0.102 41.022 1.00 98.25 755 ALA A CA 1
ATOM 5861 C C . ALA A 1 755 ? -31.230 -1.492 41.672 1.00 98.25 755 ALA A C 1
ATOM 5863 O O . ALA A 1 755 ? -31.242 -2.519 40.993 1.00 98.25 755 ALA A O 1
ATOM 5864 N N . VAL A 1 756 ? -31.120 -1.523 42.995 1.00 98.50 756 VAL A N 1
ATOM 5865 C CA . VAL A 1 756 ? -30.849 -2.725 43.799 1.00 98.50 756 VAL A CA 1
ATOM 5866 C C . VAL A 1 756 ? -31.777 -2.767 45.012 1.00 98.50 756 VAL A C 1
ATOM 5868 O O . VAL A 1 756 ? -32.412 -1.765 45.343 1.00 98.50 756 VAL A O 1
ATOM 5871 N N . PHE A 1 757 ? -31.881 -3.915 45.677 1.00 98.69 757 PHE A N 1
ATOM 5872 C CA . PHE A 1 757 ? -32.652 -4.046 46.911 1.00 98.69 757 PHE A CA 1
ATOM 5873 C C . PHE A 1 757 ? -31.752 -3.943 48.140 1.00 98.69 757 PHE A C 1
ATOM 5875 O O . PHE A 1 757 ? -30.647 -4.479 48.166 1.00 98.69 757 PHE A O 1
ATOM 5882 N N . LEU A 1 758 ? -32.267 -3.299 49.183 1.00 98.62 758 LEU A N 1
ATOM 5883 C CA . LEU A 1 758 ? -31.702 -3.315 50.525 1.00 98.62 758 LEU A CA 1
ATOM 5884 C C . LEU A 1 758 ? -32.439 -4.349 51.371 1.00 98.62 758 LEU A C 1
ATOM 5886 O O . LEU A 1 758 ? -33.666 -4.291 51.468 1.00 98.62 758 LEU A O 1
ATOM 5890 N N . LEU A 1 759 ? -31.715 -5.268 52.001 1.00 98.62 759 LEU A N 1
ATOM 5891 C CA . LEU A 1 759 ? -32.264 -6.209 52.974 1.00 98.62 759 LEU A CA 1
ATOM 5892 C C . LEU A 1 759 ? -32.237 -5.625 54.390 1.00 98.62 759 LEU A C 1
ATOM 5894 O O . LEU A 1 759 ? -31.475 -4.711 54.699 1.00 98.62 759 LEU A O 1
ATOM 5898 N N . LYS A 1 760 ? -33.070 -6.175 55.276 1.00 97.88 760 LYS A N 1
ATOM 5899 C CA . LYS A 1 760 ? -33.237 -5.697 56.655 1.00 97.88 760 LYS A CA 1
ATOM 5900 C C . LYS A 1 760 ? -31.974 -5.769 57.518 1.00 97.88 760 LYS A C 1
ATOM 5902 O O . LYS A 1 760 ? -31.896 -5.091 58.536 1.00 97.88 760 LYS A O 1
ATOM 5907 N N . ASP A 1 761 ? -31.023 -6.626 57.174 1.00 97.62 761 ASP A N 1
ATOM 5908 C CA . ASP A 1 761 ? -29.720 -6.746 57.838 1.00 97.62 761 ASP A CA 1
ATOM 5909 C C . ASP A 1 761 ? -28.669 -5.788 57.258 1.00 97.62 761 ASP A C 1
ATOM 5911 O O . ASP A 1 761 ? -27.531 -5.777 57.717 1.00 97.62 761 ASP A O 1
ATOM 5915 N N . GLY A 1 762 ? -29.062 -4.956 56.292 1.00 97.94 762 GLY A N 1
ATOM 5916 C CA . GLY A 1 762 ? -28.220 -3.962 55.647 1.00 97.94 762 GLY A CA 1
ATOM 5917 C C . GLY A 1 762 ? -27.532 -4.448 54.378 1.00 97.94 762 GLY A C 1
ATOM 5918 O O . GLY A 1 762 ? -26.926 -3.632 53.683 1.00 97.94 762 GLY A O 1
ATOM 5919 N N . THR A 1 763 ? -27.634 -5.736 54.037 1.00 98.44 763 THR A N 1
ATOM 5920 C CA . THR A 1 763 ? -27.030 -6.275 52.816 1.00 98.44 763 THR A CA 1
ATOM 5921 C C . THR A 1 763 ? -27.721 -5.716 51.573 1.00 98.44 763 THR A C 1
ATOM 5923 O O . THR A 1 763 ? -28.952 -5.686 51.480 1.00 98.44 763 THR A O 1
ATOM 5926 N N . ILE A 1 764 ? -26.924 -5.283 50.597 1.00 98.69 764 ILE A N 1
ATOM 5927 C CA . ILE A 1 764 ? -27.403 -4.843 49.286 1.00 98.69 764 ILE A CA 1
ATOM 5928 C C . ILE A 1 764 ? -27.357 -6.026 48.316 1.00 98.69 764 ILE A C 1
ATOM 5930 O O . ILE A 1 764 ? -26.314 -6.647 48.138 1.00 98.69 764 ILE A O 1
ATOM 5934 N N . VAL A 1 765 ? -28.477 -6.308 47.653 1.00 98.56 765 VAL A N 1
ATOM 5935 C CA . VAL A 1 765 ? -28.631 -7.431 46.715 1.00 98.56 765 VAL A CA 1
ATOM 5936 C C . VAL A 1 765 ? -29.221 -6.971 45.385 1.00 98.56 765 VAL A C 1
ATOM 5938 O O . VAL A 1 765 ? -29.901 -5.948 45.298 1.00 98.56 765 VAL A O 1
ATOM 5941 N N . ASP A 1 766 ? -28.971 -7.728 44.322 1.00 97.69 766 ASP A N 1
ATOM 5942 C CA . ASP A 1 766 ? -29.560 -7.478 43.009 1.00 97.69 766 ASP A CA 1
ATOM 5943 C C . ASP A 1 766 ? -31.084 -7.742 42.990 1.00 97.69 766 ASP A C 1
ATOM 5945 O O . ASP A 1 766 ? -31.722 -8.063 43.996 1.00 97.69 766 ASP A O 1
ATOM 5949 N N . THR A 1 767 ? -31.702 -7.634 41.813 1.00 97.12 767 THR A N 1
ATOM 5950 C CA . THR A 1 767 ? -33.148 -7.834 41.638 1.00 97.12 767 THR A CA 1
ATOM 5951 C C . THR A 1 767 ? -33.623 -9.275 41.852 1.00 97.12 767 THR A C 1
ATOM 5953 O O . THR A 1 767 ? -34.833 -9.500 41.875 1.00 97.12 767 THR A O 1
ATOM 5956 N N . SER A 1 768 ? -32.724 -10.250 42.047 1.00 96.88 768 SER A N 1
ATOM 5957 C CA . SER A 1 768 ? -33.094 -11.585 42.541 1.00 96.88 768 SER A CA 1
ATOM 5958 C C . SER A 1 768 ? -33.457 -11.570 44.028 1.00 96.88 768 SER A C 1
ATOM 5960 O O . SER A 1 768 ? -34.159 -12.465 44.496 1.00 96.88 768 SER A O 1
ATOM 5962 N N . GLY A 1 769 ? -33.003 -10.555 44.774 1.00 96.00 769 GLY A N 1
ATOM 5963 C CA . GLY A 1 769 ? -33.189 -10.443 46.218 1.00 96.00 769 GLY A CA 1
ATOM 5964 C C . GLY A 1 769 ? -32.253 -11.320 47.049 1.00 96.00 769 GLY A C 1
ATOM 5965 O O . GLY A 1 769 ? -32.437 -11.381 48.266 1.00 96.00 769 GLY A O 1
ATOM 5966 N N . THR A 1 770 ? -31.298 -12.021 46.428 1.00 96.50 770 THR A N 1
ATOM 5967 C CA . THR A 1 770 ? -30.382 -12.938 47.129 1.00 96.50 770 THR A CA 1
ATOM 5968 C C . THR A 1 770 ? -28.920 -12.813 46.721 1.00 96.50 770 THR A C 1
ATOM 5970 O O . THR A 1 770 ? -28.060 -13.103 47.544 1.00 96.50 770 THR A O 1
ATOM 5973 N N . ASN A 1 771 ? -28.630 -12.436 45.475 1.00 97.31 771 ASN A N 1
ATOM 5974 C CA . ASN A 1 771 ? -27.259 -12.365 44.971 1.00 97.31 771 ASN A CA 1
ATOM 5975 C C . ASN A 1 771 ? -26.691 -10.952 45.109 1.00 97.31 771 ASN A C 1
ATOM 5977 O O . ASN A 1 771 ? -27.428 -9.967 45.062 1.00 97.31 771 ASN A O 1
ATOM 5981 N N . ASN A 1 772 ? -25.370 -10.859 45.194 1.00 97.62 772 ASN A N 1
ATOM 5982 C CA . ASN A 1 772 ? -24.652 -9.595 45.126 1.00 97.62 772 ASN A CA 1
ATOM 5983 C C . ASN A 1 772 ? -24.865 -8.903 43.764 1.00 97.62 772 ASN A C 1
ATOM 5985 O O . ASN A 1 772 ? -24.899 -9.574 42.724 1.00 97.62 772 ASN A O 1
ATOM 5989 N N . PRO A 1 773 ? -24.992 -7.565 43.716 1.00 96.75 773 PRO A N 1
ATOM 5990 C CA . PRO A 1 773 ? -25.027 -6.834 42.459 1.00 96.75 773 PRO A CA 1
ATOM 5991 C C . PRO A 1 773 ? -23.729 -6.996 41.667 1.00 96.75 773 PRO A C 1
ATOM 5993 O O . PRO A 1 773 ? -22.651 -6.686 42.162 1.00 96.75 773 PRO A O 1
ATOM 5996 N N . VAL A 1 774 ? -23.850 -7.410 40.404 1.00 94.75 774 VAL A N 1
ATOM 5997 C CA . VAL A 1 774 ? -22.728 -7.448 39.455 1.00 94.75 774 VAL A CA 1
ATOM 5998 C C . VAL A 1 774 ? -22.773 -6.247 38.511 1.00 94.75 774 VAL A C 1
ATOM 6000 O O . VAL A 1 774 ? -23.838 -5.926 37.955 1.00 94.75 774 VAL A O 1
ATOM 6003 N N . PHE A 1 775 ? -21.612 -5.617 38.325 1.00 92.62 775 PHE A N 1
ATOM 6004 C CA . PHE A 1 775 ? -21.361 -4.535 37.375 1.00 92.62 775 PHE A CA 1
ATOM 6005 C C . PHE A 1 775 ? -20.222 -4.908 36.434 1.00 92.62 775 PHE A C 1
ATOM 6007 O O . PHE A 1 775 ? -19.159 -5.308 36.892 1.00 92.62 775 PHE A O 1
ATOM 6014 N N . ARG A 1 776 ? -20.423 -4.709 35.129 1.00 89.06 776 ARG A N 1
ATOM 6015 C CA . ARG A 1 776 ? -19.343 -4.796 34.147 1.00 89.06 776 ARG A CA 1
ATOM 6016 C C . ARG A 1 776 ? -18.747 -3.411 33.950 1.00 89.06 776 ARG A C 1
ATOM 6018 O O . ARG A 1 776 ? -19.445 -2.518 33.468 1.00 89.06 776 ARG A O 1
ATOM 6025 N N . ILE A 1 777 ? -17.494 -3.232 34.348 1.00 87.88 777 ILE A N 1
ATOM 6026 C CA . ILE A 1 777 ? -16.794 -1.947 34.253 1.00 87.88 777 ILE A CA 1
ATOM 6027 C C . ILE A 1 777 ? -15.418 -2.120 33.619 1.00 87.88 777 ILE A C 1
ATOM 6029 O O . ILE A 1 777 ? -14.924 -3.231 33.480 1.00 87.88 777 ILE A O 1
ATOM 6033 N N . GLU A 1 778 ? -14.790 -1.012 33.244 1.00 85.94 778 GLU A N 1
ATOM 6034 C CA . GLU A 1 778 ? -13.383 -1.007 32.845 1.00 85.94 778 GLU A CA 1
ATOM 6035 C C . GLU A 1 778 ? -12.479 -1.346 34.040 1.00 85.94 778 GLU A C 1
ATOM 6037 O O . GLU A 1 778 ? -12.626 -0.755 35.115 1.00 85.94 778 GLU A O 1
ATOM 6042 N N . ALA A 1 779 ? -11.548 -2.279 33.834 1.00 84.38 779 ALA A N 1
ATOM 6043 C CA . ALA A 1 779 ? -10.695 -2.809 34.889 1.00 84.38 779 ALA A CA 1
ATOM 6044 C C . ALA A 1 779 ? -9.676 -1.784 35.423 1.00 84.38 779 ALA A C 1
ATOM 6046 O O . ALA A 1 779 ? -9.289 -0.827 34.748 1.00 84.38 779 ALA A O 1
ATOM 6047 N N . GLY A 1 780 ? -9.205 -2.002 36.656 1.00 80.06 780 GLY A N 1
ATOM 6048 C CA . GLY A 1 780 ? -8.086 -1.248 37.242 1.00 80.06 780 GLY A CA 1
ATOM 6049 C C . GLY A 1 780 ? -8.425 0.148 37.779 1.00 80.06 780 GLY A C 1
ATOM 6050 O O . GLY A 1 780 ? -7.522 0.918 38.120 1.00 80.06 780 GLY A O 1
ATOM 6051 N N . LYS A 1 781 ? -9.711 0.493 37.892 1.00 82.81 781 LYS A N 1
ATOM 6052 C CA . LYS A 1 781 ? -10.175 1.759 38.482 1.00 82.81 781 LYS A CA 1
ATOM 6053 C C . LYS A 1 781 ? -10.375 1.627 39.995 1.00 82.81 781 LYS A C 1
ATOM 6055 O O . LYS A 1 781 ? -10.885 0.622 40.475 1.00 82.81 781 LYS A O 1
ATOM 6060 N N . GLN A 1 782 ? -10.036 2.665 40.771 1.00 90.56 782 GLN A N 1
ATOM 6061 C CA . GLN A 1 782 ? -10.445 2.711 42.182 1.00 90.56 782 GLN A CA 1
ATOM 6062 C C . GLN A 1 782 ? -11.896 3.183 42.266 1.00 90.56 782 GLN A C 1
ATOM 6064 O O . GLN A 1 782 ? -12.197 4.329 41.917 1.00 90.56 782 GLN A O 1
ATOM 6069 N N . ILE A 1 783 ? -12.781 2.298 42.720 1.00 94.62 783 ILE A N 1
ATOM 6070 C CA . ILE A 1 783 ? -14.226 2.524 42.706 1.00 94.62 783 ILE A CA 1
ATOM 6071 C C . ILE A 1 783 ? -14.742 2.949 44.077 1.00 94.62 783 ILE A C 1
ATOM 6073 O O . ILE A 1 783 ? -14.424 2.329 45.091 1.00 94.62 783 ILE A O 1
ATOM 6077 N N . TYR A 1 784 ? -15.580 3.981 44.080 1.00 97.06 784 TYR A N 1
ATOM 6078 C CA . TYR A 1 784 ? -16.236 4.548 45.252 1.00 97.06 784 TYR A CA 1
ATOM 6079 C C . TYR A 1 784 ? -17.757 4.423 45.077 1.00 97.06 784 TYR A C 1
ATOM 6081 O O . TYR A 1 784 ? -18.336 5.182 44.290 1.00 97.06 784 TYR A O 1
ATOM 6089 N N . PRO A 1 785 ? -18.424 3.460 45.743 1.00 97.44 785 PRO A N 1
ATOM 6090 C CA . PRO A 1 785 ? -19.874 3.343 45.686 1.00 97.44 785 PRO A CA 1
ATOM 6091 C C . PRO A 1 785 ? -20.544 4.529 46.379 1.00 97.44 785 PRO A C 1
ATOM 6093 O O . PRO A 1 785 ? -20.168 4.930 47.485 1.00 97.44 785 PRO A O 1
ATOM 6096 N N . VAL A 1 786 ? -21.576 5.056 45.730 1.00 97.81 786 VAL A N 1
ATOM 6097 C CA . VAL A 1 786 ? -22.502 6.044 46.273 1.00 97.81 786 VAL A CA 1
ATOM 6098 C C . VAL A 1 786 ? -23.854 5.369 46.462 1.00 97.81 786 VAL A C 1
ATOM 6100 O O . VAL A 1 786 ? -24.424 4.812 45.524 1.00 97.81 786 VAL A O 1
ATOM 6103 N N . ILE A 1 787 ? -24.366 5.426 47.689 1.00 98.00 787 ILE A N 1
ATOM 6104 C CA . ILE A 1 787 ? -25.677 4.896 48.047 1.00 98.00 787 ILE A CA 1
ATOM 6105 C C . ILE A 1 787 ? -26.684 6.036 48.003 1.00 98.00 787 ILE A C 1
ATOM 6107 O O . ILE A 1 787 ? -26.552 7.026 48.732 1.00 98.00 787 ILE A O 1
ATOM 6111 N N . ARG A 1 788 ? -27.703 5.884 47.158 1.00 97.31 788 ARG A N 1
ATOM 6112 C CA . ARG A 1 788 ? -28.831 6.808 47.076 1.00 97.31 788 ARG A CA 1
ATOM 6113 C C . ARG A 1 788 ? -30.105 6.098 47.482 1.00 97.31 788 ARG A C 1
ATOM 6115 O O . ARG A 1 788 ? -30.451 5.043 46.955 1.00 97.31 788 ARG A O 1
ATOM 6122 N N . HIS A 1 789 ? -30.828 6.726 48.392 1.00 97.25 789 HIS A N 1
ATOM 6123 C CA . HIS A 1 789 ? -32.168 6.323 48.779 1.00 97.25 789 HIS A CA 1
ATOM 6124 C C . HIS A 1 789 ? -33.121 7.497 48.550 1.00 97.25 789 HIS A C 1
ATOM 6126 O O . HIS A 1 789 ? -32.690 8.639 48.417 1.00 97.25 789 HIS A O 1
ATOM 6132 N N . ARG A 1 790 ? -34.415 7.210 48.430 1.00 95.62 790 ARG A N 1
ATOM 6133 C CA . ARG A 1 790 ? -35.420 8.193 48.007 1.00 95.62 790 ARG A CA 1
ATOM 6134 C C . ARG A 1 790 ? -35.764 9.258 49.049 1.00 95.62 790 ARG A C 1
ATOM 6136 O O . ARG A 1 790 ? -36.351 10.262 48.674 1.00 95.62 790 ARG A O 1
ATOM 6143 N N . ASN A 1 791 ? -35.469 9.012 50.327 1.00 95.25 791 ASN A N 1
ATOM 6144 C CA . ASN A 1 791 ? -35.803 9.924 51.426 1.00 95.25 791 ASN A CA 1
ATOM 6145 C C . ASN A 1 791 ? -34.637 10.162 52.413 1.00 95.25 791 ASN A C 1
ATOM 6147 O O . ASN A 1 791 ? -34.844 10.630 53.539 1.00 95.25 791 ASN A O 1
ATOM 6151 N N . HIS A 1 792 ? -33.413 9.829 51.992 1.00 96.75 792 HIS A N 1
ATOM 6152 C CA . HIS A 1 792 ? -32.189 9.990 52.774 1.00 96.75 792 HIS A CA 1
ATOM 6153 C C . HIS A 1 792 ? -31.133 10.781 52.005 1.00 96.75 792 HIS A C 1
ATOM 6155 O O . HIS A 1 792 ? -31.019 10.662 50.784 1.00 96.75 792 HIS A O 1
ATOM 6161 N N . VAL A 1 793 ? -30.285 11.492 52.750 1.00 96.94 793 VAL A N 1
ATOM 6162 C CA . VAL A 1 793 ? -29.136 12.204 52.181 1.00 96.94 793 VAL A CA 1
ATOM 6163 C C . VAL A 1 793 ? -28.128 11.179 51.646 1.00 96.94 793 VAL A C 1
ATOM 6165 O O . VAL A 1 793 ? -27.696 10.312 52.404 1.00 96.94 793 VAL A O 1
ATOM 6168 N N . PRO A 1 794 ? -27.710 11.246 50.372 1.00 96.81 794 PRO A N 1
ATOM 6169 C CA . PRO A 1 794 ? -26.859 10.217 49.787 1.00 96.81 794 PRO A CA 1
ATOM 6170 C C . PRO A 1 794 ? -25.448 10.221 50.389 1.00 96.81 794 PRO A C 1
ATOM 6172 O O . PRO A 1 794 ? -24.891 11.277 50.702 1.00 96.81 794 PRO A O 1
ATOM 6175 N N . ILE A 1 795 ? -24.844 9.036 50.488 1.00 97.44 795 ILE A N 1
ATOM 6176 C CA . ILE A 1 795 ? -23.489 8.848 51.028 1.00 97.44 795 ILE A CA 1
ATOM 6177 C C . ILE A 1 795 ? -22.566 8.181 50.013 1.00 97.44 795 ILE A C 1
ATOM 6179 O O . ILE A 1 795 ? -23.017 7.426 49.159 1.00 97.44 795 ILE A O 1
ATOM 6183 N N . MET A 1 796 ? -21.263 8.435 50.129 1.00 98.12 796 MET A N 1
ATOM 6184 C CA . MET A 1 796 ? -20.214 7.777 49.344 1.00 98.12 796 MET A CA 1
ATOM 6185 C C . MET A 1 796 ? -19.204 7.117 50.264 1.00 98.12 796 MET A C 1
ATOM 6187 O O . MET A 1 796 ? -18.955 7.621 51.364 1.00 98.12 796 MET A O 1
ATOM 6191 N N . SER A 1 797 ? -18.579 6.036 49.805 1.00 98.00 797 SER A N 1
ATOM 6192 C CA . SER A 1 797 ? -17.449 5.451 50.518 1.00 98.00 797 SER A CA 1
ATOM 6193 C C . SER A 1 797 ? -16.304 6.464 50.665 1.00 98.00 797 SER A C 1
ATOM 6195 O O . SER A 1 797 ? -16.000 7.252 49.767 1.00 98.00 797 SER A O 1
ATOM 6197 N N . SER A 1 798 ? -15.642 6.468 51.820 1.00 96.44 798 SER A N 1
ATOM 6198 C CA . SER A 1 798 ? -14.465 7.323 52.055 1.00 96.44 798 SER A CA 1
ATOM 6199 C C . SER A 1 798 ? -13.191 6.772 51.406 1.00 96.44 798 SER A C 1
ATOM 6201 O O . SER A 1 798 ? -12.263 7.529 51.111 1.00 96.44 798 SER A O 1
ATOM 6203 N N . ASN A 1 799 ? -13.167 5.457 51.190 1.00 95.81 799 ASN A N 1
ATOM 6204 C CA . ASN A 1 799 ? -12.080 4.663 50.632 1.00 95.81 799 ASN A CA 1
ATOM 6205 C C . ASN A 1 799 ? -12.619 3.844 49.450 1.00 95.81 799 ASN A C 1
ATOM 6207 O O . ASN A 1 799 ? -13.829 3.592 49.404 1.00 95.81 799 ASN A O 1
ATOM 6211 N N . PRO A 1 800 ? -11.760 3.421 48.512 1.00 95.44 800 PRO A N 1
ATOM 6212 C CA . PRO A 1 800 ? -12.208 2.581 47.415 1.00 95.44 800 PRO A CA 1
ATOM 6213 C C . PRO A 1 800 ? -12.616 1.189 47.908 1.00 95.44 800 PRO A C 1
ATOM 6215 O O . PRO A 1 800 ? -12.230 0.760 49.001 1.00 95.44 800 PRO A O 1
ATOM 6218 N N . LEU A 1 801 ? -13.395 0.488 47.086 1.00 95.06 801 LEU A N 1
ATOM 6219 C CA . LEU A 1 801 ? -13.748 -0.912 47.305 1.00 95.06 801 LEU A CA 1
ATOM 6220 C C . LEU A 1 801 ? -12.502 -1.787 47.489 1.00 95.06 801 LEU A C 1
ATOM 6222 O O . LEU A 1 801 ? -11.474 -1.563 46.849 1.00 95.06 801 LEU A O 1
ATOM 6226 N N . THR A 1 802 ? -12.604 -2.789 48.364 1.00 92.88 802 THR A N 1
ATOM 6227 C CA . THR A 1 802 ? -11.536 -3.778 48.578 1.00 92.88 802 THR A CA 1
ATOM 6228 C C . THR A 1 802 ? -11.903 -5.083 47.883 1.00 92.88 802 THR A C 1
ATOM 6230 O O . THR A 1 802 ? -12.903 -5.702 48.244 1.00 92.88 802 THR A O 1
ATOM 6233 N N . GLU A 1 803 ? -11.099 -5.484 46.899 1.00 89.75 803 GLU A N 1
ATOM 6234 C CA . GLU A 1 803 ? -11.269 -6.727 46.141 1.00 89.75 803 GLU A CA 1
ATOM 6235 C C . GLU A 1 803 ? -10.652 -7.924 46.883 1.00 89.75 803 GLU A C 1
ATOM 6237 O O . GLU A 1 803 ? -9.565 -7.833 47.466 1.00 89.75 803 GLU A O 1
ATOM 6242 N N . SER A 1 804 ? -11.368 -9.049 46.880 1.00 89.62 804 SER A N 1
ATOM 6243 C CA . SER A 1 804 ? -10.832 -10.357 47.242 1.00 89.62 804 SER A CA 1
ATOM 6244 C C . SER A 1 804 ? -11.555 -11.474 46.488 1.00 89.62 804 SER A C 1
ATOM 6246 O O . SER A 1 804 ? -12.734 -11.732 46.718 1.00 89.62 804 SER A O 1
ATOM 6248 N N . SER A 1 805 ? -10.821 -12.199 45.639 1.00 85.25 805 SER A N 1
ATOM 6249 C CA . SER A 1 805 ? -11.336 -13.341 44.863 1.00 85.25 805 SER A CA 1
ATOM 6250 C C . SER A 1 805 ? -12.529 -12.992 43.953 1.00 85.25 805 SER A C 1
ATOM 6252 O O . SER A 1 805 ? -13.447 -13.798 43.815 1.00 85.25 805 SER A O 1
ATOM 6254 N N . GLY A 1 806 ? -12.521 -11.800 43.348 1.00 82.06 806 GLY A N 1
ATOM 6255 C CA . GLY A 1 806 ? -13.567 -11.286 42.454 1.00 82.06 806 GLY A CA 1
ATOM 6256 C C . GLY A 1 806 ? -14.722 -10.564 43.158 1.00 82.06 806 GLY A C 1
ATOM 6257 O O . GLY A 1 806 ? -15.595 -10.018 42.485 1.00 82.06 806 GLY A O 1
ATOM 6258 N N . VAL A 1 807 ? -14.724 -10.527 44.496 1.00 91.50 807 VAL A N 1
ATOM 6259 C CA . VAL A 1 807 ? -15.756 -9.854 45.297 1.00 91.50 807 VAL A CA 1
ATOM 6260 C C . VAL A 1 807 ? -15.206 -8.557 45.881 1.00 91.50 807 VAL A C 1
ATOM 6262 O O . VAL A 1 807 ? -14.169 -8.540 46.546 1.00 91.50 807 VAL A O 1
ATOM 6265 N N . TYR A 1 808 ? -15.922 -7.464 45.648 1.00 94.75 808 TYR A N 1
ATOM 6266 C CA . TYR A 1 808 ? -15.576 -6.115 46.070 1.00 94.75 808 TYR A CA 1
ATOM 6267 C C . TYR A 1 808 ? -16.433 -5.726 47.269 1.00 94.75 808 TYR A C 1
ATOM 6269 O O . TYR A 1 808 ? -17.652 -5.594 47.168 1.00 94.75 808 TYR A O 1
ATOM 6277 N N . THR A 1 809 ? -15.780 -5.529 48.410 1.00 96.50 809 THR A N 1
ATOM 6278 C CA . THR A 1 809 ? -16.449 -5.401 49.709 1.00 96.50 809 THR A CA 1
ATOM 6279 C C . THR A 1 809 ? -16.415 -3.968 50.245 1.00 96.50 809 THR A C 1
ATOM 6281 O O . THR A 1 809 ? -15.397 -3.270 50.130 1.00 96.50 809 THR A O 1
ATOM 6284 N N . TYR A 1 810 ? -17.520 -3.524 50.857 1.00 98.06 810 TYR A N 1
ATOM 6285 C CA . TYR A 1 810 ? -17.562 -2.293 51.659 1.00 98.06 810 TYR A CA 1
ATOM 6286 C C . TYR A 1 810 ? -18.672 -2.309 52.713 1.00 98.06 810 TYR A C 1
ATOM 6288 O O . TYR A 1 810 ? -19.831 -2.577 52.411 1.00 98.06 810 TYR A O 1
ATOM 6296 N N . ASP A 1 811 ? -18.340 -1.919 53.942 1.00 97.88 811 ASP A N 1
ATOM 6297 C CA . ASP A 1 811 ? -19.305 -1.810 55.037 1.00 97.88 811 ASP A CA 1
ATOM 6298 C C . ASP A 1 811 ? -19.360 -0.371 55.562 1.00 97.88 811 ASP A C 1
ATOM 6300 O O . ASP A 1 811 ? -18.425 0.119 56.206 1.00 97.88 811 ASP A O 1
ATOM 6304 N N . PHE A 1 812 ? -20.476 0.302 55.279 1.00 98.31 812 PHE A N 1
ATOM 6305 C CA . PHE A 1 812 ? -20.741 1.680 55.691 1.00 98.31 812 PHE A CA 1
ATOM 6306 C C . PHE A 1 812 ? -21.101 1.813 57.176 1.00 98.31 812 PHE A C 1
ATOM 6308 O O . PHE A 1 812 ? -21.110 2.922 57.709 1.00 98.31 812 PHE A O 1
ATOM 6315 N N . THR A 1 813 ? -21.405 0.706 57.852 1.00 97.62 813 THR A N 1
ATOM 6316 C CA . THR A 1 813 ? -22.054 0.714 59.170 1.00 97.62 813 THR A CA 1
ATOM 6317 C C . THR A 1 813 ? -21.073 0.760 60.337 1.00 97.62 813 THR A C 1
ATOM 6319 O O . THR A 1 813 ? -21.461 1.021 61.474 1.00 97.62 813 THR A O 1
ATOM 6322 N N . THR A 1 814 ? -19.786 0.544 60.067 1.00 96.69 814 THR A N 1
ATOM 6323 C CA . THR A 1 814 ? -18.766 0.301 61.102 1.00 96.69 814 THR A CA 1
ATOM 6324 C C . THR A 1 814 ? -18.102 1.560 61.655 1.00 96.69 814 THR A C 1
ATOM 6326 O O . THR A 1 814 ? -17.322 1.471 62.606 1.00 96.69 814 THR A O 1
ATOM 6329 N N . GLY A 1 815 ? -18.386 2.735 61.092 1.00 96.81 815 GLY A N 1
ATOM 6330 C CA . GLY A 1 815 ? -17.803 3.984 61.566 1.00 96.81 815 GLY A CA 1
ATOM 6331 C C . GLY A 1 815 ? -18.036 5.170 60.633 1.00 96.81 815 GLY A C 1
ATOM 6332 O O . GLY A 1 815 ? -18.272 4.989 59.436 1.00 96.81 815 GLY A O 1
ATOM 6333 N N . PRO A 1 816 ? -17.896 6.407 61.140 1.00 96.81 816 PRO A N 1
ATOM 6334 C CA . PRO A 1 816 ? -18.042 7.601 60.318 1.00 96.81 816 PRO A CA 1
ATOM 6335 C C . PRO A 1 816 ? -16.892 7.745 59.319 1.00 96.81 816 PRO A C 1
ATOM 6337 O O . PRO A 1 816 ? -17.049 8.371 58.278 1.00 96.81 816 PRO A O 1
ATOM 6340 N N . ASP A 1 817 ? -15.729 7.160 59.611 1.00 96.56 817 ASP A N 1
ATOM 6341 C CA . ASP A 1 817 ? -14.566 7.135 58.728 1.00 96.56 817 ASP A CA 1
ATOM 6342 C C . ASP A 1 817 ? -14.784 6.293 57.468 1.00 96.56 817 ASP A C 1
ATOM 6344 O O . ASP A 1 817 ? -13.956 6.375 56.566 1.00 96.56 817 ASP A O 1
ATOM 6348 N N . LYS A 1 818 ? -15.878 5.523 57.373 1.00 97.50 818 LYS A N 1
ATOM 6349 C CA . LYS A 1 818 ? -16.297 4.788 56.165 1.00 97.50 818 LYS A CA 1
ATOM 6350 C C . LYS A 1 818 ? -17.059 5.652 55.166 1.00 97.50 818 LYS A C 1
ATOM 6352 O O . LYS A 1 818 ? -17.194 5.281 54.006 1.00 97.50 818 LYS A O 1
ATOM 6357 N N . VAL A 1 819 ? -17.527 6.823 55.587 1.00 97.50 819 VAL A N 1
ATOM 6358 C CA . VAL A 1 819 ? -18.334 7.711 54.752 1.00 97.50 819 VAL A CA 1
ATOM 6359 C C . VAL A 1 819 ? -17.539 8.963 54.403 1.00 97.50 819 VAL A C 1
ATOM 6361 O O . VAL A 1 819 ? -16.936 9.606 55.267 1.00 97.50 819 VAL A O 1
ATOM 6364 N N . TYR A 1 820 ? -17.528 9.341 53.127 1.00 96.94 820 TYR A N 1
ATOM 6365 C CA . TYR A 1 820 ? -16.947 10.611 52.704 1.00 96.94 820 TYR A CA 1
ATOM 6366 C C . TYR A 1 820 ? -17.702 11.786 53.350 1.00 96.94 820 TYR A C 1
ATOM 6368 O O . TYR A 1 820 ? -18.927 11.844 53.333 1.00 96.94 820 TYR A O 1
ATOM 6376 N N . GLY A 1 821 ? -16.967 12.717 53.964 1.00 95.00 821 GLY A N 1
ATOM 6377 C CA . GLY A 1 821 ? -17.536 13.771 54.817 1.00 95.00 821 GLY A CA 1
ATOM 6378 C C . GLY A 1 821 ? -17.647 13.400 56.303 1.00 95.00 821 GLY A C 1
ATOM 6379 O O . GLY A 1 821 ? -17.906 14.276 57.135 1.00 95.00 821 GLY A O 1
ATOM 6380 N N . GLY A 1 822 ? -17.375 12.143 56.668 1.00 95.56 822 GLY A N 1
ATOM 6381 C CA . GLY A 1 822 ? -17.312 11.689 58.053 1.00 95.56 822 GLY A CA 1
ATOM 6382 C C . GLY A 1 822 ? -18.657 11.776 58.776 1.00 95.56 822 GLY A C 1
ATOM 6383 O O . GLY A 1 822 ? -19.724 11.653 58.178 1.00 95.56 822 GLY A O 1
ATOM 6384 N N . ALA A 1 823 ? -18.613 12.109 60.067 1.00 93.81 823 ALA A N 1
ATOM 6385 C CA . ALA A 1 823 ? -19.797 12.266 60.922 1.00 93.81 823 ALA A CA 1
ATOM 6386 C C . ALA A 1 823 ? -20.730 13.438 60.533 1.00 93.81 823 ALA A C 1
ATOM 6388 O O . ALA A 1 823 ? -21.702 13.701 61.232 1.00 93.81 823 ALA A O 1
ATOM 6389 N N . LYS A 1 824 ? -20.426 14.187 59.462 1.00 93.31 824 LYS A N 1
ATOM 6390 C CA . LYS A 1 824 ? -21.349 15.175 58.875 1.00 93.31 824 LYS A CA 1
ATOM 6391 C C . LYS A 1 824 ? -22.274 14.568 57.818 1.00 93.31 824 LYS A C 1
ATOM 6393 O O . LYS A 1 824 ? -23.303 15.160 57.528 1.00 93.31 824 LYS A O 1
ATOM 6398 N N . ALA A 1 825 ? -21.877 13.440 57.231 1.00 94.56 825 ALA A N 1
ATOM 6399 C CA . ALA A 1 825 ? -22.578 12.772 56.136 1.00 94.56 825 ALA A CA 1
ATOM 6400 C C . ALA A 1 825 ? -23.406 11.562 56.602 1.00 94.56 825 ALA A C 1
ATOM 6402 O O . ALA A 1 825 ? -24.263 11.079 55.873 1.00 94.56 825 ALA A O 1
ATOM 6403 N N . CYS A 1 826 ? -23.131 11.053 57.801 1.00 96.19 826 CYS A N 1
ATOM 6404 C CA . CYS A 1 826 ? -23.759 9.869 58.377 1.00 96.19 826 CYS A CA 1
ATOM 6405 C C . CYS A 1 826 ? -24.013 10.074 59.872 1.00 96.19 826 CYS A C 1
ATOM 6407 O O . CYS A 1 826 ? -23.528 11.042 60.467 1.00 96.19 826 CYS A O 1
ATOM 6409 N N . ILE A 1 827 ? -24.754 9.153 60.483 1.00 95.94 827 ILE A N 1
ATOM 6410 C CA . ILE A 1 827 ? -25.114 9.225 61.897 1.00 95.94 827 ILE A CA 1
ATOM 6411 C C . ILE A 1 827 ? -24.960 7.882 62.605 1.00 95.94 827 ILE A C 1
ATOM 6413 O O . ILE A 1 827 ? -25.229 6.835 62.028 1.00 95.94 827 ILE A O 1
ATOM 6417 N N . GLU A 1 828 ? -24.550 7.922 63.873 1.00 96.75 828 GLU A N 1
ATOM 6418 C CA . GLU A 1 828 ? -24.585 6.772 64.774 1.00 96.75 828 GLU A CA 1
ATOM 6419 C C . GLU A 1 828 ? -26.038 6.519 65.219 1.00 96.75 828 GLU A C 1
ATOM 6421 O O . GLU A 1 828 ? -26.594 7.274 66.020 1.00 96.75 828 GLU A O 1
ATOM 6426 N N . ILE A 1 829 ? -26.667 5.489 64.646 1.00 95.75 829 ILE A N 1
ATOM 6427 C CA . ILE A 1 829 ? -28.077 5.119 64.881 1.00 95.75 829 ILE A CA 1
ATOM 6428 C C . ILE A 1 829 ? -28.245 4.171 66.074 1.00 95.75 829 ILE A C 1
ATOM 6430 O O . ILE A 1 829 ? -29.318 4.094 66.673 1.00 95.75 829 ILE A O 1
ATOM 6434 N N . ASP A 1 830 ? -27.172 3.474 66.437 1.00 96.06 830 ASP A N 1
ATOM 6435 C CA . ASP A 1 830 ? -27.037 2.676 67.651 1.00 96.06 830 ASP A CA 1
ATOM 6436 C C . ASP A 1 830 ? -25.560 2.617 68.041 1.00 96.06 830 ASP A C 1
ATOM 6438 O O . ASP A 1 830 ? -24.692 2.995 67.259 1.00 96.06 830 ASP A O 1
ATOM 6442 N N . THR A 1 831 ? -25.255 2.134 69.241 1.00 94.62 831 THR A N 1
ATOM 6443 C CA . THR A 1 831 ? -23.877 2.071 69.746 1.00 94.62 831 THR A CA 1
ATOM 6444 C C . THR A 1 831 ? -22.981 1.289 68.779 1.00 94.62 831 THR A C 1
ATOM 6446 O O . THR A 1 831 ? -23.076 0.063 68.698 1.00 94.62 831 THR A O 1
ATOM 6449 N N . GLY A 1 832 ? -22.084 1.992 68.081 1.00 93.50 832 GLY A N 1
ATOM 6450 C CA . GLY A 1 832 ? -21.174 1.404 67.095 1.00 93.50 832 GLY A CA 1
ATOM 6451 C C . GLY A 1 832 ? -21.793 1.059 65.736 1.00 93.50 832 GLY A C 1
ATOM 6452 O O . GLY A 1 832 ? -21.093 0.459 64.924 1.00 93.50 832 GLY A O 1
ATOM 6453 N N . VAL A 1 833 ? -23.050 1.435 65.474 1.00 96.81 833 VAL A N 1
ATOM 6454 C CA . VAL A 1 833 ? -23.730 1.224 64.186 1.00 96.81 833 VAL A CA 1
ATOM 6455 C C . VAL A 1 833 ? -24.040 2.572 63.550 1.00 96.81 833 VAL A C 1
ATOM 6457 O O . VAL A 1 833 ? -24.721 3.415 64.137 1.00 96.81 833 VAL A O 1
ATOM 6460 N N . TRP A 1 834 ? -23.549 2.760 62.331 1.00 97.94 834 TRP A N 1
ATOM 6461 C CA . TRP A 1 834 ? -23.701 3.983 61.553 1.00 97.94 834 TRP A CA 1
ATOM 6462 C C . TRP A 1 834 ? -24.659 3.774 60.381 1.00 97.94 834 TRP A C 1
ATOM 6464 O O . TRP A 1 834 ? -24.691 2.706 59.772 1.00 97.94 834 TRP A O 1
ATOM 6474 N N . GLY A 1 835 ? -25.447 4.798 60.068 1.00 96.62 835 GLY A N 1
ATOM 6475 C CA . GLY A 1 835 ? -26.431 4.760 58.995 1.00 96.62 835 GLY A CA 1
ATOM 6476 C C . GLY A 1 835 ? -26.520 6.057 58.202 1.00 96.62 835 GLY A C 1
ATOM 6477 O O . GLY A 1 835 ? -25.933 7.087 58.559 1.00 96.62 835 GLY A O 1
ATOM 6478 N N . ILE A 1 836 ? -27.267 5.979 57.104 1.00 97.56 836 ILE A N 1
ATOM 6479 C CA . ILE A 1 836 ? -27.623 7.124 56.269 1.00 97.56 836 ILE A CA 1
ATOM 6480 C C . ILE A 1 836 ? -28.649 7.980 57.017 1.00 97.56 836 ILE A C 1
ATOM 6482 O O . ILE A 1 836 ? -29.566 7.441 57.630 1.00 97.56 836 ILE A O 1
ATOM 6486 N N . ILE A 1 837 ? -28.497 9.304 56.962 1.00 97.50 837 ILE A N 1
ATOM 6487 C CA . ILE A 1 837 ? -29.390 10.262 57.628 1.00 97.50 837 ILE A CA 1
ATOM 6488 C C . ILE A 1 837 ? -30.701 10.380 56.840 1.00 97.50 837 ILE A C 1
ATOM 6490 O O . ILE A 1 837 ? -30.678 10.709 55.650 1.00 97.50 837 ILE A O 1
ATOM 6494 N N . GLY A 1 838 ? -31.829 10.131 57.505 1.00 96.44 838 GLY A N 1
ATOM 6495 C CA . GLY A 1 838 ? -33.169 10.259 56.922 1.00 96.44 838 GLY A CA 1
ATOM 6496 C C . GLY A 1 838 ? -33.708 11.691 56.991 1.00 96.44 838 GLY A C 1
ATOM 6497 O O . GLY A 1 838 ? -33.286 12.482 57.836 1.00 96.44 838 GLY A O 1
ATOM 6498 N N . GLY A 1 839 ? -34.664 12.029 56.121 1.00 96.19 839 GLY A N 1
ATOM 6499 C CA . GLY A 1 839 ? -35.368 13.322 56.140 1.00 96.19 839 GLY A CA 1
ATOM 6500 C C . GLY A 1 839 ? -35.254 14.167 54.866 1.00 96.19 839 GLY A C 1
ATOM 6501 O O . GLY A 1 839 ? -35.795 15.270 54.841 1.00 96.19 839 GLY A O 1
ATOM 6502 N N . ASP A 1 840 ? -34.571 13.670 53.834 1.00 96.88 840 ASP A N 1
ATOM 6503 C CA . ASP A 1 840 ? -34.383 14.322 52.525 1.00 96.88 840 ASP A CA 1
ATOM 6504 C C . ASP A 1 840 ? -35.428 13.797 51.532 1.00 96.88 840 ASP A C 1
ATOM 6506 O O . ASP A 1 840 ? -35.143 12.968 50.671 1.00 96.88 840 ASP A O 1
ATOM 6510 N N . GLY A 1 841 ? -36.688 14.181 51.733 1.00 95.50 841 GLY A N 1
ATOM 6511 C CA . GLY A 1 841 ? -37.829 13.608 51.017 1.00 95.50 841 GLY A CA 1
ATOM 6512 C C . GLY A 1 841 ? -37.893 13.991 49.546 1.00 95.50 841 GLY A C 1
ATOM 6513 O O . GLY A 1 841 ? -38.449 13.241 48.748 1.00 95.50 841 GLY A O 1
ATOM 6514 N N . ASN A 1 842 ? -37.370 15.160 49.172 1.00 94.88 842 ASN A N 1
ATOM 6515 C CA . ASN A 1 842 ? -37.360 15.571 47.766 1.00 94.88 842 ASN A CA 1
ATOM 6516 C C . ASN A 1 842 ? -36.080 15.105 47.039 1.00 94.88 842 ASN A C 1
ATOM 6518 O O . ASN A 1 842 ? -35.939 15.345 45.836 1.00 94.88 842 ASN A O 1
ATOM 6522 N N . ALA A 1 843 ? -35.180 14.437 47.773 1.00 95.06 843 ALA A N 1
ATOM 6523 C CA . ALA A 1 843 ? -33.897 13.924 47.324 1.00 95.06 843 ALA A CA 1
ATOM 6524 C C . ALA A 1 843 ? -32.993 14.980 46.663 1.00 95.06 843 ALA A C 1
ATOM 6526 O O . ALA A 1 843 ? -32.222 14.667 45.746 1.00 95.06 843 ALA A O 1
ATOM 6527 N N . ASP A 1 844 ? -33.080 16.237 47.113 1.00 93.75 844 ASP A N 1
ATOM 6528 C CA . ASP A 1 844 ? -32.197 17.320 46.664 1.00 93.75 844 ASP A CA 1
ATOM 6529 C C . ASP A 1 844 ? -30.860 17.349 47.427 1.00 93.75 844 ASP A C 1
ATOM 6531 O O . ASP A 1 844 ? -29.961 18.140 47.112 1.00 93.75 844 ASP A O 1
ATOM 6535 N N . GLY A 1 845 ? -30.690 16.438 48.389 1.00 94.12 845 GLY A N 1
ATOM 6536 C CA . GLY A 1 845 ? -29.499 16.334 49.209 1.00 94.12 845 GLY A CA 1
ATOM 6537 C C . GLY A 1 845 ? -29.479 17.338 50.355 1.00 94.12 845 GLY A C 1
ATOM 6538 O O . GLY A 1 845 ? -28.418 17.508 50.952 1.00 94.12 845 GLY A O 1
ATOM 6539 N N . GLN A 1 846 ? -30.569 18.044 50.664 1.00 95.75 846 GLN A N 1
ATOM 6540 C CA . GLN A 1 846 ? -30.623 19.014 51.758 1.00 95.75 846 GLN A CA 1
ATOM 6541 C C . GLN A 1 846 ? -31.878 18.844 52.603 1.00 95.75 846 GLN A C 1
ATOM 6543 O O . GLN A 1 846 ? -32.969 19.201 52.184 1.00 95.75 846 GLN A O 1
ATOM 6548 N N . ILE A 1 847 ? -31.708 18.507 53.881 1.00 97.50 847 ILE A N 1
ATOM 6549 C CA . ILE A 1 847 ? -32.833 18.432 54.817 1.00 97.50 847 ILE A CA 1
ATOM 6550 C C . ILE A 1 847 ? -33.257 19.847 55.214 1.00 97.50 847 ILE A C 1
ATOM 6552 O O . ILE A 1 847 ? -32.613 20.529 56.023 1.00 97.50 847 ILE A O 1
ATOM 6556 N N . ASN A 1 848 ? -34.359 20.314 54.638 1.00 97.25 848 ASN A N 1
ATOM 6557 C CA . ASN A 1 848 ? -34.860 21.668 54.791 1.00 97.25 848 ASN A CA 1
ATOM 6558 C C . ASN A 1 848 ? -36.402 21.736 54.743 1.00 97.25 848 ASN A C 1
ATOM 6560 O O . ASN A 1 848 ? -37.120 20.748 54.856 1.00 97.25 848 ASN A O 1
ATOM 6564 N N . ASN A 1 849 ? -36.969 22.945 54.673 1.00 97.38 849 ASN A N 1
ATOM 6565 C CA . ASN A 1 849 ? -38.428 23.107 54.690 1.00 97.38 849 ASN A CA 1
ATOM 6566 C C . ASN A 1 849 ? -39.133 22.581 53.431 1.00 97.38 849 ASN A C 1
ATOM 6568 O O . ASN A 1 849 ? -40.350 22.406 53.492 1.00 97.38 849 ASN A O 1
ATOM 6572 N N . ARG A 1 850 ? -38.420 22.352 52.324 1.00 96.81 850 ARG A N 1
ATOM 6573 C CA . ARG A 1 850 ? -38.978 21.750 51.109 1.00 96.81 850 ARG A CA 1
ATOM 6574 C C . ARG A 1 850 ? -39.366 20.298 51.339 1.00 96.81 850 ARG A C 1
ATOM 6576 O O . ARG A 1 850 ? -40.510 19.974 51.065 1.00 96.81 850 ARG A O 1
ATOM 6583 N N . ASP A 1 851 ? -38.539 19.493 52.001 1.00 97.38 851 ASP A N 1
ATOM 6584 C CA . ASP A 1 851 ? -38.892 18.105 52.360 1.00 97.38 851 ASP A CA 1
ATOM 6585 C C . ASP A 1 851 ? -40.194 18.039 53.152 1.00 97.38 851 ASP A C 1
ATOM 6587 O O . ASP A 1 851 ? -41.075 17.214 52.917 1.00 97.38 851 ASP A O 1
ATOM 6591 N N . LYS A 1 852 ? -40.369 18.983 54.080 1.00 96.56 852 LYS A N 1
ATOM 6592 C CA . LYS A 1 852 ? -41.605 19.061 54.849 1.00 96.56 852 LYS A CA 1
ATOM 6593 C C . LYS A 1 852 ? -42.787 19.533 54.004 1.00 96.56 852 LYS A C 1
ATOM 6595 O O . LYS A 1 852 ? -43.875 18.985 54.132 1.00 96.56 852 LYS A O 1
ATOM 6600 N N . ASN A 1 853 ? -42.628 20.611 53.243 1.00 97.31 853 ASN A N 1
ATOM 6601 C CA . ASN A 1 853 ? -43.752 21.282 52.585 1.00 97.31 853 ASN A CA 1
ATOM 6602 C C . ASN A 1 853 ? -44.185 20.588 51.289 1.00 97.31 853 ASN A C 1
ATOM 6604 O O . ASN A 1 853 ? -45.376 20.610 50.978 1.00 97.31 853 ASN A O 1
ATOM 6608 N N . ASP A 1 854 ? -43.234 19.995 50.574 1.00 95.38 854 ASP A N 1
ATOM 6609 C CA . ASP A 1 854 ? -43.419 19.428 49.242 1.00 95.38 854 ASP A CA 1
ATOM 6610 C C . ASP A 1 854 ? -43.635 17.904 49.311 1.00 95.38 854 ASP A C 1
ATOM 6612 O O . ASP A 1 854 ? -44.347 17.369 48.468 1.00 95.38 854 ASP A O 1
ATOM 6616 N N . GLU A 1 855 ? -43.131 17.222 50.353 1.00 96.06 855 GLU A N 1
ATOM 6617 C CA . GLU A 1 855 ? -43.193 15.751 50.456 1.00 96.06 855 GLU A CA 1
ATOM 6618 C C . GLU A 1 855 ? -43.963 15.262 51.690 1.00 96.06 855 GLU A C 1
ATOM 6620 O O . GLU A 1 855 ? -44.935 14.518 51.559 1.00 96.06 855 GLU A O 1
ATOM 6625 N N . TRP A 1 856 ? -43.610 15.697 52.904 1.00 97.62 856 TRP A N 1
ATOM 6626 C CA . TRP A 1 856 ? -44.305 15.247 54.123 1.00 97.62 856 TRP A CA 1
ATOM 6627 C C . TRP A 1 856 ? -45.743 15.787 54.229 1.00 97.62 856 TRP A C 1
ATOM 6629 O O . TRP A 1 856 ? -46.692 15.030 54.428 1.00 97.62 856 TRP A O 1
ATOM 6639 N N . LEU A 1 857 ? -45.932 17.105 54.092 1.00 97.38 857 LEU A N 1
ATOM 6640 C CA . LEU A 1 857 ? -47.215 17.780 54.324 1.00 97.38 857 LEU A CA 1
ATOM 6641 C C . LEU A 1 857 ? -48.311 17.338 53.340 1.00 97.38 857 LEU A C 1
ATOM 6643 O O . LEU A 1 857 ? -49.428 17.092 53.805 1.00 97.38 857 LEU A O 1
ATOM 6647 N N . PRO A 1 858 ? -48.049 17.201 52.022 1.00 97.06 858 PRO A N 1
ATOM 6648 C CA . PRO A 1 858 ? -49.058 16.725 51.076 1.00 97.06 858 PRO A CA 1
ATOM 6649 C C . PRO A 1 858 ? -49.485 15.277 51.331 1.00 97.06 858 PRO A C 1
ATOM 6651 O O . PRO A 1 858 ? -50.589 14.893 50.944 1.00 97.06 858 PRO A O 1
ATOM 6654 N N . ASN A 1 859 ? -48.640 14.500 52.012 1.00 96.31 859 ASN A N 1
ATOM 6655 C CA . ASN A 1 859 ? -48.850 13.085 52.281 1.00 96.31 859 ASN A CA 1
ATOM 6656 C C . ASN A 1 859 ? -49.220 12.782 53.744 1.00 96.31 859 ASN A C 1
ATOM 6658 O O . ASN A 1 859 ? -49.321 11.616 54.105 1.00 96.31 859 ASN A O 1
ATOM 6662 N N . TYR A 1 860 ? -49.478 13.783 54.593 1.00 96.75 860 TYR A N 1
ATOM 6663 C CA . TYR A 1 860 ? -49.818 13.561 56.005 1.00 96.75 860 TYR A CA 1
ATOM 6664 C C . TYR A 1 860 ? -51.050 12.648 56.182 1.00 96.75 860 TYR A C 1
ATOM 6666 O O . TYR A 1 860 ? -52.124 12.909 55.636 1.00 96.75 860 TYR A O 1
ATOM 6674 N N . ASN A 1 861 ? -50.901 11.601 56.999 1.00 95.06 861 ASN A N 1
ATOM 6675 C CA . ASN A 1 861 ? -51.828 10.479 57.207 1.00 95.06 861 ASN A CA 1
ATOM 6676 C C . ASN A 1 861 ? -52.113 9.616 55.962 1.00 95.06 861 ASN A C 1
ATOM 6678 O O . ASN A 1 861 ? -53.137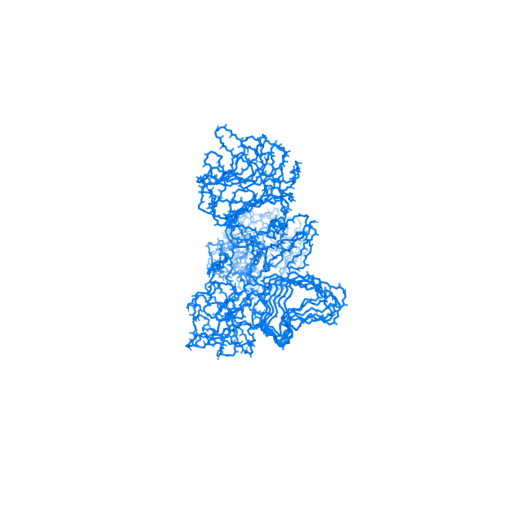 8.927 55.914 1.00 95.06 861 ASN A O 1
ATOM 6682 N N . VAL A 1 862 ? -51.232 9.624 54.960 1.00 94.94 862 VAL A N 1
ATOM 6683 C CA . VAL A 1 862 ? -51.309 8.713 53.810 1.00 94.94 862 VAL A CA 1
ATOM 6684 C C . VAL A 1 862 ? -50.482 7.461 54.092 1.00 94.94 862 VAL A C 1
ATOM 6686 O O . VAL A 1 862 ? -49.313 7.549 54.461 1.00 94.94 862 VAL A O 1
ATOM 6689 N N . SER A 1 863 ? -51.097 6.291 53.896 1.00 95.38 863 SER A N 1
ATOM 6690 C CA . SER A 1 863 ? -50.421 4.994 53.969 1.00 95.38 863 SER A CA 1
ATOM 6691 C C . SER A 1 863 ? -50.107 4.469 52.571 1.00 95.38 863 SER A C 1
ATOM 6693 O O . SER A 1 863 ? -51.010 4.010 51.870 1.00 95.38 863 SER A O 1
ATOM 6695 N N . SER A 1 864 ? -48.851 4.575 52.146 1.00 95.06 864 SER A N 1
ATOM 6696 C CA . SER A 1 864 ? -48.376 4.120 50.835 1.00 95.06 864 SER A CA 1
ATOM 6697 C C . SER A 1 864 ? -46.847 4.159 50.774 1.00 95.06 864 SER A C 1
ATOM 6699 O O . SER A 1 864 ? -46.181 4.539 51.732 1.00 95.06 864 SER A O 1
ATOM 6701 N N . TYR A 1 865 ? -46.285 3.834 49.610 1.00 96.69 865 TYR A N 1
ATOM 6702 C CA . TYR A 1 865 ? -44.893 4.129 49.291 1.00 96.69 865 TYR A CA 1
ATOM 6703 C C . TYR A 1 865 ? -44.724 5.624 49.019 1.00 96.69 865 TYR A C 1
ATOM 6705 O O . TYR A 1 865 ? -45.051 6.100 47.933 1.00 96.69 865 TYR A O 1
ATOM 6713 N N . ASN A 1 866 ? -44.314 6.377 50.038 1.00 95.25 866 ASN A N 1
ATOM 6714 C CA . ASN A 1 866 ? -44.283 7.837 49.996 1.00 95.25 866 ASN A CA 1
ATOM 6715 C C . ASN A 1 866 ? -42.917 8.381 50.418 1.00 95.25 866 ASN A C 1
ATOM 6717 O O . ASN A 1 866 ? -42.269 7.779 51.270 1.00 95.25 866 ASN A O 1
ATOM 6721 N N . ASN A 1 867 ? -42.458 9.481 49.820 1.00 95.06 867 ASN A N 1
ATOM 6722 C CA . ASN A 1 867 ? -41.123 10.013 50.121 1.00 95.06 867 ASN A CA 1
ATOM 6723 C C . ASN A 1 867 ? -41.065 10.744 51.471 1.00 95.06 867 ASN A C 1
ATOM 6725 O O . ASN A 1 867 ? -40.018 10.777 52.104 1.00 95.06 867 ASN A O 1
ATOM 6729 N N . GLY A 1 868 ? -42.200 11.260 51.955 1.00 95.44 868 GLY A N 1
ATOM 6730 C CA . GLY A 1 868 ? -42.319 11.854 53.292 1.00 95.44 868 GLY A CA 1
ATOM 6731 C C . GLY A 1 868 ? -42.394 10.851 54.456 1.00 95.44 868 GLY A C 1
ATOM 6732 O O . GLY A 1 868 ? -42.529 11.285 55.597 1.00 95.44 868 GLY A O 1
ATOM 6733 N N . ASP A 1 869 ? -42.363 9.541 54.179 1.00 96.94 869 ASP A N 1
ATOM 6734 C CA . ASP A 1 869 ? -42.361 8.451 55.173 1.00 96.94 869 ASP A CA 1
ATOM 6735 C C . ASP A 1 869 ? -40.913 8.163 55.596 1.00 96.94 869 ASP A C 1
ATOM 6737 O O . ASP A 1 869 ? -40.274 7.233 55.101 1.00 96.94 869 ASP A O 1
ATOM 6741 N N . PHE A 1 870 ? -40.353 9.049 56.419 1.00 96.19 870 PHE A N 1
ATOM 6742 C CA . PHE A 1 870 ? -38.938 9.061 56.793 1.00 96.19 870 PHE A CA 1
ATOM 6743 C C . PHE A 1 870 ? -38.555 7.936 57.752 1.00 96.19 870 PHE A C 1
ATOM 6745 O O . PHE A 1 870 ? -37.408 7.499 57.728 1.00 96.19 870 PHE A O 1
ATOM 6752 N N . ASP A 1 871 ? -39.480 7.458 58.587 1.00 94.62 871 ASP A N 1
ATOM 6753 C CA . ASP A 1 871 ? -39.231 6.279 59.428 1.00 94.62 871 ASP A CA 1
ATOM 6754 C C . ASP A 1 871 ? -39.557 4.951 58.711 1.00 94.62 871 ASP A C 1
ATOM 6756 O O . ASP A 1 871 ? -39.266 3.868 59.226 1.00 94.62 871 ASP A O 1
ATOM 6760 N N . MET A 1 872 ? -40.102 5.047 57.490 1.00 95.81 872 MET A N 1
ATOM 6761 C CA . MET A 1 872 ? -40.413 3.941 56.583 1.00 95.81 872 MET A CA 1
ATOM 6762 C C . MET A 1 872 ? -41.382 2.918 57.186 1.00 95.81 872 MET A C 1
ATOM 6764 O O . MET A 1 872 ? -41.335 1.718 56.875 1.00 95.81 872 MET A O 1
ATOM 6768 N N . ASN A 1 873 ? -42.283 3.386 58.053 1.00 94.56 873 ASN A N 1
ATOM 6769 C CA . ASN A 1 873 ? -43.289 2.543 58.684 1.00 94.56 873 ASN A CA 1
ATOM 6770 C C . ASN A 1 873 ? -44.514 2.280 57.778 1.00 94.56 873 ASN A C 1
ATOM 6772 O O . ASN A 1 873 ? -45.362 1.439 58.106 1.00 94.56 873 ASN A O 1
ATOM 6776 N N . GLY A 1 874 ? -44.596 2.963 56.630 1.00 95.38 874 GLY A N 1
ATOM 6777 C CA . GLY A 1 874 ? -45.689 2.888 55.666 1.00 95.38 874 GLY A CA 1
ATOM 6778 C C . GLY A 1 874 ? -46.805 3.902 55.895 1.00 95.38 874 GLY A C 1
ATOM 6779 O O . GLY A 1 874 ? -47.852 3.766 55.256 1.00 95.38 874 GLY A O 1
ATOM 6780 N N . VAL A 1 875 ? -46.634 4.874 56.799 1.00 96.12 875 VAL A N 1
ATOM 6781 C CA . VAL A 1 875 ? -47.617 5.914 57.137 1.00 96.12 875 VAL A CA 1
ATOM 6782 C C . VAL A 1 875 ? -46.923 7.230 57.496 1.00 96.12 875 VAL A C 1
ATOM 6784 O O . VAL A 1 875 ? -46.398 7.385 58.595 1.00 96.12 875 VAL A O 1
ATOM 6787 N N . VAL A 1 876 ? -47.089 8.244 56.645 1.00 97.38 876 VAL A N 1
ATOM 6788 C CA . VAL A 1 876 ? -46.563 9.594 56.906 1.00 97.38 876 VAL A CA 1
ATOM 6789 C C . VAL A 1 876 ? -47.344 10.262 58.039 1.00 97.38 876 VAL A C 1
ATOM 6791 O O . VAL A 1 876 ? -48.540 10.533 57.907 1.00 97.38 876 VAL A O 1
ATOM 6794 N N . ASN A 1 877 ? -46.695 10.563 59.159 1.00 96.81 877 ASN A N 1
ATOM 6795 C CA . ASN A 1 877 ? -47.329 11.148 60.336 1.00 96.81 877 ASN A CA 1
ATOM 6796 C C . ASN A 1 877 ? -46.379 12.076 61.123 1.00 96.81 877 ASN A C 1
ATOM 6798 O O . ASN A 1 877 ? -45.334 12.507 60.642 1.00 96.81 877 ASN A O 1
ATOM 6802 N N . ASP A 1 878 ? -46.775 12.486 62.330 1.00 97.44 878 ASP A N 1
ATOM 6803 C CA . ASP A 1 878 ? -45.969 13.406 63.139 1.00 97.44 878 ASP A CA 1
ATOM 6804 C C . ASP A 1 878 ? -44.629 12.808 63.605 1.00 97.44 878 ASP A C 1
ATOM 6806 O O . ASP A 1 878 ? -43.720 13.580 63.901 1.00 97.44 878 ASP A O 1
ATOM 6810 N N . ALA A 1 879 ? -44.480 11.480 63.653 1.00 96.00 879 ALA A N 1
ATOM 6811 C CA . ALA A 1 879 ? -43.218 10.813 63.966 1.00 96.00 879 ALA A CA 1
ATOM 6812 C C . ALA A 1 879 ? -42.152 11.087 62.896 1.00 96.00 879 ALA A C 1
ATOM 6814 O O . ALA A 1 879 ? -41.048 11.489 63.258 1.00 96.00 879 ALA A O 1
ATOM 6815 N N . ASP A 1 880 ? -42.499 10.998 61.608 1.00 97.50 880 ASP A N 1
ATOM 6816 C CA . ASP A 1 880 ? -41.592 11.335 60.503 1.00 97.50 880 ASP A CA 1
ATOM 6817 C C . ASP A 1 880 ? -41.065 12.761 60.643 1.00 97.50 880 ASP A C 1
ATOM 6819 O O . ASP A 1 880 ? -39.866 13.025 60.601 1.00 97.50 880 ASP A O 1
ATOM 6823 N N . LYS A 1 881 ? -41.963 13.715 60.900 1.00 96.19 881 LYS A N 1
ATOM 6824 C CA . LYS A 1 881 ? -41.559 15.113 61.042 1.00 96.19 881 LYS A CA 1
ATOM 6825 C C . LYS A 1 881 ? -40.755 15.355 62.318 1.00 96.19 881 LYS A C 1
ATOM 6827 O O . LYS A 1 881 ? -39.703 15.975 62.243 1.00 96.19 881 LYS A O 1
ATOM 6832 N N . ASN A 1 882 ? -41.255 14.937 63.478 1.00 97.19 882 ASN A N 1
ATOM 6833 C CA . ASN A 1 882 ? -40.695 15.354 64.769 1.00 97.19 882 ASN A CA 1
ATOM 6834 C C . ASN A 1 882 ? -39.445 14.551 65.159 1.00 97.19 882 ASN A C 1
ATOM 6836 O O . ASN A 1 882 ? -38.586 15.071 65.868 1.00 97.19 882 ASN A O 1
ATOM 6840 N N . ASN A 1 883 ? -39.350 13.288 64.728 1.00 94.94 883 ASN A N 1
ATOM 6841 C CA . ASN A 1 883 ? -38.259 12.395 65.121 1.00 94.94 883 ASN A CA 1
ATOM 6842 C C . ASN A 1 883 ? -37.193 12.261 64.030 1.00 94.94 883 ASN A C 1
ATOM 6844 O O . ASN A 1 883 ? -36.023 12.115 64.375 1.00 94.94 883 ASN A O 1
ATOM 6848 N N . MET A 1 884 ? -37.579 12.335 62.749 1.00 95.06 884 MET A N 1
ATOM 6849 C CA . MET A 1 884 ? -36.649 12.148 61.627 1.00 95.06 884 MET A CA 1
ATOM 6850 C C . MET A 1 884 ? -36.226 13.477 61.009 1.00 95.06 884 MET A C 1
ATOM 6852 O O . MET A 1 884 ? -35.044 13.791 60.982 1.00 95.06 884 MET A O 1
ATOM 6856 N N . TRP A 1 885 ? -37.177 14.301 60.566 1.00 97.31 885 TRP A N 1
ATOM 6857 C CA . TRP A 1 885 ? -36.865 15.531 59.829 1.00 97.31 885 TRP A CA 1
ATOM 6858 C C . TRP A 1 885 ? -36.404 16.692 60.728 1.00 97.31 885 TRP A C 1
ATOM 6860 O O . TRP A 1 885 ? -35.328 17.254 60.523 1.00 97.31 885 TRP A O 1
ATOM 6870 N N . GLU A 1 886 ? -37.195 17.066 61.741 1.00 96.75 886 GLU A N 1
ATOM 6871 C CA . GLU A 1 886 ? -36.980 18.265 62.571 1.00 96.75 886 GLU A CA 1
ATOM 6872 C C . GLU A 1 886 ? -35.598 18.289 63.251 1.00 96.75 886 GLU A C 1
ATOM 6874 O O . GLU A 1 886 ? -34.941 19.334 63.202 1.00 96.75 886 GLU A O 1
ATOM 6879 N N . PRO A 1 887 ? -35.086 17.174 63.816 1.00 95.88 887 PRO A N 1
ATOM 6880 C CA . PRO A 1 887 ? -33.762 17.155 64.437 1.00 95.88 887 PRO A CA 1
ATOM 6881 C C . PRO A 1 887 ? -32.593 17.313 63.455 1.00 95.88 887 PRO A C 1
ATOM 6883 O O . PRO A 1 887 ? -31.470 17.550 63.902 1.00 95.88 887 PRO A O 1
ATOM 6886 N N . LYS A 1 888 ? -32.827 17.149 62.145 1.00 95.31 888 LYS A N 1
ATOM 6887 C CA . LYS A 1 888 ? -31.786 17.112 61.101 1.00 95.31 888 LYS A CA 1
ATOM 6888 C C . LYS A 1 888 ? -31.843 18.290 60.134 1.00 95.31 888 LYS A C 1
ATOM 6890 O O . LYS A 1 888 ? -31.040 18.346 59.206 1.00 95.31 888 LYS A O 1
ATOM 6895 N N . VAL A 1 889 ? -32.762 19.235 60.337 1.00 96.12 889 VAL A N 1
ATOM 6896 C CA . VAL A 1 889 ? -32.866 20.430 59.490 1.00 96.12 889 VAL A CA 1
ATOM 6897 C C . VAL A 1 889 ? -31.525 21.165 59.445 1.00 96.12 889 VAL A C 1
ATOM 6899 O O . VAL A 1 889 ? -30.976 21.552 60.477 1.00 96.12 889 VAL A O 1
ATOM 6902 N N . GLY A 1 890 ? -31.020 21.395 58.233 1.00 93.38 890 GLY A N 1
ATOM 6903 C CA . GLY A 1 890 ? -29.718 22.009 57.973 1.00 93.38 890 GLY A CA 1
ATOM 6904 C C . GLY A 1 890 ? -28.599 21.016 57.645 1.00 93.38 890 GLY A C 1
ATOM 6905 O O . GLY A 1 890 ? -27.508 21.458 57.283 1.00 93.38 890 GLY A O 1
ATOM 6906 N N . THR A 1 891 ? -28.849 19.707 57.734 1.00 94.56 891 THR A N 1
ATOM 6907 C CA . THR A 1 891 ? -27.959 18.682 57.170 1.00 94.56 891 THR A CA 1
ATOM 6908 C C . THR A 1 891 ? -28.019 18.733 55.645 1.00 94.56 891 THR A C 1
ATOM 6910 O O . THR A 1 891 ? -29.099 18.846 55.067 1.00 94.56 891 THR A O 1
ATOM 6913 N N . GLY A 1 892 ? -26.862 18.647 54.994 1.00 90.88 892 GLY A N 1
ATOM 6914 C CA . GLY A 1 892 ? -26.750 18.629 53.539 1.00 90.88 892 GLY A CA 1
ATOM 6915 C C . GLY A 1 892 ? -25.800 17.541 53.056 1.00 90.88 892 GLY A C 1
ATOM 6916 O O . GLY A 1 892 ? -25.040 16.973 53.845 1.00 90.88 892 GLY A O 1
ATOM 6917 N N . ASN A 1 893 ? -25.851 17.266 51.756 1.00 90.69 893 ASN A N 1
ATOM 6918 C CA . ASN A 1 893 ? -25.011 16.276 51.113 1.00 90.69 893 ASN A CA 1
ATOM 6919 C C . ASN A 1 893 ? -23.534 16.664 51.260 1.00 90.69 893 ASN A C 1
ATOM 6921 O O . ASN A 1 893 ? -23.165 17.840 51.272 1.00 90.69 893 ASN A O 1
ATOM 6925 N N . MET A 1 894 ? -22.698 15.643 51.394 1.00 95.75 894 MET A N 1
ATOM 6926 C CA . MET A 1 894 ? -21.249 15.798 51.481 1.00 95.75 894 MET A CA 1
ATOM 6927 C C . MET A 1 894 ? -20.553 15.207 50.257 1.00 95.75 894 MET A C 1
ATOM 6929 O O . MET A 1 894 ? -19.335 15.070 50.284 1.00 95.75 894 MET A O 1
ATOM 6933 N N . LEU A 1 895 ? -21.298 14.811 49.217 1.00 94.12 895 LEU A N 1
ATOM 6934 C CA . LEU A 1 895 ? -20.718 14.196 48.027 1.00 94.12 895 LEU A CA 1
ATOM 6935 C C . LEU A 1 895 ? -19.781 15.196 47.328 1.00 94.12 895 LEU A C 1
ATOM 6937 O O . LEU A 1 895 ? -20.070 16.390 47.314 1.00 94.12 895 LEU A O 1
ATOM 6941 N N . PRO A 1 896 ? -18.665 14.741 46.738 1.00 90.75 896 PRO A N 1
ATOM 6942 C CA . PRO A 1 896 ? -17.865 15.604 45.886 1.00 90.75 896 PRO A CA 1
ATOM 6943 C C . PRO A 1 896 ? -18.645 15.925 44.603 1.00 90.75 896 PRO A C 1
ATOM 6945 O O . PRO A 1 896 ? -19.217 15.020 43.974 1.00 90.75 896 PRO A O 1
ATOM 6948 N N . GLU A 1 897 ? -18.673 17.214 44.260 1.00 82.19 897 GLU A N 1
ATOM 6949 C CA . GLU A 1 897 ? -19.319 17.783 43.068 1.00 82.19 897 GLU A CA 1
ATOM 6950 C C . GLU A 1 897 ? -18.319 18.059 41.954 1.00 82.19 897 GLU A C 1
ATOM 6952 O O . GLU A 1 897 ? -17.222 18.594 42.250 1.00 82.19 897 GLU A O 1
#

Secondary structure (DSSP, 8-state):
--S-EEE-S--PEEES-EEE--SS-SEEEESS--EEES-EEES-SS-SEEEE-TTS---EEES-EEES-SS-SEEEESS--EEES-EEES-SS-SEEE-SS-EEEES-EEESSS--TTEEE-S--EEESS----BTTTTB----TT-GGGGSS----------SB-TTS-BSB-SS-B---S-----TTTTEEEEE--SSS----SSS--PEEEES-EEE--SSS-TTSEEEEESSS-EEEE---GGGS-SSEEEEEEEEESS--SSEEEEEE--BTTTTB--EEEEETTSEEEEEEEEETT--EEEEEEEEEPPTTS-EEEEEEE-SSEEEEEETTEEEEEEE-SSEE----SPEEES--EETTEE---EEEEEEEEEESSPPPHHHHHHHHH---------SEEEEES-S-EEE---S--SEEEETTS--SSSEEE-SSEEEEEEEE-TTS-EEEEEEEEEEE---BSS-SEEEETT--EEEEB-GGG-SS-SS-TTEEEEEEETTEEEEEESS-B-HHHHHHHHHHTT-EE----SHHHHHHHHHT--SS-EEEEEE-TTSTT--EETT--------BPTT----TTS--EEEE-TTS-EEEE-TT--BEEEEEEPPPSS-PEEEETTS--SSEEEE--SS-EEEEEEEESSS-EEEEEEEEEEEEEEEEEEE--BTTTEETTTTEE--HHHHTT-S-SB-GGGSTTT------B-SS-S-TTEEEEEEEEEEEESS-GGG--GGGEEEEEEEEEETTSBEE-TTSSSPPEEEEETT-EEEEEEEETTEEEEEBSSPPEEETTEEEEEGGG-GGGBTTGGGTEEEEETTEEEEPB--TT-SSB-SHHIIIIIIGGGTT--SS-TT-SS-SSS-SHHIIIIIIGGGTT-B-----

pLDDT: mean 82.96, std 16.92, range [28.25, 98.69]

Sequence (897 aa):
FSSAISIISASPTIINSWVLNNANTGLYCGSSNSKIIGCLVNDNSGYGIQCSNYYSYNPQLINNTTANNGNYGIHISYGNTVLKNCISWGNGNNGLYASQGNTQVANCLLQNTGLPSYTTDLGGNIFDTAPDFVDEPNNNFRINYSSVCRNAGTPDTTGLNLPIYDLAGNTRIMTDTVDMGAYEAYSISSGLVAHYPFNGNAIDESGYENHGVVIGATLTTDRFGYTNAAYYFDGNDDVITVADAPSLNPENFTLSAWFNQTQGQGIFSKIINKYKFFDQEGYGISIDQNNNLVAGEMFDNTNAHYKTESVTNVTNGVWAHAACTFNGSTIALYVNGVLEDELPVSNPLLNSGIDLTFGNAEEFGMTFPFNGVIDDIKIYDRALIAEEISELYNTCTFKLNLPDTIMTCHEDSVLLEPGAGFLSYEWSTGDTTEILYAKETGTYYVDVTDVNGCTAIDSTYVNIINVYIEQGDTAILIGDSIELSLGTTYYNHPLSLNGFSYQGELNGHNYYISTNSEYWIDAKSTCESVGGHLITIENQIENDFVLGMYPGSDIWIGLTDEIQEGSFQWVTNEYFSYTNWDVNQPDNYNNEDYTEMRPNGKWNDKPSNVYQYYVLEFDPPSISLDILWSTGDTTTSITVTPNLTTTYTVEITDGVNWCTDTVTINVVEDMELDLTVMLEGPYNTGNGTMMNWLNFWGYIPTTQPYNTAPWFYGGLENVPSIPNADVTDWLLLDLRYSSSGSATATSDSLIAQKAVFLLKDGTIVDTSGTNNPVFRIEAGKQIYPVIRHRNHVPIMSSNPLTESSGVYTYDFTTGPDKVYGGAKACIEIDTGVWGIIGGDGNADGQINNRDKNDEWLPNYNVSSYNNGDFDMNGVVNDADKNNMWEPKVGTGNMLPE

Radius of gyration: 48.57 Å; chains: 1; bounding box: 108×72×136 Å

Foldseek 3Di:
DADEPADAPEQEEAEQEEFEAAQEERHEAEQHQHEYYQYEFEHAQHERYEYAHPDAHEHEYYLYEFAQYNAEPYHYHDHEYEAYCYEAYNYNYKNDDYDDAEYEYYLYEILAPDDYPRYDYPDNYDYHVHQPLDDPPQRHGHRDPPHSNVDPDDDDDDDDDDDQADPVGHGQDDPNDGPPDSDDPPDPLPQWQFKQQQQQAQFTPNPNRQGKDWDPWDWQADPVGDGRRWTFFAQDDTKIWTADDPSQQFLWKKKKWKWAFQDAHDQKWFAKDPDDLVLQAAWGWIAGPQQWIKTGFWAAPVRDTDIWTFPDGHDHRDMKMWMWTGANFKIWIDILLHTGTMDGDDHIHHCSNDIMMGQWDDDPNDMRGTGTIMGIIIMGSHGDDSVVSNVVSVDDDDFFDFDQEDEDEPDQWDKTARDDAFPWKQKPVRDIDRIDTHRDFAKIKIWTAHPVGDIDMDIYTYHYQYWDWPDAAEEDAAQDKDKIFTDPSVDPADPDDPQWDWLDDDPQKTKIKGPWWDFQVVQQVVLVVRPWGFADDDDDVRLVSVLVVDPPFKEFGQWWCLVHPPDIAGPVRDDPDDAFADVCPPVCPPPQTTWIQGNVSHIYGHDRPDIHITMTMDDHPPADKFKQKPVRDGDRMDMDNDNAWDKIKIWIDRVPDIYMYIHIYFYKYKAFEWEFADAQQQADQVPRWGDQLCLVVQQAAQFFPQCDPPRVDPDGRGDPHQQDSQFNYKKKKWKFFDPPFQLPRAPVRTFDIDIWTAGGNRTTGHSNNPGTDIDIGGPDTFIKIWIDDQFFQIWIFRGGFDDDPSYTYAYPFQAQSRTQVGCLQWPDSDDRTIHTAGQRLNRPQALACCSCPVFLVVQAQPFHPGSLSRSSNRGRYVCSCPVRRVVCHGRGHNHND